Protein 6L7Z (pdb70)

GO terms:
  GO:0005102 signaling receptor binding (F, IDA)
  GO:0042102 positive regulation of T cell proliferation (P, IMP)
  GO:0032743 positive regulation of interleukin-2 production (P, IMP)
  GO:0050860 negative regulation of T cell receptor signaling pathway (P, IMP)

Solvent-accessible surface area: 7262 Å² total; per-residue (Å²): 194,100,13,151,3,64,28,80,29,137,73,47,125,7,127,83,34,96,40,2,54,5,16,0,76,13,126,42,136,181,102,48,52,133,6,48,6,58,8,4,33,54,79,83,145,141,36,31,9,36,45,116,94,34,53,20,44,80,65,127,110,190,47,58,146,8,25,46,0,74,139,99,89,31,110,104,97,141,24,13,31,7,2,54,2,116,110,1,50,85,72,0,61,11,69,6,81,0,54,2,59,28,61,136,90,107,115,66,26,35,2,80,2,54,6,34,126

Radius of gyration: 13.65 Å; Cα contacts (8 Å, |Δi|>4): 283; chains: 1; bounding box: 32×30×38 Å

Structure (mmCIF, N/CA/C/O backbone):
data_6L7Z
#
_entry.id   6L7Z
#
loop_
_atom_site.group_PDB
_atom_site.id
_atom_site.type_symbol
_atom_site.label_atom_id
_atom_site.label_alt_id
_atom_site.label_comp_id
_atom_site.label_asym_id
_atom_site.label_entity_id
_atom_site.label_seq_id
_atom_site.pdbx_PDB_ins_code
_atom_site.Cartn_x
_atom_site.Cartn_y
_atom_site.Cartn_z
_atom_site.occupancy
_atom_site.B_iso_or_equiv
_atom_site.auth_seq_id
_atom_site.auth_comp_id
_atom_site.auth_asym_id
_atom_site.auth_atom_id
_atom_site.pdbx_PDB_model_num
ATOM 1 N N . MET A 1 1 ? 0.553 0.323 18.114 1.00 0.00 1 MET A N 1
ATOM 2 C CA . MET A 1 1 ? 2.005 0.039 18.346 1.00 0.00 1 MET A CA 1
ATOM 3 C C . MET A 1 1 ? 2.363 -1.385 17.854 1.00 0.00 1 MET A C 1
ATOM 4 O O . MET A 1 1 ? 3.415 -1.921 18.217 1.00 0.00 1 MET A O 1
ATOM 20 N N . ASP A 1 2 ? 1.479 -1.994 17.034 1.00 0.00 2 ASP A N 1
ATOM 21 C CA . ASP A 1 2 ? 1.715 -3.347 16.512 1.00 0.00 2 ASP A CA 1
ATOM 22 C C . ASP A 1 2 ? 2.164 -3.347 15.030 1.00 0.00 2 ASP A C 1
ATOM 23 O O . ASP A 1 2 ? 2.473 -4.410 14.480 1.00 0.00 2 ASP A O 1
ATOM 32 N N . PHE A 1 3 ? 2.230 -2.155 14.404 1.00 0.00 3 PHE A N 1
ATOM 33 C CA . PHE A 1 3 ? 2.680 -2.039 13.005 1.00 0.00 3 PHE A CA 1
ATOM 34 C C . PHE A 1 3 ? 3.651 -0.873 12.833 1.00 0.00 3 PHE A C 1
ATOM 35 O O . PHE A 1 3 ? 3.468 0.188 13.441 1.00 0.00 3 PHE A O 1
ATOM 52 N N . ARG A 1 4 ? 4.688 -1.077 12.003 1.00 0.00 4 ARG A N 1
ATOM 53 C CA . ARG A 1 4 ? 5.692 -0.034 11.760 1.00 0.00 4 ARG A CA 1
ATOM 54 C C . ARG A 1 4 ? 6.237 -0.098 10.328 1.00 0.00 4 ARG A C 1
ATOM 55 O O . ARG A 1 4 ? 6.543 -1.176 9.811 1.00 0.00 4 ARG A O 1
ATOM 76 N N . VAL A 1 5 ? 6.384 1.080 9.718 1.00 0.00 5 VAL A N 1
ATOM 77 C CA . VAL A 1 5 ? 6.931 1.205 8.365 1.00 0.00 5 VAL A CA 1
ATOM 78 C C . VAL A 1 5 ? 8.117 2.181 8.395 1.00 0.00 5 VAL A C 1
ATOM 79 O O . VAL A 1 5 ? 8.035 3.241 9.026 1.00 0.00 5 VAL A O 1
ATOM 92 N N . VAL A 1 6 ? 9.223 1.808 7.734 1.00 0.00 6 VAL A N 1
ATOM 93 C CA . VAL A 1 6 ? 10.435 2.651 7.720 1.00 0.00 6 VAL A CA 1
ATOM 94 C C . VAL A 1 6 ? 10.806 3.073 6.294 1.00 0.00 6 VAL A C 1
ATOM 95 O O . VAL A 1 6 ? 10.462 2.389 5.321 1.00 0.00 6 VAL A O 1
ATOM 108 N N . GLY A 1 7 ? 11.493 4.223 6.187 1.00 0.00 7 GLY A N 1
ATOM 109 C CA . GLY A 1 7 ? 11.896 4.774 4.886 1.00 0.00 7 GLY A CA 1
ATOM 110 C C . GLY A 1 7 ? 13.441 4.783 4.707 1.00 0.00 7 GLY A C 1
ATOM 111 O O . GLY A 1 7 ? 14.005 5.820 4.345 1.00 0.00 7 GLY A O 1
ATOM 115 N N . PRO A 1 8 ? 14.144 3.648 4.939 1.00 0.00 8 PRO A N 1
ATOM 116 C CA . PRO A 1 8 ? 15.640 3.578 4.769 1.00 0.00 8 PRO A CA 1
ATOM 117 C C . PRO A 1 8 ? 16.071 3.607 3.291 1.00 0.00 8 PRO A C 1
ATOM 118 O O . PRO A 1 8 ? 17.269 3.653 2.990 1.00 0.00 8 PRO A O 1
ATOM 129 N N . ASN A 1 9 ? 15.088 3.519 2.378 1.00 0.00 9 ASN A N 1
ATOM 130 C CA . ASN A 1 9 ? 15.364 3.474 0.947 1.00 0.00 9 ASN A CA 1
ATOM 131 C C . ASN A 1 9 ? 16.162 4.688 0.483 1.00 0.00 9 ASN A C 1
ATOM 132 O O . ASN A 1 9 ? 15.911 5.820 0.901 1.00 0.00 9 ASN A O 1
ATOM 143 N N . LEU A 1 10 ? 17.114 4.421 -0.401 1.00 0.00 10 LEU A N 1
ATOM 144 C CA . LEU A 1 10 ? 17.980 5.444 -0.981 1.00 0.00 10 LEU A CA 1
ATOM 145 C C . LEU A 1 10 ? 17.205 6.275 -2.022 1.00 0.00 10 LEU A C 1
ATOM 146 O O . LEU A 1 10 ? 16.186 5.803 -2.537 1.00 0.00 10 LEU A O 1
ATOM 162 N N . PRO A 1 11 ? 17.649 7.514 -2.348 1.00 0.00 11 PRO A N 1
ATOM 163 C CA . PRO A 1 11 ? 16.928 8.370 -3.342 1.00 0.00 11 PRO A CA 1
ATOM 164 C C . PRO A 1 11 ? 16.808 7.675 -4.703 1.00 0.00 11 PRO A C 1
ATOM 165 O O . PRO A 1 11 ? 17.765 7.054 -5.175 1.00 0.00 11 PRO A O 1
ATOM 176 N N . ILE A 1 12 ? 15.616 7.774 -5.321 1.00 0.00 12 ILE A N 1
ATOM 177 C CA . ILE A 1 12 ? 15.372 7.134 -6.631 1.00 0.00 12 ILE A CA 1
ATOM 178 C C . ILE A 1 12 ? 15.438 8.186 -7.742 1.00 0.00 12 ILE A C 1
ATOM 179 O O . ILE A 1 12 ? 14.754 9.212 -7.671 1.00 0.00 12 ILE A O 1
ATOM 195 N N . LEU A 1 13 ? 16.283 7.936 -8.758 1.00 0.00 13 LEU A N 1
ATOM 196 C CA . LEU A 1 13 ? 16.450 8.885 -9.867 1.00 0.00 13 LEU A CA 1
ATOM 197 C C . LEU A 1 13 ? 15.848 8.355 -11.173 1.00 0.00 13 LEU A C 1
ATOM 198 O O . LEU A 1 13 ? 16.406 7.461 -11.813 1.00 0.00 13 LEU A O 1
ATOM 214 N N . ALA A 1 14 ? 14.738 8.976 -11.584 1.00 0.00 14 ALA A N 1
ATOM 215 C CA . ALA A 1 14 ? 14.078 8.648 -12.843 1.00 0.00 14 ALA A CA 1
ATOM 216 C C . ALA A 1 14 ? 13.852 9.927 -13.652 1.00 0.00 14 ALA A C 1
ATOM 217 O O . ALA A 1 14 ? 13.445 10.948 -13.101 1.00 0.00 14 ALA A O 1
ATOM 224 N N . LYS A 1 15 ? 14.144 9.868 -14.955 1.00 0.00 15 LYS A N 1
ATOM 225 C CA . LYS A 1 15 ? 13.992 11.038 -15.837 1.00 0.00 15 LYS A CA 1
ATOM 226 C C . LYS A 1 15 ? 12.532 11.213 -16.246 1.00 0.00 15 LYS A C 1
ATOM 227 O O . LYS A 1 15 ? 11.806 10.229 -16.396 1.00 0.00 15 LYS A O 1
ATOM 246 N N . VAL A 1 16 ? 12.118 12.477 -16.459 1.00 0.00 16 VAL A N 1
ATOM 247 C CA . VAL A 1 16 ? 10.745 12.769 -16.885 1.00 0.00 16 VAL A CA 1
ATOM 248 C C . VAL A 1 16 ? 10.413 11.980 -18.160 1.00 0.00 16 VAL A C 1
ATOM 249 O O . VAL A 1 16 ? 11.213 11.932 -19.100 1.00 0.00 16 VAL A O 1
ATOM 262 N N . GLY A 1 17 ? 9.260 11.313 -18.141 1.00 0.00 17 GLY A N 1
ATOM 263 C CA . GLY A 1 17 ? 8.834 10.448 -19.251 1.00 0.00 17 GLY A CA 1
ATOM 264 C C . GLY A 1 17 ? 9.160 8.968 -18.954 1.00 0.00 17 GLY A C 1
ATOM 265 O O . GLY A 1 17 ? 8.530 8.062 -19.506 1.00 0.00 17 GLY A O 1
ATOM 269 N N . GLU A 1 18 ? 10.107 8.745 -18.025 1.00 0.00 18 GLU A N 1
ATOM 270 C CA . GLU A 1 18 ? 10.477 7.406 -17.581 1.00 0.00 18 GLU A CA 1
ATOM 271 C C . GLU A 1 18 ? 9.764 7.105 -16.266 1.00 0.00 18 GLU A C 1
ATOM 272 O O . GLU A 1 18 ? 9.441 8.026 -15.516 1.00 0.00 18 GLU A O 1
ATOM 284 N N . ASP A 1 19 ? 9.487 5.828 -16.008 1.00 0.00 19 ASP A N 1
ATOM 285 C CA . ASP A 1 19 ? 8.772 5.443 -14.792 1.00 0.00 19 ASP A CA 1
ATOM 286 C C . ASP A 1 19 ? 9.689 5.505 -13.566 1.00 0.00 19 ASP A C 1
ATOM 287 O O . ASP A 1 19 ? 10.915 5.431 -13.689 1.00 0.00 19 ASP A O 1
ATOM 296 N N . ALA A 1 20 ? 9.075 5.639 -12.384 1.00 0.00 20 ALA A N 1
ATOM 297 C CA . ALA A 1 20 ? 9.811 5.711 -11.117 1.00 0.00 20 ALA A CA 1
ATOM 298 C C . ALA A 1 20 ? 9.359 4.601 -10.194 1.00 0.00 20 ALA A C 1
ATOM 299 O O . ALA A 1 20 ? 8.304 3.996 -10.418 1.00 0.00 20 ALA A O 1
ATOM 306 N N . LEU A 1 21 ? 10.174 4.304 -9.174 1.00 0.00 21 LEU A N 1
ATOM 307 C CA . LEU A 1 21 ? 9.854 3.217 -8.242 1.00 0.00 21 LEU A CA 1
ATOM 308 C C . LEU A 1 21 ? 9.730 3.712 -6.804 1.00 0.00 21 LEU A C 1
ATOM 309 O O . LEU A 1 21 ? 10.738 3.925 -6.121 1.00 0.00 21 LEU A O 1
ATOM 325 N N . LEU A 1 22 ? 8.486 3.790 -6.322 1.00 0.00 22 LEU A N 1
ATOM 326 C CA . LEU A 1 22 ? 8.210 4.139 -4.929 1.00 0.00 22 LEU A CA 1
ATOM 327 C C . LEU A 1 22 ? 8.412 2.902 -4.087 1.00 0.00 22 LEU A C 1
ATOM 328 O O . LEU A 1 22 ? 7.927 1.844 -4.454 1.00 0.00 22 LEU A O 1
ATOM 344 N N . THR A 1 23 ? 9.144 3.016 -2.969 1.00 0.00 23 THR A N 1
ATOM 345 C CA . THR A 1 23 ? 9.378 1.838 -2.119 1.00 0.00 23 THR A CA 1
ATOM 346 C C . THR A 1 23 ? 9.513 2.169 -0.637 1.00 0.00 23 THR A C 1
ATOM 347 O O . THR A 1 23 ? 10.098 3.182 -0.255 1.00 0.00 23 THR A O 1
ATOM 358 N N . CYS A 1 24 ? 9.017 1.245 0.184 1.00 0.00 24 CYS A N 1
ATOM 359 C CA . CYS A 1 24 ? 9.106 1.332 1.639 1.00 0.00 24 CYS A CA 1
ATOM 360 C C . CYS A 1 24 ? 8.954 -0.058 2.256 1.00 0.00 24 CYS A C 1
ATOM 361 O O . CYS A 1 24 ? 8.530 -0.997 1.573 1.00 0.00 24 CYS A O 1
ATOM 368 N N . GLN A 1 25 ? 9.351 -0.200 3.532 1.00 0.00 25 GLN A N 1
ATOM 369 C CA . GLN A 1 25 ? 9.306 -1.509 4.205 1.00 0.00 25 GLN A CA 1
ATOM 370 C C . GLN A 1 25 ? 8.241 -1.551 5.293 1.00 0.00 25 GLN A C 1
ATOM 371 O O . GLN A 1 25 ? 8.244 -0.729 6.208 1.00 0.00 25 GLN A O 1
ATOM 385 N N . LEU A 1 26 ? 7.351 -2.546 5.198 1.00 0.00 26 LEU A N 1
ATOM 386 C CA . LEU A 1 26 ? 6.287 -2.744 6.189 1.00 0.00 26 LEU A CA 1
ATOM 387 C C . LEU A 1 26 ? 6.206 -4.210 6.609 1.00 0.00 26 LEU A C 1
ATOM 388 O O . LEU A 1 26 ? 6.632 -5.093 5.866 1.00 0.00 26 LEU A O 1
ATOM 404 N N . LEU A 1 27 ? 5.705 -4.462 7.825 1.00 0.00 27 LEU A N 1
ATOM 405 C CA . LEU A 1 27 ? 5.610 -5.831 8.345 1.00 0.00 27 LEU A CA 1
ATOM 406 C C . LEU A 1 27 ? 4.114 -6.227 8.538 1.00 0.00 27 LEU A C 1
ATOM 407 O O . LEU A 1 27 ? 3.500 -5.814 9.525 1.00 0.00 27 LEU A O 1
ATOM 423 N N . PRO A 1 28 ? 3.519 -7.055 7.633 1.00 0.00 28 PRO A N 1
ATOM 424 C CA . PRO A 1 28 ? 2.093 -7.508 7.786 1.00 0.00 28 PRO A CA 1
ATOM 425 C C . PRO A 1 28 ? 1.958 -8.549 8.896 1.00 0.00 28 PRO A C 1
ATOM 426 O O . PRO A 1 28 ? 2.812 -9.434 9.029 1.00 0.00 28 PRO A O 1
ATOM 437 N N . LYS A 1 29 ? 0.881 -8.444 9.689 1.00 0.00 29 LYS A N 1
ATOM 438 C CA . LYS A 1 29 ? 0.650 -9.395 10.788 1.00 0.00 29 LYS A CA 1
ATOM 439 C C . LYS A 1 29 ? 0.443 -10.806 10.226 1.00 0.00 29 LYS A C 1
ATOM 440 O O . LYS A 1 29 ? 1.109 -11.760 10.635 1.00 0.00 29 LYS A O 1
ATOM 459 N N . ARG A 1 30 ? -0.458 -10.902 9.253 1.00 0.00 30 ARG A N 1
ATOM 460 C CA . ARG A 1 30 ? -0.760 -12.158 8.557 1.00 0.00 30 ARG A CA 1
ATOM 461 C C . ARG A 1 30 ? -1.863 -11.914 7.539 1.00 0.00 30 ARG A C 1
ATOM 462 O O . ARG A 1 30 ? -2.903 -11.356 7.886 1.00 0.00 30 ARG A O 1
ATOM 483 N N . THR A 1 31 ? -1.637 -12.334 6.287 1.00 0.00 31 THR A N 1
ATOM 484 C CA . THR A 1 31 ? -2.630 -12.141 5.215 1.00 0.00 31 THR A CA 1
ATOM 485 C C . THR A 1 31 ? -2.952 -10.650 5.034 1.00 0.00 31 THR A C 1
ATOM 486 O O . THR A 1 31 ? -3.434 -9.990 5.958 1.00 0.00 31 THR A O 1
ATOM 497 N N . THR A 1 32 ? -2.687 -10.129 3.835 1.00 0.00 32 THR A N 1
ATOM 498 C CA . THR A 1 32 ? -2.941 -8.706 3.545 1.00 0.00 32 THR A CA 1
ATOM 499 C C . THR A 1 32 ? -4.370 -8.487 3.004 1.00 0.00 32 THR A C 1
ATOM 500 O O . THR A 1 32 ? -4.635 -7.512 2.278 1.00 0.00 32 THR A O 1
ATOM 511 N N . ALA A 1 33 ? -5.282 -9.406 3.372 1.00 0.00 33 ALA A N 1
ATOM 512 C CA . ALA A 1 33 ? -6.686 -9.331 2.970 1.00 0.00 33 ALA A CA 1
ATOM 513 C C . ALA A 1 33 ? -7.351 -8.071 3.535 1.00 0.00 33 ALA A C 1
ATOM 514 O O . ALA A 1 33 ? -8.183 -7.443 2.874 1.00 0.00 33 ALA A O 1
ATOM 521 N N . HIS A 1 34 ? -7.003 -7.737 4.784 1.00 0.00 34 HIS A N 1
ATOM 522 C CA . HIS A 1 34 ? -7.581 -6.568 5.471 1.00 0.00 34 HIS A CA 1
ATOM 523 C C . HIS A 1 34 ? -6.561 -5.404 5.590 1.00 0.00 34 HIS A C 1
ATOM 524 O O . HIS A 1 34 ? -6.895 -4.338 6.112 1.00 0.00 34 HIS A O 1
ATOM 538 N N . MET A 1 35 ? -5.321 -5.625 5.112 1.00 0.00 35 MET A N 1
ATOM 539 C CA . MET A 1 35 ? -4.267 -4.605 5.190 1.00 0.00 35 MET A CA 1
ATOM 540 C C . MET A 1 35 ? -4.401 -3.591 4.055 1.00 0.00 35 MET A C 1
ATOM 541 O O . MET A 1 35 ? -4.758 -3.951 2.920 1.00 0.00 35 MET A O 1
ATOM 555 N N . GLU A 1 36 ? -4.107 -2.319 4.371 1.00 0.00 36 GLU A N 1
ATOM 556 C CA . GLU A 1 36 ? -4.174 -1.238 3.381 1.00 0.00 36 GLU A CA 1
ATOM 557 C C . GLU A 1 36 ? -2.875 -0.430 3.383 1.00 0.00 36 GLU A C 1
ATOM 558 O O . GLU A 1 36 ? -2.367 -0.065 4.448 1.00 0.00 36 GLU A O 1
ATOM 570 N N . VAL A 1 37 ? -2.356 -0.138 2.183 1.00 0.00 37 VAL A N 1
ATOM 571 C CA . VAL A 1 37 ? -1.127 0.650 2.040 1.00 0.00 37 VAL A CA 1
ATOM 572 C C . VAL A 1 37 ? -1.385 1.832 1.096 1.00 0.00 37 VAL A C 1
ATOM 573 O O . VAL A 1 37 ? -1.934 1.648 0.010 1.00 0.00 37 VAL A O 1
ATOM 586 N N . ARG A 1 38 ? -1.024 3.047 1.535 1.00 0.00 38 ARG A N 1
ATOM 587 C CA . ARG A 1 38 ? -1.269 4.257 0.730 1.00 0.00 38 ARG A CA 1
ATOM 588 C C . ARG A 1 38 ? 0.019 5.042 0.475 1.00 0.00 38 ARG A C 1
ATOM 589 O O . ARG A 1 38 ? 0.821 5.254 1.384 1.00 0.00 38 ARG A O 1
ATOM 610 N N . TRP A 1 39 ? 0.179 5.504 -0.774 1.00 0.00 39 TRP A N 1
ATOM 611 C CA . TRP A 1 39 ? 1.339 6.310 -1.172 1.00 0.00 39 TRP A CA 1
ATOM 612 C C . TRP A 1 39 ? 0.868 7.724 -1.534 1.00 0.00 39 TRP A C 1
ATOM 613 O O . TRP A 1 39 ? -0.205 7.888 -2.128 1.00 0.00 39 TRP A O 1
ATOM 634 N N . TYR A 1 40 ? 1.650 8.742 -1.145 1.00 0.00 40 TYR A N 1
ATOM 635 C CA . TYR A 1 40 ? 1.268 10.146 -1.403 1.00 0.00 40 TYR A CA 1
ATOM 636 C C . TYR A 1 40 ? 2.343 10.869 -2.203 1.00 0.00 40 TYR A C 1
ATOM 637 O O . TYR A 1 40 ? 3.514 10.733 -1.918 1.00 0.00 40 TYR A O 1
ATOM 655 N N . ARG A 1 41 ? 1.915 11.684 -3.171 1.00 0.00 41 ARG A N 1
ATOM 656 C CA . ARG A 1 41 ? 2.841 12.484 -3.986 1.00 0.00 41 ARG A CA 1
ATOM 657 C C . ARG A 1 41 ? 2.955 13.900 -3.412 1.00 0.00 41 ARG A C 1
ATOM 658 O O . ARG A 1 41 ? 2.246 14.820 -3.844 1.00 0.00 41 ARG A O 1
ATOM 679 N N . SER A 1 42 ? 3.823 14.064 -2.404 1.00 0.00 42 SER A N 1
ATOM 680 C CA . SER A 1 42 ? 3.999 15.369 -1.739 1.00 0.00 42 SER A CA 1
ATOM 681 C C . SER A 1 42 ? 2.639 15.992 -1.330 1.00 0.00 42 SER A C 1
ATOM 682 O O . SER A 1 42 ? 2.552 17.199 -1.096 1.00 0.00 42 SER A O 1
ATOM 690 N N . ASP A 1 43 ? 1.586 15.155 -1.257 1.00 0.00 43 ASP A N 1
ATOM 691 C CA . ASP A 1 43 ? 0.246 15.612 -0.893 1.00 0.00 43 ASP A CA 1
ATOM 692 C C . ASP A 1 43 ? -0.461 14.583 0.033 1.00 0.00 43 ASP A C 1
ATOM 693 O O . ASP A 1 43 ? -1.216 13.732 -0.456 1.00 0.00 43 ASP A O 1
ATOM 702 N N . PRO A 1 44 ? -0.221 14.622 1.362 1.00 0.00 44 PRO A N 1
ATOM 703 C CA . PRO A 1 44 ? -0.853 13.646 2.317 1.00 0.00 44 PRO A CA 1
ATOM 704 C C . PRO A 1 44 ? -2.385 13.761 2.346 1.00 0.00 44 PRO A C 1
ATOM 705 O O . PRO A 1 44 ? -3.076 12.824 2.759 1.00 0.00 44 PRO A O 1
ATOM 716 N N . ASP A 1 45 ? -2.905 14.922 1.918 1.00 0.00 45 ASP A N 1
ATOM 717 C CA . ASP A 1 45 ? -4.349 15.167 1.908 1.00 0.00 45 ASP A CA 1
ATOM 718 C C . ASP A 1 45 ? -5.078 14.205 0.962 1.00 0.00 45 ASP A C 1
ATOM 719 O O . ASP A 1 45 ? -6.215 13.804 1.233 1.00 0.00 45 ASP A O 1
ATOM 728 N N . MET A 1 46 ? -4.420 13.846 -0.155 1.00 0.00 46 MET A N 1
ATOM 729 C CA . MET A 1 46 ? -5.018 12.938 -1.147 1.00 0.00 46 MET A CA 1
ATOM 730 C C . MET A 1 46 ? -4.001 11.843 -1.606 1.00 0.00 46 MET A C 1
ATOM 731 O O . MET A 1 46 ? -2.907 12.183 -2.065 1.00 0.00 46 MET A O 1
ATOM 745 N N . PRO A 1 47 ? -4.358 10.529 -1.532 1.00 0.00 47 PRO A N 1
ATOM 746 C CA . PRO A 1 47 ? -3.457 9.438 -2.001 1.00 0.00 47 PRO A CA 1
ATOM 747 C C . PRO A 1 47 ? -3.562 9.226 -3.515 1.00 0.00 47 PRO A C 1
ATOM 748 O O . PRO A 1 47 ? -4.666 9.240 -4.071 1.00 0.00 47 PRO A O 1
ATOM 759 N N . VAL A 1 48 ? -2.412 9.017 -4.169 1.00 0.00 48 VAL A N 1
ATOM 760 C CA . VAL A 1 48 ? -2.384 8.786 -5.620 1.00 0.00 48 VAL A CA 1
ATOM 761 C C . VAL A 1 48 ? -3.030 7.426 -5.957 1.00 0.00 48 VAL A C 1
ATOM 762 O O . VAL A 1 48 ? -3.823 7.318 -6.898 1.00 0.00 48 VAL A O 1
ATOM 775 N N . ILE A 1 49 ? -2.657 6.400 -5.189 1.00 0.00 49 ILE A N 1
ATOM 776 C CA . ILE A 1 49 ? -3.162 5.041 -5.392 1.00 0.00 49 ILE A CA 1
ATOM 777 C C . ILE A 1 49 ? -2.968 4.219 -4.102 1.00 0.00 49 ILE A C 1
ATOM 778 O O . ILE A 1 49 ? -2.065 4.520 -3.312 1.00 0.00 49 ILE A O 1
ATOM 794 N N . MET A 1 50 ? -3.833 3.220 -3.872 1.00 0.00 50 MET A N 1
ATOM 795 C CA . MET A 1 50 ? -3.755 2.415 -2.639 1.00 0.00 50 MET A CA 1
ATOM 796 C C . MET A 1 50 ? -3.810 0.914 -2.913 1.00 0.00 50 MET A C 1
ATOM 797 O O . MET A 1 50 ? -4.388 0.466 -3.906 1.00 0.00 50 MET A O 1
ATOM 811 N N . TYR A 1 51 ? -3.190 0.154 -2.010 1.00 0.00 51 TYR A N 1
ATOM 812 C CA . TYR A 1 51 ? -3.132 -1.297 -2.103 1.00 0.00 51 TYR A CA 1
ATOM 813 C C . TYR A 1 51 ? -3.898 -1.907 -0.930 1.00 0.00 51 TYR A C 1
ATOM 814 O O . TYR A 1 51 ? -3.509 -1.734 0.227 1.00 0.00 51 TYR A O 1
ATOM 832 N N . ARG A 1 52 ? -4.998 -2.602 -1.235 1.00 0.00 52 ARG A N 1
ATOM 833 C CA . ARG A 1 52 ? -5.832 -3.211 -0.197 1.00 0.00 52 ARG A CA 1
ATOM 834 C C . ARG A 1 52 ? -6.256 -4.625 -0.571 1.00 0.00 52 ARG A C 1
ATOM 835 O O . ARG A 1 52 ? -6.464 -4.936 -1.747 1.00 0.00 52 ARG A O 1
ATOM 856 N N . ASP A 1 53 ? -6.401 -5.468 0.452 1.00 0.00 53 ASP A N 1
ATOM 857 C CA . ASP A 1 53 ? -6.825 -6.857 0.266 1.00 0.00 53 ASP A CA 1
ATOM 858 C C . ASP A 1 53 ? -5.985 -7.550 -0.819 1.00 0.00 53 ASP A C 1
ATOM 859 O O . ASP A 1 53 ? -6.499 -8.337 -1.629 1.00 0.00 53 ASP A O 1
ATOM 868 N N . GLY A 1 54 ? -4.682 -7.274 -0.795 1.00 0.00 54 GLY A N 1
ATOM 869 C CA . GLY A 1 54 ? -3.740 -7.890 -1.737 1.00 0.00 54 GLY A CA 1
ATOM 870 C C . GLY A 1 54 ? -3.939 -7.394 -3.186 1.00 0.00 54 GLY A C 1
ATOM 871 O O . GLY A 1 54 ? -3.491 -8.057 -4.128 1.00 0.00 54 GLY A O 1
ATOM 875 N N . ALA A 1 55 ? -4.623 -6.242 -3.364 1.00 0.00 55 ALA A N 1
ATOM 876 C CA . ALA A 1 55 ? -4.874 -5.703 -4.718 1.00 0.00 55 ALA A CA 1
ATOM 877 C C . ALA A 1 55 ? -4.894 -4.171 -4.729 1.00 0.00 55 ALA A C 1
ATOM 878 O O . ALA A 1 55 ? -5.321 -3.546 -3.764 1.00 0.00 55 ALA A O 1
ATOM 885 N N . GLU A 1 56 ? -4.462 -3.580 -5.856 1.00 0.00 56 GLU A N 1
ATOM 886 C CA . GLU A 1 56 ? -4.455 -2.116 -6.019 1.00 0.00 56 GLU A CA 1
ATOM 887 C C . GLU A 1 56 ? -5.812 -1.642 -6.553 1.00 0.00 56 GLU A C 1
ATOM 888 O O . GLU A 1 56 ? -6.422 -2.320 -7.387 1.00 0.00 56 GLU A O 1
ATOM 900 N N . VAL A 1 57 ? -6.287 -0.488 -6.059 1.00 0.00 57 VAL A N 1
ATOM 901 C CA . VAL A 1 57 ? -7.583 0.053 -6.489 1.00 0.00 57 VAL A CA 1
ATOM 902 C C . VAL A 1 57 ? -7.538 0.495 -7.962 1.00 0.00 57 VAL A C 1
ATOM 903 O O . VAL A 1 57 ? -6.621 1.208 -8.376 1.00 0.00 57 VAL A O 1
ATOM 916 N N . THR A 1 58 ? -8.546 0.066 -8.735 1.00 0.00 58 THR A N 1
ATOM 917 C CA . THR A 1 58 ? -8.637 0.421 -10.160 1.00 0.00 58 THR A CA 1
ATOM 918 C C . THR A 1 58 ? -9.789 1.405 -10.429 1.00 0.00 58 THR A C 1
ATOM 919 O O . THR A 1 58 ? -9.760 2.146 -11.416 1.00 0.00 58 THR A O 1
ATOM 930 N N . GLY A 1 59 ? -10.788 1.420 -9.531 1.00 0.00 59 GLY A N 1
ATOM 931 C CA . GLY A 1 59 ? -11.933 2.324 -9.658 1.00 0.00 59 GLY A CA 1
ATOM 932 C C . GLY A 1 59 ? -12.662 2.127 -10.985 1.00 0.00 59 GLY A C 1
ATOM 933 O O . GLY A 1 59 ? -12.992 1.000 -11.365 1.00 0.00 59 GLY A O 1
ATOM 937 N N . LEU A 1 60 ? -12.911 3.240 -11.680 1.00 0.00 60 LEU A N 1
ATOM 938 C CA . LEU A 1 60 ? -13.603 3.221 -12.969 1.00 0.00 60 LEU A CA 1
ATOM 939 C C . LEU A 1 60 ? -12.697 2.641 -14.079 1.00 0.00 60 LEU A C 1
ATOM 940 O O . LEU A 1 60 ? -11.473 2.611 -13.910 1.00 0.00 60 LEU A O 1
ATOM 956 N N . PRO A 1 61 ? -13.261 2.155 -15.214 1.00 0.00 61 PRO A N 1
ATOM 957 C CA . PRO A 1 61 ? -12.435 1.575 -16.324 1.00 0.00 61 PRO A CA 1
ATOM 958 C C . PRO A 1 61 ? -11.581 2.642 -17.005 1.00 0.00 61 PRO A C 1
ATOM 959 O O . PRO A 1 61 ? -11.921 3.827 -16.981 1.00 0.00 61 PRO A O 1
ATOM 970 N N . MET A 1 62 ? -10.444 2.217 -17.571 1.00 0.00 62 MET A N 1
ATOM 971 C CA . MET A 1 62 ? -9.496 3.143 -18.217 1.00 0.00 62 MET A CA 1
ATOM 972 C C . MET A 1 62 ? -8.936 4.132 -17.181 1.00 0.00 62 MET A C 1
ATOM 973 O O . MET A 1 62 ? -8.766 5.330 -17.458 1.00 0.00 62 MET A O 1
ATOM 987 N N . GLU A 1 63 ? -8.658 3.615 -15.978 1.00 0.00 63 GLU A N 1
ATOM 988 C CA . GLU A 1 63 ? -8.131 4.434 -14.881 1.00 0.00 63 GLU A CA 1
ATOM 989 C C . GLU A 1 63 ? -6.848 5.154 -15.276 1.00 0.00 63 GLU A C 1
ATOM 990 O O . GLU A 1 63 ? -5.850 4.522 -15.633 1.00 0.00 63 GLU A O 1
ATOM 1002 N N . GLY A 1 64 ? -6.878 6.490 -15.180 1.00 0.00 64 GLY A N 1
ATOM 1003 C CA . GLY A 1 64 ? -5.706 7.307 -15.487 1.00 0.00 64 GLY A CA 1
ATOM 1004 C C . GLY A 1 64 ? -4.652 7.166 -14.398 1.00 0.00 64 GLY A C 1
ATOM 1005 O O . GLY A 1 64 ? -3.493 6.842 -14.677 1.00 0.00 64 GLY A O 1
ATOM 1009 N N . TYR A 1 65 ? -5.071 7.403 -13.145 1.00 0.00 65 TYR A N 1
ATOM 1010 C CA . TYR A 1 65 ? -4.174 7.290 -11.995 1.00 0.00 65 TYR A CA 1
ATOM 1011 C C . TYR A 1 65 ? -3.885 5.832 -11.659 1.00 0.00 65 TYR A C 1
ATOM 1012 O O . TYR A 1 65 ? -2.727 5.453 -11.455 1.00 0.00 65 TYR A O 1
ATOM 1030 N N . GLY A 1 66 ? -4.947 5.010 -11.616 1.00 0.00 66 GLY A N 1
ATOM 1031 C CA . GLY A 1 66 ? -4.801 3.589 -11.316 1.00 0.00 66 GLY A CA 1
ATOM 1032 C C . GLY A 1 66 ? -3.962 2.905 -12.376 1.00 0.00 66 GLY A C 1
ATOM 1033 O O . GLY A 1 66 ? -3.069 2.111 -12.060 1.00 0.00 66 GLY A O 1
ATOM 1037 N N . GLY A 1 67 ? -4.237 3.240 -13.637 1.00 0.00 67 GLY A N 1
ATOM 1038 C CA . GLY A 1 67 ? -3.500 2.684 -14.762 1.00 0.00 67 GLY A CA 1
ATOM 1039 C C . GLY A 1 67 ? -2.029 3.087 -14.697 1.00 0.00 67 GLY A C 1
ATOM 1040 O O . GLY A 1 67 ? -1.141 2.289 -15.005 1.00 0.00 67 GLY A O 1
ATOM 1044 N N . ARG A 1 68 ? -1.793 4.347 -14.315 1.00 0.00 68 ARG A N 1
ATOM 1045 C CA . ARG A 1 68 ? -0.444 4.900 -14.224 1.00 0.00 68 ARG A CA 1
ATOM 1046 C C . ARG A 1 68 ? 0.408 4.130 -13.204 1.00 0.00 68 ARG A C 1
ATOM 1047 O O . ARG A 1 68 ? 1.584 3.845 -13.462 1.00 0.00 68 ARG A O 1
ATOM 1068 N N . ALA A 1 69 ? -0.178 3.836 -12.031 1.00 0.00 69 ALA A N 1
ATOM 1069 C CA . ALA A 1 69 ? 0.547 3.153 -10.967 1.00 0.00 69 ALA A CA 1
ATOM 1070 C C . ALA A 1 69 ? 0.200 1.667 -10.910 1.00 0.00 69 ALA A C 1
ATOM 1071 O O . ALA A 1 69 ? -0.960 1.295 -10.717 1.00 0.00 69 ALA A O 1
ATOM 1078 N N . GLU A 1 70 ? 1.235 0.830 -11.016 1.00 0.00 70 GLU A N 1
ATOM 1079 C CA . GLU A 1 70 ? 1.082 -0.621 -10.915 1.00 0.00 70 GLU A CA 1
ATOM 1080 C C . GLU A 1 70 ? 2.030 -1.153 -9.852 1.00 0.00 70 GLU A C 1
ATOM 1081 O O . GLU A 1 70 ? 3.188 -0.732 -9.786 1.00 0.00 70 GLU A O 1
ATOM 1093 N N . TRP A 1 71 ? 1.525 -2.044 -8.994 1.00 0.00 71 TRP A N 1
ATOM 1094 C CA . TRP A 1 71 ? 2.328 -2.582 -7.893 1.00 0.00 71 TRP A CA 1
ATOM 1095 C C . TRP A 1 71 ? 3.388 -3.565 -8.382 1.00 0.00 71 TRP A C 1
ATOM 1096 O O . TRP A 1 71 ? 3.081 -4.533 -9.084 1.00 0.00 71 TRP A O 1
ATOM 1117 N N . MET A 1 72 ? 4.627 -3.330 -7.947 1.00 0.00 72 MET A N 1
ATOM 1118 C CA . MET A 1 72 ? 5.746 -4.203 -8.266 1.00 0.00 72 MET A CA 1
ATOM 1119 C C . MET A 1 72 ? 6.425 -4.640 -6.971 1.00 0.00 72 MET A C 1
ATOM 1120 O O . MET A 1 72 ? 7.127 -3.852 -6.335 1.00 0.00 72 MET A O 1
ATOM 1134 N N . GLU A 1 73 ? 6.154 -5.883 -6.559 1.00 0.00 73 GLU A N 1
ATOM 1135 C CA . GLU A 1 73 ? 6.682 -6.415 -5.300 1.00 0.00 73 GLU A CA 1
ATOM 1136 C C . GLU A 1 73 ? 8.196 -6.630 -5.367 1.00 0.00 73 GLU A C 1
ATOM 1137 O O . GLU A 1 73 ? 8.726 -7.100 -6.376 1.00 0.00 73 GLU A O 1
ATOM 1149 N N . ASP A 1 74 ? 8.877 -6.264 -4.277 1.00 0.00 74 ASP A N 1
ATOM 1150 C CA . ASP A 1 74 ? 10.335 -6.388 -4.181 1.00 0.00 74 ASP A CA 1
ATOM 1151 C C . ASP A 1 74 ? 10.788 -7.847 -4.230 1.00 0.00 74 ASP A C 1
ATOM 1152 O O . ASP A 1 74 ? 10.082 -8.750 -3.775 1.00 0.00 74 ASP A O 1
ATOM 1161 N N . SER A 1 75 ? 11.982 -8.055 -4.787 1.00 0.00 75 SER A N 1
ATOM 1162 C CA . SER A 1 75 ? 12.580 -9.386 -4.912 1.00 0.00 75 SER A CA 1
ATOM 1163 C C . SER A 1 75 ? 12.821 -10.031 -3.544 1.00 0.00 75 SER A C 1
ATOM 1164 O O . SER A 1 75 ? 12.690 -11.251 -3.396 1.00 0.00 75 SER A O 1
ATOM 1172 N N . THR A 1 76 ? 13.240 -9.214 -2.568 1.00 0.00 76 THR A N 1
ATOM 1173 C CA . THR A 1 76 ? 13.581 -9.713 -1.230 1.00 0.00 76 THR A CA 1
ATOM 1174 C C . THR A 1 76 ? 12.377 -10.426 -0.591 1.00 0.00 76 THR A C 1
ATOM 1175 O O . THR A 1 76 ? 12.542 -11.455 0.071 1.00 0.00 76 THR A O 1
ATOM 1186 N N . GLU A 1 77 ? 11.176 -9.883 -0.812 1.00 0.00 77 GLU A N 1
ATOM 1187 C CA . GLU A 1 77 ? 9.943 -10.484 -0.275 1.00 0.00 77 GLU A CA 1
ATOM 1188 C C . GLU A 1 77 ? 9.989 -10.590 1.263 1.00 0.00 77 GLU A C 1
ATOM 1189 O O . GLU A 1 77 ? 9.443 -11.538 1.851 1.00 0.00 77 GLU A O 1
ATOM 1201 N N . GLU A 1 78 ? 10.612 -9.594 1.911 1.00 0.00 78 GLU A N 1
ATOM 1202 C CA . GLU A 1 78 ? 10.697 -9.564 3.378 1.00 0.00 78 GLU A CA 1
ATOM 1203 C C . GLU A 1 78 ? 9.784 -8.461 3.945 1.00 0.00 78 GLU A C 1
ATOM 1204 O O . GLU A 1 78 ? 10.191 -7.651 4.791 1.00 0.00 78 GLU A O 1
ATOM 1216 N N . GLY A 1 79 ? 8.538 -8.450 3.466 1.00 0.00 79 GLY A N 1
ATOM 1217 C CA . GLY A 1 79 ? 7.536 -7.472 3.908 1.00 0.00 79 GLY A CA 1
ATOM 1218 C C . GLY A 1 79 ? 7.676 -6.117 3.188 1.00 0.00 79 GLY A C 1
ATOM 1219 O O . GLY A 1 79 ? 6.862 -5.211 3.408 1.00 0.00 79 GLY A O 1
ATOM 1223 N N . SER A 1 80 ? 8.688 -5.987 2.312 1.00 0.00 80 SER A N 1
ATOM 1224 C CA . SER A 1 80 ? 8.892 -4.746 1.573 1.00 0.00 80 SER A CA 1
ATOM 1225 C C . SER A 1 80 ? 7.967 -4.689 0.368 1.00 0.00 80 SER A C 1
ATOM 1226 O O . SER A 1 80 ? 7.527 -5.726 -0.140 1.00 0.00 80 SER A O 1
ATOM 1234 N N . VAL A 1 81 ? 7.677 -3.470 -0.082 1.00 0.00 81 VAL A N 1
ATOM 1235 C CA . VAL A 1 81 ? 6.800 -3.256 -1.233 1.00 0.00 81 VAL A CA 1
ATOM 1236 C C . VAL A 1 81 ? 7.347 -2.160 -2.137 1.00 0.00 81 VAL A C 1
ATOM 1237 O O . VAL A 1 81 ? 8.112 -1.296 -1.690 1.00 0.00 81 VAL A O 1
ATOM 1250 N N . ALA A 1 82 ? 6.907 -2.176 -3.395 1.00 0.00 82 ALA A N 1
ATOM 1251 C CA . ALA A 1 82 ? 7.301 -1.161 -4.358 1.00 0.00 82 ALA A CA 1
ATOM 1252 C C . ALA A 1 82 ? 6.164 -0.898 -5.344 1.00 0.00 82 ALA A C 1
ATOM 1253 O O . ALA A 1 82 ? 5.435 -1.819 -5.725 1.00 0.00 82 ALA A O 1
ATOM 1260 N N . LEU A 1 83 ? 6.023 0.364 -5.749 1.00 0.00 83 LEU A N 1
ATOM 1261 C CA . LEU A 1 83 ? 4.984 0.773 -6.687 1.00 0.00 83 LEU A CA 1
ATOM 1262 C C . LEU A 1 83 ? 5.618 1.449 -7.899 1.00 0.00 83 LEU A C 1
ATOM 1263 O O . LEU A 1 83 ? 6.379 2.414 -7.757 1.00 0.00 83 LEU A O 1
ATOM 1279 N N . LYS A 1 84 ? 5.294 0.939 -9.080 1.00 0.00 84 LYS A N 1
ATOM 1280 C CA . LYS A 1 84 ? 5.817 1.481 -10.325 1.00 0.00 84 LYS A CA 1
ATOM 1281 C C . LYS A 1 84 ? 4.866 2.547 -10.885 1.00 0.00 84 LYS A C 1
ATOM 1282 O O . LYS A 1 84 ? 3.691 2.273 -11.136 1.00 0.00 84 LYS A O 1
ATOM 1301 N N . ILE A 1 85 ? 5.397 3.761 -11.083 1.00 0.00 85 ILE A N 1
ATOM 1302 C CA . ILE A 1 85 ? 4.613 4.882 -11.618 1.00 0.00 85 ILE A CA 1
ATOM 1303 C C . ILE A 1 85 ? 5.151 5.287 -13.000 1.00 0.00 85 ILE A C 1
ATOM 1304 O O . ILE A 1 85 ? 6.355 5.470 -13.169 1.00 0.00 85 ILE A O 1
ATOM 1320 N N . ARG A 1 86 ? 4.249 5.371 -13.983 1.00 0.00 86 ARG A N 1
ATOM 1321 C CA . ARG A 1 86 ? 4.627 5.682 -15.367 1.00 0.00 86 ARG A CA 1
ATOM 1322 C C . ARG A 1 86 ? 4.725 7.191 -15.627 1.00 0.00 86 ARG A C 1
ATOM 1323 O O . ARG A 1 86 ? 3.938 7.978 -15.102 1.00 0.00 86 ARG A O 1
ATOM 1344 N N . GLN A 1 87 ? 5.643 7.557 -16.527 1.00 0.00 87 GLN A N 1
ATOM 1345 C CA . GLN A 1 87 ? 5.804 8.950 -16.984 1.00 0.00 87 GLN A CA 1
ATOM 1346 C C . GLN A 1 87 ? 5.965 9.941 -15.817 1.00 0.00 87 GLN A C 1
ATOM 1347 O O . GLN A 1 87 ? 5.044 10.708 -15.497 1.00 0.00 87 GLN A O 1
ATOM 1361 N N . VAL A 1 88 ? 7.143 9.914 -15.183 1.00 0.00 88 VAL A N 1
ATOM 1362 C CA . VAL A 1 88 ? 7.434 10.807 -14.051 1.00 0.00 88 VAL A CA 1
ATOM 1363 C C . VAL A 1 88 ? 7.552 12.265 -14.514 1.00 0.00 88 VAL A C 1
ATOM 1364 O O . VAL A 1 88 ? 7.831 12.531 -15.684 1.00 0.00 88 VAL A O 1
ATOM 1377 N N . GLN A 1 89 ? 7.352 13.193 -13.577 1.00 0.00 89 GLN A N 1
ATOM 1378 C CA . GLN A 1 89 ? 7.461 14.634 -13.864 1.00 0.00 89 GLN A CA 1
ATOM 1379 C C . GLN A 1 89 ? 7.893 15.438 -12.601 1.00 0.00 89 GLN A C 1
ATOM 1380 O O . GLN A 1 89 ? 7.955 14.867 -11.497 1.00 0.00 89 GLN A O 1
ATOM 1394 N N . PRO A 1 90 ? 8.256 16.738 -12.735 1.00 0.00 90 PRO A N 1
ATOM 1395 C CA . PRO A 1 90 ? 8.746 17.558 -11.573 1.00 0.00 90 PRO A CA 1
ATOM 1396 C C . PRO A 1 90 ? 7.836 17.445 -10.356 1.00 0.00 90 PRO A C 1
ATOM 1397 O O . PRO A 1 90 ? 8.317 17.468 -9.215 1.00 0.00 90 PRO A O 1
ATOM 1408 N N . SER A 1 91 ? 6.526 17.309 -10.596 1.00 0.00 91 SER A N 1
ATOM 1409 C CA . SER A 1 91 ? 5.565 17.177 -9.497 1.00 0.00 91 SER A CA 1
ATOM 1410 C C . SER A 1 91 ? 5.859 15.920 -8.673 1.00 0.00 91 SER A C 1
ATOM 1411 O O . SER A 1 91 ? 5.741 15.938 -7.443 1.00 0.00 91 SER A O 1
ATOM 1419 N N . ASP A 1 92 ? 6.299 14.845 -9.355 1.00 0.00 92 ASP A N 1
ATOM 1420 C CA . ASP A 1 92 ? 6.673 13.601 -8.668 1.00 0.00 92 ASP A CA 1
ATOM 1421 C C . ASP A 1 92 ? 7.897 13.817 -7.790 1.00 0.00 92 ASP A C 1
ATOM 1422 O O . ASP A 1 92 ? 7.998 13.251 -6.698 1.00 0.00 92 ASP A O 1
ATOM 1431 N N . ASP A 1 93 ? 8.826 14.658 -8.271 1.00 0.00 93 ASP A N 1
ATOM 1432 C CA . ASP A 1 93 ? 10.049 14.956 -7.521 1.00 0.00 93 ASP A CA 1
ATOM 1433 C C . ASP A 1 93 ? 9.695 15.444 -6.120 1.00 0.00 93 ASP A C 1
ATOM 1434 O O . ASP A 1 93 ? 8.988 16.445 -5.963 1.00 0.00 93 ASP A O 1
ATOM 1443 N N . GLY A 1 94 ? 10.167 14.710 -5.104 1.00 0.00 94 GLY A N 1
ATOM 1444 C CA . GLY A 1 94 ? 9.873 15.048 -3.713 1.00 0.00 94 GLY A CA 1
ATOM 1445 C C . GLY A 1 94 ? 9.832 13.800 -2.838 1.00 0.00 94 GLY A C 1
ATOM 1446 O O . GLY A 1 94 ? 10.565 12.830 -3.078 1.00 0.00 94 GLY A O 1
ATOM 1450 N N . GLN A 1 95 ? 8.986 13.844 -1.801 1.00 0.00 95 GLN A N 1
ATOM 1451 C CA . GLN A 1 95 ? 8.856 12.736 -0.856 1.00 0.00 95 GLN A CA 1
ATOM 1452 C C . GLN A 1 95 ? 7.483 12.074 -0.948 1.00 0.00 95 GLN A C 1
ATOM 1453 O O . GLN A 1 95 ? 6.475 12.736 -1.229 1.00 0.00 95 GLN A O 1
ATOM 1467 N N . TYR A 1 96 ? 7.449 10.762 -0.661 1.00 0.00 96 TYR A N 1
ATOM 1468 C CA . TYR A 1 96 ? 6.197 10.001 -0.657 1.00 0.00 96 TYR A CA 1
ATOM 1469 C C . TYR A 1 96 ? 6.063 9.250 0.661 1.00 0.00 96 TYR A C 1
ATOM 1470 O O . TYR A 1 96 ? 7.013 8.614 1.106 1.00 0.00 96 TYR A O 1
ATOM 1488 N N . TRP A 1 97 ? 4.874 9.308 1.268 1.00 0.00 97 TRP A N 1
ATOM 1489 C CA . TRP A 1 97 ? 4.625 8.628 2.540 1.00 0.00 97 TRP A CA 1
ATOM 1490 C C . TRP A 1 97 ? 3.824 7.331 2.357 1.00 0.00 97 TRP A C 1
ATOM 1491 O O . TRP A 1 97 ? 2.723 7.348 1.799 1.00 0.00 97 TRP A O 1
ATOM 1512 N N . CYS A 1 98 ? 4.331 6.237 2.955 1.00 0.00 98 CYS A N 1
ATOM 1513 C CA . CYS A 1 98 ? 3.599 4.963 2.991 1.00 0.00 98 CYS A CA 1
ATOM 1514 C C . CYS A 1 98 ? 2.741 4.949 4.238 1.00 0.00 98 CYS A C 1
ATOM 1515 O O . CYS A 1 98 ? 3.182 5.417 5.271 1.00 0.00 98 CYS A O 1
ATOM 1522 N N . ARG A 1 99 ? 1.506 4.448 4.131 1.00 0.00 99 ARG A N 1
ATOM 1523 C CA . ARG A 1 99 ? 0.585 4.422 5.270 1.00 0.00 99 ARG A CA 1
ATOM 1524 C C . ARG A 1 99 ? 0.073 3.006 5.496 1.00 0.00 99 ARG A C 1
ATOM 1525 O O . ARG A 1 99 ? -0.749 2.520 4.717 1.00 0.00 99 ARG A O 1
ATOM 1546 N N . PHE A 1 100 ? 0.531 2.355 6.583 1.00 0.00 100 PHE A N 1
ATOM 1547 C CA . PHE A 1 100 ? 0.071 1.002 6.903 1.00 0.00 100 PHE A CA 1
ATOM 1548 C C . PHE A 1 100 ? -1.114 1.083 7.845 1.00 0.00 100 PHE A C 1
ATOM 1549 O O . PHE A 1 100 ? -0.981 1.564 8.976 1.00 0.00 100 PHE A O 1
ATOM 1566 N N . GLN A 1 101 ? -2.287 0.648 7.361 1.00 0.00 101 GLN A N 1
ATOM 1567 C CA . GLN A 1 101 ? -3.514 0.727 8.148 1.00 0.00 101 GLN A CA 1
ATOM 1568 C C . GLN A 1 101 ? -4.070 -0.662 8.465 1.00 0.00 101 GLN A C 1
ATOM 1569 O O . GLN A 1 101 ? -4.347 -1.463 7.562 1.00 0.00 101 GLN A O 1
ATOM 1583 N N . GLU A 1 102 ? -4.279 -0.898 9.757 1.00 0.00 102 GLU A N 1
ATOM 1584 C CA . GLU A 1 102 ? -4.867 -2.131 10.253 1.00 0.00 102 GLU A CA 1
ATOM 1585 C C . GLU A 1 102 ? -5.588 -1.834 11.565 1.00 0.00 102 GLU A C 1
ATOM 1586 O O . GLU A 1 102 ? -5.044 -1.138 12.432 1.00 0.00 102 GLU A O 1
ATOM 1598 N N . GLY A 1 103 ? -6.828 -2.314 11.683 1.00 0.00 103 GLY A N 1
ATOM 1599 C CA . GLY A 1 103 ? -7.640 -2.040 12.867 1.00 0.00 103 GLY A CA 1
ATOM 1600 C C . GLY A 1 103 ? -7.866 -0.537 13.014 1.00 0.00 103 GLY A C 1
ATOM 1601 O O . GLY A 1 103 ? -8.267 0.130 12.053 1.00 0.00 103 GLY A O 1
ATOM 1605 N N . ASP A 1 104 ? -7.609 -0.007 14.217 1.00 0.00 104 ASP A N 1
ATOM 1606 C CA . ASP A 1 104 ? -7.792 1.431 14.482 1.00 0.00 104 ASP A CA 1
ATOM 1607 C C . ASP A 1 104 ? -6.446 2.159 14.706 1.00 0.00 104 ASP A C 1
ATOM 1608 O O . ASP A 1 104 ? -6.426 3.299 15.178 1.00 0.00 104 ASP A O 1
ATOM 1617 N N . TYR A 1 105 ? -5.330 1.492 14.357 1.00 0.00 105 TYR A N 1
ATOM 1618 C CA . TYR A 1 105 ? -3.991 2.076 14.513 1.00 0.00 105 TYR A CA 1
ATOM 1619 C C . TYR A 1 105 ? -3.206 1.963 13.196 1.00 0.00 105 TYR A C 1
ATOM 1620 O O . TYR A 1 105 ? -3.228 0.915 12.543 1.00 0.00 105 TYR A O 1
ATOM 1638 N N . TRP A 1 106 ? -2.508 3.048 12.825 1.00 0.00 106 TRP A N 1
ATOM 1639 C CA . TRP A 1 106 ? -1.710 3.063 11.595 1.00 0.00 106 TRP A CA 1
ATOM 1640 C C . TRP A 1 106 ? -0.446 3.921 11.775 1.00 0.00 106 TRP A C 1
ATOM 1641 O O . TRP A 1 106 ? -0.376 4.752 12.687 1.00 0.00 106 TRP A O 1
ATOM 1662 N N . ARG A 1 107 ? 0.542 3.702 10.903 1.00 0.00 107 ARG A N 1
ATOM 1663 C CA . ARG A 1 107 ? 1.806 4.446 10.962 1.00 0.00 107 ARG A CA 1
ATOM 1664 C C . ARG A 1 107 ? 2.341 4.685 9.552 1.00 0.00 107 ARG A C 1
ATOM 1665 O O . ARG A 1 107 ? 2.054 3.902 8.639 1.00 0.00 107 ARG A O 1
ATOM 1686 N N . GLU A 1 108 ? 3.067 5.805 9.361 1.00 0.00 108 GLU A N 1
ATOM 1687 C CA . GLU A 1 108 ? 3.569 6.162 8.027 1.00 0.00 108 GLU A CA 1
ATOM 1688 C C . GLU A 1 108 ? 5.008 6.699 8.048 1.00 0.00 108 GLU A C 1
ATOM 1689 O O . GLU A 1 108 ? 5.491 7.186 9.071 1.00 0.00 108 GLU A O 1
ATOM 1701 N N . THR A 1 109 ? 5.678 6.604 6.881 1.00 0.00 109 THR A N 1
ATOM 1702 C CA . THR A 1 109 ? 7.062 7.081 6.725 1.00 0.00 109 THR A CA 1
ATOM 1703 C C . THR A 1 109 ? 7.334 7.545 5.278 1.00 0.00 109 THR A C 1
ATOM 1704 O O . THR A 1 109 ? 6.759 7.009 4.333 1.00 0.00 109 THR A O 1
ATOM 1715 N N . SER A 1 110 ? 8.224 8.535 5.132 1.00 0.00 110 SER A N 1
ATOM 1716 C CA . SER A 1 110 ? 8.584 9.090 3.818 1.00 0.00 110 SER A CA 1
ATOM 1717 C C . SER A 1 110 ? 9.664 8.272 3.096 1.00 0.00 110 SER A C 1
ATOM 1718 O O . SER A 1 110 ? 10.505 7.625 3.722 1.00 0.00 110 SER A O 1
ATOM 1726 N N . VAL A 1 111 ? 9.636 8.356 1.765 1.00 0.00 111 VAL A N 1
ATOM 1727 C CA . VAL A 1 111 ? 10.605 7.686 0.891 1.00 0.00 111 VAL A CA 1
ATOM 1728 C C . VAL A 1 111 ? 11.204 8.737 -0.055 1.00 0.00 111 VAL A C 1
ATOM 1729 O O . VAL A 1 111 ? 10.478 9.622 -0.529 1.00 0.00 111 VAL A O 1
ATOM 1742 N N . LEU A 1 112 ? 12.531 8.689 -0.271 1.00 0.00 112 LEU A N 1
ATOM 1743 C CA . LEU A 1 112 ? 13.195 9.710 -1.096 1.00 0.00 112 LEU A CA 1
ATOM 1744 C C . LEU A 1 112 ? 13.175 9.346 -2.580 1.00 0.00 112 LEU A C 1
ATOM 1745 O O . LEU A 1 112 ? 13.769 8.351 -2.990 1.00 0.00 112 LEU A O 1
ATOM 1761 N N . LEU A 1 113 ? 12.502 10.188 -3.387 1.00 0.00 113 LEU A N 1
ATOM 1762 C CA . LEU A 1 113 ? 12.467 9.996 -4.841 1.00 0.00 113 LEU A CA 1
ATOM 1763 C C . LEU A 1 113 ? 12.707 11.323 -5.551 1.00 0.00 113 LEU A C 1
ATOM 1764 O O . LEU A 1 113 ? 11.885 12.240 -5.446 1.00 0.00 113 LEU A O 1
ATOM 1780 N N . GLN A 1 114 ? 13.825 11.425 -6.284 1.00 0.00 114 GLN A N 1
ATOM 1781 C CA . GLN A 1 114 ? 14.149 12.658 -7.015 1.00 0.00 114 GLN A CA 1
ATOM 1782 C C . GLN A 1 114 ? 14.286 12.381 -8.499 1.00 0.00 114 GLN A C 1
ATOM 1783 O O . GLN A 1 114 ? 15.313 11.875 -8.951 1.00 0.00 114 GLN A O 1
ATOM 1797 N N . VAL A 1 115 ? 13.242 12.726 -9.253 1.00 0.00 115 VAL A N 1
ATOM 1798 C CA . VAL A 1 115 ? 13.227 12.514 -10.703 1.00 0.00 115 VAL A CA 1
ATOM 1799 C C . VAL A 1 115 ? 13.973 13.630 -11.424 1.00 0.00 115 VAL A C 1
ATOM 1800 O O . VAL A 1 115 ? 13.826 14.807 -11.080 1.00 0.00 115 VAL A O 1
ATOM 1813 N N . ALA A 1 116 ? 14.768 13.250 -12.431 1.00 0.00 116 ALA A N 1
ATOM 1814 C CA . ALA A 1 116 ? 15.533 14.217 -13.210 1.00 0.00 116 ALA A CA 1
ATOM 1815 C C . ALA A 1 116 ? 14.602 15.055 -14.076 1.00 0.00 116 ALA A C 1
ATOM 1816 O O . ALA A 1 116 ? 13.634 14.534 -14.645 1.00 0.00 116 ALA A O 1
ATOM 1823 N N . ALA A 1 117 ? 14.897 16.355 -14.173 1.00 0.00 117 ALA A N 1
ATOM 1824 C CA . ALA A 1 117 ? 14.084 17.276 -14.970 1.00 0.00 117 ALA A CA 1
ATOM 1825 C C . ALA A 1 117 ? 14.900 17.878 -16.109 1.00 0.00 117 ALA A C 1
ATOM 1826 O O . ALA A 1 117 ? 16.114 17.762 -16.067 1.00 0.00 117 ALA A O 1
ATOM 1834 N N . MET A 1 1 ? 1.383 -5.885 19.393 1.00 0.00 1 MET A N 2
ATOM 1835 C CA . MET A 1 1 ? 2.071 -6.147 18.098 1.00 0.00 1 MET A CA 2
ATOM 1836 C C . MET A 1 1 ? 2.489 -4.820 17.464 1.00 0.00 1 MET A C 2
ATOM 1837 O O . MET A 1 1 ? 3.680 -4.569 17.264 1.00 0.00 1 MET A O 2
ATOM 1853 N N . ASP A 1 2 ? 1.495 -3.967 17.158 1.00 0.00 2 ASP A N 2
ATOM 1854 C CA . ASP A 1 2 ? 1.750 -2.652 16.546 1.00 0.00 2 ASP A CA 2
ATOM 1855 C C . ASP A 1 2 ? 2.397 -2.805 15.170 1.00 0.00 2 ASP A C 2
ATOM 1856 O O . ASP A 1 2 ? 3.232 -3.690 14.960 1.00 0.00 2 ASP A O 2
ATOM 1865 N N . PHE A 1 3 ? 2.002 -1.932 14.237 1.00 0.00 3 PHE A N 2
ATOM 1866 C CA . PHE A 1 3 ? 2.539 -1.956 12.874 1.00 0.00 3 PHE A CA 2
ATOM 1867 C C . PHE A 1 3 ? 3.451 -0.759 12.658 1.00 0.00 3 PHE A C 2
ATOM 1868 O O . PHE A 1 3 ? 3.148 0.347 13.123 1.00 0.00 3 PHE A O 2
ATOM 1885 N N . ARG A 1 4 ? 4.595 -0.991 12.000 1.00 0.00 4 ARG A N 2
ATOM 1886 C CA . ARG A 1 4 ? 5.577 0.073 11.787 1.00 0.00 4 ARG A CA 2
ATOM 1887 C C . ARG A 1 4 ? 6.208 0.002 10.402 1.00 0.00 4 ARG A C 2
ATOM 1888 O O . ARG A 1 4 ? 6.615 -1.069 9.942 1.00 0.00 4 ARG A O 2
ATOM 1909 N N . VAL A 1 5 ? 6.330 1.173 9.765 1.00 0.00 5 VAL A N 2
ATOM 1910 C CA . VAL A 1 5 ? 6.964 1.293 8.454 1.00 0.00 5 VAL A CA 2
ATOM 1911 C C . VAL A 1 5 ? 8.139 2.264 8.529 1.00 0.00 5 VAL A C 2
ATOM 1912 O O . VAL A 1 5 ? 8.130 3.190 9.347 1.00 0.00 5 VAL A O 2
ATOM 1925 N N . VAL A 1 6 ? 9.159 2.041 7.684 1.00 0.00 6 VAL A N 2
ATOM 1926 C CA . VAL A 1 6 ? 10.352 2.903 7.683 1.00 0.00 6 VAL A CA 2
ATOM 1927 C C . VAL A 1 6 ? 10.754 3.315 6.264 1.00 0.00 6 VAL A C 2
ATOM 1928 O O . VAL A 1 6 ? 10.393 2.651 5.282 1.00 0.00 6 VAL A O 2
ATOM 1941 N N . GLY A 1 7 ? 11.496 4.427 6.173 1.00 0.00 7 GLY A N 2
ATOM 1942 C CA . GLY A 1 7 ? 11.952 4.964 4.888 1.00 0.00 7 GLY A CA 2
ATOM 1943 C C . GLY A 1 7 ? 13.498 5.062 4.820 1.00 0.00 7 GLY A C 2
ATOM 1944 O O . GLY A 1 7 ? 14.026 6.124 4.480 1.00 0.00 7 GLY A O 2
ATOM 1948 N N . PRO A 1 8 ? 14.243 3.975 5.127 1.00 0.00 8 PRO A N 2
ATOM 1949 C CA . PRO A 1 8 ? 15.748 3.992 5.072 1.00 0.00 8 PRO A CA 2
ATOM 1950 C C . PRO A 1 8 ? 16.285 4.041 3.629 1.00 0.00 8 PRO A C 2
ATOM 1951 O O . PRO A 1 8 ? 17.490 4.202 3.415 1.00 0.00 8 PRO A O 2
ATOM 1962 N N . ASN A 1 9 ? 15.383 3.856 2.650 1.00 0.00 9 ASN A N 2
ATOM 1963 C CA . ASN A 1 9 ? 15.759 3.830 1.242 1.00 0.00 9 ASN A CA 2
ATOM 1964 C C . ASN A 1 9 ? 16.494 5.106 0.838 1.00 0.00 9 ASN A C 2
ATOM 1965 O O . ASN A 1 9 ? 16.104 6.213 1.216 1.00 0.00 9 ASN A O 2
ATOM 1976 N N . LEU A 1 10 ? 17.546 4.925 0.043 1.00 0.00 10 LEU A N 2
ATOM 1977 C CA . LEU A 1 10 ? 18.356 6.029 -0.462 1.00 0.00 10 LEU A CA 2
ATOM 1978 C C . LEU A 1 10 ? 17.615 6.764 -1.591 1.00 0.00 10 LEU A C 2
ATOM 1979 O O . LEU A 1 10 ? 16.699 6.191 -2.190 1.00 0.00 10 LEU A O 2
ATOM 1995 N N . PRO A 1 11 ? 17.960 8.036 -1.887 1.00 0.00 11 PRO A N 2
ATOM 1996 C CA . PRO A 1 11 ? 17.253 8.815 -2.951 1.00 0.00 11 PRO A CA 2
ATOM 1997 C C . PRO A 1 11 ? 17.156 8.030 -4.265 1.00 0.00 11 PRO A C 2
ATOM 1998 O O . PRO A 1 11 ? 18.160 7.516 -4.767 1.00 0.00 11 PRO A O 2
ATOM 2009 N N . ILE A 1 12 ? 15.934 7.953 -4.818 1.00 0.00 12 ILE A N 2
ATOM 2010 C CA . ILE A 1 12 ? 15.693 7.244 -6.080 1.00 0.00 12 ILE A CA 2
ATOM 2011 C C . ILE A 1 12 ? 15.656 8.258 -7.223 1.00 0.00 12 ILE A C 2
ATOM 2012 O O . ILE A 1 12 ? 14.878 9.217 -7.176 1.00 0.00 12 ILE A O 2
ATOM 2028 N N . LEU A 1 13 ? 16.523 8.066 -8.234 1.00 0.00 13 LEU A N 2
ATOM 2029 C CA . LEU A 1 13 ? 16.596 9.005 -9.359 1.00 0.00 13 LEU A CA 2
ATOM 2030 C C . LEU A 1 13 ? 16.036 8.406 -10.655 1.00 0.00 13 LEU A C 2
ATOM 2031 O O . LEU A 1 13 ? 16.690 7.591 -11.311 1.00 0.00 13 LEU A O 2
ATOM 2047 N N . ALA A 1 14 ? 14.870 8.912 -11.057 1.00 0.00 14 ALA A N 2
ATOM 2048 C CA . ALA A 1 14 ? 14.246 8.549 -12.323 1.00 0.00 14 ALA A CA 2
ATOM 2049 C C . ALA A 1 14 ? 14.337 9.747 -13.278 1.00 0.00 14 ALA A C 2
ATOM 2050 O O . ALA A 1 14 ? 14.944 10.764 -12.935 1.00 0.00 14 ALA A O 2
ATOM 2057 N N . LYS A 1 15 ? 13.736 9.631 -14.471 1.00 0.00 15 LYS A N 2
ATOM 2058 C CA . LYS A 1 15 ? 13.760 10.730 -15.452 1.00 0.00 15 LYS A CA 2
ATOM 2059 C C . LYS A 1 15 ? 12.347 11.104 -15.888 1.00 0.00 15 LYS A C 2
ATOM 2060 O O . LYS A 1 15 ? 11.472 10.241 -15.979 1.00 0.00 15 LYS A O 2
ATOM 2079 N N . VAL A 1 16 ? 12.130 12.405 -16.148 1.00 0.00 16 VAL A N 2
ATOM 2080 C CA . VAL A 1 16 ? 10.813 12.891 -16.573 1.00 0.00 16 VAL A CA 2
ATOM 2081 C C . VAL A 1 16 ? 10.353 12.135 -17.832 1.00 0.00 16 VAL A C 2
ATOM 2082 O O . VAL A 1 16 ? 11.107 12.008 -18.801 1.00 0.00 16 VAL A O 2
ATOM 2095 N N . GLY A 1 17 ? 9.131 11.606 -17.779 1.00 0.00 17 GLY A N 2
ATOM 2096 C CA . GLY A 1 17 ? 8.573 10.812 -18.884 1.00 0.00 17 GLY A CA 2
ATOM 2097 C C . GLY A 1 17 ? 8.874 9.307 -18.702 1.00 0.00 17 GLY A C 2
ATOM 2098 O O . GLY A 1 17 ? 8.227 8.459 -19.320 1.00 0.00 17 GLY A O 2
ATOM 2102 N N . GLU A 1 18 ? 9.835 8.997 -17.813 1.00 0.00 18 GLU A N 2
ATOM 2103 C CA . GLU A 1 18 ? 10.200 7.622 -17.495 1.00 0.00 18 GLU A CA 2
ATOM 2104 C C . GLU A 1 18 ? 9.513 7.202 -16.196 1.00 0.00 18 GLU A C 2
ATOM 2105 O O . GLU A 1 18 ? 9.219 8.049 -15.343 1.00 0.00 18 GLU A O 2
ATOM 2117 N N . ASP A 1 19 ? 9.246 5.904 -16.060 1.00 0.00 19 ASP A N 2
ATOM 2118 C CA . ASP A 1 19 ? 8.574 5.381 -14.873 1.00 0.00 19 ASP A CA 2
ATOM 2119 C C . ASP A 1 19 ? 9.530 5.353 -13.680 1.00 0.00 19 ASP A C 2
ATOM 2120 O O . ASP A 1 19 ? 10.745 5.213 -13.849 1.00 0.00 19 ASP A O 2
ATOM 2129 N N . ALA A 1 20 ? 8.969 5.508 -12.471 1.00 0.00 20 ALA A N 2
ATOM 2130 C CA . ALA A 1 20 ? 9.766 5.525 -11.237 1.00 0.00 20 ALA A CA 2
ATOM 2131 C C . ALA A 1 20 ? 9.242 4.500 -10.243 1.00 0.00 20 ALA A C 2
ATOM 2132 O O . ALA A 1 20 ? 8.109 4.025 -10.373 1.00 0.00 20 ALA A O 2
ATOM 2139 N N . LEU A 1 21 ? 10.093 4.122 -9.276 1.00 0.00 21 LEU A N 2
ATOM 2140 C CA . LEU A 1 21 ? 9.723 3.094 -8.291 1.00 0.00 21 LEU A CA 2
ATOM 2141 C C . LEU A 1 21 ? 9.621 3.663 -6.876 1.00 0.00 21 LEU A C 2
ATOM 2142 O O . LEU A 1 21 ? 10.623 4.053 -6.276 1.00 0.00 21 LEU A O 2
ATOM 2158 N N . LEU A 1 22 ? 8.406 3.618 -6.328 1.00 0.00 22 LEU A N 2
ATOM 2159 C CA . LEU A 1 22 ? 8.138 4.044 -4.952 1.00 0.00 22 LEU A CA 2
ATOM 2160 C C . LEU A 1 22 ? 8.235 2.839 -4.034 1.00 0.00 22 LEU A C 2
ATOM 2161 O O . LEU A 1 22 ? 7.492 1.886 -4.217 1.00 0.00 22 LEU A O 2
ATOM 2177 N N . THR A 1 23 ? 9.162 2.862 -3.052 1.00 0.00 23 THR A N 2
ATOM 2178 C CA . THR A 1 23 ? 9.321 1.695 -2.155 1.00 0.00 23 THR A CA 2
ATOM 2179 C C . THR A 1 23 ? 9.479 2.077 -0.678 1.00 0.00 23 THR A C 2
ATOM 2180 O O . THR A 1 23 ? 10.040 3.117 -0.342 1.00 0.00 23 THR A O 2
ATOM 2191 N N . CYS A 1 24 ? 8.994 1.179 0.190 1.00 0.00 24 CYS A N 2
ATOM 2192 C CA . CYS A 1 24 ? 9.073 1.344 1.642 1.00 0.00 24 CYS A CA 2
ATOM 2193 C C . CYS A 1 24 ? 9.096 -0.027 2.323 1.00 0.00 24 CYS A C 2
ATOM 2194 O O . CYS A 1 24 ? 8.912 -1.053 1.659 1.00 0.00 24 CYS A O 2
ATOM 2201 N N . GLN A 1 25 ? 9.350 -0.045 3.642 1.00 0.00 25 GLN A N 2
ATOM 2202 C CA . GLN A 1 25 ? 9.425 -1.305 4.394 1.00 0.00 25 GLN A CA 2
ATOM 2203 C C . GLN A 1 25 ? 8.288 -1.395 5.400 1.00 0.00 25 GLN A C 2
ATOM 2204 O O . GLN A 1 25 ? 8.190 -0.567 6.297 1.00 0.00 25 GLN A O 2
ATOM 2218 N N . LEU A 1 26 ? 7.434 -2.410 5.240 1.00 0.00 26 LEU A N 2
ATOM 2219 C CA . LEU A 1 26 ? 6.291 -2.622 6.142 1.00 0.00 26 LEU A CA 2
ATOM 2220 C C . LEU A 1 26 ? 6.180 -4.086 6.568 1.00 0.00 26 LEU A C 2
ATOM 2221 O O . LEU A 1 26 ? 6.642 -4.982 5.857 1.00 0.00 26 LEU A O 2
ATOM 2237 N N . LEU A 1 27 ? 5.593 -4.321 7.753 1.00 0.00 27 LEU A N 2
ATOM 2238 C CA . LEU A 1 27 ? 5.439 -5.685 8.281 1.00 0.00 27 LEU A CA 2
ATOM 2239 C C . LEU A 1 27 ? 3.945 -6.023 8.553 1.00 0.00 27 LEU A C 2
ATOM 2240 O O . LEU A 1 27 ? 3.409 -5.614 9.587 1.00 0.00 27 LEU A O 2
ATOM 2256 N N . PRO A 1 28 ? 3.264 -6.804 7.671 1.00 0.00 28 PRO A N 2
ATOM 2257 C CA . PRO A 1 28 ? 1.837 -7.213 7.900 1.00 0.00 28 PRO A CA 2
ATOM 2258 C C . PRO A 1 28 ? 1.740 -8.356 8.909 1.00 0.00 28 PRO A C 2
ATOM 2259 O O . PRO A 1 28 ? 2.696 -9.127 9.069 1.00 0.00 28 PRO A O 2
ATOM 2270 N N . LYS A 1 29 ? 0.578 -8.482 9.569 1.00 0.00 29 LYS A N 2
ATOM 2271 C CA . LYS A 1 29 ? 0.369 -9.567 10.536 1.00 0.00 29 LYS A CA 2
ATOM 2272 C C . LYS A 1 29 ? 0.505 -10.915 9.825 1.00 0.00 29 LYS A C 2
ATOM 2273 O O . LYS A 1 29 ? 1.296 -11.771 10.225 1.00 0.00 29 LYS A O 2
ATOM 2292 N N . ARG A 1 30 ? -0.216 -11.037 8.721 1.00 0.00 30 ARG A N 2
ATOM 2293 C CA . ARG A 1 30 ? -0.160 -12.207 7.850 1.00 0.00 30 ARG A CA 2
ATOM 2294 C C . ARG A 1 30 ? -1.122 -11.999 6.692 1.00 0.00 30 ARG A C 2
ATOM 2295 O O . ARG A 1 30 ? -2.298 -11.700 6.914 1.00 0.00 30 ARG A O 2
ATOM 2316 N N . THR A 1 31 ? -0.624 -12.166 5.473 1.00 0.00 31 THR A N 2
ATOM 2317 C CA . THR A 1 31 ? -1.438 -11.976 4.262 1.00 0.00 31 THR A CA 2
ATOM 2318 C C . THR A 1 31 ? -1.994 -10.545 4.192 1.00 0.00 31 THR A C 2
ATOM 2319 O O . THR A 1 31 ? -2.430 -9.984 5.200 1.00 0.00 31 THR A O 2
ATOM 2330 N N . THR A 1 32 ? -1.977 -9.962 2.993 1.00 0.00 32 THR A N 2
ATOM 2331 C CA . THR A 1 32 ? -2.487 -8.593 2.795 1.00 0.00 32 THR A CA 2
ATOM 2332 C C . THR A 1 32 ? -3.995 -8.594 2.469 1.00 0.00 32 THR A C 2
ATOM 2333 O O . THR A 1 32 ? -4.490 -7.718 1.740 1.00 0.00 32 THR A O 2
ATOM 2344 N N . ALA A 1 33 ? -4.715 -9.588 3.024 1.00 0.00 33 ALA A N 2
ATOM 2345 C CA . ALA A 1 33 ? -6.160 -9.709 2.820 1.00 0.00 33 ALA A CA 2
ATOM 2346 C C . ALA A 1 33 ? -6.913 -8.534 3.446 1.00 0.00 33 ALA A C 2
ATOM 2347 O O . ALA A 1 33 ? -7.876 -8.023 2.868 1.00 0.00 33 ALA A O 2
ATOM 2354 N N . HIS A 1 34 ? -6.483 -8.130 4.649 1.00 0.00 34 HIS A N 2
ATOM 2355 C CA . HIS A 1 34 ? -7.135 -7.021 5.377 1.00 0.00 34 HIS A CA 2
ATOM 2356 C C . HIS A 1 34 ? -6.185 -5.829 5.587 1.00 0.00 34 HIS A C 2
ATOM 2357 O O . HIS A 1 34 ? -6.454 -4.957 6.420 1.00 0.00 34 HIS A O 2
ATOM 2371 N N . MET A 1 35 ? -5.075 -5.800 4.834 1.00 0.00 35 MET A N 2
ATOM 2372 C CA . MET A 1 35 ? -4.086 -4.722 4.950 1.00 0.00 35 MET A CA 2
ATOM 2373 C C . MET A 1 35 ? -4.269 -3.714 3.827 1.00 0.00 35 MET A C 2
ATOM 2374 O O . MET A 1 35 ? -4.718 -4.073 2.727 1.00 0.00 35 MET A O 2
ATOM 2388 N N . GLU A 1 36 ? -3.959 -2.443 4.123 1.00 0.00 36 GLU A N 2
ATOM 2389 C CA . GLU A 1 36 ? -4.120 -1.366 3.150 1.00 0.00 36 GLU A CA 2
ATOM 2390 C C . GLU A 1 36 ? -2.886 -0.460 3.136 1.00 0.00 36 GLU A C 2
ATO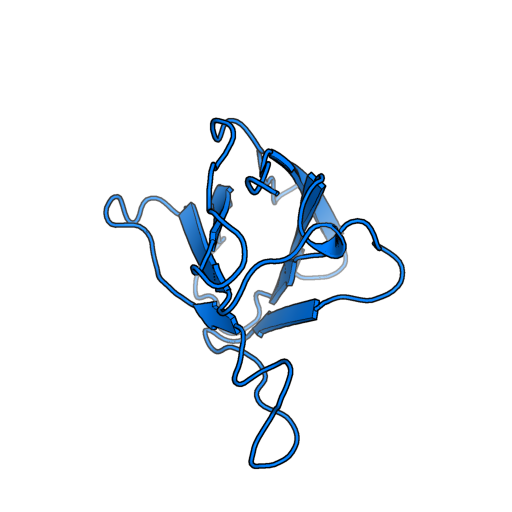M 2391 O O . GLU A 1 36 ? -2.386 -0.069 4.196 1.00 0.00 36 GLU A O 2
ATOM 2403 N N . VAL A 1 37 ? -2.376 -0.157 1.926 1.00 0.00 37 VAL A N 2
ATOM 2404 C CA . VAL A 1 37 ? -1.164 0.673 1.782 1.00 0.00 37 VAL A CA 2
ATOM 2405 C C . VAL A 1 37 ? -1.426 1.878 0.858 1.00 0.00 37 VAL A C 2
ATOM 2406 O O . VAL A 1 37 ? -1.984 1.726 -0.231 1.00 0.00 37 VAL A O 2
ATOM 2419 N N . ARG A 1 38 ? -1.001 3.073 1.311 1.00 0.00 38 ARG A N 2
ATOM 2420 C CA . ARG A 1 38 ? -1.173 4.304 0.526 1.00 0.00 38 ARG A CA 2
ATOM 2421 C C . ARG A 1 38 ? 0.169 4.989 0.267 1.00 0.00 38 ARG A C 2
ATOM 2422 O O . ARG A 1 38 ? 1.027 5.054 1.152 1.00 0.00 38 ARG A O 2
ATOM 2443 N N . TRP A 1 39 ? 0.307 5.560 -0.935 1.00 0.00 39 TRP A N 2
ATOM 2444 C CA . TRP A 1 39 ? 1.502 6.321 -1.308 1.00 0.00 39 TRP A CA 2
ATOM 2445 C C . TRP A 1 39 ? 1.099 7.759 -1.626 1.00 0.00 39 TRP A C 2
ATOM 2446 O O . TRP A 1 39 ? 0.054 7.990 -2.244 1.00 0.00 39 TRP A O 2
ATOM 2467 N N . TYR A 1 40 ? 1.915 8.722 -1.186 1.00 0.00 40 TYR A N 2
ATOM 2468 C CA . TYR A 1 40 ? 1.616 10.145 -1.412 1.00 0.00 40 TYR A CA 2
ATOM 2469 C C . TYR A 1 40 ? 2.789 10.836 -2.078 1.00 0.00 40 TYR A C 2
ATOM 2470 O O . TYR A 1 40 ? 3.921 10.567 -1.745 1.00 0.00 40 TYR A O 2
ATOM 2488 N N . ARG A 1 41 ? 2.494 11.764 -2.991 1.00 0.00 41 ARG A N 2
ATOM 2489 C CA . ARG A 1 41 ? 3.538 12.543 -3.678 1.00 0.00 41 ARG A CA 2
ATOM 2490 C C . ARG A 1 41 ? 3.688 13.925 -3.044 1.00 0.00 41 ARG A C 2
ATOM 2491 O O . ARG A 1 41 ? 3.128 14.913 -3.516 1.00 0.00 41 ARG A O 2
ATOM 2512 N N . SER A 1 42 ? 4.411 13.961 -1.917 1.00 0.00 42 SER A N 2
ATOM 2513 C CA . SER A 1 42 ? 4.592 15.200 -1.146 1.00 0.00 42 SER A CA 2
ATOM 2514 C C . SER A 1 42 ? 3.232 15.810 -0.747 1.00 0.00 42 SER A C 2
ATOM 2515 O O . SER A 1 42 ? 3.160 16.979 -0.360 1.00 0.00 42 SER A O 2
ATOM 2523 N N . ASP A 1 43 ? 2.164 14.996 -0.833 1.00 0.00 43 ASP A N 2
ATOM 2524 C CA . ASP A 1 43 ? 0.822 15.425 -0.476 1.00 0.00 43 ASP A CA 2
ATOM 2525 C C . ASP A 1 43 ? 0.138 14.361 0.428 1.00 0.00 43 ASP A C 2
ATOM 2526 O O . ASP A 1 43 ? -0.624 13.525 -0.072 1.00 0.00 43 ASP A O 2
ATOM 2535 N N . PRO A 1 44 ? 0.421 14.343 1.746 1.00 0.00 44 PRO A N 2
ATOM 2536 C CA . PRO A 1 44 ? -0.177 13.325 2.683 1.00 0.00 44 PRO A CA 2
ATOM 2537 C C . PRO A 1 44 ? -1.708 13.298 2.606 1.00 0.00 44 PRO A C 2
ATOM 2538 O O . PRO A 1 44 ? -2.331 12.259 2.848 1.00 0.00 44 PRO A O 2
ATOM 2549 N N . ASP A 1 45 ? -2.303 14.453 2.288 1.00 0.00 45 ASP A N 2
ATOM 2550 C CA . ASP A 1 45 ? -3.768 14.576 2.203 1.00 0.00 45 ASP A CA 2
ATOM 2551 C C . ASP A 1 45 ? -4.308 14.253 0.789 1.00 0.00 45 ASP A C 2
ATOM 2552 O O . ASP A 1 45 ? -5.522 14.302 0.564 1.00 0.00 45 ASP A O 2
ATOM 2561 N N . MET A 1 46 ? -3.403 13.928 -0.157 1.00 0.00 46 MET A N 2
ATOM 2562 C CA . MET A 1 46 ? -3.804 13.605 -1.534 1.00 0.00 46 MET A CA 2
ATOM 2563 C C . MET A 1 46 ? -3.146 12.272 -2.009 1.00 0.00 46 MET A C 2
ATOM 2564 O O . MET A 1 46 ? -2.060 12.297 -2.603 1.00 0.00 46 MET A O 2
ATOM 2578 N N . PRO A 1 47 ? -3.786 11.102 -1.768 1.00 0.00 47 PRO A N 2
ATOM 2579 C CA . PRO A 1 47 ? -3.223 9.778 -2.205 1.00 0.00 47 PRO A CA 2
ATOM 2580 C C . PRO A 1 47 ? -3.308 9.597 -3.722 1.00 0.00 47 PRO A C 2
ATOM 2581 O O . PRO A 1 47 ? -4.224 10.119 -4.365 1.00 0.00 47 PRO A O 2
ATOM 2592 N N . VAL A 1 48 ? -2.353 8.844 -4.283 1.00 0.00 48 VAL A N 2
ATOM 2593 C CA . VAL A 1 48 ? -2.324 8.578 -5.729 1.00 0.00 48 VAL A CA 2
ATOM 2594 C C . VAL A 1 48 ? -3.056 7.261 -6.035 1.00 0.00 48 VAL A C 2
ATOM 2595 O O . VAL A 1 48 ? -3.993 7.231 -6.834 1.00 0.00 48 VAL A O 2
ATOM 2608 N N . ILE A 1 49 ? -2.624 6.187 -5.368 1.00 0.00 49 ILE A N 2
ATOM 2609 C CA . ILE A 1 49 ? -3.231 4.863 -5.535 1.00 0.00 49 ILE A CA 2
ATOM 2610 C C . ILE A 1 49 ? -3.045 4.036 -4.254 1.00 0.00 49 ILE A C 2
ATOM 2611 O O . ILE A 1 49 ? -2.103 4.276 -3.490 1.00 0.00 49 ILE A O 2
ATOM 2627 N N . MET A 1 50 ? -3.967 3.098 -4.003 1.00 0.00 50 MET A N 2
ATOM 2628 C CA . MET A 1 50 ? -3.918 2.282 -2.779 1.00 0.00 50 MET A CA 2
ATOM 2629 C C . MET A 1 50 ? -3.999 0.790 -3.078 1.00 0.00 50 MET A C 2
ATOM 2630 O O . MET A 1 50 ? -4.576 0.373 -4.084 1.00 0.00 50 MET A O 2
ATOM 2644 N N . TYR A 1 51 ? -3.402 -0.003 -2.184 1.00 0.00 51 TYR A N 2
ATOM 2645 C CA . TYR A 1 51 ? -3.377 -1.454 -2.315 1.00 0.00 51 TYR A CA 2
ATOM 2646 C C . TYR A 1 51 ? -4.056 -2.089 -1.106 1.00 0.00 51 TYR A C 2
ATOM 2647 O O . TYR A 1 51 ? -3.553 -1.985 0.012 1.00 0.00 51 TYR A O 2
ATOM 2665 N N . ARG A 1 52 ? -5.218 -2.723 -1.333 1.00 0.00 52 ARG A N 2
ATOM 2666 C CA . ARG A 1 52 ? -5.984 -3.340 -0.242 1.00 0.00 52 ARG A CA 2
ATOM 2667 C C . ARG A 1 52 ? -6.493 -4.726 -0.634 1.00 0.00 52 ARG A C 2
ATOM 2668 O O . ARG A 1 52 ? -6.962 -4.933 -1.757 1.00 0.00 52 ARG A O 2
ATOM 2689 N N . ASP A 1 53 ? -6.419 -5.662 0.319 1.00 0.00 53 ASP A N 2
ATOM 2690 C CA . ASP A 1 53 ? -6.896 -7.034 0.099 1.00 0.00 53 ASP A CA 2
ATOM 2691 C C . ASP A 1 53 ? -6.205 -7.680 -1.110 1.00 0.00 53 ASP A C 2
ATOM 2692 O O . ASP A 1 53 ? -6.822 -8.442 -1.871 1.00 0.00 53 ASP A O 2
ATOM 2701 N N . GLY A 1 54 ? -4.907 -7.412 -1.243 1.00 0.00 54 GLY A N 2
ATOM 2702 C CA . GLY A 1 54 ? -4.098 -8.003 -2.317 1.00 0.00 54 GLY A CA 2
ATOM 2703 C C . GLY A 1 54 ? -4.438 -7.420 -3.707 1.00 0.00 54 GLY A C 2
ATOM 2704 O O . GLY A 1 54 ? -4.023 -7.980 -4.729 1.00 0.00 54 GLY A O 2
ATOM 2708 N N . ALA A 1 55 ? -5.200 -6.309 -3.743 1.00 0.00 55 ALA A N 2
ATOM 2709 C CA . ALA A 1 55 ? -5.589 -5.683 -5.019 1.00 0.00 55 ALA A CA 2
ATOM 2710 C C . ALA A 1 55 ? -5.697 -4.163 -4.892 1.00 0.00 55 ALA A C 2
ATOM 2711 O O . ALA A 1 55 ? -6.023 -3.644 -3.824 1.00 0.00 55 ALA A O 2
ATOM 2718 N N . GLU A 1 56 ? -5.434 -3.459 -6.004 1.00 0.00 56 GLU A N 2
ATOM 2719 C CA . GLU A 1 56 ? -5.511 -1.992 -6.035 1.00 0.00 56 GLU A CA 2
ATOM 2720 C C . GLU A 1 56 ? -6.956 -1.519 -6.192 1.00 0.00 56 GLU A C 2
ATOM 2721 O O . GLU A 1 56 ? -7.798 -2.240 -6.735 1.00 0.00 56 GLU A O 2
ATOM 2733 N N . VAL A 1 57 ? -7.238 -0.311 -5.686 1.00 0.00 57 VAL A N 2
ATOM 2734 C CA . VAL A 1 57 ? -8.591 0.257 -5.741 1.00 0.00 57 VAL A CA 2
ATOM 2735 C C . VAL A 1 57 ? -9.084 0.391 -7.194 1.00 0.00 57 VAL A C 2
ATOM 2736 O O . VAL A 1 57 ? -8.326 0.787 -8.086 1.00 0.00 57 VAL A O 2
ATOM 2749 N N . THR A 1 58 ? -10.367 0.068 -7.405 1.00 0.00 58 THR A N 2
ATOM 2750 C CA . THR A 1 58 ? -10.988 0.160 -8.727 1.00 0.00 58 THR A CA 2
ATOM 2751 C C . THR A 1 58 ? -12.222 1.074 -8.662 1.00 0.00 58 THR A C 2
ATOM 2752 O O . THR A 1 58 ? -13.083 0.905 -7.793 1.00 0.00 58 THR A O 2
ATOM 2763 N N . GLY A 1 59 ? -12.288 2.043 -9.584 1.00 0.00 59 GLY A N 2
ATOM 2764 C CA . GLY A 1 59 ? -13.404 2.993 -9.630 1.00 0.00 59 GLY A CA 2
ATOM 2765 C C . GLY A 1 59 ? -14.190 2.870 -10.933 1.00 0.00 59 GLY A C 2
ATOM 2766 O O . GLY A 1 59 ? -14.751 1.813 -11.235 1.00 0.00 59 GLY A O 2
ATOM 2770 N N . LEU A 1 60 ? -14.212 3.963 -11.703 1.00 0.00 60 LEU A N 2
ATOM 2771 C CA . LEU A 1 60 ? -14.908 4.002 -12.983 1.00 0.00 60 LEU A CA 2
ATOM 2772 C C . LEU A 1 60 ? -14.127 3.191 -14.042 1.00 0.00 60 LEU A C 2
ATOM 2773 O O . LEU A 1 60 ? -12.969 2.836 -13.800 1.00 0.00 60 LEU A O 2
ATOM 2789 N N . PRO A 1 61 ? -14.742 2.837 -15.195 1.00 0.00 61 PRO A N 2
ATOM 2790 C CA . PRO A 1 61 ? -14.058 1.999 -16.235 1.00 0.00 61 PRO A CA 2
ATOM 2791 C C . PRO A 1 61 ? -12.677 2.544 -16.599 1.00 0.00 61 PRO A C 2
ATOM 2792 O O . PRO A 1 61 ? -11.735 1.769 -16.798 1.00 0.00 61 PRO A O 2
ATOM 2803 N N . MET A 1 62 ? -12.552 3.876 -16.640 1.00 0.00 62 MET A N 2
ATOM 2804 C CA . MET A 1 62 ? -11.266 4.512 -16.929 1.00 0.00 62 MET A CA 2
ATOM 2805 C C . MET A 1 62 ? -10.458 4.619 -15.638 1.00 0.00 62 MET A C 2
ATOM 2806 O O . MET A 1 62 ? -10.845 5.344 -14.715 1.00 0.00 62 MET A O 2
ATOM 2820 N N . GLU A 1 63 ? -9.355 3.869 -15.568 1.00 0.00 63 GLU A N 2
ATOM 2821 C CA . GLU A 1 63 ? -8.518 3.849 -14.370 1.00 0.00 63 GLU A CA 2
ATOM 2822 C C . GLU A 1 63 ? -7.433 4.931 -14.451 1.00 0.00 63 GLU A C 2
ATOM 2823 O O . GLU A 1 63 ? -6.310 4.676 -14.905 1.00 0.00 63 GLU A O 2
ATOM 2835 N N . GLY A 1 64 ? -7.797 6.148 -14.031 1.00 0.00 64 GLY A N 2
ATOM 2836 C CA . GLY A 1 64 ? -6.884 7.292 -14.068 1.00 0.00 64 GLY A CA 2
ATOM 2837 C C . GLY A 1 64 ? -5.663 7.088 -13.172 1.00 0.00 64 GLY A C 2
ATOM 2838 O O . GLY A 1 64 ? -4.550 7.461 -13.543 1.00 0.00 64 GLY A O 2
ATOM 2842 N N . TYR A 1 65 ? -5.887 6.537 -11.972 1.00 0.00 65 TYR A N 2
ATOM 2843 C CA . TYR A 1 65 ? -4.799 6.324 -11.005 1.00 0.00 65 TYR A CA 2
ATOM 2844 C C . TYR A 1 65 ? -4.230 4.910 -11.091 1.00 0.00 65 TYR A C 2
ATOM 2845 O O . TYR A 1 65 ? -3.013 4.722 -11.173 1.00 0.00 65 TYR A O 2
ATOM 2863 N N . GLY A 1 66 ? -5.124 3.921 -11.022 1.00 0.00 66 GLY A N 2
ATOM 2864 C CA . GLY A 1 66 ? -4.732 2.509 -11.037 1.00 0.00 66 GLY A CA 2
ATOM 2865 C C . GLY A 1 66 ? -4.010 2.128 -12.323 1.00 0.00 66 GLY A C 2
ATOM 2866 O O . GLY A 1 66 ? -3.046 1.358 -12.290 1.00 0.00 66 GLY A O 2
ATOM 2870 N N . GLY A 1 67 ? -4.488 2.651 -13.456 1.00 0.00 67 GLY A N 2
ATOM 2871 C CA . GLY A 1 67 ? -3.882 2.344 -14.751 1.00 0.00 67 GLY A CA 2
ATOM 2872 C C . GLY A 1 67 ? -2.432 2.808 -14.796 1.00 0.00 67 GLY A C 2
ATOM 2873 O O . GLY A 1 67 ? -1.557 2.096 -15.298 1.00 0.00 67 GLY A O 2
ATOM 2877 N N . ARG A 1 68 ? -2.189 4.013 -14.270 1.00 0.00 68 ARG A N 2
ATOM 2878 C CA . ARG A 1 68 ? -0.843 4.593 -14.244 1.00 0.00 68 ARG A CA 2
ATOM 2879 C C . ARG A 1 68 ? 0.072 3.898 -13.228 1.00 0.00 68 ARG A C 2
ATOM 2880 O O . ARG A 1 68 ? 1.263 3.705 -13.500 1.00 0.00 68 ARG A O 2
ATOM 2901 N N . ALA A 1 69 ? -0.476 3.550 -12.042 1.00 0.00 69 ALA A N 2
ATOM 2902 C CA . ALA A 1 69 ? 0.321 2.914 -10.993 1.00 0.00 69 ALA A CA 2
ATOM 2903 C C . ALA A 1 69 ? -0.135 1.482 -10.730 1.00 0.00 69 ALA A C 2
ATOM 2904 O O . ALA A 1 69 ? -1.318 1.230 -10.497 1.00 0.00 69 ALA A O 2
ATOM 2911 N N . GLU A 1 70 ? 0.831 0.558 -10.715 1.00 0.00 70 GLU A N 2
ATOM 2912 C CA . GLU A 1 70 ? 0.560 -0.848 -10.432 1.00 0.00 70 GLU A CA 2
ATOM 2913 C C . GLU A 1 70 ? 1.586 -1.383 -9.439 1.00 0.00 70 GLU A C 2
ATOM 2914 O O . GLU A 1 70 ? 2.733 -0.932 -9.424 1.00 0.00 70 GLU A O 2
ATOM 2926 N N . TRP A 1 71 ? 1.150 -2.303 -8.575 1.00 0.00 71 TRP A N 2
ATOM 2927 C CA . TRP A 1 71 ? 2.018 -2.844 -7.522 1.00 0.00 71 TRP A CA 2
ATOM 2928 C C . TRP A 1 71 ? 3.045 -3.834 -8.059 1.00 0.00 71 TRP A C 2
ATOM 2929 O O . TRP A 1 71 ? 2.714 -4.743 -8.825 1.00 0.00 71 TRP A O 2
ATOM 2950 N N . MET A 1 72 ? 4.281 -3.676 -7.587 1.00 0.00 72 MET A N 2
ATOM 2951 C CA . MET A 1 72 ? 5.371 -4.572 -7.937 1.00 0.00 72 MET A CA 2
ATOM 2952 C C . MET A 1 72 ? 6.165 -4.917 -6.676 1.00 0.00 72 MET A C 2
ATOM 2953 O O . MET A 1 72 ? 6.934 -4.090 -6.175 1.00 0.00 72 MET A O 2
ATOM 2967 N N . GLU A 1 73 ? 5.957 -6.131 -6.160 1.00 0.00 73 GLU A N 2
ATOM 2968 C CA . GLU A 1 73 ? 6.637 -6.580 -4.942 1.00 0.00 73 GLU A CA 2
ATOM 2969 C C . GLU A 1 73 ? 8.148 -6.632 -5.152 1.00 0.00 73 GLU A C 2
ATOM 2970 O O . GLU A 1 73 ? 8.625 -7.089 -6.196 1.00 0.00 73 GLU A O 2
ATOM 2982 N N . ASP A 1 74 ? 8.893 -6.151 -4.151 1.00 0.00 74 ASP A N 2
ATOM 2983 C CA . ASP A 1 74 ? 10.354 -6.128 -4.211 1.00 0.00 74 ASP A CA 2
ATOM 2984 C C . ASP A 1 74 ? 10.921 -7.538 -4.322 1.00 0.00 74 ASP A C 2
ATOM 2985 O O . ASP A 1 74 ? 10.356 -8.492 -3.778 1.00 0.00 74 ASP A O 2
ATOM 2994 N N . SER A 1 75 ? 12.040 -7.657 -5.037 1.00 0.00 75 SER A N 2
ATOM 2995 C CA . SER A 1 75 ? 12.707 -8.943 -5.241 1.00 0.00 75 SER A CA 2
ATOM 2996 C C . SER A 1 75 ? 13.159 -9.549 -3.911 1.00 0.00 75 SER A C 2
ATOM 2997 O O . SER A 1 75 ? 13.121 -10.772 -3.734 1.00 0.00 75 SER A O 2
ATOM 3005 N N . THR A 1 76 ? 13.620 -8.688 -2.997 1.00 0.00 76 THR A N 2
ATOM 3006 C CA . THR A 1 76 ? 14.122 -9.134 -1.695 1.00 0.00 76 THR A CA 2
ATOM 3007 C C . THR A 1 76 ? 13.016 -9.865 -0.914 1.00 0.00 76 THR A C 2
ATOM 3008 O O . THR A 1 76 ? 13.283 -10.863 -0.238 1.00 0.00 76 THR A O 2
ATOM 3019 N N . GLU A 1 77 ? 11.782 -9.358 -1.017 1.00 0.00 77 GLU A N 2
ATOM 3020 C CA . GLU A 1 77 ? 10.635 -9.963 -0.321 1.00 0.00 77 GLU A CA 2
ATOM 3021 C C . GLU A 1 77 ? 10.905 -10.080 1.193 1.00 0.00 77 GLU A C 2
ATOM 3022 O O . GLU A 1 77 ? 10.461 -11.035 1.848 1.00 0.00 77 GLU A O 2
ATOM 3034 N N . GLU A 1 78 ? 11.616 -9.087 1.741 1.00 0.00 78 GLU A N 2
ATOM 3035 C CA . GLU A 1 78 ? 11.931 -9.057 3.174 1.00 0.00 78 GLU A CA 2
ATOM 3036 C C . GLU A 1 78 ? 11.071 -7.993 3.884 1.00 0.00 78 GLU A C 2
ATOM 3037 O O . GLU A 1 78 ? 11.582 -7.139 4.627 1.00 0.00 78 GLU A O 2
ATOM 3049 N N . GLY A 1 79 ? 9.759 -8.057 3.640 1.00 0.00 79 GLY A N 2
ATOM 3050 C CA . GLY A 1 79 ? 8.813 -7.107 4.238 1.00 0.00 79 GLY A CA 2
ATOM 3051 C C . GLY A 1 79 ? 8.817 -5.753 3.507 1.00 0.00 79 GLY A C 2
ATOM 3052 O O . GLY A 1 79 ? 8.356 -4.751 4.054 1.00 0.00 79 GLY A O 2
ATOM 3056 N N . SER A 1 80 ? 9.343 -5.734 2.273 1.00 0.00 80 SER A N 2
ATOM 3057 C CA . SER A 1 80 ? 9.405 -4.509 1.480 1.00 0.00 80 SER A CA 2
ATOM 3058 C C . SER A 1 80 ? 8.466 -4.600 0.285 1.00 0.00 80 SER A C 2
ATOM 3059 O O . SER A 1 80 ? 8.316 -5.666 -0.321 1.00 0.00 80 SER A O 2
ATOM 3067 N N . VAL A 1 81 ? 7.853 -3.469 -0.059 1.00 0.00 81 VAL A N 2
ATOM 3068 C CA . VAL A 1 81 ? 6.936 -3.392 -1.197 1.00 0.00 81 VAL A CA 2
ATOM 3069 C C . VAL A 1 81 ? 7.308 -2.221 -2.099 1.00 0.00 81 VAL A C 2
ATOM 3070 O O . VAL A 1 81 ? 7.991 -1.287 -1.662 1.00 0.00 81 VAL A O 2
ATOM 3083 N N . ALA A 1 82 ? 6.864 -2.280 -3.359 1.00 0.00 82 ALA A N 2
ATOM 3084 C CA . ALA A 1 82 ? 7.164 -1.225 -4.324 1.00 0.00 82 ALA A CA 2
ATOM 3085 C C . ALA A 1 82 ? 5.979 -0.980 -5.255 1.00 0.00 82 ALA A C 2
ATOM 3086 O O . ALA A 1 82 ? 5.230 -1.905 -5.583 1.00 0.00 82 ALA A O 2
ATOM 3093 N N . LEU A 1 83 ? 5.833 0.274 -5.694 1.00 0.00 83 LEU A N 2
ATOM 3094 C CA . LEU A 1 83 ? 4.766 0.665 -6.611 1.00 0.00 83 LEU A CA 2
ATOM 3095 C C . LEU A 1 83 ? 5.372 1.221 -7.895 1.00 0.00 83 LEU A C 2
ATOM 3096 O O . LEU A 1 83 ? 6.150 2.181 -7.858 1.00 0.00 83 LEU A O 2
ATOM 3112 N N . LYS A 1 84 ? 5.001 0.621 -9.022 1.00 0.00 84 LYS A N 2
ATOM 3113 C CA . LYS A 1 84 ? 5.491 1.055 -10.319 1.00 0.00 84 LYS A CA 2
ATOM 3114 C C . LYS A 1 84 ? 4.556 2.117 -10.897 1.00 0.00 84 LYS A C 2
ATOM 3115 O O . LYS A 1 84 ? 3.374 1.858 -11.118 1.00 0.00 84 LYS A O 2
ATOM 3134 N N . ILE A 1 85 ? 5.105 3.314 -11.131 1.00 0.00 85 ILE A N 2
ATOM 3135 C CA . ILE A 1 85 ? 4.333 4.436 -11.675 1.00 0.00 85 ILE A CA 2
ATOM 3136 C C . ILE A 1 85 ? 4.918 4.879 -13.022 1.00 0.00 85 ILE A C 2
ATOM 3137 O O . ILE A 1 85 ? 6.135 4.941 -13.189 1.00 0.00 85 ILE A O 2
ATOM 3153 N N . ARG A 1 86 ? 4.031 5.103 -13.997 1.00 0.00 86 ARG A N 2
ATOM 3154 C CA . ARG A 1 86 ? 4.443 5.440 -15.360 1.00 0.00 86 ARG A CA 2
ATOM 3155 C C . ARG A 1 86 ? 4.418 6.947 -15.624 1.00 0.00 86 ARG A C 2
ATOM 3156 O O . ARG A 1 86 ? 3.542 7.665 -15.138 1.00 0.00 86 ARG A O 2
ATOM 3177 N N . GLN A 1 87 ? 5.349 7.387 -16.470 1.00 0.00 87 GLN A N 2
ATOM 3178 C CA . GLN A 1 87 ? 5.429 8.786 -16.911 1.00 0.00 87 GLN A CA 2
ATOM 3179 C C . GLN A 1 87 ? 5.525 9.765 -15.725 1.00 0.00 87 GLN A C 2
ATOM 3180 O O . GLN A 1 87 ? 4.759 10.738 -15.631 1.00 0.00 87 GLN A O 2
ATOM 3194 N N . VAL A 1 88 ? 6.493 9.513 -14.837 1.00 0.00 88 VAL A N 2
ATOM 3195 C CA . VAL A 1 88 ? 6.720 10.380 -13.672 1.00 0.00 88 VAL A CA 2
ATOM 3196 C C . VAL A 1 88 ? 7.327 11.716 -14.138 1.00 0.00 88 VAL A C 2
ATOM 3197 O O . VAL A 1 88 ? 8.122 11.749 -15.081 1.00 0.00 88 VAL A O 2
ATOM 3210 N N . GLN A 1 89 ? 6.868 12.814 -13.532 1.00 0.00 89 GLN A N 2
ATOM 3211 C CA . GLN A 1 89 ? 7.282 14.182 -13.948 1.00 0.00 89 GLN A CA 2
ATOM 3212 C C . GLN A 1 89 ? 7.818 15.033 -12.750 1.00 0.00 89 GLN A C 2
ATOM 3213 O O . GLN A 1 89 ? 7.777 14.580 -11.601 1.00 0.00 89 GLN A O 2
ATOM 3227 N N . PRO A 1 90 ? 8.377 16.250 -13.002 1.00 0.00 90 PRO A N 2
ATOM 3228 C CA . PRO A 1 90 ? 8.968 17.107 -11.917 1.00 0.00 90 PRO A CA 2
ATOM 3229 C C . PRO A 1 90 ? 8.033 17.307 -10.722 1.00 0.00 90 PRO A C 2
ATOM 3230 O O . PRO A 1 90 ? 8.500 17.340 -9.580 1.00 0.00 90 PRO A O 2
ATOM 3241 N N . SER A 1 91 ? 6.722 17.453 -10.975 1.00 0.00 91 SER A N 2
ATOM 3242 C CA . SER A 1 91 ? 5.770 17.656 -9.873 1.00 0.00 91 SER A CA 2
ATOM 3243 C C . SER A 1 91 ? 5.766 16.445 -8.928 1.00 0.00 91 SER A C 2
ATOM 3244 O O . SER A 1 91 ? 5.626 16.605 -7.711 1.00 0.00 91 SER A O 2
ATOM 3252 N N . ASP A 1 92 ? 5.997 15.240 -9.490 1.00 0.00 92 ASP A N 2
ATOM 3253 C CA . ASP A 1 92 ? 6.101 14.016 -8.676 1.00 0.00 92 ASP A CA 2
ATOM 3254 C C . ASP A 1 92 ? 7.349 14.047 -7.796 1.00 0.00 92 ASP A C 2
ATOM 3255 O O . ASP A 1 92 ? 7.332 13.578 -6.657 1.00 0.00 92 ASP A O 2
ATOM 3264 N N . ASP A 1 93 ? 8.434 14.609 -8.342 1.00 0.00 93 ASP A N 2
ATOM 3265 C CA . ASP A 1 93 ? 9.713 14.700 -7.630 1.00 0.00 93 ASP A CA 2
ATOM 3266 C C . ASP A 1 93 ? 9.518 15.273 -6.226 1.00 0.00 93 ASP A C 2
ATOM 3267 O O . ASP A 1 93 ? 8.871 16.308 -6.045 1.00 0.00 93 ASP A O 2
ATOM 3276 N N . GLY A 1 94 ? 10.056 14.555 -5.235 1.00 0.00 94 GLY A N 2
ATOM 3277 C CA . GLY A 1 94 ? 9.926 14.934 -3.832 1.00 0.00 94 GLY A CA 2
ATOM 3278 C C . GLY A 1 94 ? 10.027 13.697 -2.944 1.00 0.00 94 GLY A C 2
ATOM 3279 O O . GLY A 1 94 ? 10.705 12.730 -3.293 1.00 0.00 94 GLY A O 2
ATOM 3283 N N . GLN A 1 95 ? 9.331 13.728 -1.806 1.00 0.00 95 GLN A N 2
ATOM 3284 C CA . GLN A 1 95 ? 9.323 12.588 -0.869 1.00 0.00 95 GLN A CA 2
ATOM 3285 C C . GLN A 1 95 ? 7.936 11.965 -0.809 1.00 0.00 95 GLN A C 2
ATOM 3286 O O . GLN A 1 95 ? 6.928 12.670 -0.923 1.00 0.00 95 GLN A O 2
ATOM 3300 N N . TYR A 1 96 ? 7.888 10.633 -0.640 1.00 0.00 96 TYR A N 2
ATOM 3301 C CA . TYR A 1 96 ? 6.610 9.913 -0.581 1.00 0.00 96 TYR A CA 2
ATOM 3302 C C . TYR A 1 96 ? 6.459 9.210 0.754 1.00 0.00 96 TYR A C 2
ATOM 3303 O O . TYR A 1 96 ? 7.396 8.576 1.231 1.00 0.00 96 TYR A O 2
ATOM 3321 N N . TRP A 1 97 ? 5.270 9.316 1.346 1.00 0.00 97 TRP A N 2
ATOM 3322 C CA . TRP A 1 97 ? 4.994 8.685 2.622 1.00 0.00 97 TRP A CA 2
ATOM 3323 C C . TRP A 1 97 ? 4.362 7.312 2.434 1.00 0.00 97 TRP A C 2
ATOM 3324 O O . TRP A 1 97 ? 3.414 7.152 1.660 1.00 0.00 97 TRP A O 2
ATOM 3345 N N . CYS A 1 98 ? 4.887 6.329 3.171 1.00 0.00 98 CYS A N 2
ATOM 3346 C CA . CYS A 1 98 ? 4.375 4.964 3.124 1.00 0.00 98 CYS A CA 2
ATOM 3347 C C . CYS A 1 98 ? 3.517 4.705 4.354 1.00 0.00 98 CYS A C 2
ATOM 3348 O O . CYS A 1 98 ? 4.010 4.763 5.482 1.00 0.00 98 CYS A O 2
ATOM 3355 N N . ARG A 1 99 ? 2.218 4.484 4.129 1.00 0.00 99 ARG A N 2
ATOM 3356 C CA . ARG A 1 99 ? 1.263 4.289 5.215 1.00 0.00 99 ARG A CA 2
ATOM 3357 C C . ARG A 1 99 ? 0.728 2.854 5.232 1.00 0.00 99 ARG A C 2
ATOM 3358 O O . ARG A 1 99 ? 0.148 2.388 4.255 1.00 0.00 99 ARG A O 2
ATOM 3379 N N . PHE A 1 100 ? 0.864 2.203 6.387 1.00 0.00 100 PHE A N 2
ATOM 3380 C CA . PHE A 1 100 ? 0.330 0.859 6.600 1.00 0.00 100 PHE A CA 2
ATOM 3381 C C . PHE A 1 100 ? -0.895 0.979 7.500 1.00 0.00 100 PHE A C 2
ATOM 3382 O O . PHE A 1 100 ? -0.793 1.503 8.614 1.00 0.00 100 PHE A O 2
ATOM 3399 N N . GLN A 1 101 ? -2.072 0.583 6.981 1.00 0.00 101 GLN A N 2
ATOM 3400 C CA . GLN A 1 101 ? -3.326 0.764 7.724 1.00 0.00 101 GLN A CA 2
ATOM 3401 C C . GLN A 1 101 ? -4.008 -0.564 8.057 1.00 0.00 101 GLN A C 2
ATOM 3402 O O . GLN A 1 101 ? -4.262 -1.394 7.177 1.00 0.00 101 GLN A O 2
ATOM 3416 N N . GLU A 1 102 ? -4.370 -0.697 9.332 1.00 0.00 102 GLU A N 2
ATOM 3417 C CA . GLU A 1 102 ? -5.111 -1.844 9.828 1.00 0.00 102 GLU A CA 2
ATOM 3418 C C . GLU A 1 102 ? -6.093 -1.360 10.900 1.00 0.00 102 GLU A C 2
ATOM 3419 O O . GLU A 1 102 ? -5.685 -0.731 11.884 1.00 0.00 102 GLU A O 2
ATOM 3431 N N . GLY A 1 103 ? -7.387 -1.620 10.681 1.00 0.00 103 GLY A N 2
ATOM 3432 C CA . GLY A 1 103 ? -8.426 -1.168 11.610 1.00 0.00 103 GLY A CA 2
ATOM 3433 C C . GLY A 1 103 ? -8.391 0.354 11.753 1.00 0.00 103 GLY A C 2
ATOM 3434 O O . GLY A 1 103 ? -8.338 1.076 10.753 1.00 0.00 103 GLY A O 2
ATOM 3438 N N . ASP A 1 104 ? -8.410 0.831 13.003 1.00 0.00 104 ASP A N 2
ATOM 3439 C CA . ASP A 1 104 ? -8.371 2.278 13.285 1.00 0.00 104 ASP A CA 2
ATOM 3440 C C . ASP A 1 104 ? -6.957 2.751 13.691 1.00 0.00 104 ASP A C 2
ATOM 3441 O O . ASP A 1 104 ? -6.798 3.856 14.219 1.00 0.00 104 ASP A O 2
ATOM 3450 N N . TYR A 1 105 ? -5.944 1.896 13.467 1.00 0.00 105 TYR A N 2
ATOM 3451 C CA . TYR A 1 105 ? -4.561 2.210 13.834 1.00 0.00 105 TYR A CA 2
ATOM 3452 C C . TYR A 1 105 ? -3.634 2.020 12.622 1.00 0.00 105 TYR A C 2
ATOM 3453 O O . TYR A 1 105 ? -3.710 1.000 11.930 1.00 0.00 105 TYR A O 2
ATOM 3471 N N . TRP A 1 106 ? -2.769 3.018 12.370 1.00 0.00 106 TRP A N 2
ATOM 3472 C CA . TRP A 1 106 ? -1.839 2.960 11.234 1.00 0.00 106 TRP A CA 2
ATOM 3473 C C . TRP A 1 106 ? -0.515 3.672 11.553 1.00 0.00 106 TRP A C 2
ATOM 3474 O O . TRP A 1 106 ? -0.447 4.501 12.465 1.00 0.00 106 TRP A O 2
ATOM 3495 N N . ARG A 1 107 ? 0.516 3.353 10.770 1.00 0.00 107 ARG A N 2
ATOM 3496 C CA . ARG A 1 107 ? 1.838 3.965 10.921 1.00 0.00 107 ARG A CA 2
ATOM 3497 C C . ARG A 1 107 ? 2.310 4.505 9.574 1.00 0.00 107 ARG A C 2
ATOM 3498 O O . ARG A 1 107 ? 1.966 3.944 8.526 1.00 0.00 107 ARG A O 2
ATOM 3519 N N . GLU A 1 108 ? 3.062 5.620 9.595 1.00 0.00 108 GLU A N 2
ATOM 3520 C CA . GLU A 1 108 ? 3.525 6.249 8.348 1.00 0.00 108 GLU A CA 2
ATOM 3521 C C . GLU A 1 108 ? 4.996 6.679 8.416 1.00 0.00 108 GLU A C 2
ATOM 3522 O O . GLU A 1 108 ? 5.546 6.901 9.493 1.00 0.00 108 GLU A O 2
ATOM 3534 N N . THR A 1 109 ? 5.605 6.806 7.233 1.00 0.00 109 THR A N 2
ATOM 3535 C CA . THR A 1 109 ? 7.005 7.226 7.096 1.00 0.00 109 THR A CA 2
ATOM 3536 C C . THR A 1 109 ? 7.169 8.047 5.803 1.00 0.00 109 THR A C 2
ATOM 3537 O O . THR A 1 109 ? 6.181 8.456 5.226 1.00 0.00 109 THR A O 2
ATOM 3548 N N . SER A 1 110 ? 8.425 8.280 5.368 1.00 0.00 110 SER A N 2
ATOM 3549 C CA . SER A 1 110 ? 8.710 9.023 4.137 1.00 0.00 110 SER A CA 2
ATOM 3550 C C . SER A 1 110 ? 9.952 8.457 3.448 1.00 0.00 110 SER A C 2
ATOM 3551 O O . SER A 1 110 ? 10.877 7.995 4.109 1.00 0.00 110 SER A O 2
ATOM 3559 N N . VAL A 1 111 ? 9.964 8.522 2.115 1.00 0.00 111 VAL A N 2
ATOM 3560 C CA . VAL A 1 111 ? 11.086 8.021 1.309 1.00 0.00 111 VAL A CA 2
ATOM 3561 C C . VAL A 1 111 ? 11.520 9.074 0.299 1.00 0.00 111 VAL A C 2
ATOM 3562 O O . VAL A 1 111 ? 10.737 9.967 -0.044 1.00 0.00 111 VAL A O 2
ATOM 3575 N N . LEU A 1 112 ? 12.794 9.019 -0.111 1.00 0.00 112 LEU A N 2
ATOM 3576 C CA . LEU A 1 112 ? 13.344 10.046 -1.015 1.00 0.00 112 LEU A CA 2
ATOM 3577 C C . LEU A 1 112 ? 13.391 9.583 -2.480 1.00 0.00 112 LEU A C 2
ATOM 3578 O O . LEU A 1 112 ? 14.130 8.667 -2.824 1.00 0.00 112 LEU A O 2
ATOM 3594 N N . LEU A 1 113 ? 12.635 10.281 -3.345 1.00 0.00 113 LEU A N 2
ATOM 3595 C CA . LEU A 1 113 ? 12.669 10.029 -4.796 1.00 0.00 113 LEU A CA 2
ATOM 3596 C C . LEU A 1 113 ? 12.718 11.345 -5.565 1.00 0.00 113 LEU A C 2
ATOM 3597 O O . LEU A 1 113 ? 11.791 12.153 -5.466 1.00 0.00 113 LEU A O 2
ATOM 3613 N N . GLN A 1 114 ? 13.794 11.560 -6.334 1.00 0.00 114 GLN A N 2
ATOM 3614 C CA . GLN A 1 114 ? 13.937 12.797 -7.116 1.00 0.00 114 GLN A CA 2
ATOM 3615 C C . GLN A 1 114 ? 14.183 12.499 -8.587 1.00 0.00 114 GLN A C 2
ATOM 3616 O O . GLN A 1 114 ? 15.250 12.006 -8.953 1.00 0.00 114 GLN A O 2
ATOM 3630 N N . VAL A 1 115 ? 13.191 12.822 -9.431 1.00 0.00 115 VAL A N 2
ATOM 3631 C CA . VAL A 1 115 ? 13.311 12.589 -10.876 1.00 0.00 115 VAL A CA 2
ATOM 3632 C C . VAL A 1 115 ? 14.066 13.744 -11.532 1.00 0.00 115 VAL A C 2
ATOM 3633 O O . VAL A 1 115 ? 13.684 14.911 -11.382 1.00 0.00 115 VAL A O 2
ATOM 3646 N N . ALA A 1 116 ? 15.126 13.404 -12.272 1.00 0.00 116 ALA A N 2
ATOM 3647 C CA . ALA A 1 116 ? 15.924 14.403 -12.970 1.00 0.00 116 ALA A CA 2
ATOM 3648 C C . ALA A 1 116 ? 15.111 15.025 -14.099 1.00 0.00 116 ALA A C 2
ATOM 3649 O O . ALA A 1 116 ? 14.364 14.324 -14.796 1.00 0.00 116 ALA A O 2
ATOM 3656 N N . ALA A 1 117 ? 15.247 16.344 -14.266 1.00 0.00 117 ALA A N 2
ATOM 3657 C CA . ALA A 1 117 ? 14.513 17.068 -15.302 1.00 0.00 117 ALA A CA 2
ATOM 3658 C C . ALA A 1 117 ? 15.216 16.949 -16.650 1.00 0.00 117 ALA A C 2
ATOM 3659 O O . ALA A 1 117 ? 16.429 16.817 -16.654 1.00 0.00 117 ALA A O 2
ATOM 3667 N N . MET A 1 1 ? 2.719 0.639 18.911 1.00 0.00 1 MET A N 3
ATOM 3668 C CA . MET A 1 1 ? 3.767 0.248 17.920 1.00 0.00 1 MET A CA 3
ATOM 3669 C C . MET A 1 1 ? 3.417 -1.124 17.303 1.00 0.00 1 MET A C 3
ATOM 3670 O O . MET A 1 1 ? 4.307 -1.943 17.030 1.00 0.00 1 MET A O 3
ATOM 3686 N N . ASP A 1 2 ? 2.115 -1.357 17.072 1.00 0.00 2 ASP A N 3
ATOM 3687 C CA . ASP A 1 2 ? 1.648 -2.614 16.480 1.00 0.00 2 ASP A CA 3
ATOM 3688 C C . ASP A 1 2 ? 2.235 -2.807 15.086 1.00 0.00 2 ASP A C 3
ATOM 3689 O O . ASP A 1 2 ? 2.681 -3.904 14.735 1.00 0.00 2 ASP A O 3
ATOM 3698 N N . PHE A 1 3 ? 2.233 -1.728 14.294 1.00 0.00 3 PHE A N 3
ATOM 3699 C CA . PHE A 1 3 ? 2.770 -1.766 12.924 1.00 0.00 3 PHE A CA 3
ATOM 3700 C C . PHE A 1 3 ? 3.823 -0.683 12.728 1.00 0.00 3 PHE A C 3
ATOM 3701 O O . PHE A 1 3 ? 3.733 0.390 13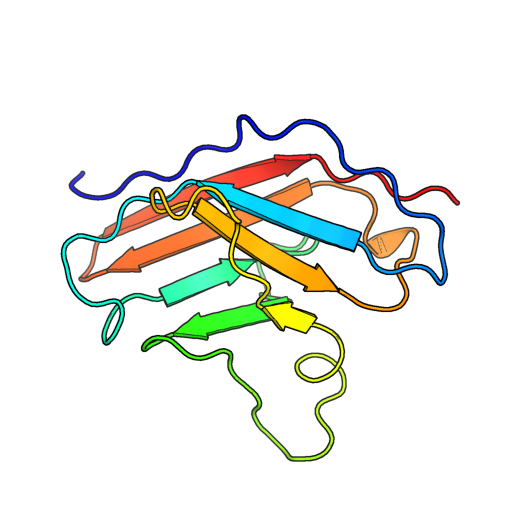.333 1.00 0.00 3 PHE A O 3
ATOM 3718 N N . ARG A 1 4 ? 4.833 -0.972 11.884 1.00 0.00 4 ARG A N 3
ATOM 3719 C CA . ARG A 1 4 ? 5.906 -0.009 11.630 1.00 0.00 4 ARG A CA 3
ATOM 3720 C C . ARG A 1 4 ? 6.386 -0.044 10.178 1.00 0.00 4 ARG A C 3
ATOM 3721 O O . ARG A 1 4 ? 6.523 -1.110 9.574 1.00 0.00 4 ARG A O 3
ATOM 3742 N N . VAL A 1 5 ? 6.642 1.146 9.643 1.00 0.00 5 VAL A N 3
ATOM 3743 C CA . VAL A 1 5 ? 7.115 1.328 8.270 1.00 0.00 5 VAL A CA 3
ATOM 3744 C C . VAL A 1 5 ? 8.365 2.219 8.283 1.00 0.00 5 VAL A C 3
ATOM 3745 O O . VAL A 1 5 ? 8.443 3.168 9.071 1.00 0.00 5 VAL A O 3
ATOM 3758 N N . VAL A 1 6 ? 9.331 1.922 7.395 1.00 0.00 6 VAL A N 3
ATOM 3759 C CA . VAL A 1 6 ? 10.560 2.723 7.308 1.00 0.00 6 VAL A CA 3
ATOM 3760 C C . VAL A 1 6 ? 10.533 3.556 6.029 1.00 0.00 6 VAL A C 3
ATOM 3761 O O . VAL A 1 6 ? 10.401 3.013 4.918 1.00 0.00 6 VAL A O 3
ATOM 3774 N N . GLY A 1 7 ? 10.612 4.877 6.206 1.00 0.00 7 GLY A N 3
ATOM 3775 C CA . GLY A 1 7 ? 10.561 5.818 5.095 1.00 0.00 7 GLY A CA 3
ATOM 3776 C C . GLY A 1 7 ? 11.964 6.338 4.738 1.00 0.00 7 GLY A C 3
ATOM 3777 O O . GLY A 1 7 ? 12.470 6.015 3.664 1.00 0.00 7 GLY A O 3
ATOM 3781 N N . PRO A 1 8 ? 12.614 7.153 5.613 1.00 0.00 8 PRO A N 3
ATOM 3782 C CA . PRO A 1 8 ? 13.976 7.694 5.324 1.00 0.00 8 PRO A CA 3
ATOM 3783 C C . PRO A 1 8 ? 14.932 6.575 4.946 1.00 0.00 8 PRO A C 3
ATOM 3784 O O . PRO A 1 8 ? 15.497 5.900 5.814 1.00 0.00 8 PRO A O 3
ATOM 3795 N N . ASN A 1 9 ? 15.069 6.360 3.639 1.00 0.00 9 ASN A N 3
ATOM 3796 C CA . ASN A 1 9 ? 15.907 5.300 3.109 1.00 0.00 9 ASN A CA 3
ATOM 3797 C C . ASN A 1 9 ? 16.712 5.804 1.894 1.00 0.00 9 ASN A C 3
ATOM 3798 O O . ASN A 1 9 ? 16.835 7.017 1.689 1.00 0.00 9 ASN A O 3
ATOM 3809 N N . LEU A 1 10 ? 17.304 4.877 1.138 1.00 0.00 10 LEU A N 3
ATOM 3810 C CA . LEU A 1 10 ? 18.155 5.223 -0.003 1.00 0.00 10 LEU A CA 3
ATOM 3811 C C . LEU A 1 10 ? 17.358 6.065 -1.029 1.00 0.00 10 LEU A C 3
ATOM 3812 O O . LEU A 1 10 ? 16.251 5.669 -1.407 1.00 0.00 10 LEU A O 3
ATOM 3828 N N . PRO A 1 11 ? 17.877 7.239 -1.480 1.00 0.00 11 PRO A N 3
ATOM 3829 C CA . PRO A 1 11 ? 17.138 8.105 -2.448 1.00 0.00 11 PRO A CA 3
ATOM 3830 C C . PRO A 1 11 ? 17.098 7.505 -3.849 1.00 0.00 11 PRO A C 3
ATOM 3831 O O . PRO A 1 11 ? 18.050 6.845 -4.278 1.00 0.00 11 PRO A O 3
ATOM 3842 N N . ILE A 1 12 ? 15.995 7.765 -4.571 1.00 0.00 12 ILE A N 3
ATOM 3843 C CA . ILE A 1 12 ? 15.841 7.273 -5.945 1.00 0.00 12 ILE A CA 3
ATOM 3844 C C . ILE A 1 12 ? 15.733 8.464 -6.901 1.00 0.00 12 ILE A C 3
ATOM 3845 O O . ILE A 1 12 ? 14.907 9.359 -6.694 1.00 0.00 12 ILE A O 3
ATOM 3861 N N . LEU A 1 13 ? 16.602 8.486 -7.926 1.00 0.00 13 LEU A N 3
ATOM 3862 C CA . LEU A 1 13 ? 16.629 9.591 -8.883 1.00 0.00 13 LEU A CA 3
ATOM 3863 C C . LEU A 1 13 ? 16.337 9.112 -10.303 1.00 0.00 13 LEU A C 3
ATOM 3864 O O . LEU A 1 13 ? 17.165 8.449 -10.934 1.00 0.00 13 LEU A O 3
ATOM 3880 N N . ALA A 1 14 ? 15.164 9.500 -10.806 1.00 0.00 14 ALA A N 3
ATOM 3881 C CA . ALA A 1 14 ? 14.746 9.175 -12.165 1.00 0.00 14 ALA A CA 3
ATOM 3882 C C . ALA A 1 14 ? 14.609 10.464 -12.979 1.00 0.00 14 ALA A C 3
ATOM 3883 O O . ALA A 1 14 ? 14.858 11.551 -12.460 1.00 0.00 14 ALA A O 3
ATOM 3890 N N . LYS A 1 15 ? 14.193 10.337 -14.241 1.00 0.00 15 LYS A N 3
ATOM 3891 C CA . LYS A 1 15 ? 13.994 11.499 -15.113 1.00 0.00 15 LYS A CA 3
ATOM 3892 C C . LYS A 1 15 ? 12.546 11.568 -15.570 1.00 0.00 15 LYS A C 3
ATOM 3893 O O . LYS A 1 15 ? 11.926 10.531 -15.833 1.00 0.00 15 LYS A O 3
ATOM 3912 N N . VAL A 1 16 ? 11.997 12.791 -15.635 1.00 0.00 16 VAL A N 3
ATOM 3913 C CA . VAL A 1 16 ? 10.598 12.973 -16.032 1.00 0.00 16 VAL A CA 3
ATOM 3914 C C . VAL A 1 16 ? 10.373 12.469 -17.457 1.00 0.00 16 VAL A C 3
ATOM 3915 O O . VAL A 1 16 ? 11.255 12.580 -18.313 1.00 0.00 16 VAL A O 3
ATOM 3928 N N . GLY A 1 17 ? 9.205 11.871 -17.679 1.00 0.00 17 GLY A N 3
ATOM 3929 C CA . GLY A 1 17 ? 8.860 11.278 -18.978 1.00 0.00 17 GLY A CA 3
ATOM 3930 C C . GLY A 1 17 ? 9.149 9.766 -18.979 1.00 0.00 17 GLY A C 3
ATOM 3931 O O . GLY A 1 17 ? 8.502 9.001 -19.698 1.00 0.00 17 GLY A O 3
ATOM 3935 N N . GLU A 1 18 ? 10.074 9.346 -18.103 1.00 0.00 18 GLU A N 3
ATOM 3936 C CA . GLU A 1 18 ? 10.404 7.940 -17.919 1.00 0.00 18 GLU A CA 3
ATOM 3937 C C . GLU A 1 18 ? 9.684 7.414 -16.685 1.00 0.00 18 GLU A C 3
ATOM 3938 O O . GLU A 1 18 ? 9.168 8.201 -15.890 1.00 0.00 18 GLU A O 3
ATOM 3950 N N . ASP A 1 19 ? 9.649 6.090 -16.521 1.00 0.00 19 ASP A N 3
ATOM 3951 C CA . ASP A 1 19 ? 8.987 5.490 -15.359 1.00 0.00 19 ASP A CA 3
ATOM 3952 C C . ASP A 1 19 ? 9.858 5.628 -14.104 1.00 0.00 19 ASP A C 3
ATOM 3953 O O . ASP A 1 19 ? 11.072 5.831 -14.197 1.00 0.00 19 ASP A O 3
ATOM 3962 N N . ALA A 1 20 ? 9.215 5.549 -12.932 1.00 0.00 20 ALA A N 3
ATOM 3963 C CA . ALA A 1 20 ? 9.903 5.701 -11.643 1.00 0.00 20 ALA A CA 3
ATOM 3964 C C . ALA A 1 20 ? 9.357 4.703 -10.631 1.00 0.00 20 ALA A C 3
ATOM 3965 O O . ALA A 1 20 ? 8.284 4.129 -10.839 1.00 0.00 20 ALA A O 3
ATOM 3972 N N . LEU A 1 21 ? 10.117 4.468 -9.550 1.00 0.00 21 LEU A N 3
ATOM 3973 C CA . LEU A 1 21 ? 9.708 3.491 -8.523 1.00 0.00 21 LEU A CA 3
ATOM 3974 C C . LEU A 1 21 ? 9.549 4.151 -7.149 1.00 0.00 21 LEU A C 3
ATOM 3975 O O . LEU A 1 21 ? 10.491 4.745 -6.627 1.00 0.00 21 LEU A O 3
ATOM 3991 N N . LEU A 1 22 ? 8.368 3.958 -6.537 1.00 0.00 22 LEU A N 3
ATOM 3992 C CA . LEU A 1 22 ? 8.100 4.453 -5.177 1.00 0.00 22 LEU A CA 3
ATOM 3993 C C . LEU A 1 22 ? 8.070 3.255 -4.229 1.00 0.00 22 LEU A C 3
ATOM 3994 O O . LEU A 1 22 ? 7.235 2.369 -4.404 1.00 0.00 22 LEU A O 3
ATOM 4010 N N . THR A 1 23 ? 8.992 3.201 -3.243 1.00 0.00 23 THR A N 3
ATOM 4011 C CA . THR A 1 23 ? 9.038 2.032 -2.337 1.00 0.00 23 THR A CA 3
ATOM 4012 C C . THR A 1 23 ? 9.297 2.385 -0.862 1.00 0.00 23 THR A C 3
ATOM 4013 O O . THR A 1 23 ? 9.966 3.367 -0.542 1.00 0.00 23 THR A O 3
ATOM 4024 N N . CYS A 1 24 ? 8.786 1.509 0.016 1.00 0.00 24 CYS A N 3
ATOM 4025 C CA . CYS A 1 24 ? 8.964 1.622 1.469 1.00 0.00 24 CYS A CA 3
ATOM 4026 C C . CYS A 1 24 ? 9.024 0.216 2.099 1.00 0.00 24 CYS A C 3
ATOM 4027 O O . CYS A 1 24 ? 8.734 -0.778 1.427 1.00 0.00 24 CYS A O 3
ATOM 4034 N N . GLN A 1 25 ? 9.453 0.137 3.372 1.00 0.00 25 GLN A N 3
ATOM 4035 C CA . GLN A 1 25 ? 9.611 -1.171 4.061 1.00 0.00 25 GLN A CA 3
ATOM 4036 C C . GLN A 1 25 ? 8.526 -1.360 5.123 1.00 0.00 25 GLN A C 3
ATOM 4037 O O . GLN A 1 25 ? 8.488 -0.627 6.114 1.00 0.00 25 GLN A O 3
ATOM 4051 N N . LEU A 1 26 ? 7.674 -2.374 4.927 1.00 0.00 26 LEU A N 3
ATOM 4052 C CA . LEU A 1 26 ? 6.611 -2.699 5.895 1.00 0.00 26 LEU A CA 3
ATOM 4053 C C . LEU A 1 26 ? 6.553 -4.204 6.165 1.00 0.00 26 LEU A C 3
ATOM 4054 O O . LEU A 1 26 ? 6.905 -5.001 5.303 1.00 0.00 26 LEU A O 3
ATOM 4070 N N . LEU A 1 27 ? 6.096 -4.588 7.370 1.00 0.00 27 LEU A N 3
ATOM 4071 C CA . LEU A 1 27 ? 5.981 -6.016 7.732 1.00 0.00 27 LEU A CA 3
ATOM 4072 C C . LEU A 1 27 ? 4.497 -6.417 7.953 1.00 0.00 27 LEU A C 3
ATOM 4073 O O . LEU A 1 27 ? 3.944 -6.121 9.018 1.00 0.00 27 LEU A O 3
ATOM 4089 N N . PRO A 1 28 ? 3.839 -7.123 6.991 1.00 0.00 28 PRO A N 3
ATOM 4090 C CA . PRO A 1 28 ? 2.420 -7.575 7.175 1.00 0.00 28 PRO A CA 3
ATOM 4091 C C . PRO A 1 28 ? 2.346 -8.767 8.125 1.00 0.00 28 PRO A C 3
ATOM 4092 O O . PRO A 1 28 ? 3.215 -9.646 8.085 1.00 0.00 28 PRO A O 3
ATOM 4103 N N . LYS A 1 29 ? 1.302 -8.804 8.969 1.00 0.00 29 LYS A N 3
ATOM 4104 C CA . LYS A 1 29 ? 1.138 -9.925 9.917 1.00 0.00 29 LYS A CA 3
ATOM 4105 C C . LYS A 1 29 ? 0.894 -11.224 9.166 1.00 0.00 29 LYS A C 3
ATOM 4106 O O . LYS A 1 29 ? 1.557 -12.237 9.405 1.00 0.00 29 LYS A O 3
ATOM 4125 N N . ARG A 1 30 ? -0.023 -11.155 8.208 1.00 0.00 30 ARG A N 3
ATOM 4126 C CA . ARG A 1 30 ? -0.361 -12.272 7.330 1.00 0.00 30 ARG A CA 3
ATOM 4127 C C . ARG A 1 30 ? -1.452 -11.811 6.369 1.00 0.00 30 ARG A C 3
ATOM 4128 O O . ARG A 1 30 ? -2.468 -11.279 6.810 1.00 0.00 30 ARG A O 3
ATOM 4149 N N . THR A 1 31 ? -1.217 -11.996 5.062 1.00 0.00 31 THR A N 3
ATOM 4150 C CA . THR A 1 31 ? -2.152 -11.545 4.016 1.00 0.00 31 THR A CA 3
ATOM 4151 C C . THR A 1 31 ? -2.446 -10.046 4.154 1.00 0.00 31 THR A C 3
ATOM 4152 O O . THR A 1 31 ? -2.281 -9.463 5.230 1.00 0.00 31 THR A O 3
ATOM 4163 N N . THR A 1 32 ? -2.868 -9.419 3.054 1.00 0.00 32 THR A N 3
ATOM 4164 C CA . THR A 1 32 ? -3.185 -7.975 3.069 1.00 0.00 32 THR A CA 3
ATOM 4165 C C . THR A 1 32 ? -4.670 -7.740 2.719 1.00 0.00 32 THR A C 3
ATOM 4166 O O . THR A 1 32 ? -5.038 -6.695 2.161 1.00 0.00 32 THR A O 3
ATOM 4177 N N . ALA A 1 33 ? -5.510 -8.738 3.046 1.00 0.00 33 ALA A N 3
ATOM 4178 C CA . ALA A 1 33 ? -6.948 -8.676 2.791 1.00 0.00 33 ALA A CA 3
ATOM 4179 C C . ALA A 1 33 ? -7.590 -7.513 3.551 1.00 0.00 33 ALA A C 3
ATOM 4180 O O . ALA A 1 33 ? -8.484 -6.837 3.036 1.00 0.00 33 ALA A O 3
ATOM 4187 N N . HIS A 1 34 ? -7.136 -7.301 4.788 1.00 0.00 34 HIS A N 3
ATOM 4188 C CA . HIS A 1 34 ? -7.664 -6.217 5.640 1.00 0.00 34 HIS A CA 3
ATOM 4189 C C . HIS A 1 34 ? -6.615 -5.111 5.859 1.00 0.00 34 HIS A C 3
ATOM 4190 O O . HIS A 1 34 ? -6.706 -4.341 6.822 1.00 0.00 34 HIS A O 3
ATOM 4204 N N . MET A 1 35 ? -5.616 -5.053 4.969 1.00 0.00 35 MET A N 3
ATOM 4205 C CA . MET A 1 35 ? -4.542 -4.066 5.066 1.00 0.00 35 MET A CA 3
ATOM 4206 C C . MET A 1 35 ? -4.565 -3.122 3.869 1.00 0.00 35 MET A C 3
ATOM 4207 O O . MET A 1 35 ? -4.963 -3.515 2.763 1.00 0.00 35 MET A O 3
ATOM 4221 N N . GLU A 1 36 ? -4.158 -1.868 4.105 1.00 0.00 36 GLU A N 3
ATOM 4222 C CA . GLU A 1 36 ? -4.148 -0.849 3.058 1.00 0.00 36 GLU A CA 3
ATOM 4223 C C . GLU A 1 36 ? -2.877 -0.003 3.137 1.00 0.00 36 GLU A C 3
ATOM 4224 O O . GLU A 1 36 ? -2.462 0.407 4.225 1.00 0.00 36 GLU A O 3
ATOM 4236 N N . VAL A 1 37 ? -2.260 0.250 1.970 1.00 0.00 37 VAL A N 3
ATOM 4237 C CA . VAL A 1 37 ? -1.026 1.045 1.902 1.00 0.00 37 VAL A CA 3
ATOM 4238 C C . VAL A 1 37 ? -1.271 2.321 1.081 1.00 0.00 37 VAL A C 3
ATOM 4239 O O . VAL A 1 37 ? -1.822 2.255 -0.021 1.00 0.00 37 VAL A O 3
ATOM 4252 N N . ARG A 1 38 ? -0.887 3.487 1.644 1.00 0.00 38 ARG A N 3
ATOM 4253 C CA . ARG A 1 38 ? -1.110 4.777 0.956 1.00 0.00 38 ARG A CA 3
ATOM 4254 C C . ARG A 1 38 ? 0.195 5.401 0.465 1.00 0.00 38 ARG A C 3
ATOM 4255 O O . ARG A 1 38 ? 1.183 5.481 1.212 1.00 0.00 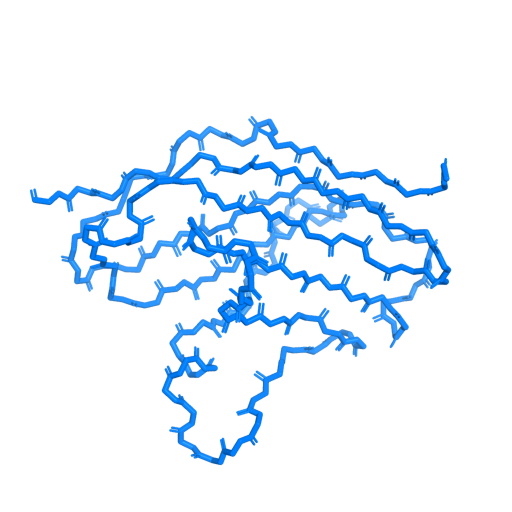38 ARG A O 3
ATOM 4276 N N . TRP A 1 39 ? 0.145 5.931 -0.764 1.00 0.00 39 TRP A N 3
ATOM 4277 C CA . TRP A 1 39 ? 1.260 6.661 -1.361 1.00 0.00 39 TRP A CA 3
ATOM 4278 C C . TRP A 1 39 ? 0.795 8.068 -1.718 1.00 0.00 39 TRP A C 3
ATOM 4279 O O . TRP A 1 39 ? -0.363 8.268 -2.107 1.00 0.00 39 TRP A O 3
ATOM 4300 N N . TYR A 1 40 ? 1.686 9.037 -1.552 1.00 0.00 40 TYR A N 3
ATOM 4301 C CA . TYR A 1 40 ? 1.360 10.448 -1.819 1.00 0.00 40 TYR A CA 3
ATOM 4302 C C . TYR A 1 40 ? 2.338 11.066 -2.813 1.00 0.00 40 TYR A C 3
ATOM 4303 O O . TYR A 1 40 ? 3.460 10.598 -2.964 1.00 0.00 40 TYR A O 3
ATOM 4321 N N . ARG A 1 41 ? 1.896 12.132 -3.484 1.00 0.00 41 ARG A N 3
ATOM 4322 C CA . ARG A 1 41 ? 2.737 12.849 -4.444 1.00 0.00 41 ARG A CA 3
ATOM 4323 C C . ARG A 1 41 ? 3.095 14.231 -3.875 1.00 0.00 41 ARG A C 3
ATOM 4324 O O . ARG A 1 41 ? 2.460 15.239 -4.209 1.00 0.00 41 ARG A O 3
ATOM 4345 N N . SER A 1 42 ? 4.079 14.257 -2.951 1.00 0.00 42 SER A N 3
ATOM 4346 C CA . SER A 1 42 ? 4.466 15.506 -2.275 1.00 0.00 42 SER A CA 3
ATOM 4347 C C . SER A 1 42 ? 3.251 16.173 -1.583 1.00 0.00 42 SER A C 3
ATOM 4348 O O . SER A 1 42 ? 3.310 17.345 -1.206 1.00 0.00 42 SER A O 3
ATOM 4356 N N . ASP A 1 43 ? 2.160 15.400 -1.408 1.00 0.00 43 ASP A N 3
ATOM 4357 C CA . ASP A 1 43 ? 0.947 15.883 -0.754 1.00 0.00 43 ASP A CA 3
ATOM 4358 C C . ASP A 1 43 ? 0.403 14.817 0.235 1.00 0.00 43 ASP A C 3
ATOM 4359 O O . ASP A 1 43 ? -0.352 13.929 -0.182 1.00 0.00 43 ASP A O 3
ATOM 4368 N N . PRO A 1 44 ? 0.783 14.858 1.535 1.00 0.00 44 PRO A N 3
ATOM 4369 C CA . PRO A 1 44 ? 0.313 13.833 2.532 1.00 0.00 44 PRO A CA 3
ATOM 4370 C C . PRO A 1 44 ? -1.213 13.838 2.693 1.00 0.00 44 PRO A C 3
ATOM 4371 O O . PRO A 1 44 ? -1.801 12.834 3.109 1.00 0.00 44 PRO A O 3
ATOM 4382 N N . ASP A 1 45 ? -1.845 14.974 2.359 1.00 0.00 45 ASP A N 3
ATOM 4383 C CA . ASP A 1 45 ? -3.300 15.109 2.465 1.00 0.00 45 ASP A CA 3
ATOM 4384 C C . ASP A 1 45 ? -4.015 14.486 1.253 1.00 0.00 45 ASP A C 3
ATOM 4385 O O . ASP A 1 45 ? -5.148 14.009 1.375 1.00 0.00 45 ASP A O 3
ATOM 4394 N N . MET A 1 46 ? -3.351 14.511 0.082 1.00 0.00 46 MET A N 3
ATOM 4395 C CA . MET A 1 46 ? -3.936 13.966 -1.155 1.00 0.00 46 MET A CA 3
ATOM 4396 C C . MET A 1 46 ? -3.127 12.748 -1.700 1.00 0.00 46 MET A C 3
ATOM 4397 O O . MET A 1 46 ? -2.093 12.948 -2.345 1.00 0.00 46 MET A O 3
ATOM 4411 N N . PRO A 1 47 ? -3.623 11.494 -1.539 1.00 0.00 47 PRO A N 3
ATOM 4412 C CA . PRO A 1 47 ? -2.953 10.298 -2.130 1.00 0.00 47 PRO A CA 3
ATOM 4413 C C . PRO A 1 47 ? -3.261 10.164 -3.629 1.00 0.00 47 PRO A C 3
ATOM 4414 O O . PRO A 1 47 ? -4.275 10.681 -4.107 1.00 0.00 47 PRO A O 3
ATOM 4425 N N . VAL A 1 48 ? -2.374 9.473 -4.366 1.00 0.00 48 VAL A N 3
ATOM 4426 C CA . VAL A 1 48 ? -2.558 9.285 -5.819 1.00 0.00 48 VAL A CA 3
ATOM 4427 C C . VAL A 1 48 ? -3.055 7.873 -6.158 1.00 0.00 48 VAL A C 3
ATOM 4428 O O . VAL A 1 48 ? -3.809 7.689 -7.120 1.00 0.00 48 VAL A O 3
ATOM 4441 N N . ILE A 1 49 ? -2.628 6.884 -5.365 1.00 0.00 49 ILE A N 3
ATOM 4442 C CA . ILE A 1 49 ? -3.030 5.486 -5.576 1.00 0.00 49 ILE A CA 3
ATOM 4443 C C . ILE A 1 49 ? -2.809 4.677 -4.286 1.00 0.00 49 ILE A C 3
ATOM 4444 O O . ILE A 1 49 ? -1.891 4.983 -3.514 1.00 0.00 49 ILE A O 3
ATOM 4460 N N . MET A 1 50 ? -3.656 3.663 -4.048 1.00 0.00 50 MET A N 3
ATOM 4461 C CA . MET A 1 50 ? -3.536 2.846 -2.833 1.00 0.00 50 MET A CA 3
ATOM 4462 C C . MET A 1 50 ? -3.755 1.366 -3.105 1.00 0.00 50 MET A C 3
ATOM 4463 O O . MET A 1 50 ? -4.458 0.986 -4.045 1.00 0.00 50 MET A O 3
ATOM 4477 N N . TYR A 1 51 ? -3.128 0.542 -2.267 1.00 0.00 51 TYR A N 3
ATOM 4478 C CA . TYR A 1 51 ? -3.211 -0.906 -2.382 1.00 0.00 51 TYR A CA 3
ATOM 4479 C C . TYR A 1 51 ? -3.949 -1.468 -1.174 1.00 0.00 51 TYR A C 3
ATOM 4480 O O . TYR A 1 51 ? -3.457 -1.370 -0.051 1.00 0.00 51 TYR A O 3
ATOM 4498 N N . ARG A 1 52 ? -5.144 -2.026 -1.407 1.00 0.00 52 ARG A N 3
ATOM 4499 C CA . ARG A 1 52 ? -5.971 -2.561 -0.314 1.00 0.00 52 ARG A CA 3
ATOM 4500 C C . ARG A 1 52 ? -6.578 -3.919 -0.666 1.00 0.00 52 ARG A C 3
ATOM 4501 O O . ARG A 1 52 ? -6.863 -4.202 -1.830 1.00 0.00 52 ARG A O 3
ATOM 4522 N N . ASP A 1 53 ? -6.784 -4.743 0.366 1.00 0.00 53 ASP A N 3
ATOM 4523 C CA . ASP A 1 53 ? -7.362 -6.075 0.194 1.00 0.00 53 ASP A CA 3
ATOM 4524 C C . ASP A 1 53 ? -6.594 -6.874 -0.872 1.00 0.00 53 ASP A C 3
ATOM 4525 O O . ASP A 1 53 ? -7.184 -7.641 -1.650 1.00 0.00 53 ASP A O 3
ATOM 4534 N N . GLY A 1 54 ? -5.269 -6.703 -0.878 1.00 0.00 54 GLY A N 3
ATOM 4535 C CA . GLY A 1 54 ? -4.401 -7.414 -1.824 1.00 0.00 54 GLY A CA 3
ATOM 4536 C C . GLY A 1 54 ? -4.606 -6.928 -3.274 1.00 0.00 54 GLY A C 3
ATOM 4537 O O . GLY A 1 54 ? -4.214 -7.620 -4.220 1.00 0.00 54 GLY A O 3
ATOM 4541 N N . ALA A 1 55 ? -5.243 -5.750 -3.444 1.00 0.00 55 ALA A N 3
ATOM 4542 C CA . ALA A 1 55 ? -5.513 -5.209 -4.783 1.00 0.00 55 ALA A CA 3
ATOM 4543 C C . ALA A 1 55 ? -5.475 -3.681 -4.790 1.00 0.00 55 ALA A C 3
ATOM 4544 O O . ALA A 1 55 ? -5.887 -3.040 -3.826 1.00 0.00 55 ALA A O 3
ATOM 4551 N N . GLU A 1 56 ? -5.022 -3.109 -5.912 1.00 0.00 56 GLU A N 3
ATOM 4552 C CA . GLU A 1 56 ? -4.972 -1.654 -6.077 1.00 0.00 56 GLU A CA 3
ATOM 4553 C C . GLU A 1 56 ? -6.336 -1.136 -6.527 1.00 0.00 56 GLU A C 3
ATOM 4554 O O . GLU A 1 56 ? -7.102 -1.868 -7.163 1.00 0.00 56 GLU A O 3
ATOM 4566 N N . VAL A 1 57 ? -6.647 0.119 -6.175 1.00 0.00 57 VAL A N 3
ATOM 4567 C CA . VAL A 1 57 ? -7.949 0.715 -6.529 1.00 0.00 57 VAL A CA 3
ATOM 4568 C C . VAL A 1 57 ? -8.188 0.637 -8.035 1.00 0.00 57 VAL A C 3
ATOM 4569 O O . VAL A 1 57 ? -7.240 0.518 -8.808 1.00 0.00 57 VAL A O 3
ATOM 4582 N N . THR A 1 58 ? -9.467 0.674 -8.440 1.00 0.00 58 THR A N 3
ATOM 4583 C CA . THR A 1 58 ? -9.828 0.574 -9.863 1.00 0.00 58 THR A CA 3
ATOM 4584 C C . THR A 1 58 ? -9.294 1.765 -10.656 1.00 0.00 58 THR A C 3
ATOM 4585 O O . THR A 1 58 ? -8.885 1.614 -11.811 1.00 0.00 58 THR A O 3
ATOM 4596 N N . GLY A 1 59 ? -9.287 2.945 -10.023 1.00 0.00 59 GLY A N 3
ATOM 4597 C CA . GLY A 1 59 ? -8.782 4.160 -10.665 1.00 0.00 59 GLY A CA 3
ATOM 4598 C C . GLY A 1 59 ? -9.507 4.435 -11.979 1.00 0.00 59 GLY A C 3
ATOM 4599 O O . GLY A 1 59 ? -10.740 4.421 -12.031 1.00 0.00 59 GLY A O 3
ATOM 4603 N N . LEU A 1 60 ? -8.726 4.691 -13.039 1.00 0.00 60 LEU A N 3
ATOM 4604 C CA . LEU A 1 60 ? -9.282 4.981 -14.358 1.00 0.00 60 LEU A CA 3
ATOM 4605 C C . LEU A 1 60 ? -9.866 3.698 -15.000 1.00 0.00 60 LEU A C 3
ATOM 4606 O O . LEU A 1 60 ? -9.342 2.605 -14.761 1.00 0.00 60 LEU A O 3
ATOM 4622 N N . PRO A 1 61 ? -10.935 3.801 -15.827 1.00 0.00 61 PRO A N 3
ATOM 4623 C CA . PRO A 1 61 ? -11.544 2.601 -16.499 1.00 0.00 61 PRO A CA 3
ATOM 4624 C C . PRO A 1 61 ? -10.545 1.873 -17.406 1.00 0.00 61 PRO A C 3
ATOM 4625 O O . PRO A 1 61 ? -9.705 2.504 -18.053 1.00 0.00 61 PRO A O 3
ATOM 4636 N N . MET A 1 62 ? -10.676 0.544 -17.471 1.00 0.00 62 MET A N 3
ATOM 4637 C CA . MET A 1 62 ? -9.818 -0.294 -18.329 1.00 0.00 62 MET A CA 3
ATOM 4638 C C . MET A 1 62 ? -8.336 -0.196 -17.928 1.00 0.00 62 MET A C 3
ATOM 4639 O O . MET A 1 62 ? -7.440 -0.356 -18.770 1.00 0.00 62 MET A O 3
ATOM 4653 N N . GLU A 1 63 ? -8.086 0.024 -16.631 1.00 0.00 63 GLU A N 3
ATOM 4654 C CA . GLU A 1 63 ? -6.714 0.101 -16.107 1.00 0.00 63 GLU A CA 3
ATOM 4655 C C . GLU A 1 63 ? -6.714 0.232 -14.580 1.00 0.00 63 GLU A C 3
ATOM 4656 O O . GLU A 1 63 ? -6.516 1.325 -14.034 1.00 0.00 63 GLU A O 3
ATOM 4668 N N . GLY A 1 64 ? -6.903 -0.917 -13.898 1.00 0.00 64 GLY A N 3
ATOM 4669 C CA . GLY A 1 64 ? -6.932 -0.964 -12.420 1.00 0.00 64 GLY A CA 3
ATOM 4670 C C . GLY A 1 64 ? -5.657 -0.378 -11.814 1.00 0.00 64 GLY A C 3
ATOM 4671 O O . GLY A 1 64 ? -5.675 0.151 -10.704 1.00 0.00 64 GLY A O 3
ATOM 4675 N N . TYR A 1 65 ? -4.589 -0.386 -12.596 1.00 0.00 65 TYR A N 3
ATOM 4676 C CA . TYR A 1 65 ? -3.322 0.236 -12.208 1.00 0.00 65 TYR A CA 3
ATOM 4677 C C . TYR A 1 65 ? -3.548 1.747 -11.884 1.00 0.00 65 TYR A C 3
ATOM 4678 O O . TYR A 1 65 ? -2.664 2.427 -11.341 1.00 0.00 65 TYR A O 3
ATOM 4696 N N . GLY A 1 66 ? -4.695 2.279 -12.352 1.00 0.00 66 GLY A N 3
ATOM 4697 C CA . GLY A 1 66 ? -5.028 3.693 -12.241 1.00 0.00 66 GLY A CA 3
ATOM 4698 C C . GLY A 1 66 ? -4.583 4.453 -13.496 1.00 0.00 66 GLY A C 3
ATOM 4699 O O . GLY A 1 66 ? -4.576 5.688 -13.512 1.00 0.00 66 GLY A O 3
ATOM 4703 N N . GLY A 1 67 ? -4.154 3.696 -14.530 1.00 0.00 67 GLY A N 3
ATOM 4704 C CA . GLY A 1 67 ? -3.645 4.290 -15.763 1.00 0.00 67 GLY A CA 3
ATOM 4705 C C . GLY A 1 67 ? -2.274 4.978 -15.536 1.00 0.00 67 GLY A C 3
ATOM 4706 O O . GLY A 1 67 ? -1.707 5.555 -16.467 1.00 0.00 67 GLY A O 3
ATOM 4710 N N . ARG A 1 68 ? -1.769 4.949 -14.272 1.00 0.00 68 ARG A N 3
ATOM 4711 C CA . ARG A 1 68 ? -0.510 5.608 -13.926 1.00 0.00 68 ARG A CA 3
ATOM 4712 C C . ARG A 1 68 ? 0.568 4.636 -13.430 1.00 0.00 68 ARG A C 3
ATOM 4713 O O . ARG A 1 68 ? 1.713 4.704 -13.892 1.00 0.00 68 ARG A O 3
ATOM 4734 N N . ALA A 1 69 ? 0.230 3.786 -12.426 1.00 0.00 69 ALA A N 3
ATOM 4735 C CA . ALA A 1 69 ? 1.240 2.895 -11.834 1.00 0.00 69 ALA A CA 3
ATOM 4736 C C . ALA A 1 69 ? 0.706 1.503 -11.530 1.00 0.00 69 ALA A C 3
ATOM 4737 O O . ALA A 1 69 ? -0.444 1.336 -11.137 1.00 0.00 69 ALA A O 3
ATOM 4744 N N . GLU A 1 70 ? 1.601 0.521 -11.632 1.00 0.00 70 GLU A N 3
ATOM 4745 C CA . GLU A 1 70 ? 1.288 -0.865 -11.305 1.00 0.00 70 GLU A CA 3
ATOM 4746 C C . GLU A 1 70 ? 2.132 -1.317 -10.118 1.00 0.00 70 GLU A C 3
ATOM 4747 O O . GLU A 1 70 ? 3.278 -0.877 -9.961 1.00 0.00 70 GLU A O 3
ATOM 4759 N N . TRP A 1 71 ? 1.556 -2.182 -9.277 1.00 0.00 71 TRP A N 3
ATOM 4760 C CA . TRP A 1 71 ? 2.261 -2.674 -8.092 1.00 0.00 71 TRP A CA 3
ATOM 4761 C C . TRP A 1 71 ? 3.251 -3.775 -8.453 1.00 0.00 71 TRP A C 3
ATOM 4762 O O . TRP A 1 71 ? 2.883 -4.776 -9.077 1.00 0.00 71 TRP A O 3
ATOM 4783 N N . MET A 1 72 ? 4.500 -3.593 -8.025 1.00 0.00 72 MET A N 3
ATOM 4784 C CA . MET A 1 72 ? 5.551 -4.576 -8.257 1.00 0.00 72 MET A CA 3
ATOM 4785 C C . MET A 1 72 ? 6.171 -4.991 -6.922 1.00 0.00 72 MET A C 3
ATOM 4786 O O . MET A 1 72 ? 6.982 -4.255 -6.348 1.00 0.00 72 MET A O 3
ATOM 4800 N N . GLU A 1 73 ? 5.774 -6.171 -6.435 1.00 0.00 73 GLU A N 3
ATOM 4801 C CA . GLU A 1 73 ? 6.276 -6.690 -5.164 1.00 0.00 73 GLU A CA 3
ATOM 4802 C C . GLU A 1 73 ? 7.612 -7.402 -5.364 1.00 0.00 73 GLU A C 3
ATOM 4803 O O . GLU A 1 73 ? 7.791 -8.144 -6.334 1.00 0.00 73 GLU A O 3
ATOM 4815 N N . ASP A 1 74 ? 8.553 -7.135 -4.458 1.00 0.00 74 ASP A N 3
ATOM 4816 C CA . ASP A 1 74 ? 9.897 -7.708 -4.537 1.00 0.00 74 ASP A CA 3
ATOM 4817 C C . ASP A 1 74 ? 9.876 -9.232 -4.422 1.00 0.00 74 ASP A C 3
ATOM 4818 O O . ASP A 1 74 ? 9.038 -9.806 -3.724 1.00 0.00 74 ASP A O 3
ATOM 4827 N N . SER A 1 75 ? 10.835 -9.871 -5.100 1.00 0.00 75 SER A N 3
ATOM 4828 C CA . SER A 1 75 ? 10.985 -11.331 -5.077 1.00 0.00 75 SER A CA 3
ATOM 4829 C C . SER A 1 75 ? 11.269 -11.832 -3.658 1.00 0.00 75 SER A C 3
ATOM 4830 O O . SER A 1 75 ? 10.831 -12.919 -3.273 1.00 0.00 75 SER A O 3
ATOM 4838 N N . THR A 1 76 ? 12.039 -11.040 -2.905 1.00 0.00 76 THR A N 3
ATOM 4839 C CA . THR A 1 76 ? 12.436 -11.397 -1.541 1.00 0.00 76 THR A CA 3
ATOM 4840 C C . THR A 1 76 ? 11.202 -11.643 -0.666 1.00 0.00 76 THR A C 3
ATOM 4841 O O . THR A 1 76 ? 11.228 -12.499 0.224 1.00 0.00 76 THR A O 3
ATOM 4852 N N . GLU A 1 77 ? 10.150 -10.847 -0.883 1.00 0.00 77 GLU A N 3
ATOM 4853 C CA . GLU A 1 77 ? 8.928 -10.936 -0.064 1.00 0.00 77 GLU A CA 3
ATOM 4854 C C . GLU A 1 77 ? 9.241 -10.617 1.411 1.00 0.00 77 GLU A C 3
ATOM 4855 O O . GLU A 1 77 ? 8.541 -11.077 2.322 1.00 0.00 77 GLU A O 3
ATOM 4867 N N . GLU A 1 78 ? 10.271 -9.783 1.627 1.00 0.00 78 GLU A N 3
ATOM 4868 C CA . GLU A 1 78 ? 10.664 -9.345 2.974 1.00 0.00 78 GLU A CA 3
ATOM 4869 C C . GLU A 1 78 ? 9.666 -8.321 3.565 1.00 0.00 78 GLU A C 3
ATOM 4870 O O . GLU A 1 78 ? 9.897 -7.782 4.652 1.00 0.00 78 GLU A O 3
ATOM 4882 N N . GLY A 1 79 ? 8.581 -8.031 2.822 1.00 0.00 79 GLY A N 3
ATOM 4883 C CA . GLY A 1 79 ? 7.586 -7.048 3.246 1.00 0.00 79 GLY A CA 3
ATOM 4884 C C . GLY A 1 79 ? 7.801 -5.678 2.569 1.00 0.00 79 GLY A C 3
ATOM 4885 O O . GLY A 1 79 ? 7.073 -4.722 2.854 1.00 0.00 79 GLY A O 3
ATOM 4889 N N . SER A 1 80 ? 8.769 -5.602 1.632 1.00 0.00 80 SER A N 3
ATOM 4890 C CA . SER A 1 80 ? 9.029 -4.364 0.906 1.00 0.00 80 SER A CA 3
ATOM 4891 C C . SER A 1 80 ? 8.010 -4.219 -0.211 1.00 0.00 80 SER A C 3
ATOM 4892 O O . SER A 1 80 ? 7.675 -5.200 -0.888 1.00 0.00 80 SER A O 3
ATOM 4900 N N . VAL A 1 81 ? 7.511 -2.997 -0.394 1.00 0.00 81 VAL A N 3
ATOM 4901 C CA . VAL A 1 81 ? 6.511 -2.719 -1.428 1.00 0.00 81 VAL A CA 3
ATOM 4902 C C . VAL A 1 81 ? 7.069 -1.702 -2.413 1.00 0.00 81 VAL A C 3
ATOM 4903 O O . VAL A 1 81 ? 7.498 -0.619 -2.015 1.00 0.00 81 VAL A O 3
ATOM 4916 N N . ALA A 1 82 ? 7.043 -2.057 -3.697 1.00 0.00 82 ALA A N 3
ATOM 4917 C CA . ALA A 1 82 ? 7.524 -1.173 -4.751 1.00 0.00 82 ALA A CA 3
ATOM 4918 C C . ALA A 1 82 ? 6.405 -0.878 -5.736 1.00 0.00 82 ALA A C 3
ATOM 4919 O O . ALA A 1 82 ? 5.740 -1.795 -6.229 1.00 0.00 82 ALA A O 3
ATOM 4926 N N . LEU A 1 83 ? 6.209 0.407 -6.021 1.00 0.00 83 LEU A N 3
ATOM 4927 C CA . LEU A 1 83 ? 5.180 0.845 -6.952 1.00 0.00 83 LEU A CA 3
ATOM 4928 C C . LEU A 1 83 ? 5.829 1.405 -8.208 1.00 0.00 83 LEU A C 3
ATOM 4929 O O . LEU A 1 83 ? 6.614 2.358 -8.141 1.00 0.00 83 LEU A O 3
ATOM 4945 N N . LYS A 1 84 ? 5.495 0.806 -9.343 1.00 0.00 84 LYS A N 3
ATOM 4946 C CA . LYS A 1 84 ? 6.035 1.228 -10.623 1.00 0.00 84 LYS A CA 3
ATOM 4947 C C . LYS A 1 84 ? 5.094 2.233 -11.286 1.00 0.00 84 LYS A C 3
ATOM 4948 O O . LYS A 1 84 ? 3.932 1.929 -11.528 1.00 0.00 84 LYS A O 3
ATOM 4967 N N . ILE A 1 85 ? 5.611 3.433 -11.573 1.00 0.00 85 ILE A N 3
ATOM 4968 C CA . ILE A 1 85 ? 4.814 4.491 -12.209 1.00 0.00 85 ILE A CA 3
ATOM 4969 C C . ILE A 1 85 ? 5.409 4.867 -13.570 1.00 0.00 85 ILE A C 3
ATOM 4970 O O . ILE A 1 85 ? 6.627 4.952 -13.720 1.00 0.00 85 ILE A O 3
ATOM 4986 N N . ARG A 1 86 ? 4.536 5.025 -14.566 1.00 0.00 86 ARG A N 3
ATOM 4987 C CA . ARG A 1 86 ? 4.966 5.326 -15.928 1.00 0.00 86 ARG A CA 3
ATOM 4988 C C . ARG A 1 86 ? 4.861 6.817 -16.232 1.00 0.00 86 ARG A C 3
ATOM 4989 O O . ARG A 1 86 ? 3.920 7.488 -15.804 1.00 0.00 86 ARG A O 3
ATOM 5010 N N . GLN A 1 87 ? 5.822 7.312 -17.014 1.00 0.00 87 GLN A N 3
ATOM 5011 C CA . GLN A 1 87 ? 5.847 8.716 -17.439 1.00 0.00 87 GLN A CA 3
ATOM 5012 C C . GLN A 1 87 ? 5.876 9.670 -16.225 1.00 0.00 87 GLN A C 3
ATOM 5013 O O . GLN A 1 87 ? 5.085 10.621 -16.135 1.00 0.00 87 GLN A O 3
ATOM 5027 N N . VAL A 1 88 ? 6.803 9.401 -15.295 1.00 0.00 88 VAL A N 3
ATOM 5028 C CA . VAL A 1 88 ? 6.957 10.217 -14.084 1.00 0.00 88 VAL A CA 3
ATOM 5029 C C . VAL A 1 88 ? 7.027 11.724 -14.435 1.00 0.00 88 VAL A C 3
ATOM 5030 O O . VAL A 1 88 ? 7.287 12.080 -15.588 1.00 0.00 88 VAL A O 3
ATOM 5043 N N . GLN A 1 89 ? 6.727 12.594 -13.451 1.00 0.00 89 GLN A N 3
ATOM 5044 C CA . GLN A 1 89 ? 6.690 14.058 -13.706 1.00 0.00 89 GLN A CA 3
ATOM 5045 C C . GLN A 1 89 ? 7.422 14.841 -12.594 1.00 0.00 89 GLN A C 3
ATOM 5046 O O . GLN A 1 89 ? 7.650 14.302 -11.496 1.00 0.00 89 GLN A O 3
ATOM 5060 N N . PRO A 1 90 ? 7.708 16.148 -12.811 1.00 0.00 90 PRO A N 3
ATOM 5061 C CA . PRO A 1 90 ? 8.312 17.012 -11.750 1.00 0.00 90 PRO A CA 3
ATOM 5062 C C . PRO A 1 90 ? 7.465 16.953 -10.474 1.00 0.00 90 PRO A C 3
ATOM 5063 O O . PRO A 1 90 ? 7.992 17.016 -9.365 1.00 0.00 90 PRO A O 3
ATOM 5074 N N . SER A 1 91 ? 6.141 16.798 -10.654 1.00 0.00 91 SER A N 3
ATOM 5075 C CA . SER A 1 91 ? 5.218 16.684 -9.529 1.00 0.00 91 SER A CA 3
ATOM 5076 C C . SER A 1 91 ? 5.538 15.443 -8.695 1.00 0.00 91 SER A C 3
ATOM 5077 O O . SER A 1 91 ? 5.437 15.474 -7.463 1.00 0.00 91 SER A O 3
ATOM 5085 N N . ASP A 1 92 ? 5.964 14.360 -9.373 1.00 0.00 92 ASP A N 3
ATOM 5086 C CA . ASP A 1 92 ? 6.344 13.124 -8.683 1.00 0.00 92 ASP A CA 3
ATOM 5087 C C . ASP A 1 92 ? 7.556 13.366 -7.788 1.00 0.00 92 ASP A C 3
ATOM 5088 O O . ASP A 1 92 ? 7.645 12.819 -6.684 1.00 0.00 92 ASP A O 3
ATOM 5097 N N . ASP A 1 93 ? 8.476 14.212 -8.269 1.00 0.00 93 ASP A N 3
ATOM 5098 C CA . ASP A 1 93 ? 9.678 14.562 -7.517 1.00 0.00 93 ASP A CA 3
ATOM 5099 C C . ASP A 1 93 ? 9.299 15.132 -6.159 1.00 0.00 93 ASP A C 3
ATOM 5100 O O . ASP A 1 93 ? 8.495 16.067 -6.071 1.00 0.00 93 ASP A O 3
ATOM 5109 N N . GLY A 1 94 ? 9.869 14.550 -5.102 1.00 0.00 94 GLY A N 3
ATOM 5110 C CA . GLY A 1 94 ? 9.580 14.978 -3.739 1.00 0.00 94 GLY A CA 3
ATOM 5111 C C . GLY A 1 94 ? 9.538 13.787 -2.793 1.00 0.00 94 GLY A C 3
ATOM 5112 O O . GLY A 1 94 ? 10.149 12.749 -3.057 1.00 0.00 94 GLY A O 3
ATOM 5116 N N . GLN A 1 95 ? 8.826 13.955 -1.681 1.00 0.00 95 GLN A N 3
ATOM 5117 C CA . GLN A 1 95 ? 8.706 12.906 -0.671 1.00 0.00 95 GLN A CA 3
ATOM 5118 C C . GLN A 1 95 ? 7.275 12.390 -0.586 1.00 0.00 95 GLN A C 3
ATOM 5119 O O . GLN A 1 95 ? 6.318 13.118 -0.919 1.00 0.00 95 GLN A O 3
ATOM 5133 N N . TYR A 1 96 ? 7.120 11.152 -0.080 1.00 0.00 96 TYR A N 3
ATOM 5134 C CA . TYR A 1 96 ? 5.790 10.593 0.136 1.00 0.00 96 TYR A CA 3
ATOM 5135 C C . TYR A 1 96 ? 5.766 9.779 1.418 1.00 0.00 96 TYR A C 3
ATOM 5136 O O . TYR A 1 96 ? 6.772 9.172 1.781 1.00 0.00 96 TYR A O 3
ATOM 5154 N N . TRP A 1 97 ? 4.608 9.742 2.073 1.00 0.00 97 TRP A N 3
ATOM 5155 C CA . TRP A 1 97 ? 4.457 8.989 3.305 1.00 0.00 97 TRP A CA 3
ATOM 5156 C C . TRP A 1 97 ? 3.891 7.604 3.033 1.00 0.00 97 TRP A C 3
ATOM 5157 O O . TRP A 1 97 ? 2.756 7.470 2.563 1.00 0.00 97 TRP A O 3
ATOM 5178 N N . CYS A 1 98 ? 4.661 6.580 3.403 1.00 0.00 98 CYS A N 3
ATOM 5179 C CA . CYS A 1 98 ? 4.218 5.200 3.281 1.00 0.00 98 CYS A CA 3
ATOM 5180 C C . CYS A 1 98 ? 3.419 4.849 4.528 1.00 0.00 98 CYS A C 3
ATOM 5181 O O . CYS A 1 98 ? 3.969 4.843 5.640 1.00 0.00 98 CYS A O 3
ATOM 5188 N N . ARG A 1 99 ? 2.104 4.644 4.356 1.00 0.00 99 ARG A N 3
ATOM 5189 C CA . ARG A 1 99 ? 1.217 4.381 5.495 1.00 0.00 99 ARG A CA 3
ATOM 5190 C C . ARG A 1 99 ? 0.758 2.947 5.534 1.00 0.00 99 ARG A C 3
ATOM 5191 O O . ARG A 1 99 ? 0.358 2.392 4.515 1.00 0.00 99 ARG A O 3
ATOM 5212 N N . PHE A 1 100 ? 0.741 2.384 6.742 1.00 0.00 100 PHE A N 3
ATOM 5213 C CA . PHE A 1 100 ? 0.239 1.031 6.960 1.00 0.00 100 PHE A CA 3
ATOM 5214 C C . PHE A 1 100 ? -1.040 1.123 7.769 1.00 0.00 100 PHE A C 3
ATOM 5215 O O . PHE A 1 100 ? -1.005 1.533 8.930 1.00 0.00 100 PHE A O 3
ATOM 5232 N N . GLN A 1 101 ? -2.173 0.804 7.134 1.00 0.00 101 GLN A N 3
ATOM 5233 C CA . GLN A 1 101 ? -3.478 0.913 7.793 1.00 0.00 101 GLN A CA 3
ATOM 5234 C C . GLN A 1 101 ? -4.033 -0.460 8.159 1.00 0.00 101 GLN A C 3
ATOM 5235 O O . GLN A 1 101 ? -4.293 -1.292 7.283 1.00 0.00 101 GLN A O 3
ATOM 5249 N N . GLU A 1 102 ? -4.252 -0.662 9.459 1.00 0.00 102 GLU A N 3
ATOM 5250 C CA . GLU A 1 102 ? -4.826 -1.900 9.973 1.00 0.00 102 GLU A CA 3
ATOM 5251 C C . GLU A 1 102 ? -5.613 -1.616 11.248 1.00 0.00 102 GLU A C 3
ATOM 5252 O O . GLU A 1 102 ? -5.066 -1.064 12.208 1.00 0.00 102 GLU A O 3
ATOM 5264 N N . GLY A 1 103 ? -6.901 -1.979 11.246 1.00 0.00 103 GLY A N 3
ATOM 5265 C CA . GLY A 1 103 ? -7.766 -1.735 12.402 1.00 0.00 103 GLY A CA 3
ATOM 5266 C C . GLY A 1 103 ? -7.798 -0.249 12.740 1.00 0.00 103 GLY A C 3
ATOM 5267 O O . GLY A 1 103 ? -8.006 0.592 11.859 1.00 0.00 103 GLY A O 3
ATOM 5271 N N . ASP A 1 104 ? -7.585 0.068 14.021 1.00 0.00 104 ASP A N 3
ATOM 5272 C CA . ASP A 1 104 ? -7.580 1.464 14.486 1.00 0.00 104 ASP A CA 3
ATOM 5273 C C . ASP A 1 104 ? -6.148 2.011 14.674 1.00 0.00 104 ASP A C 3
ATOM 5274 O O . ASP A 1 104 ? -5.963 3.067 15.287 1.00 0.00 104 ASP A O 3
ATOM 5283 N N . TYR A 1 105 ? -5.141 1.285 14.148 1.00 0.00 105 TYR A N 3
ATOM 5284 C CA . TYR A 1 105 ? -3.736 1.706 14.268 1.00 0.00 105 TYR A CA 3
ATOM 5285 C C . TYR A 1 105 ? -3.051 1.758 12.908 1.00 0.00 105 TYR A C 3
ATOM 5286 O O . TYR A 1 105 ? -3.221 0.852 12.085 1.00 0.00 105 TYR A O 3
ATOM 5304 N N . TRP A 1 106 ? -2.214 2.788 12.708 1.00 0.00 106 TRP A N 3
ATOM 5305 C CA . TRP A 1 106 ? -1.430 2.914 11.482 1.00 0.00 106 TRP A CA 3
ATOM 5306 C C . TRP A 1 106 ? -0.097 3.621 11.758 1.00 0.00 106 TRP A C 3
ATOM 5307 O O . TRP A 1 106 ? 0.043 4.328 12.762 1.00 0.00 106 TRP A O 3
ATOM 5328 N N . ARG A 1 107 ?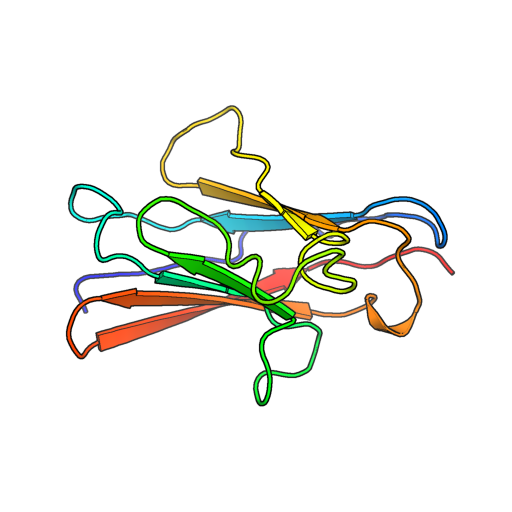 0.864 3.440 10.848 1.00 0.00 107 ARG A N 3
ATOM 5329 C CA . ARG A 1 107 ? 2.181 4.083 10.976 1.00 0.00 107 ARG A CA 3
ATOM 5330 C C . ARG A 1 107 ? 2.562 4.730 9.652 1.00 0.00 107 ARG A C 3
ATOM 5331 O O . ARG A 1 107 ? 2.313 4.157 8.587 1.00 0.00 107 ARG A O 3
ATOM 5352 N N . GLU A 1 108 ? 3.118 5.948 9.719 1.00 0.00 108 GLU A N 3
ATOM 5353 C CA . GLU A 1 108 ? 3.470 6.697 8.510 1.00 0.00 108 GLU A CA 3
ATOM 5354 C C . GLU A 1 108 ? 4.932 7.177 8.533 1.00 0.00 108 GLU A C 3
ATOM 5355 O O . GLU A 1 108 ? 5.423 7.640 9.564 1.00 0.00 108 GLU A O 3
ATOM 5367 N N . THR A 1 109 ? 5.606 7.075 7.377 1.00 0.00 109 THR A N 3
ATOM 5368 C CA . THR A 1 109 ? 7.006 7.512 7.256 1.00 0.00 109 THR A CA 3
ATOM 5369 C C . THR A 1 109 ? 7.311 8.020 5.832 1.00 0.00 109 THR A C 3
ATOM 5370 O O . THR A 1 109 ? 6.833 7.453 4.857 1.00 0.00 109 THR A O 3
ATOM 5381 N N . SER A 1 110 ? 8.105 9.100 5.734 1.00 0.00 110 SER A N 3
ATOM 5382 C CA . SER A 1 110 ? 8.450 9.704 4.432 1.00 0.00 110 SER A CA 3
ATOM 5383 C C . SER A 1 110 ? 9.636 9.009 3.744 1.00 0.00 110 SER A C 3
ATOM 5384 O O . SER A 1 110 ? 10.618 8.658 4.388 1.00 0.00 110 SER A O 3
ATOM 5392 N N . VAL A 1 111 ? 9.544 8.887 2.408 1.00 0.00 111 VAL A N 3
ATOM 5393 C CA . VAL A 1 111 ? 10.619 8.295 1.582 1.00 0.00 111 VAL A CA 3
ATOM 5394 C C . VAL A 1 111 ? 11.135 9.362 0.600 1.00 0.00 111 VAL A C 3
ATOM 5395 O O . VAL A 1 111 ? 10.353 10.221 0.152 1.00 0.00 111 VAL A O 3
ATOM 5408 N N . LEU A 1 112 ? 12.465 9.357 0.327 1.00 0.00 112 LEU A N 3
ATOM 5409 C CA . LEU A 1 112 ? 13.073 10.399 -0.531 1.00 0.00 112 LEU A CA 3
ATOM 5410 C C . LEU A 1 112 ? 13.211 9.953 -1.994 1.00 0.00 112 LEU A C 3
ATOM 5411 O O . LEU A 1 112 ? 14.120 9.199 -2.333 1.00 0.00 112 LEU A O 3
ATOM 5427 N N . LEU A 1 113 ? 12.345 10.490 -2.871 1.00 0.00 113 LEU A N 3
ATOM 5428 C CA . LEU A 1 113 ? 12.438 10.213 -4.322 1.00 0.00 113 LEU A CA 3
ATOM 5429 C C . LEU A 1 113 ? 12.280 11.491 -5.135 1.00 0.00 113 LEU A C 3
ATOM 5430 O O . LEU A 1 113 ? 11.181 12.043 -5.217 1.00 0.00 113 LEU A O 3
ATOM 5446 N N . GLN A 1 114 ? 13.372 11.941 -5.764 1.00 0.00 114 GLN A N 3
ATOM 5447 C CA . GLN A 1 114 ? 13.332 13.153 -6.595 1.00 0.00 114 GLN A CA 3
ATOM 5448 C C . GLN A 1 114 ? 13.723 12.832 -8.027 1.00 0.00 114 GLN A C 3
ATOM 5449 O O . GLN A 1 114 ? 14.759 12.219 -8.266 1.00 0.00 114 GLN A O 3
ATOM 5463 N N . VAL A 1 115 ? 12.886 13.259 -8.979 1.00 0.00 115 VAL A N 3
ATOM 5464 C CA . VAL A 1 115 ? 13.143 13.008 -10.399 1.00 0.00 115 VAL A CA 3
ATOM 5465 C C . VAL A 1 115 ? 13.729 14.256 -11.051 1.00 0.00 115 VAL A C 3
ATOM 5466 O O . VAL A 1 115 ? 13.140 15.341 -10.977 1.00 0.00 115 VAL A O 3
ATOM 5479 N N . ALA A 1 116 ? 14.888 14.089 -11.693 1.00 0.00 116 ALA A N 3
ATOM 5480 C CA . ALA A 1 116 ? 15.555 15.198 -12.370 1.00 0.00 116 ALA A CA 3
ATOM 5481 C C . ALA A 1 116 ? 14.742 15.637 -13.585 1.00 0.00 116 ALA A C 3
ATOM 5482 O O . ALA A 1 116 ? 14.196 14.798 -14.312 1.00 0.00 116 ALA A O 3
ATOM 5489 N N . ALA A 1 117 ? 14.654 16.958 -13.793 1.00 0.00 117 ALA A N 3
ATOM 5490 C CA . ALA A 1 117 ? 13.891 17.512 -14.913 1.00 0.00 117 ALA A CA 3
ATOM 5491 C C . ALA A 1 117 ? 14.739 17.555 -16.182 1.00 0.00 117 ALA A C 3
ATOM 5492 O O . ALA A 1 117 ? 15.943 17.706 -16.061 1.00 0.00 117 ALA A O 3
ATOM 5500 N N . MET A 1 1 ? 5.411 -5.680 18.507 1.00 0.00 1 MET A N 4
ATOM 5501 C CA . MET A 1 1 ? 4.059 -5.451 19.099 1.00 0.00 1 MET A CA 4
ATOM 5502 C C . MET A 1 1 ? 3.227 -4.592 18.143 1.00 0.00 1 MET A C 4
ATOM 5503 O O . MET A 1 1 ? 2.202 -5.043 17.623 1.00 0.00 1 MET A O 4
ATOM 5519 N N . ASP A 1 2 ? 3.685 -3.353 17.916 1.00 0.00 2 ASP A N 4
ATOM 5520 C CA . ASP A 1 2 ? 2.997 -2.422 17.021 1.00 0.00 2 ASP A CA 4
ATOM 5521 C C . ASP A 1 2 ? 3.428 -2.642 15.566 1.00 0.00 2 ASP A C 4
ATOM 5522 O O . ASP A 1 2 ? 4.226 -3.539 15.278 1.00 0.00 2 ASP A O 4
ATOM 5531 N N . PHE A 1 3 ? 2.899 -1.810 14.660 1.00 0.00 3 PHE A N 4
ATOM 5532 C CA . PHE A 1 3 ? 3.230 -1.897 13.234 1.00 0.00 3 PHE A CA 4
ATOM 5533 C C . PHE A 1 3 ? 4.074 -0.698 12.829 1.00 0.00 3 PHE A C 4
ATOM 5534 O O . PHE A 1 3 ? 3.870 0.409 13.344 1.00 0.00 3 PHE A O 4
ATOM 5551 N N . ARG A 1 4 ? 5.045 -0.919 11.926 1.00 0.00 4 ARG A N 4
ATOM 5552 C CA . ARG A 1 4 ? 5.933 0.160 11.494 1.00 0.00 4 ARG A CA 4
ATOM 5553 C C . ARG A 1 4 ? 6.286 0.065 10.008 1.00 0.00 4 ARG A C 4
ATOM 5554 O O . ARG A 1 4 ? 6.357 -1.019 9.427 1.00 0.00 4 ARG A O 4
ATOM 5575 N N . VAL A 1 5 ? 6.519 1.233 9.430 1.00 0.00 5 VAL A N 4
ATOM 5576 C CA . VAL A 1 5 ? 6.888 1.379 8.029 1.00 0.00 5 VAL A CA 4
ATOM 5577 C C . VAL A 1 5 ? 8.266 2.059 7.953 1.00 0.00 5 VAL A C 4
ATOM 5578 O O . VAL A 1 5 ? 8.558 2.953 8.756 1.00 0.00 5 VAL A O 4
ATOM 5591 N N . VAL A 1 6 ? 9.117 1.615 7.010 1.00 0.00 6 VAL A N 4
ATOM 5592 C CA . VAL A 1 6 ? 10.464 2.194 6.870 1.00 0.00 6 VAL A CA 4
ATOM 5593 C C . VAL A 1 6 ? 10.481 3.207 5.726 1.00 0.00 6 VAL A C 4
ATOM 5594 O O . VAL A 1 6 ? 10.212 2.864 4.565 1.00 0.00 6 VAL A O 4
ATOM 5607 N N . GLY A 1 7 ? 10.776 4.453 6.085 1.00 0.00 7 GLY A N 4
ATOM 5608 C CA . GLY A 1 7 ? 10.820 5.567 5.137 1.00 0.00 7 GLY A CA 4
ATOM 5609 C C . GLY A 1 7 ? 12.265 6.148 4.874 1.00 0.00 7 GLY A C 4
ATOM 5610 O O . GLY A 1 7 ? 12.519 6.625 3.765 1.00 0.00 7 GLY A O 4
ATOM 5614 N N . PRO A 1 8 ? 13.221 6.134 5.856 1.00 0.00 8 PRO A N 4
ATOM 5615 C CA . PRO A 1 8 ? 14.612 6.695 5.642 1.00 0.00 8 PRO A CA 4
ATOM 5616 C C . PRO A 1 8 ? 15.331 6.133 4.404 1.00 0.00 8 PRO A C 4
ATOM 5617 O O . PRO A 1 8 ? 16.421 6.595 4.069 1.00 0.00 8 PRO A O 4
ATOM 5628 N N . ASN A 1 9 ? 14.737 5.104 3.762 1.00 0.00 9 ASN A N 4
ATOM 5629 C CA . ASN A 1 9 ? 15.330 4.448 2.574 1.00 0.00 9 ASN A CA 4
ATOM 5630 C C . ASN A 1 9 ? 16.083 5.437 1.666 1.00 0.00 9 ASN A C 4
ATOM 5631 O O . ASN A 1 9 ? 15.797 6.638 1.654 1.00 0.00 9 ASN A O 4
ATOM 5642 N N . LEU A 1 10 ? 17.064 4.908 0.945 1.00 0.00 10 LEU A N 4
ATOM 5643 C CA . LEU A 1 10 ? 17.923 5.704 0.066 1.00 0.00 10 LEU A CA 4
ATOM 5644 C C . LEU A 1 10 ? 17.118 6.341 -1.081 1.00 0.00 10 LEU A C 4
ATOM 5645 O O . LEU A 1 10 ? 16.050 5.835 -1.437 1.00 0.00 10 LEU A O 4
ATOM 5661 N N . PRO A 1 11 ? 17.589 7.479 -1.649 1.00 0.00 11 PRO A N 4
ATOM 5662 C CA . PRO A 1 11 ? 16.849 8.186 -2.738 1.00 0.00 11 PRO A CA 4
ATOM 5663 C C . PRO A 1 11 ? 16.800 7.380 -4.035 1.00 0.00 11 PRO A C 4
ATOM 5664 O O . PRO A 1 11 ? 17.771 6.714 -4.401 1.00 0.00 11 PRO A O 4
ATOM 5675 N N . ILE A 1 12 ? 15.661 7.469 -4.737 1.00 0.00 12 ILE A N 4
ATOM 5676 C CA . ILE A 1 12 ? 15.480 6.768 -6.018 1.00 0.00 12 ILE A CA 4
ATOM 5677 C C . ILE A 1 12 ? 15.423 7.794 -7.156 1.00 0.00 12 ILE A C 4
ATOM 5678 O O . ILE A 1 12 ? 14.625 8.737 -7.109 1.00 0.00 12 ILE A O 4
ATOM 5694 N N . LEU A 1 13 ? 16.299 7.622 -8.158 1.00 0.00 13 LEU A N 4
ATOM 5695 C CA . LEU A 1 13 ? 16.372 8.556 -9.284 1.00 0.00 13 LEU A CA 4
ATOM 5696 C C . LEU A 1 13 ? 15.729 7.974 -10.543 1.00 0.00 13 LEU A C 4
ATOM 5697 O O . LEU A 1 13 ? 16.103 6.893 -11.006 1.00 0.00 13 LEU A O 4
ATOM 5713 N N . ALA A 1 14 ? 14.787 8.735 -11.112 1.00 0.00 14 ALA A N 4
ATOM 5714 C CA . ALA A 1 14 ? 14.111 8.350 -12.346 1.00 0.00 14 ALA A CA 4
ATOM 5715 C C . ALA A 1 14 ? 14.016 9.551 -13.287 1.00 0.00 14 ALA A C 4
ATOM 5716 O O . ALA A 1 14 ? 13.682 10.660 -12.855 1.00 0.00 14 ALA A O 4
ATOM 5723 N N . LYS A 1 15 ? 14.326 9.325 -14.566 1.00 0.00 15 LYS A N 4
ATOM 5724 C CA . LYS A 1 15 ? 14.295 10.392 -15.571 1.00 0.00 15 LYS A CA 4
ATOM 5725 C C . LYS A 1 15 ? 12.862 10.708 -15.992 1.00 0.00 15 LYS A C 4
ATOM 5726 O O . LYS A 1 15 ? 12.024 9.807 -16.088 1.00 0.00 15 LYS A O 4
ATOM 5745 N N . VAL A 1 16 ? 12.593 11.996 -16.266 1.00 0.00 16 VAL A N 4
ATOM 5746 C CA . VAL A 1 16 ? 11.262 12.424 -16.708 1.00 0.00 16 VAL A CA 4
ATOM 5747 C C . VAL A 1 16 ? 10.898 11.730 -18.030 1.00 0.00 16 VAL A C 4
ATOM 5748 O O . VAL A 1 16 ? 11.738 11.595 -18.924 1.00 0.00 16 VAL A O 4
ATOM 5761 N N . GLY A 1 17 ? 9.661 11.240 -18.105 1.00 0.00 17 GLY A N 4
ATOM 5762 C CA . GLY A 1 17 ? 9.187 10.485 -19.277 1.00 0.00 17 GLY A CA 4
ATOM 5763 C C . GLY A 1 17 ? 9.364 8.968 -19.056 1.00 0.00 17 GLY A C 4
ATOM 5764 O O . GLY A 1 17 ? 8.664 8.156 -19.668 1.00 0.00 17 GLY A O 4
ATOM 5768 N N . GLU A 1 18 ? 10.258 8.611 -18.120 1.00 0.00 18 GLU A N 4
ATOM 5769 C CA . GLU A 1 18 ? 10.489 7.229 -17.735 1.00 0.00 18 GLU A CA 4
ATOM 5770 C C . GLU A 1 18 ? 9.714 6.946 -16.455 1.00 0.00 18 GLU A C 4
ATOM 5771 O O . GLU A 1 18 ? 9.334 7.884 -15.746 1.00 0.00 18 GLU A O 4
ATOM 5783 N N . ASP A 1 19 ? 9.458 5.670 -16.167 1.00 0.00 19 ASP A N 4
ATOM 5784 C CA . ASP A 1 19 ? 8.701 5.308 -14.970 1.00 0.00 19 ASP A CA 4
ATOM 5785 C C . ASP A 1 19 ? 9.567 5.456 -13.717 1.00 0.00 19 ASP A C 4
ATOM 5786 O O . ASP A 1 19 ? 10.799 5.447 -13.797 1.00 0.00 19 ASP A O 4
ATOM 5795 N N . ALA A 1 20 ? 8.906 5.619 -12.565 1.00 0.00 20 ALA A N 4
ATOM 5796 C CA . ALA A 1 20 ? 9.593 5.804 -11.284 1.00 0.00 20 ALA A CA 4
ATOM 5797 C C . ALA A 1 20 ? 9.148 4.741 -10.286 1.00 0.00 20 ALA A C 4
ATOM 5798 O O . ALA A 1 20 ? 8.129 4.073 -10.497 1.00 0.00 20 ALA A O 4
ATOM 5805 N N . LEU A 1 21 ? 9.943 4.552 -9.221 1.00 0.00 21 LEU A N 4
ATOM 5806 C CA . LEU A 1 21 ? 9.648 3.522 -8.221 1.00 0.00 21 LEU A CA 4
ATOM 5807 C C . LEU A 1 21 ? 9.325 4.144 -6.858 1.00 0.00 21 LEU A C 4
ATOM 5808 O O . LEU A 1 21 ? 10.156 4.840 -6.267 1.00 0.00 21 LEU A O 4
ATOM 5824 N N . LEU A 1 22 ? 8.128 3.837 -6.352 1.00 0.00 22 LEU A N 4
ATOM 5825 C CA . LEU A 1 22 ? 7.689 4.308 -5.030 1.00 0.00 22 LEU A CA 4
ATOM 5826 C C . LEU A 1 22 ? 7.709 3.117 -4.078 1.00 0.00 22 LEU A C 4
ATOM 5827 O O . LEU A 1 22 ? 6.927 2.189 -4.258 1.00 0.00 22 LEU A O 4
ATOM 5843 N N . THR A 1 23 ? 8.638 3.101 -3.099 1.00 0.00 23 THR A N 4
ATOM 5844 C CA . THR A 1 23 ? 8.755 1.921 -2.217 1.00 0.00 23 THR A CA 4
ATOM 5845 C C . THR A 1 23 ? 9.001 2.252 -0.745 1.00 0.00 23 THR A C 4
ATOM 5846 O O . THR A 1 23 ? 9.624 3.255 -0.400 1.00 0.00 23 THR A O 4
ATOM 5857 N N . CYS A 1 24 ? 8.529 1.337 0.104 1.00 0.00 24 CYS A N 4
ATOM 5858 C CA . CYS A 1 24 ? 8.692 1.412 1.551 1.00 0.00 24 CYS A CA 4
ATOM 5859 C C . CYS A 1 24 ? 8.715 -0.009 2.130 1.00 0.00 24 CYS A C 4
ATOM 5860 O O . CYS A 1 24 ? 8.333 -0.962 1.443 1.00 0.00 24 CYS A O 4
ATOM 5867 N N . GLN A 1 25 ? 9.182 -0.154 3.382 1.00 0.00 25 GLN A N 4
ATOM 5868 C CA . GLN A 1 25 ? 9.269 -1.500 4.021 1.00 0.00 25 GLN A CA 4
ATOM 5869 C C . GLN A 1 25 ? 8.225 -1.616 5.134 1.00 0.00 25 GLN A C 4
ATOM 5870 O O . GLN A 1 25 ? 8.256 -0.849 6.096 1.00 0.00 25 GLN A O 4
ATOM 5884 N N . LEU A 1 26 ? 7.310 -2.588 5.006 1.00 0.00 26 LEU A N 4
ATOM 5885 C CA . LEU A 1 26 ? 6.268 -2.798 6.025 1.00 0.00 26 LEU A CA 4
ATOM 5886 C C . LEU A 1 26 ? 6.142 -4.273 6.406 1.00 0.00 26 LEU A C 4
ATOM 5887 O O . LEU A 1 26 ? 6.467 -5.157 5.614 1.00 0.00 26 LEU A O 4
ATOM 5903 N N . LEU A 1 27 ? 5.688 -4.528 7.643 1.00 0.00 27 LEU A N 4
ATOM 5904 C CA . LEU A 1 27 ? 5.528 -5.900 8.140 1.00 0.00 27 LEU A CA 4
ATOM 5905 C C . LEU A 1 27 ? 4.044 -6.165 8.534 1.00 0.00 27 LEU A C 4
ATOM 5906 O O . LEU A 1 27 ? 3.610 -5.713 9.599 1.00 0.00 27 LEU A O 4
ATOM 5922 N N . PRO A 1 28 ? 3.253 -6.898 7.707 1.00 0.00 28 PRO A N 4
ATOM 5923 C CA . PRO A 1 28 ? 1.819 -7.198 8.037 1.00 0.00 28 PRO A CA 4
ATOM 5924 C C . PRO A 1 28 ? 1.696 -8.239 9.145 1.00 0.00 28 PRO A C 4
ATOM 5925 O O . PRO A 1 28 ? 2.543 -9.132 9.262 1.00 0.00 28 PRO A O 4
ATOM 5936 N N . LYS A 1 29 ? 0.616 -8.143 9.931 1.00 0.00 29 LYS A N 4
ATOM 5937 C CA . LYS A 1 29 ? 0.360 -9.112 11.003 1.00 0.00 29 LYS A CA 4
ATOM 5938 C C . LYS A 1 29 ? 0.200 -10.506 10.392 1.00 0.00 29 LYS A C 4
ATOM 5939 O O . LYS A 1 29 ? 0.812 -11.476 10.848 1.00 0.00 29 LYS A O 4
ATOM 5958 N N . ARG A 1 30 ? -0.608 -10.570 9.340 1.00 0.00 30 ARG A N 4
ATOM 5959 C CA . ARG A 1 30 ? -0.857 -11.810 8.609 1.00 0.00 30 ARG A CA 4
ATOM 5960 C C . ARG A 1 30 ? -1.408 -11.489 7.222 1.00 0.00 30 ARG A C 4
ATOM 5961 O O . ARG A 1 30 ? -2.359 -10.716 7.098 1.00 0.00 30 ARG A O 4
ATOM 5982 N N . THR A 1 31 ? -0.793 -12.081 6.183 1.00 0.00 31 THR A N 4
ATOM 5983 C CA . THR A 1 31 ? -1.199 -11.849 4.785 1.00 0.00 31 THR A CA 4
ATOM 5984 C C . THR A 1 31 ? -1.514 -10.347 4.524 1.00 0.00 31 THR A C 4
ATOM 5985 O O . THR A 1 31 ? -1.150 -9.483 5.329 1.00 0.00 31 THR A O 4
ATOM 5996 N N . THR A 1 32 ? -2.182 -10.053 3.399 1.00 0.00 32 THR A N 4
ATOM 5997 C CA . THR A 1 32 ? -2.554 -8.670 3.051 1.00 0.00 32 THR A CA 4
ATOM 5998 C C . THR A 1 32 ? -4.015 -8.588 2.567 1.00 0.00 32 THR A C 4
ATOM 5999 O O . THR A 1 32 ? -4.377 -7.706 1.768 1.00 0.00 32 THR A O 4
ATOM 6010 N N . ALA A 1 33 ? -4.845 -9.512 3.072 1.00 0.00 33 ALA A N 4
ATOM 6011 C CA . ALA A 1 33 ? -6.265 -9.569 2.732 1.00 0.00 33 ALA A CA 4
ATOM 6012 C C . ALA A 1 33 ? -6.995 -8.307 3.182 1.00 0.00 33 ALA A C 4
ATOM 6013 O O . ALA A 1 33 ? -7.932 -7.859 2.518 1.00 0.00 33 ALA A O 4
ATOM 6020 N N . HIS A 1 34 ? -6.611 -7.780 4.355 1.00 0.00 34 HIS A N 4
ATOM 6021 C CA . HIS A 1 34 ? -7.251 -6.568 4.907 1.00 0.00 34 HIS A CA 4
ATOM 6022 C C . HIS A 1 34 ? -6.244 -5.404 5.102 1.00 0.00 34 HIS A C 4
ATOM 6023 O O . HIS A 1 34 ? -6.601 -4.370 5.677 1.00 0.00 34 HIS A O 4
ATOM 6037 N N . MET A 1 35 ? -4.988 -5.591 4.651 1.00 0.00 35 MET A N 4
ATOM 6038 C CA . MET A 1 35 ? -3.941 -4.562 4.815 1.00 0.00 35 MET A CA 4
ATOM 6039 C C . MET A 1 35 ? -4.039 -3.500 3.722 1.00 0.00 35 MET A C 4
ATOM 6040 O O . MET A 1 35 ? -4.345 -3.813 2.568 1.00 0.00 35 MET A O 4
ATOM 6054 N N . GLU A 1 36 ? -3.779 -2.237 4.100 1.00 0.00 36 GLU A N 4
ATOM 6055 C CA . GLU A 1 36 ? -3.846 -1.114 3.147 1.00 0.00 36 GLU A CA 4
ATOM 6056 C C . GLU A 1 36 ? -2.569 -0.278 3.203 1.00 0.00 36 GLU A C 4
ATOM 6057 O O . GLU A 1 36 ? -2.079 0.050 4.288 1.00 0.00 36 GLU A O 4
ATOM 6069 N N . VAL A 1 37 ? -2.059 0.097 2.023 1.00 0.00 37 VAL A N 4
ATOM 6070 C CA . VAL A 1 37 ? -0.862 0.939 1.925 1.00 0.00 37 VAL A CA 4
ATOM 6071 C C . VAL A 1 37 ? -1.169 2.143 1.033 1.00 0.00 37 VAL A C 4
ATOM 6072 O O . VAL A 1 37 ? -1.698 1.982 -0.074 1.00 0.00 37 VAL A O 4
ATOM 6085 N N . ARG A 1 38 ? -0.878 3.350 1.539 1.00 0.00 38 ARG A N 4
ATOM 6086 C CA . ARG A 1 38 ? -1.173 4.582 0.796 1.00 0.00 38 ARG A CA 4
ATOM 6087 C C . ARG A 1 38 ? 0.089 5.381 0.494 1.00 0.00 38 ARG A C 4
ATOM 6088 O O . ARG A 1 38 ? 0.969 5.524 1.350 1.00 0.00 38 ARG A O 4
ATOM 6109 N N . TRP A 1 39 ? 0.142 5.936 -0.723 1.00 0.00 39 TRP A N 4
ATOM 6110 C CA . TRP A 1 39 ? 1.261 6.774 -1.153 1.00 0.00 39 TRP A CA 4
ATOM 6111 C C . TRP A 1 39 ? 0.745 8.190 -1.440 1.00 0.00 39 TRP A C 4
ATOM 6112 O O . TRP A 1 39 ? -0.337 8.356 -2.029 1.00 0.00 39 TRP A O 4
ATOM 6133 N N . TYR A 1 40 ? 1.496 9.207 -0.990 1.00 0.00 40 TYR A N 4
ATOM 6134 C CA . TYR A 1 40 ? 1.075 10.610 -1.165 1.00 0.00 40 TYR A CA 4
ATOM 6135 C C . TYR A 1 40 ? 2.147 11.431 -1.882 1.00 0.00 40 TYR A C 4
ATOM 6136 O O . TYR A 1 40 ? 3.284 11.470 -1.452 1.00 0.00 40 TYR A O 4
ATOM 6154 N N . ARG A 1 41 ? 1.746 12.140 -2.938 1.00 0.00 41 ARG A N 4
ATOM 6155 C CA . ARG A 1 41 ? 2.666 13.020 -3.680 1.00 0.00 41 ARG A CA 4
ATOM 6156 C C . ARG A 1 41 ? 2.750 14.390 -2.989 1.00 0.00 41 ARG A C 4
ATOM 6157 O O . ARG A 1 41 ? 2.001 15.312 -3.321 1.00 0.00 41 ARG A O 4
ATOM 6178 N N . SER A 1 42 ? 3.663 14.503 -2.009 1.00 0.00 42 SER A N 4
ATOM 6179 C CA . SER A 1 42 ? 3.841 15.757 -1.250 1.00 0.00 42 SER A CA 4
ATOM 6180 C C . SER A 1 42 ? 2.495 16.314 -0.729 1.00 0.00 42 SER A C 4
ATOM 6181 O O . SER A 1 42 ? 2.402 17.495 -0.382 1.00 0.00 42 SER A O 4
ATOM 6189 N N . ASP A 1 43 ? 1.467 15.451 -0.669 1.00 0.00 43 ASP A N 4
ATOM 6190 C CA . ASP A 1 43 ? 0.144 15.837 -0.184 1.00 0.00 43 ASP A CA 4
ATOM 6191 C C . ASP A 1 43 ? -0.466 14.711 0.691 1.00 0.00 43 ASP A C 4
ATOM 6192 O O . ASP A 1 43 ? -1.238 13.887 0.183 1.00 0.00 43 ASP A O 4
ATOM 6201 N N . PRO A 1 44 ? -0.112 14.623 1.994 1.00 0.00 44 PRO A N 4
ATOM 6202 C CA . PRO A 1 44 ? -0.635 13.533 2.888 1.00 0.00 44 PRO A CA 4
ATOM 6203 C C . PRO A 1 44 ? -2.163 13.565 3.004 1.00 0.00 44 PRO A C 4
ATOM 6204 O O . PRO A 1 44 ? -2.798 12.526 3.209 1.00 0.00 44 PRO A O 4
ATOM 6215 N N . ASP A 1 45 ? -2.741 14.763 2.865 1.00 0.00 45 ASP A N 4
ATOM 6216 C CA . ASP A 1 45 ? -4.193 14.938 2.945 1.00 0.00 45 ASP A CA 4
ATOM 6217 C C . ASP A 1 45 ? -4.912 14.248 1.779 1.00 0.00 45 ASP A C 4
ATOM 6218 O O . ASP A 1 45 ? -6.042 13.774 1.935 1.00 0.00 45 ASP A O 4
ATOM 6227 N N . MET A 1 46 ? -4.266 14.232 0.601 1.00 0.00 46 MET A N 4
ATOM 6228 C CA . MET A 1 46 ? -4.865 13.640 -0.607 1.00 0.00 46 MET A CA 4
ATOM 6229 C C . MET A 1 46 ? -4.016 12.453 -1.163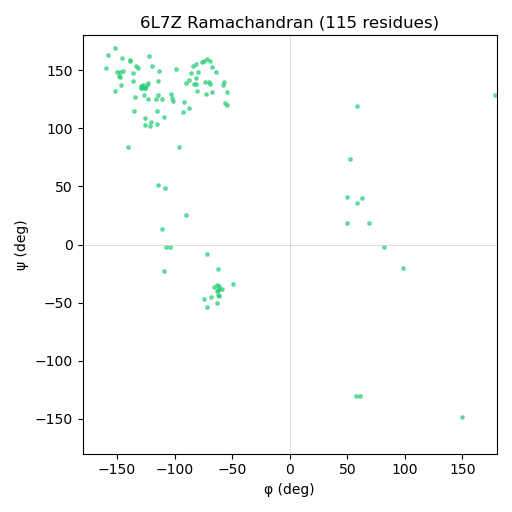 1.00 0.00 46 MET A C 4
ATOM 6230 O O . MET A 1 46 ? -2.954 12.691 -1.748 1.00 0.00 46 MET A O 4
ATOM 6244 N N . PRO A 1 47 ? -4.498 11.186 -1.068 1.00 0.00 47 PRO A N 4
ATOM 6245 C CA . PRO A 1 47 ? -3.777 10.021 -1.666 1.00 0.00 47 PRO A CA 4
ATOM 6246 C C . PRO A 1 47 ? -3.937 9.974 -3.184 1.00 0.00 47 PRO A C 4
ATOM 6247 O O . PRO A 1 47 ? -4.961 10.412 -3.720 1.00 0.00 47 PRO A O 4
ATOM 6258 N N . VAL A 1 48 ? -2.926 9.424 -3.872 1.00 0.00 48 VAL A N 4
ATOM 6259 C CA . VAL A 1 48 ? -2.968 9.302 -5.337 1.00 0.00 48 VAL A CA 4
ATOM 6260 C C . VAL A 1 48 ? -3.475 7.907 -5.731 1.00 0.00 48 VAL A C 4
ATOM 6261 O O . VAL A 1 48 ? -4.452 7.775 -6.473 1.00 0.00 48 VAL A O 4
ATOM 6274 N N . ILE A 1 49 ? -2.808 6.882 -5.203 1.00 0.00 49 ILE A N 4
ATOM 6275 C CA . ILE A 1 49 ? -3.175 5.489 -5.458 1.00 0.00 49 ILE A CA 4
ATOM 6276 C C . ILE A 1 49 ? -2.827 4.637 -4.228 1.00 0.00 49 ILE A C 4
ATOM 6277 O O . ILE A 1 49 ? -1.857 4.940 -3.523 1.00 0.00 49 ILE A O 4
ATOM 6293 N N . MET A 1 50 ? -3.648 3.615 -3.939 1.00 0.00 50 MET A N 4
ATOM 6294 C CA . MET A 1 50 ? -3.437 2.782 -2.743 1.00 0.00 50 MET A CA 4
ATOM 6295 C C . MET A 1 50 ? -3.562 1.293 -3.041 1.00 0.00 50 MET A C 4
ATOM 6296 O O . MET A 1 50 ? -4.272 0.883 -3.964 1.00 0.00 50 MET A O 4
ATOM 6310 N N . TYR A 1 51 ? -2.870 0.494 -2.227 1.00 0.00 51 TYR A N 4
ATOM 6311 C CA . TYR A 1 51 ? -2.882 -0.954 -2.350 1.00 0.00 51 TYR A CA 4
ATOM 6312 C C . TYR A 1 51 ? -3.649 -1.536 -1.177 1.00 0.00 51 TYR A C 4
ATOM 6313 O O . TYR A 1 51 ? -3.234 -1.373 -0.029 1.00 0.00 51 TYR A O 4
ATOM 6331 N N . ARG A 1 52 ? -4.790 -2.181 -1.458 1.00 0.00 52 ARG A N 4
ATOM 6332 C CA . ARG A 1 52 ? -5.625 -2.730 -0.390 1.00 0.00 52 ARG A CA 4
ATOM 6333 C C . ARG A 1 52 ? -6.120 -4.130 -0.704 1.00 0.00 52 ARG A C 4
ATOM 6334 O O . ARG A 1 52 ? -6.410 -4.464 -1.855 1.00 0.00 52 ARG A O 4
ATOM 6355 N N . ASP A 1 53 ? -6.244 -4.928 0.351 1.00 0.00 53 ASP A N 4
ATOM 6356 C CA . ASP A 1 53 ? -6.733 -6.294 0.254 1.00 0.00 53 ASP A CA 4
ATOM 6357 C C . ASP A 1 53 ? -5.959 -7.082 -0.819 1.00 0.00 53 ASP A C 4
ATOM 6358 O O . ASP A 1 53 ? -6.535 -7.893 -1.560 1.00 0.00 53 ASP A O 4
ATOM 6367 N N . GLY A 1 54 ? -4.648 -6.855 -0.865 1.00 0.00 54 GLY A N 4
ATOM 6368 C CA . GLY A 1 54 ? -3.767 -7.550 -1.813 1.00 0.00 54 GLY A CA 4
ATOM 6369 C C . GLY A 1 54 ? -3.975 -7.082 -3.269 1.00 0.00 54 GLY A C 4
ATOM 6370 O O . GLY A 1 54 ? -3.511 -7.746 -4.202 1.00 0.00 54 GLY A O 4
ATOM 6374 N N . ALA A 1 55 ? -4.685 -5.950 -3.463 1.00 0.00 55 ALA A N 4
ATOM 6375 C CA . ALA A 1 55 ? -4.945 -5.432 -4.817 1.00 0.00 55 ALA A CA 4
ATOM 6376 C C . ALA A 1 55 ? -5.018 -3.905 -4.836 1.00 0.00 55 ALA A C 4
ATOM 6377 O O . ALA A 1 55 ? -5.472 -3.290 -3.873 1.00 0.00 55 ALA A O 4
ATOM 6384 N N . GLU A 1 56 ? -4.608 -3.306 -5.966 1.00 0.00 56 GLU A N 4
ATOM 6385 C CA . GLU A 1 56 ? -4.665 -1.850 -6.136 1.00 0.00 56 GLU A CA 4
ATOM 6386 C C . GLU A 1 56 ? -6.111 -1.384 -6.320 1.00 0.00 56 GLU A C 4
ATOM 6387 O O . GLU A 1 56 ? -6.956 -2.145 -6.804 1.00 0.00 56 GLU A O 4
ATOM 6399 N N . VAL A 1 57 ? -6.390 -0.135 -5.923 1.00 0.00 57 VAL A N 4
ATOM 6400 C CA . VAL A 1 57 ? -7.744 0.421 -6.038 1.00 0.00 57 VAL A CA 4
ATOM 6401 C C . VAL A 1 57 ? -8.086 0.744 -7.507 1.00 0.00 57 VAL A C 4
ATOM 6402 O O . VAL A 1 57 ? -7.405 1.548 -8.149 1.00 0.00 57 VAL A O 4
ATOM 6415 N N . THR A 1 58 ? -9.155 0.113 -8.016 1.00 0.00 58 THR A N 4
ATOM 6416 C CA . THR A 1 58 ? -9.604 0.335 -9.393 1.00 0.00 58 THR A CA 4
ATOM 6417 C C . THR A 1 58 ? -11.094 0.702 -9.412 1.00 0.00 58 THR A C 4
ATOM 6418 O O . THR A 1 58 ? -11.918 0.010 -8.804 1.00 0.00 58 THR A O 4
ATOM 6429 N N . GLY A 1 59 ? -11.425 1.785 -10.124 1.00 0.00 59 GLY A N 4
ATOM 6430 C CA . GLY A 1 59 ? -12.814 2.239 -10.237 1.00 0.00 59 GLY A CA 4
ATOM 6431 C C . GLY A 1 59 ? -13.221 2.410 -11.697 1.00 0.00 59 GLY A C 4
ATOM 6432 O O . GLY A 1 59 ? -12.450 2.928 -12.510 1.00 0.00 59 GLY A O 4
ATOM 6436 N N . LEU A 1 60 ? -14.448 1.977 -12.019 1.00 0.00 60 LEU A N 4
ATOM 6437 C CA . LEU A 1 60 ? -14.983 2.079 -13.378 1.00 0.00 60 LEU A CA 4
ATOM 6438 C C . LEU A 1 60 ? -14.110 1.288 -14.375 1.00 0.00 60 LEU A C 4
ATOM 6439 O O . LEU A 1 60 ? -12.928 1.053 -14.104 1.00 0.00 60 LEU A O 4
ATOM 6455 N N . PRO A 1 61 ? -14.661 0.873 -15.538 1.00 0.00 61 PRO A N 4
ATOM 6456 C CA . PRO A 1 61 ? -13.879 0.112 -16.565 1.00 0.00 61 PRO A CA 4
ATOM 6457 C C . PRO A 1 61 ? -12.669 0.909 -17.042 1.00 0.00 61 PRO A C 4
ATOM 6458 O O . PRO A 1 61 ? -12.699 2.142 -17.053 1.00 0.00 61 PRO A O 4
ATOM 6469 N N . MET A 1 62 ? -11.603 0.194 -17.421 1.00 0.00 62 MET A N 4
ATOM 6470 C CA . MET A 1 62 ? -10.360 0.826 -17.900 1.00 0.00 62 MET A CA 4
ATOM 6471 C C . MET A 1 62 ? -9.681 1.604 -16.766 1.00 0.00 62 MET A C 4
ATOM 6472 O O . MET A 1 62 ? -9.847 2.821 -16.641 1.00 0.00 62 MET A O 4
ATOM 6486 N N . GLU A 1 63 ? -8.950 0.870 -15.918 1.00 0.00 63 GLU A N 4
ATOM 6487 C CA . GLU A 1 63 ? -8.263 1.459 -14.755 1.00 0.00 63 GLU A CA 4
ATOM 6488 C C . GLU A 1 63 ? -7.433 2.685 -15.143 1.00 0.00 63 GLU A C 4
ATOM 6489 O O . GLU A 1 63 ? -6.264 2.566 -15.516 1.00 0.00 63 GLU A O 4
ATOM 6501 N N . GLY A 1 64 ? -8.050 3.870 -15.032 1.00 0.00 64 GLY A N 4
ATOM 6502 C CA . GLY A 1 64 ? -7.370 5.127 -15.346 1.00 0.00 64 GLY A CA 4
ATOM 6503 C C . GLY A 1 64 ? -6.198 5.368 -14.399 1.00 0.00 64 GLY A C 4
ATOM 6504 O O . GLY A 1 64 ? -5.121 5.796 -14.825 1.00 0.00 64 GLY A O 4
ATOM 6508 N N . TYR A 1 65 ? -6.423 5.092 -13.106 1.00 0.00 65 TYR A N 4
ATOM 6509 C CA . TYR A 1 65 ? -5.391 5.279 -12.082 1.00 0.00 65 TYR A CA 4
ATOM 6510 C C . TYR A 1 65 ? -4.507 4.042 -11.958 1.00 0.00 65 TYR A C 4
ATOM 6511 O O . TYR A 1 65 ? -3.290 4.154 -11.772 1.00 0.00 65 TYR A O 4
ATOM 6529 N N . GLY A 1 66 ? -5.130 2.862 -12.056 1.00 0.00 66 GLY A N 4
ATOM 6530 C CA . GLY A 1 66 ? -4.409 1.593 -11.949 1.00 0.00 66 GLY A CA 4
ATOM 6531 C C . GLY A 1 66 ? -3.370 1.459 -13.053 1.00 0.00 66 GLY A C 4
ATOM 6532 O O . GLY A 1 66 ? -2.259 0.978 -12.815 1.00 0.00 66 GLY A O 4
ATOM 6536 N N . GLY A 1 67 ? -3.742 1.887 -14.262 1.00 0.00 67 GLY A N 4
ATOM 6537 C CA . GLY A 1 67 ? -2.847 1.819 -15.412 1.00 0.00 67 GLY A CA 4
ATOM 6538 C C . GLY A 1 67 ? -1.595 2.659 -15.185 1.00 0.00 67 GLY A C 4
ATOM 6539 O O . GLY A 1 67 ? -0.489 2.253 -15.560 1.00 0.00 67 GLY A O 4
ATOM 6543 N N . ARG A 1 68 ? -1.781 3.844 -14.586 1.00 0.00 68 ARG A N 4
ATOM 6544 C CA . ARG A 1 68 ? -0.667 4.759 -14.328 1.00 0.00 68 ARG A CA 4
ATOM 6545 C C . ARG A 1 68 ? 0.335 4.146 -13.356 1.00 0.00 68 ARG A C 4
ATOM 6546 O O . ARG A 1 68 ? 1.549 4.288 -13.538 1.00 0.00 68 ARG A O 4
ATOM 6567 N N . ALA A 1 69 ? -0.180 3.468 -12.310 1.00 0.00 69 ALA A N 4
ATOM 6568 C CA . ALA A 1 69 ? 0.684 2.845 -11.308 1.00 0.00 69 ALA A CA 4
ATOM 6569 C C . ALA A 1 69 ? 0.444 1.339 -11.229 1.00 0.00 69 ALA A C 4
ATOM 6570 O O . ALA A 1 69 ? -0.655 0.893 -10.887 1.00 0.00 69 ALA A O 4
ATOM 6577 N N . GLU A 1 70 ? 1.496 0.566 -11.511 1.00 0.00 70 GLU A N 4
ATOM 6578 C CA . GLU A 1 70 ? 1.431 -0.892 -11.444 1.00 0.00 70 GLU A CA 4
ATOM 6579 C C . GLU A 1 70 ? 2.314 -1.393 -10.302 1.00 0.00 70 GLU A C 4
ATOM 6580 O O . GLU A 1 70 ? 3.490 -1.020 -10.209 1.00 0.00 70 GLU A O 4
ATOM 6592 N N . TRP A 1 71 ? 1.733 -2.214 -9.423 1.00 0.00 71 TRP A N 4
ATOM 6593 C CA . TRP A 1 71 ? 2.460 -2.743 -8.265 1.00 0.00 71 TRP A CA 4
ATOM 6594 C C . TRP A 1 71 ? 3.519 -3.756 -8.685 1.00 0.00 71 TRP A C 4
ATOM 6595 O O . TRP A 1 71 ? 3.228 -4.711 -9.412 1.00 0.00 71 TRP A O 4
ATOM 6616 N N . MET A 1 72 ? 4.742 -3.554 -8.189 1.00 0.00 72 MET A N 4
ATOM 6617 C CA . MET A 1 72 ? 5.850 -4.459 -8.468 1.00 0.00 72 MET A CA 4
ATOM 6618 C C . MET A 1 72 ? 6.538 -4.855 -7.158 1.00 0.00 72 MET A C 4
ATOM 6619 O O . MET A 1 72 ? 7.310 -4.075 -6.590 1.00 0.00 72 MET A O 4
ATOM 6633 N N . GLU A 1 73 ? 6.232 -6.065 -6.681 1.00 0.00 73 GLU A N 4
ATOM 6634 C CA . GLU A 1 73 ? 6.796 -6.571 -5.425 1.00 0.00 73 GLU A CA 4
ATOM 6635 C C . GLU A 1 73 ? 8.282 -6.887 -5.582 1.00 0.00 73 GLU A C 4
ATOM 6636 O O . GLU A 1 73 ? 8.694 -7.524 -6.557 1.00 0.00 73 GLU A O 4
ATOM 6648 N N . ASP A 1 74 ? 9.076 -6.443 -4.604 1.00 0.00 74 ASP A N 4
ATOM 6649 C CA . ASP A 1 74 ? 10.519 -6.678 -4.607 1.00 0.00 74 ASP A CA 4
ATOM 6650 C C . ASP A 1 74 ? 10.829 -8.162 -4.439 1.00 0.00 74 ASP A C 4
ATOM 6651 O O . ASP A 1 74 ? 10.081 -8.892 -3.783 1.00 0.00 74 ASP A O 4
ATOM 6660 N N . SER A 1 75 ? 11.943 -8.594 -5.033 1.00 0.00 75 SER A N 4
ATOM 6661 C CA . SER A 1 75 ? 12.380 -9.997 -4.954 1.00 0.00 75 SER A CA 4
ATOM 6662 C C . SER A 1 75 ? 12.912 -10.360 -3.550 1.00 0.00 75 SER A C 4
ATOM 6663 O O . SER A 1 75 ? 13.118 -11.541 -3.250 1.00 0.00 75 SER A O 4
ATOM 6671 N N . THR A 1 76 ? 13.150 -9.339 -2.707 1.00 0.00 76 THR A N 4
ATOM 6672 C CA . THR A 1 76 ? 13.678 -9.552 -1.356 1.00 0.00 76 THR A CA 4
ATOM 6673 C C . THR A 1 76 ? 12.702 -10.410 -0.527 1.00 0.00 76 THR A C 4
ATOM 6674 O O . THR A 1 76 ? 13.128 -11.273 0.247 1.00 0.00 76 THR A O 4
ATOM 6685 N N . GLU A 1 77 ? 11.396 -10.174 -0.715 1.00 0.00 77 GLU A N 4
ATOM 6686 C CA . GLU A 1 77 ? 10.352 -10.933 -0.003 1.00 0.00 77 GLU A CA 4
ATOM 6687 C C . GLU A 1 77 ? 10.477 -10.763 1.524 1.00 0.00 77 GLU A C 4
ATOM 6688 O O . GLU A 1 77 ? 10.242 -11.706 2.296 1.00 0.00 77 GLU A O 4
ATOM 6700 N N . GLU A 1 78 ? 10.817 -9.542 1.949 1.00 0.00 78 GLU A N 4
ATOM 6701 C CA . GLU A 1 78 ? 10.949 -9.221 3.379 1.00 0.00 78 GLU A CA 4
ATOM 6702 C C . GLU A 1 78 ? 9.838 -8.253 3.836 1.00 0.00 78 GLU A C 4
ATOM 6703 O O . GLU A 1 78 ? 10.045 -7.431 4.739 1.00 0.00 78 GLU A O 4
ATOM 6715 N N . GLY A 1 79 ? 8.662 -8.358 3.198 1.00 0.00 79 GLY A N 4
ATOM 6716 C CA . GLY A 1 79 ? 7.520 -7.487 3.525 1.00 0.00 79 GLY A CA 4
ATOM 6717 C C . GLY A 1 79 ? 7.621 -6.112 2.832 1.00 0.00 79 GLY A C 4
ATOM 6718 O O . GLY A 1 79 ? 6.878 -5.187 3.170 1.00 0.00 79 GLY A O 4
ATOM 6722 N N . SER A 1 80 ? 8.536 -5.994 1.859 1.00 0.00 80 SER A N 4
ATOM 6723 C CA . SER A 1 80 ? 8.733 -4.746 1.132 1.00 0.00 80 SER A CA 4
ATOM 6724 C C . SER A 1 80 ? 7.689 -4.602 0.066 1.00 0.00 80 SER A C 4
ATOM 6725 O O . SER A 1 80 ? 7.148 -5.595 -0.436 1.00 0.00 80 SER A O 4
ATOM 6733 N N . VAL A 1 81 ? 7.378 -3.357 -0.244 1.00 0.00 81 VAL A N 4
ATOM 6734 C CA . VAL A 1 81 ? 6.362 -3.039 -1.216 1.00 0.00 81 VAL A CA 4
ATOM 6735 C C . VAL A 1 81 ? 6.846 -1.921 -2.146 1.00 0.00 81 VAL A C 4
ATOM 6736 O O . VAL A 1 81 ? 7.411 -0.920 -1.688 1.00 0.00 81 VAL A O 4
ATOM 6749 N N . ALA A 1 82 ? 6.623 -2.110 -3.449 1.00 0.00 82 ALA A N 4
ATOM 6750 C CA . ALA A 1 82 ? 7.041 -1.132 -4.447 1.00 0.00 82 ALA A CA 4
ATOM 6751 C C . ALA A 1 82 ? 5.953 -0.924 -5.495 1.00 0.00 82 ALA A C 4
ATOM 6752 O O . ALA A 1 82 ? 5.315 -1.880 -5.947 1.00 0.00 82 ALA A O 4
ATOM 6759 N N . LEU A 1 83 ? 5.762 0.333 -5.877 1.00 0.00 83 LEU A N 4
ATOM 6760 C CA . LEU A 1 83 ? 4.776 0.713 -6.872 1.00 0.00 83 LEU A CA 4
ATOM 6761 C C . LEU A 1 83 ? 5.466 1.435 -8.031 1.00 0.00 83 LEU A C 4
ATOM 6762 O O . LEU A 1 83 ? 6.120 2.462 -7.828 1.00 0.00 83 LEU A O 4
ATOM 6778 N N . LYS A 1 84 ? 5.301 0.895 -9.236 1.00 0.00 84 LYS A N 4
ATOM 6779 C CA . LYS A 1 84 ? 5.895 1.484 -10.430 1.00 0.00 84 LYS A CA 4
ATOM 6780 C C . LYS A 1 84 ? 4.925 2.481 -11.066 1.00 0.00 84 LYS A C 4
ATOM 6781 O O . LYS A 1 84 ? 3.812 2.116 -11.437 1.00 0.00 84 LYS A O 4
ATOM 6800 N N . ILE A 1 85 ? 5.366 3.742 -11.190 1.00 0.00 85 ILE A N 4
ATOM 6801 C CA . ILE A 1 85 ? 4.537 4.801 -11.783 1.00 0.00 85 ILE A CA 4
ATOM 6802 C C . ILE A 1 85 ? 5.068 5.162 -13.175 1.00 0.00 85 ILE A C 4
ATOM 6803 O O . ILE A 1 85 ? 6.276 5.270 -13.371 1.00 0.00 85 ILE A O 4
ATOM 6819 N N . ARG A 1 86 ? 4.157 5.277 -14.145 1.00 0.00 86 ARG A N 4
ATOM 6820 C CA . ARG A 1 86 ? 4.543 5.540 -15.537 1.00 0.00 86 ARG A CA 4
ATOM 6821 C C . ARG A 1 86 ? 4.667 7.038 -15.839 1.00 0.00 86 ARG A C 4
ATOM 6822 O O . ARG A 1 86 ? 3.845 7.848 -15.407 1.00 0.00 86 ARG A O 4
ATOM 6843 N N . GLN A 1 87 ? 5.669 7.368 -16.660 1.00 0.00 87 GLN A N 4
ATOM 6844 C CA . GLN A 1 87 ? 5.896 8.742 -17.137 1.00 0.00 87 GLN A CA 4
ATOM 6845 C C . GLN A 1 87 ? 6.100 9.747 -15.981 1.00 0.00 87 GLN A C 4
ATOM 6846 O O . GLN A 1 87 ? 5.359 10.735 -15.853 1.00 0.00 87 GLN A O 4
ATOM 6860 N N . VAL A 1 88 ? 7.127 9.497 -15.154 1.00 0.00 88 VAL A N 4
ATOM 6861 C CA . VAL A 1 88 ? 7.449 10.389 -14.031 1.00 0.00 88 VAL A CA 4
ATOM 6862 C C . VAL A 1 88 ? 7.811 11.801 -14.541 1.00 0.00 88 VAL A C 4
ATOM 6863 O O . VAL A 1 88 ? 8.272 11.957 -15.673 1.00 0.00 88 VAL A O 4
ATOM 6876 N N . GLN A 1 89 ? 7.590 12.812 -13.694 1.00 0.00 89 GLN A N 4
ATOM 6877 C CA . GLN A 1 89 ? 7.894 14.216 -14.057 1.00 0.00 89 GLN A CA 4
ATOM 6878 C C . GLN A 1 89 ? 8.259 15.084 -12.813 1.00 0.00 89 GLN A C 4
ATOM 6879 O O . GLN A 1 89 ? 8.105 14.628 -11.667 1.00 0.00 89 GLN A O 4
ATOM 6893 N N . PRO A 1 90 ? 8.800 16.315 -13.010 1.00 0.00 90 PRO A N 4
ATOM 6894 C CA . PRO A 1 90 ? 9.244 17.190 -11.870 1.00 0.00 90 PRO A CA 4
ATOM 6895 C C . PRO A 1 90 ? 8.181 17.325 -10.784 1.00 0.00 90 PRO A C 4
ATOM 6896 O O . PRO A 1 90 ? 8.513 17.373 -9.595 1.00 0.00 90 PRO A O 4
ATOM 6907 N N . SER A 1 91 ? 6.908 17.356 -11.189 1.00 0.00 91 SER A N 4
ATOM 6908 C CA . SER A 1 91 ? 5.807 17.451 -10.222 1.00 0.00 91 SER A CA 4
ATOM 6909 C C . SER A 1 91 ? 5.825 16.244 -9.277 1.00 0.00 91 SER A C 4
ATOM 6910 O O . SER A 1 91 ? 5.545 16.376 -8.081 1.00 0.00 91 SER A O 4
ATOM 6918 N N . ASP A 1 92 ? 6.215 15.080 -9.816 1.00 0.00 92 ASP A N 4
ATOM 6919 C CA . ASP A 1 92 ? 6.346 13.855 -9.023 1.00 0.00 92 ASP A CA 4
ATOM 6920 C C . ASP A 1 92 ? 7.448 14.012 -7.980 1.00 0.00 92 ASP A C 4
ATOM 6921 O O . ASP A 1 92 ? 7.351 13.474 -6.874 1.00 0.00 92 ASP A O 4
ATOM 6930 N N . ASP A 1 93 ? 8.516 14.735 -8.359 1.00 0.00 93 ASP A N 4
ATOM 6931 C CA . ASP A 1 93 ? 9.667 14.947 -7.473 1.00 0.00 93 ASP A CA 4
ATOM 6932 C C . ASP A 1 93 ? 9.221 15.422 -6.096 1.00 0.00 93 ASP A C 4
ATOM 6933 O O . ASP A 1 93 ? 8.462 16.391 -5.976 1.00 0.00 93 ASP A O 4
ATOM 6942 N N . GLY A 1 94 ? 9.699 14.728 -5.059 1.00 0.00 94 GLY A N 4
ATOM 6943 C CA . GLY A 1 94 ? 9.355 15.065 -3.684 1.00 0.00 94 GLY A CA 4
ATOM 6944 C C . GLY A 1 94 ? 9.422 13.835 -2.794 1.00 0.00 94 GLY A C 4
ATOM 6945 O O . GLY A 1 94 ? 10.151 12.879 -3.090 1.00 0.00 94 GLY A O 4
ATOM 6949 N N . GLN A 1 95 ? 8.666 13.871 -1.695 1.00 0.00 95 GLN A N 4
ATOM 6950 C CA . GLN A 1 95 ? 8.617 12.758 -0.751 1.00 0.00 95 GLN A CA 4
ATOM 6951 C C . GLN A 1 95 ? 7.226 12.125 -0.714 1.00 0.00 95 GLN A C 4
ATOM 6952 O O . GLN A 1 95 ? 6.207 12.834 -0.729 1.00 0.00 95 GLN A O 4
ATOM 6966 N N . TYR A 1 96 ? 7.190 10.789 -0.610 1.00 0.00 96 TYR A N 4
ATOM 6967 C CA . TYR A 1 96 ? 5.924 10.054 -0.489 1.00 0.00 96 TYR A CA 4
ATOM 6968 C C . TYR A 1 96 ? 5.847 9.344 0.847 1.00 0.00 96 TYR A C 4
ATOM 6969 O O . TYR A 1 96 ? 6.793 8.666 1.252 1.00 0.00 96 TYR A O 4
ATOM 6987 N N . TRP A 1 97 ? 4.701 9.483 1.518 1.00 0.00 97 TRP A N 4
ATOM 6988 C CA . TRP A 1 97 ? 4.491 8.836 2.803 1.00 0.00 97 TRP A CA 4
ATOM 6989 C C . TRP A 1 97 ? 3.848 7.470 2.623 1.00 0.00 97 TRP A C 4
ATOM 6990 O O . TRP A 1 97 ? 2.749 7.355 2.069 1.00 0.00 97 TRP A O 4
ATOM 7011 N N . CYS A 1 98 ? 4.521 6.445 3.142 1.00 0.00 98 CYS A N 4
ATOM 7012 C CA . CYS A 1 98 ? 4.014 5.083 3.101 1.00 0.00 98 CYS A CA 4
ATOM 7013 C C . CYS A 1 98 ? 3.308 4.788 4.411 1.00 0.00 98 CYS A C 4
ATOM 7014 O O . CYS A 1 98 ? 3.948 4.749 5.463 1.00 0.00 98 CYS A O 4
ATOM 7021 N N . ARG A 1 99 ? 1.978 4.643 4.351 1.00 0.00 99 ARG A N 4
ATOM 7022 C CA . ARG A 1 99 ? 1.175 4.431 5.548 1.00 0.00 99 ARG A CA 4
ATOM 7023 C C . ARG A 1 99 ? 0.539 3.044 5.545 1.00 0.00 99 ARG A C 4
ATOM 7024 O O . ARG A 1 99 ? -0.267 2.722 4.668 1.00 0.00 99 ARG A O 4
ATOM 7045 N N . PHE A 1 100 ? 0.881 2.247 6.564 1.00 0.00 100 PHE A N 4
ATOM 7046 C CA . PHE A 1 100 ? 0.326 0.905 6.724 1.00 0.00 100 PHE A CA 4
ATOM 7047 C C . PHE A 1 100 ? -0.876 0.977 7.663 1.00 0.00 100 PHE A C 4
ATOM 7048 O O . PHE A 1 100 ? -0.737 1.379 8.823 1.00 0.00 100 PHE A O 4
ATOM 7065 N N . GLN A 1 101 ? -2.060 0.627 7.141 1.00 0.00 101 GLN A N 4
ATOM 7066 C CA . GLN A 1 101 ? -3.295 0.710 7.923 1.00 0.00 101 GLN A CA 4
ATOM 7067 C C . GLN A 1 101 ? -3.885 -0.675 8.188 1.00 0.00 101 GLN A C 4
ATOM 7068 O O . GLN A 1 101 ? -4.189 -1.429 7.255 1.00 0.00 101 GLN A O 4
ATOM 7082 N N . GLU A 1 102 ? -4.091 -0.966 9.471 1.00 0.00 102 GLU A N 4
ATOM 7083 C CA . GLU A 1 102 ? -4.704 -2.212 9.909 1.00 0.00 102 GLU A CA 4
ATOM 7084 C C . GLU A 1 102 ? -5.454 -1.968 11.217 1.00 0.00 102 GLU A C 4
ATOM 7085 O O . GLU A 1 102 ? -4.895 -1.398 12.161 1.00 0.00 102 GLU A O 4
ATOM 7097 N N . GLY A 1 103 ? -6.727 -2.370 11.255 1.00 0.00 103 GLY A N 4
ATOM 7098 C CA . GLY A 1 103 ? -7.564 -2.159 12.438 1.00 0.00 103 GLY A CA 4
ATOM 7099 C C . GLY A 1 103 ? -7.658 -0.669 12.767 1.00 0.00 103 GLY A C 4
ATOM 7100 O O . GLY A 1 103 ? -7.903 0.156 11.881 1.00 0.00 103 GLY A O 4
ATOM 7104 N N . ASP A 1 104 ? -7.454 -0.331 14.047 1.00 0.00 104 ASP A N 4
ATOM 7105 C CA . ASP A 1 104 ? -7.510 1.071 14.498 1.00 0.00 104 ASP A CA 4
ATOM 7106 C C . ASP A 1 104 ? -6.105 1.666 14.735 1.00 0.00 104 ASP A C 4
ATOM 7107 O O . ASP A 1 104 ? -5.980 2.738 15.335 1.00 0.00 104 ASP A O 4
ATOM 7116 N N . TYR A 1 105 ? -5.056 0.958 14.279 1.00 0.00 105 TYR A N 4
ATOM 7117 C CA . TYR A 1 105 ? -3.674 1.417 14.465 1.00 0.00 105 TYR A CA 4
ATOM 7118 C C . TYR A 1 105 ? -2.917 1.409 13.127 1.00 0.00 105 TYR A C 4
ATOM 7119 O O . TYR A 1 105 ? -2.991 0.437 12.369 1.00 0.00 105 TYR A O 4
ATOM 7137 N N . TRP A 1 106 ? -2.190 2.505 12.852 1.00 0.00 106 TRP A N 4
ATOM 7138 C CA . TRP A 1 106 ? -1.418 2.626 11.610 1.00 0.00 106 TRP A CA 4
ATOM 7139 C C . TRP A 1 106 ? -0.138 3.448 11.834 1.00 0.00 106 TRP A C 4
ATOM 7140 O O . TRP A 1 106 ? -0.024 4.181 12.822 1.00 0.00 106 TRP A O 4
ATOM 7161 N N . ARG A 1 107 ? 0.818 3.309 10.910 1.00 0.00 107 ARG A N 4
ATOM 7162 C CA . ARG A 1 107 ? 2.097 4.026 10.995 1.00 0.00 107 ARG A CA 4
ATOM 7163 C C . ARG A 1 107 ? 2.497 4.535 9.609 1.00 0.00 107 ARG A C 4
ATOM 7164 O O . ARG A 1 107 ? 2.268 3.849 8.607 1.00 0.00 107 ARG A O 4
ATOM 7185 N N . GLU A 1 108 ? 3.067 5.753 9.549 1.00 0.00 108 GLU A N 4
ATOM 7186 C CA . GLU A 1 108 ? 3.460 6.347 8.264 1.00 0.00 108 GLU A CA 4
ATOM 7187 C C . GLU A 1 108 ? 4.859 6.976 8.320 1.00 0.00 108 GLU A C 4
ATOM 7188 O O . GLU A 1 108 ? 5.280 7.489 9.357 1.00 0.00 108 GLU A O 4
ATOM 7200 N N . THR A 1 109 ? 5.559 6.938 7.178 1.00 0.00 109 THR A N 4
ATOM 7201 C CA . THR A 1 109 ? 6.907 7.511 7.061 1.00 0.00 109 THR A CA 4
ATOM 7202 C C . THR A 1 109 ? 7.184 7.937 5.607 1.00 0.00 109 THR A C 4
ATOM 7203 O O . THR A 1 109 ? 6.651 7.335 4.679 1.00 0.00 109 THR A O 4
ATOM 7214 N N . SER A 1 110 ? 7.999 8.989 5.423 1.00 0.00 110 SER A N 4
ATOM 7215 C CA . SER A 1 110 ? 8.298 9.503 4.076 1.00 0.00 110 SER A CA 4
ATOM 7216 C C . SER A 1 110 ? 9.414 8.711 3.382 1.00 0.00 110 SER A C 4
ATOM 7217 O O . SER A 1 110 ? 10.252 8.092 4.028 1.00 0.00 110 SER A O 4
ATOM 7225 N N . VAL A 1 111 ? 9.424 8.789 2.049 1.00 0.00 111 VAL A N 4
ATOM 7226 C CA . VAL A 1 111 ? 10.433 8.126 1.209 1.00 0.00 111 VAL A CA 4
ATOM 7227 C C . VAL A 1 111 ? 11.060 9.169 0.274 1.00 0.00 111 VAL A C 4
ATOM 7228 O O . VAL A 1 111 ? 10.347 10.036 -0.249 1.00 0.00 111 VAL A O 4
ATOM 7241 N N . LEU A 1 112 ? 12.398 9.123 0.110 1.00 0.00 112 LEU A N 4
ATOM 7242 C CA . LEU A 1 112 ? 13.092 10.125 -0.714 1.00 0.00 112 LEU A CA 4
ATOM 7243 C C . LEU A 1 112 ? 13.112 9.726 -2.190 1.00 0.00 112 LEU A C 4
ATOM 7244 O O . LEU A 1 112 ? 13.679 8.702 -2.556 1.00 0.00 112 LEU A O 4
ATOM 7260 N N . LEU A 1 113 ? 12.492 10.560 -3.032 1.00 0.00 113 LEU A N 4
ATOM 7261 C CA . LEU A 1 113 ? 12.477 10.332 -4.490 1.00 0.00 113 LEU A CA 4
ATOM 7262 C C . LEU A 1 113 ? 12.727 11.620 -5.255 1.00 0.00 113 LEU A C 4
ATOM 7263 O O . LEU A 1 113 ? 11.958 12.577 -5.137 1.00 0.00 113 LEU A O 4
ATOM 7279 N N . GLN A 1 114 ? 13.763 11.610 -6.092 1.00 0.00 114 GLN A N 4
ATOM 7280 C CA . GLN A 1 114 ? 14.087 12.762 -6.935 1.00 0.00 114 GLN A CA 4
ATOM 7281 C C . GLN A 1 114 ? 14.121 12.314 -8.383 1.00 0.00 114 GLN A C 4
ATOM 7282 O O . GLN A 1 114 ? 14.535 11.199 -8.664 1.00 0.00 114 GLN A O 4
ATOM 7296 N N . VAL A 1 115 ? 13.642 13.163 -9.299 1.00 0.00 115 VAL A N 4
ATOM 7297 C CA . VAL A 1 115 ? 13.600 12.793 -10.725 1.00 0.00 115 VAL A CA 4
ATOM 7298 C C . VAL A 1 115 ? 14.626 13.579 -11.526 1.00 0.00 115 VAL A C 4
ATOM 7299 O O . VAL A 1 115 ? 14.733 14.802 -11.385 1.00 0.00 115 VAL A O 4
ATOM 7312 N N . ALA A 1 116 ? 15.357 12.867 -12.391 1.00 0.00 116 ALA A N 4
ATOM 7313 C CA . ALA A 1 116 ? 16.355 13.502 -13.244 1.00 0.00 116 ALA A CA 4
ATOM 7314 C C . ALA A 1 116 ? 15.666 14.375 -14.287 1.00 0.00 116 ALA A C 4
ATOM 7315 O O . ALA A 1 116 ? 14.638 13.984 -14.852 1.00 0.00 116 ALA A O 4
ATOM 7322 N N . ALA A 1 117 ? 16.227 15.566 -14.527 1.00 0.00 117 ALA A N 4
ATOM 7323 C CA . ALA A 1 117 ? 15.655 16.509 -15.490 1.00 0.00 117 ALA A CA 4
ATOM 7324 C C . ALA A 1 117 ? 16.701 16.943 -16.513 1.00 0.00 117 ALA A C 4
ATOM 7325 O O . ALA A 1 117 ? 16.569 16.561 -17.665 1.00 0.00 117 ALA A O 4
ATOM 7333 N N . MET A 1 1 ? 3.955 0.730 18.179 1.00 0.00 1 MET A N 5
ATOM 7334 C CA . MET A 1 1 ? 3.413 -0.632 18.453 1.00 0.00 1 MET A CA 5
ATOM 7335 C C . MET A 1 1 ? 2.558 -1.066 17.253 1.00 0.00 1 MET A C 5
ATOM 7336 O O . MET A 1 1 ? 2.463 -0.340 16.260 1.00 0.00 1 MET A O 5
ATOM 7352 N N . ASP A 1 2 ? 1.945 -2.253 17.356 1.00 0.00 2 ASP A N 5
ATOM 7353 C CA . ASP A 1 2 ? 1.103 -2.791 16.283 1.00 0.00 2 ASP A CA 5
ATOM 7354 C C . ASP A 1 2 ? 1.930 -3.029 14.991 1.00 0.00 2 ASP A C 5
ATOM 7355 O O . ASP A 1 2 ? 2.500 -4.110 14.814 1.00 0.00 2 ASP A O 5
ATOM 7364 N N . PHE A 1 3 ? 2.001 -2.013 14.105 1.00 0.00 3 PHE A N 5
ATOM 7365 C CA . PHE A 1 3 ? 2.763 -2.119 12.861 1.00 0.00 3 PHE A CA 5
ATOM 7366 C C . PHE A 1 3 ? 3.602 -0.875 12.664 1.00 0.00 3 PHE A C 5
ATOM 7367 O O . PHE A 1 3 ? 3.229 0.203 13.134 1.00 0.00 3 PHE A O 5
ATOM 7384 N N . ARG A 1 4 ? 4.740 -1.018 11.971 1.00 0.00 4 ARG A N 5
ATOM 7385 C CA . ARG A 1 4 ? 5.621 0.124 11.726 1.00 0.00 4 ARG A CA 5
ATOM 7386 C C . ARG A 1 4 ? 6.136 0.132 10.301 1.00 0.00 4 ARG A C 5
ATOM 7387 O O . ARG A 1 4 ? 6.460 -0.912 9.728 1.00 0.00 4 ARG A O 5
ATOM 7408 N N . VAL A 1 5 ? 6.224 1.328 9.758 1.00 0.00 5 VAL A N 5
ATOM 7409 C CA . VAL A 1 5 ? 6.711 1.562 8.419 1.00 0.00 5 VAL A CA 5
ATOM 7410 C C . VAL A 1 5 ? 8.036 2.334 8.512 1.00 0.00 5 VAL A C 5
ATOM 7411 O O . VAL A 1 5 ? 8.117 3.343 9.224 1.00 0.00 5 VAL A O 5
ATOM 7424 N N . VAL A 1 6 ? 9.068 1.859 7.796 1.00 0.00 6 VAL A N 5
ATOM 7425 C CA . VAL A 1 6 ? 10.379 2.529 7.818 1.00 0.00 6 VAL A CA 5
ATOM 7426 C C . VAL A 1 6 ? 10.612 3.252 6.491 1.00 0.00 6 VAL A C 5
ATOM 7427 O O . VAL A 1 6 ? 10.567 2.646 5.411 1.00 0.00 6 VAL A O 5
ATOM 7440 N N . GLY A 1 7 ? 10.795 4.564 6.595 1.00 0.00 7 GLY A N 5
ATOM 7441 C CA . GLY A 1 7 ? 10.968 5.435 5.443 1.00 0.00 7 GLY A CA 5
ATOM 7442 C C . GLY A 1 7 ? 12.439 5.585 4.993 1.00 0.00 7 GLY A C 5
ATOM 7443 O O . GLY A 1 7 ? 12.699 5.572 3.784 1.00 0.00 7 GLY A O 5
ATOM 7447 N N . PRO A 1 8 ? 13.426 5.758 5.918 1.00 0.00 8 PRO A N 5
ATOM 7448 C CA . PRO A 1 8 ? 14.856 5.934 5.504 1.00 0.00 8 PRO A CA 5
ATOM 7449 C C . PRO A 1 8 ? 15.266 4.872 4.495 1.00 0.00 8 PRO A C 5
ATOM 7450 O O . PRO A 1 8 ? 15.310 3.680 4.813 1.00 0.00 8 PRO A O 5
ATOM 7461 N N . ASN A 1 9 ? 15.541 5.321 3.271 1.00 0.00 9 ASN A N 5
ATOM 7462 C CA . ASN A 1 9 ? 15.917 4.429 2.180 1.00 0.00 9 ASN A CA 5
ATOM 7463 C C . ASN A 1 9 ? 16.915 5.096 1.250 1.00 0.00 9 ASN A C 5
ATOM 7464 O O . ASN A 1 9 ? 17.165 6.303 1.346 1.00 0.00 9 ASN A O 5
ATOM 7475 N N . LEU A 1 10 ? 17.441 4.308 0.322 1.00 0.00 10 LEU A N 5
ATOM 7476 C CA . LEU A 1 10 ? 18.375 4.798 -0.682 1.00 0.00 10 LEU A CA 5
ATOM 7477 C C . LEU A 1 10 ? 17.599 5.638 -1.728 1.00 0.00 10 LEU A C 5
ATOM 7478 O O . LEU A 1 10 ? 16.617 5.139 -2.288 1.00 0.00 10 LEU A O 5
ATOM 7494 N N . PRO A 1 11 ? 17.974 6.915 -1.984 1.00 0.00 11 PRO A N 5
ATOM 7495 C CA . PRO A 1 11 ? 17.219 7.777 -2.952 1.00 0.00 11 PRO A CA 5
ATOM 7496 C C . PRO A 1 11 ? 17.129 7.137 -4.336 1.00 0.00 11 PRO A C 5
ATOM 7497 O O . PRO A 1 11 ? 18.111 6.574 -4.831 1.00 0.00 11 PRO A O 5
ATOM 7508 N N . ILE A 1 12 ? 15.944 7.240 -4.964 1.00 0.00 12 ILE A N 5
ATOM 7509 C CA . ILE A 1 12 ? 15.740 6.674 -6.317 1.00 0.00 12 ILE A CA 5
ATOM 7510 C C . ILE A 1 12 ? 15.539 7.807 -7.323 1.00 0.00 12 ILE A C 5
ATOM 7511 O O . ILE A 1 12 ? 14.745 8.725 -7.085 1.00 0.00 12 ILE A O 5
ATOM 7527 N N . LEU A 1 13 ? 16.311 7.767 -8.421 1.00 0.00 13 LEU A N 5
ATOM 7528 C CA . LEU A 1 13 ? 16.263 8.827 -9.430 1.00 0.00 13 LEU A CA 5
ATOM 7529 C C . LEU A 1 13 ? 15.761 8.317 -10.784 1.00 0.00 13 LEU A C 5
ATOM 7530 O O . LEU A 1 13 ? 16.426 7.515 -11.447 1.00 0.00 13 LEU A O 5
ATOM 7546 N N . ALA A 1 14 ? 14.607 8.850 -11.208 1.00 0.00 14 ALA A N 5
ATOM 7547 C CA . ALA A 1 14 ? 14.022 8.527 -12.509 1.00 0.00 14 ALA A CA 5
ATOM 7548 C C . ALA A 1 14 ? 13.732 9.818 -13.274 1.00 0.00 14 ALA A C 5
ATOM 7549 O O . ALA A 1 14 ? 13.223 10.779 -12.701 1.00 0.00 14 ALA A O 5
ATOM 7556 N N . LYS A 1 15 ? 14.094 9.842 -14.559 1.00 0.00 15 LYS A N 5
ATOM 7557 C CA . LYS A 1 15 ? 13.903 11.032 -15.400 1.00 0.00 15 LYS A CA 5
ATOM 7558 C C . LYS A 1 15 ? 12.430 11.196 -15.810 1.00 0.00 15 LYS A C 5
ATOM 7559 O O . LYS A 1 15 ? 11.753 10.218 -16.132 1.00 0.00 15 LYS A O 5
ATOM 7578 N N . VAL A 1 16 ? 11.952 12.453 -15.802 1.00 0.00 16 VAL A N 5
ATOM 7579 C CA . VAL A 1 16 ? 10.568 12.765 -16.184 1.00 0.00 16 VAL A CA 5
ATOM 7580 C C . VAL A 1 16 ? 10.221 12.124 -17.536 1.00 0.00 16 VAL A C 5
ATOM 7581 O O . VAL A 1 16 ? 11.037 12.116 -18.462 1.00 0.00 16 VAL A O 5
ATOM 7594 N N . GLY A 1 17 ? 9.022 11.548 -17.608 1.00 0.00 17 GLY A N 5
ATOM 7595 C CA . GLY A 1 17 ? 8.559 10.845 -18.812 1.00 0.00 17 GLY A CA 5
ATOM 7596 C C . GLY A 1 17 ? 8.843 9.336 -18.707 1.00 0.00 17 GLY A C 5
ATOM 7597 O O . GLY A 1 17 ? 8.169 8.522 -19.346 1.00 0.00 17 GLY A O 5
ATOM 7601 N N . GLU A 1 18 ? 9.812 8.975 -17.848 1.00 0.00 18 GLU A N 5
ATOM 7602 C CA . GLU A 1 18 ? 10.157 7.583 -17.593 1.00 0.00 18 GLU A CA 5
ATOM 7603 C C . GLU A 1 18 ? 9.504 7.125 -16.298 1.00 0.00 18 GLU A C 5
ATOM 7604 O O . GLU A 1 18 ? 9.091 7.953 -15.485 1.00 0.00 18 GLU A O 5
ATOM 7616 N N . ASP A 1 19 ? 9.398 5.809 -16.122 1.00 0.00 19 ASP A N 5
ATOM 7617 C CA . ASP A 1 19 ? 8.768 5.236 -14.928 1.00 0.00 19 ASP A CA 5
ATOM 7618 C C . ASP A 1 19 ? 9.704 5.325 -13.705 1.00 0.00 19 ASP A C 5
ATOM 7619 O O . ASP A 1 19 ? 10.920 5.464 -13.852 1.00 0.00 19 ASP A O 5
ATOM 7628 N N . ALA A 1 20 ? 9.112 5.262 -12.497 1.00 0.00 20 ALA A N 5
ATOM 7629 C CA . ALA A 1 20 ? 9.879 5.355 -11.240 1.00 0.00 20 ALA A CA 5
ATOM 7630 C C . ALA A 1 20 ? 9.396 4.324 -10.233 1.00 0.00 20 ALA A C 5
ATOM 7631 O O . ALA A 1 20 ? 8.315 3.746 -10.392 1.00 0.00 20 ALA A O 5
ATOM 7638 N N . LEU A 1 21 ? 10.225 4.068 -9.212 1.00 0.00 21 LEU A N 5
ATOM 7639 C CA . LEU A 1 21 ? 9.905 3.069 -8.194 1.00 0.00 21 LEU A CA 5
ATOM 7640 C C . LEU A 1 21 ? 9.619 3.730 -6.838 1.00 0.00 21 LEU A C 5
ATOM 7641 O O . LEU A 1 21 ? 10.477 4.419 -6.280 1.00 0.00 21 LEU A O 5
ATOM 7657 N N . LEU A 1 22 ? 8.424 3.466 -6.299 1.00 0.00 22 LEU A N 5
ATOM 7658 C CA . LEU A 1 22 ? 8.028 3.983 -4.978 1.00 0.00 22 LEU A CA 5
ATOM 7659 C C . LEU A 1 22 ? 8.044 2.812 -3.990 1.00 0.00 22 LEU A C 5
ATOM 7660 O O . LEU A 1 22 ? 7.259 1.876 -4.152 1.00 0.00 22 LEU A O 5
ATOM 7676 N N . THR A 1 23 ? 8.967 2.824 -2.999 1.00 0.00 23 THR A N 5
ATOM 7677 C CA . THR A 1 23 ? 9.069 1.671 -2.071 1.00 0.00 23 THR A CA 5
ATOM 7678 C C . THR A 1 23 ? 9.331 2.058 -0.608 1.00 0.00 23 THR A C 5
ATOM 7679 O O . THR A 1 23 ? 10.017 3.037 -0.315 1.00 0.00 23 THR A O 5
ATOM 7690 N N . CYS A 1 24 ? 8.782 1.232 0.300 1.00 0.00 24 CYS A N 5
ATOM 7691 C CA . CYS A 1 24 ? 8.941 1.411 1.756 1.00 0.00 24 CYS A CA 5
ATOM 7692 C C . CYS A 1 24 ? 8.994 0.048 2.452 1.00 0.00 24 CYS A C 5
ATOM 7693 O O . CYS A 1 24 ? 8.760 -0.984 1.815 1.00 0.00 24 CYS A O 5
ATOM 7700 N N . GLN A 1 25 ? 9.327 0.045 3.758 1.00 0.00 25 GLN A N 5
ATOM 7701 C CA . GLN A 1 25 ? 9.433 -1.213 4.517 1.00 0.00 25 GLN A CA 5
ATOM 7702 C C . GLN A 1 25 ? 8.275 -1.369 5.501 1.00 0.00 25 GLN A C 5
ATOM 7703 O O . GLN A 1 25 ? 8.108 -0.571 6.419 1.00 0.00 25 GLN A O 5
ATOM 7717 N N . LEU A 1 26 ? 7.473 -2.404 5.268 1.00 0.00 26 LEU A N 5
ATOM 7718 C CA . LEU A 1 26 ? 6.293 -2.714 6.078 1.00 0.00 26 LEU A CA 5
ATOM 7719 C C . LEU A 1 26 ? 6.242 -4.195 6.420 1.00 0.00 26 LEU A C 5
ATOM 7720 O O . LEU A 1 26 ? 7.037 -4.979 5.896 1.00 0.00 26 LEU A O 5
ATOM 7736 N N . LEU A 1 27 ? 5.387 -4.558 7.375 1.00 0.00 27 LEU A N 5
ATOM 7737 C CA . LEU A 1 27 ? 5.329 -5.932 7.872 1.00 0.00 27 LEU A CA 5
ATOM 7738 C C . LEU A 1 27 ? 4.395 -6.787 6.969 1.00 0.00 27 LEU A C 5
ATOM 7739 O O . LEU A 1 27 ? 3.667 -6.225 6.152 1.00 0.00 27 LEU A O 5
ATOM 7755 N N . PRO A 1 28 ? 4.548 -8.149 6.988 1.00 0.00 28 PRO A N 5
ATOM 7756 C CA . PRO A 1 28 ? 3.885 -9.100 6.060 1.00 0.00 28 PRO A CA 5
ATOM 7757 C C . PRO A 1 28 ? 2.749 -8.540 5.208 1.00 0.00 28 PRO A C 5
ATOM 7758 O O . PRO A 1 28 ? 1.803 -7.928 5.705 1.00 0.00 28 PRO A O 5
ATOM 7769 N N . LYS A 1 29 ? 2.861 -8.812 3.906 1.00 0.00 29 LYS A N 5
ATOM 7770 C CA . LYS A 1 29 ? 1.869 -8.412 2.907 1.00 0.00 29 LYS A CA 5
ATOM 7771 C C . LYS A 1 29 ? 0.738 -9.459 2.781 1.00 0.00 29 LYS A C 5
ATOM 7772 O O . LYS A 1 29 ? -0.266 -9.218 2.104 1.00 0.00 29 LYS A O 5
ATOM 7791 N N . ARG A 1 30 ? 0.925 -10.629 3.417 1.00 0.00 30 ARG A N 5
ATOM 7792 C CA . ARG A 1 30 ? -0.046 -11.716 3.342 1.00 0.00 30 ARG A CA 5
ATOM 7793 C C . ARG A 1 30 ? -1.022 -11.601 4.501 1.00 0.00 30 ARG A C 5
ATOM 7794 O O . ARG A 1 30 ? -0.649 -11.185 5.600 1.00 0.00 30 ARG A O 5
ATOM 7815 N N . THR A 1 31 ? -2.300 -11.876 4.214 1.00 0.00 31 THR A N 5
ATOM 7816 C CA . THR A 1 31 ? -3.395 -11.714 5.197 1.00 0.00 31 THR A CA 5
ATOM 7817 C C . THR A 1 31 ? -3.746 -10.221 5.371 1.00 0.00 31 THR A C 5
ATOM 7818 O O . THR A 1 31 ? -4.231 -9.802 6.426 1.00 0.00 31 THR A O 5
ATOM 7829 N N . THR A 1 32 ? -3.503 -9.436 4.310 1.00 0.00 32 THR A N 5
ATOM 7830 C CA . THR A 1 32 ? -3.785 -7.998 4.306 1.00 0.00 32 THR A CA 5
ATOM 7831 C C . THR A 1 32 ? -5.206 -7.724 3.778 1.00 0.00 32 THR A C 5
ATOM 7832 O O . THR A 1 32 ? -5.441 -6.761 3.016 1.00 0.00 32 THR A O 5
ATOM 7843 N N . ALA A 1 33 ? -6.146 -8.594 4.172 1.00 0.00 33 ALA A N 5
ATOM 7844 C CA . ALA A 1 33 ? -7.542 -8.475 3.761 1.00 0.00 33 ALA A CA 5
ATOM 7845 C C . ALA A 1 33 ? -8.158 -7.169 4.269 1.00 0.00 33 ALA A C 5
ATOM 7846 O O . ALA A 1 33 ? -8.952 -6.533 3.568 1.00 0.00 33 ALA A O 5
ATOM 7853 N N . HIS A 1 34 ? -7.814 -6.796 5.509 1.00 0.00 34 HIS A N 5
ATOM 7854 C CA . HIS A 1 34 ? -8.357 -5.574 6.134 1.00 0.00 34 HIS A CA 5
ATOM 7855 C C . HIS A 1 34 ? -7.296 -4.467 6.282 1.00 0.00 34 HIS A C 5
ATOM 7856 O O . HIS A 1 34 ? -7.519 -3.488 7.002 1.00 0.00 34 HIS A O 5
ATOM 7870 N N . MET A 1 35 ? -6.146 -4.628 5.607 1.00 0.00 35 MET A N 5
ATOM 7871 C CA . MET A 1 35 ? -5.059 -3.641 5.681 1.00 0.00 35 MET A CA 5
ATOM 7872 C C . MET A 1 35 ? -5.000 -2.791 4.409 1.00 0.00 35 MET A C 5
ATOM 7873 O O . MET A 1 35 ? -5.393 -3.246 3.323 1.00 0.00 35 MET A O 5
ATOM 7887 N N . GLU A 1 36 ? -4.524 -1.542 4.560 1.00 0.00 36 GLU A N 5
ATOM 7888 C CA . GLU A 1 36 ? -4.423 -0.607 3.437 1.00 0.00 36 GLU A CA 5
ATOM 7889 C C . GLU A 1 36 ? -3.038 0.035 3.374 1.00 0.00 36 GLU A C 5
ATOM 7890 O O . GLU A 1 36 ? -2.432 0.328 4.410 1.00 0.00 36 GLU A O 5
ATOM 7902 N N . VAL A 1 37 ? -2.560 0.286 2.148 1.00 0.00 37 VAL A N 5
ATOM 7903 C CA . VAL A 1 37 ? -1.262 0.943 1.937 1.00 0.00 37 VAL A CA 5
ATOM 7904 C C . VAL A 1 37 ? -1.453 2.164 1.030 1.00 0.00 37 VAL A C 5
ATOM 7905 O O . VAL A 1 37 ? -2.103 2.065 -0.015 1.00 0.00 37 VAL A O 5
ATOM 7918 N N . ARG A 1 38 ? -0.919 3.324 1.457 1.00 0.00 38 ARG A N 5
ATOM 7919 C CA . ARG A 1 38 ? -1.088 4.568 0.679 1.00 0.00 38 ARG A CA 5
ATOM 7920 C C . ARG A 1 38 ? 0.247 5.233 0.333 1.00 0.00 38 ARG A C 5
ATOM 7921 O O . ARG A 1 38 ? 1.186 5.240 1.136 1.00 0.00 38 ARG A O 5
ATOM 7942 N N . TRP A 1 39 ? 0.288 5.837 -0.866 1.00 0.00 39 TRP A N 5
ATOM 7943 C CA . TRP A 1 39 ? 1.462 6.573 -1.348 1.00 0.00 39 TRP A CA 5
ATOM 7944 C C . TRP A 1 39 ? 1.055 8.034 -1.642 1.00 0.00 39 TRP A C 5
ATOM 7945 O O . TRP A 1 39 ? -0.048 8.281 -2.151 1.00 0.00 39 TRP A O 5
ATOM 7966 N N . TYR A 1 40 ? 1.924 9.002 -1.280 1.00 0.00 40 TYR A N 5
ATOM 7967 C CA . TYR A 1 40 ? 1.600 10.440 -1.476 1.00 0.00 40 TYR A CA 5
ATOM 7968 C C . TYR A 1 40 ? 2.733 11.182 -2.190 1.00 0.00 40 TYR A C 5
ATOM 7969 O O . TYR A 1 40 ? 3.856 11.231 -1.690 1.00 0.00 40 TYR A O 5
ATOM 7987 N N . ARG A 1 41 ? 2.404 11.854 -3.301 1.00 0.00 41 ARG A N 5
ATOM 7988 C CA . ARG A 1 41 ? 3.391 12.672 -4.018 1.00 0.00 41 ARG A CA 5
ATOM 7989 C C . ARG A 1 41 ? 3.551 14.032 -3.337 1.00 0.00 41 ARG A C 5
ATOM 7990 O O . ARG A 1 41 ? 2.950 15.025 -3.744 1.00 0.00 41 ARG A O 5
ATOM 8011 N N . SER A 1 42 ? 4.327 14.047 -2.235 1.00 0.00 42 SER A N 5
ATOM 8012 C CA . SER A 1 42 ? 4.507 15.270 -1.431 1.00 0.00 42 SER A CA 5
ATOM 8013 C C . SER A 1 42 ? 3.144 15.912 -1.083 1.00 0.00 42 SER A C 5
ATOM 8014 O O . SER A 1 42 ? 3.073 17.106 -0.779 1.00 0.00 42 SER A O 5
ATOM 8022 N N . ASP A 1 43 ? 2.070 15.100 -1.138 1.00 0.00 43 ASP A N 5
ATOM 8023 C CA . ASP A 1 43 ? 0.718 15.563 -0.841 1.00 0.00 43 ASP A CA 5
ATOM 8024 C C . ASP A 1 43 ? -0.019 14.528 0.052 1.00 0.00 43 ASP A C 5
ATOM 8025 O O . ASP A 1 43 ? -0.670 13.619 -0.475 1.00 0.00 43 ASP A O 5
ATOM 8034 N N . PRO A 1 44 ? 0.093 14.618 1.396 1.00 0.00 44 PRO A N 5
ATOM 8035 C CA . PRO A 1 44 ? -0.559 13.625 2.324 1.00 0.00 44 PRO A CA 5
ATOM 8036 C C . PRO A 1 44 ? -2.094 13.644 2.245 1.00 0.00 44 PRO A C 5
ATOM 8037 O O . PRO A 1 44 ? -2.750 12.678 2.647 1.00 0.00 44 PRO A O 5
ATOM 8048 N N . ASP A 1 45 ? -2.655 14.758 1.756 1.00 0.00 45 ASP A N 5
ATOM 8049 C CA . ASP A 1 45 ? -4.119 14.911 1.666 1.00 0.00 45 ASP A CA 5
ATOM 8050 C C . ASP A 1 45 ? -4.688 14.443 0.308 1.00 0.00 45 ASP A C 5
ATOM 8051 O O . ASP A 1 45 ? -5.905 14.499 0.100 1.00 0.00 45 ASP A O 5
ATOM 8060 N N . MET A 1 46 ? -3.809 14.008 -0.615 1.00 0.00 46 MET A N 5
ATOM 8061 C CA . MET A 1 46 ? -4.249 13.566 -1.947 1.00 0.00 46 MET A CA 5
ATOM 8062 C C . MET A 1 46 ? -3.590 12.210 -2.349 1.00 0.00 46 MET A C 5
ATOM 8063 O O . MET A 1 46 ? -2.577 12.203 -3.061 1.00 0.00 46 MET A O 5
ATOM 8077 N N . PRO A 1 47 ? -4.155 11.053 -1.927 1.00 0.00 47 PRO A N 5
ATOM 8078 C CA . PRO A 1 47 ? -3.594 9.706 -2.304 1.00 0.00 47 PRO A CA 5
ATOM 8079 C C . PRO A 1 47 ? -3.569 9.516 -3.822 1.00 0.00 47 PRO A C 5
ATOM 8080 O O . PRO A 1 47 ? -4.532 9.875 -4.510 1.00 0.00 47 PRO A O 5
ATOM 8091 N N . VAL A 1 48 ? -2.480 8.923 -4.339 1.00 0.00 48 VAL A N 5
ATOM 8092 C CA . VAL A 1 48 ? -2.365 8.660 -5.786 1.00 0.00 48 VAL A CA 5
ATOM 8093 C C . VAL A 1 48 ? -2.928 7.276 -6.137 1.00 0.00 48 VAL A C 5
ATOM 8094 O O . VAL A 1 48 ? -3.590 7.104 -7.163 1.00 0.00 48 VAL A O 5
ATOM 8107 N N . ILE A 1 49 ? -2.672 6.307 -5.257 1.00 0.00 49 ILE A N 5
ATOM 8108 C CA . ILE A 1 49 ? -3.154 4.936 -5.423 1.00 0.00 49 ILE A CA 5
ATOM 8109 C C . ILE A 1 49 ? -2.962 4.175 -4.100 1.00 0.00 49 ILE A C 5
ATOM 8110 O O . ILE A 1 49 ? -2.121 4.571 -3.284 1.00 0.00 49 ILE A O 5
ATOM 8126 N N . MET A 1 50 ? -3.767 3.127 -3.865 1.00 0.00 50 MET A N 5
ATOM 8127 C CA . MET A 1 50 ? -3.680 2.382 -2.598 1.00 0.00 50 MET A CA 5
ATOM 8128 C C . MET A 1 50 ? -3.881 0.878 -2.784 1.00 0.00 50 MET A C 5
ATOM 8129 O O . MET A 1 50 ? -4.579 0.436 -3.701 1.00 0.00 50 MET A O 5
ATOM 8143 N N . TYR A 1 51 ? -3.275 0.106 -1.875 1.00 0.00 51 TYR A N 5
ATOM 8144 C CA . TYR A 1 51 ? -3.384 -1.349 -1.884 1.00 0.00 51 TYR A CA 5
ATOM 8145 C C . TYR A 1 51 ? -4.272 -1.789 -0.719 1.00 0.00 51 TYR A C 5
ATOM 8146 O O . TYR A 1 51 ? -3.882 -1.669 0.439 1.00 0.00 51 TYR A O 5
ATOM 8164 N N . ARG A 1 52 ? -5.492 -2.232 -1.043 1.00 0.00 52 ARG A N 5
ATOM 8165 C CA . ARG A 1 52 ? -6.486 -2.614 -0.026 1.00 0.00 52 ARG A CA 5
ATOM 8166 C C . ARG A 1 52 ? -6.982 -4.054 -0.222 1.00 0.00 52 ARG A C 5
ATOM 8167 O O . ARG A 1 52 ? -7.319 -4.464 -1.336 1.00 0.00 52 ARG A O 5
ATOM 8188 N N . ASP A 1 53 ? -7.071 -4.787 0.894 1.00 0.00 53 ASP A N 5
ATOM 8189 C CA . ASP A 1 53 ? -7.585 -6.159 0.888 1.00 0.00 53 ASP A CA 5
ATOM 8190 C C . ASP A 1 53 ? -6.841 -7.025 -0.137 1.00 0.00 53 ASP A C 5
ATOM 8191 O O . ASP A 1 53 ? -7.450 -7.803 -0.890 1.00 0.00 53 ASP A O 5
ATOM 8200 N N . GLY A 1 54 ? -5.516 -6.905 -0.130 1.00 0.00 54 GLY A N 5
ATOM 8201 C CA . GLY A 1 54 ? -4.663 -7.699 -1.023 1.00 0.00 54 GLY A CA 5
ATOM 8202 C C . GLY A 1 54 ? -4.795 -7.277 -2.502 1.00 0.00 54 GLY A C 5
ATOM 8203 O O . GLY A 1 54 ? -4.332 -7.998 -3.391 1.00 0.00 54 GLY A O 5
ATOM 8207 N N . ALA A 1 55 ? -5.446 -6.123 -2.764 1.00 0.00 55 ALA A N 5
ATOM 8208 C CA . ALA A 1 55 ? -5.634 -5.648 -4.146 1.00 0.00 55 ALA A CA 5
ATOM 8209 C C . ALA A 1 55 ? -5.633 -4.121 -4.228 1.00 0.00 55 ALA A C 5
ATOM 8210 O O . ALA A 1 55 ? -6.137 -3.446 -3.333 1.00 0.00 55 ALA A O 5
ATOM 8217 N N . GLU A 1 56 ? -5.104 -3.591 -5.341 1.00 0.00 56 GLU A N 5
ATOM 8218 C CA . GLU A 1 56 ? -5.072 -2.141 -5.577 1.00 0.00 56 GLU A CA 5
ATOM 8219 C C . GLU A 1 56 ? -6.475 -1.625 -5.883 1.00 0.00 56 GLU A C 5
ATOM 8220 O O . GLU A 1 56 ? -7.278 -2.327 -6.509 1.00 0.00 56 GLU A O 5
ATOM 8232 N N . VAL A 1 57 ? -6.775 -0.404 -5.415 1.00 0.00 57 VAL A N 5
ATOM 8233 C CA . VAL A 1 57 ? -8.099 0.190 -5.621 1.00 0.00 57 VAL A CA 5
ATOM 8234 C C . VAL A 1 57 ? -8.445 0.253 -7.120 1.00 0.00 57 VAL A C 5
ATOM 8235 O O . VAL A 1 57 ? -7.783 0.955 -7.890 1.00 0.00 57 VAL A O 5
ATOM 8248 N N . THR A 1 58 ? -9.491 -0.486 -7.513 1.00 0.00 58 THR A N 5
ATOM 8249 C CA . THR A 1 58 ? -9.937 -0.517 -8.911 1.00 0.00 58 THR A CA 5
ATOM 8250 C C . THR A 1 58 ? -10.567 0.815 -9.317 1.00 0.00 58 THR A C 5
ATOM 8251 O O . THR A 1 58 ? -10.387 1.277 -10.447 1.00 0.00 58 THR A O 5
ATOM 8262 N N . GLY A 1 59 ? -11.304 1.428 -8.383 1.00 0.00 59 GLY A N 5
ATOM 8263 C CA . GLY A 1 59 ? -11.959 2.714 -8.632 1.00 0.00 59 GLY A CA 5
ATOM 8264 C C . GLY A 1 59 ? -12.822 2.655 -9.890 1.00 0.00 59 GLY A C 5
ATOM 8265 O O . GLY A 1 59 ? -13.582 1.704 -10.092 1.00 0.00 59 GLY A O 5
ATOM 8269 N N . LEU A 1 60 ? -12.674 3.674 -10.742 1.00 0.00 60 LEU A N 5
ATOM 8270 C CA . LEU A 1 60 ? -13.411 3.750 -12.004 1.00 0.00 60 LEU A CA 5
ATOM 8271 C C . LEU A 1 60 ? -12.822 2.763 -13.038 1.00 0.00 60 LEU A C 5
ATOM 8272 O O . LEU A 1 60 ? -11.655 2.378 -12.917 1.00 0.00 60 LEU A O 5
ATOM 8288 N N . PRO A 1 61 ? -13.601 2.332 -14.057 1.00 0.00 61 PRO A N 5
ATOM 8289 C CA . PRO A 1 61 ? -13.095 1.368 -15.095 1.00 0.00 61 PRO A CA 5
ATOM 8290 C C . PRO A 1 61 ? -11.920 1.944 -15.902 1.00 0.00 61 PRO A C 5
ATOM 8291 O O . PRO A 1 61 ? -11.111 1.191 -16.454 1.00 0.00 61 PRO A O 5
ATOM 8302 N N . MET A 1 62 ? -11.831 3.281 -15.951 1.00 0.00 62 MET A N 5
ATOM 8303 C CA . MET A 1 62 ? -10.754 3.960 -16.672 1.00 0.00 62 MET A CA 5
ATOM 8304 C C . MET A 1 62 ? -9.394 3.619 -16.061 1.00 0.00 62 MET A C 5
ATOM 8305 O O . MET A 1 62 ? -8.409 3.431 -16.781 1.00 0.00 62 MET A O 5
ATOM 8319 N N . GLU A 1 63 ? -9.351 3.552 -14.724 1.00 0.00 63 GLU A N 5
ATOM 8320 C CA . GLU A 1 63 ? -8.115 3.244 -13.999 1.00 0.00 63 GLU A CA 5
ATOM 8321 C C . GLU A 1 63 ? -7.002 4.238 -14.390 1.00 0.00 63 GLU A C 5
ATOM 8322 O O . GLU A 1 63 ? -5.895 3.844 -14.788 1.00 0.00 63 GLU A O 5
ATOM 8334 N N . GLY A 1 64 ? -7.315 5.532 -14.278 1.00 0.00 64 GLY A N 5
ATOM 8335 C CA . GLY A 1 64 ? -6.362 6.588 -14.620 1.00 0.00 64 GLY A CA 5
ATOM 8336 C C . GLY A 1 64 ? -5.117 6.514 -13.740 1.00 0.00 64 GLY A C 5
ATOM 8337 O O . GLY A 1 64 ? -3.993 6.687 -14.222 1.00 0.00 64 GLY A O 5
ATOM 8341 N N . TYR A 1 65 ? -5.329 6.260 -12.442 1.00 0.00 65 TYR A N 5
ATOM 8342 C CA . TYR A 1 65 ? -4.226 6.164 -11.480 1.00 0.00 65 TYR A CA 5
ATOM 8343 C C . TYR A 1 65 ? -3.770 4.718 -11.295 1.00 0.00 65 TYR A C 5
ATOM 8344 O O . TYR A 1 65 ? -2.568 4.434 -11.295 1.00 0.00 65 TYR A O 5
ATOM 8362 N N . GLY A 1 66 ? -4.741 3.813 -11.118 1.00 0.00 66 GLY A N 5
ATOM 8363 C CA . GLY A 1 66 ? -4.445 2.394 -10.907 1.00 0.00 66 GLY A CA 5
ATOM 8364 C C . GLY A 1 66 ? -3.725 1.792 -12.107 1.00 0.00 66 GLY A C 5
ATOM 8365 O O . GLY A 1 66 ? -2.782 1.013 -11.946 1.00 0.00 66 GLY A O 5
ATOM 8369 N N . GLY A 1 67 ? -4.179 2.155 -13.310 1.00 0.00 67 GLY A N 5
ATOM 8370 C CA . GLY A 1 67 ? -3.581 1.654 -14.542 1.00 0.00 67 GLY A CA 5
ATOM 8371 C C . GLY A 1 67 ? -2.121 2.083 -14.650 1.00 0.00 67 GLY A C 5
ATOM 8372 O O . GLY A 1 67 ? -1.263 1.305 -15.072 1.00 0.00 67 GLY A O 5
ATOM 8376 N N . ARG A 1 68 ? -1.860 3.342 -14.282 1.00 0.00 68 ARG A N 5
ATOM 8377 C CA . ARG A 1 68 ? -0.515 3.911 -14.348 1.00 0.00 68 ARG A CA 5
ATOM 8378 C C . ARG A 1 68 ? 0.447 3.202 -13.387 1.00 0.00 68 ARG A C 5
ATOM 8379 O O . ARG A 1 68 ? 1.615 2.980 -13.727 1.00 0.00 68 ARG A O 5
ATOM 8400 N N . ALA A 1 69 ? -0.034 2.892 -12.165 1.00 0.00 69 ALA A N 5
ATOM 8401 C CA . ALA A 1 69 ? 0.816 2.258 -11.149 1.00 0.00 69 ALA A CA 5
ATOM 8402 C C . ALA A 1 69 ? 0.401 0.813 -10.866 1.00 0.00 69 ALA A C 5
ATOM 8403 O O . ALA A 1 69 ? -0.759 0.537 -10.558 1.00 0.00 69 ALA A O 5
ATOM 8410 N N . GLU A 1 70 ? 1.385 -0.094 -10.921 1.00 0.00 70 GLU A N 5
ATOM 8411 C CA . GLU A 1 70 ? 1.159 -1.512 -10.624 1.00 0.00 70 GLU A CA 5
ATOM 8412 C C . GLU A 1 70 ? 2.141 -1.979 -9.554 1.00 0.00 70 GLU A C 5
ATOM 8413 O O . GLU A 1 70 ? 3.300 -1.549 -9.541 1.00 0.00 70 GLU A O 5
ATOM 8425 N N . TRP A 1 71 ? 1.669 -2.838 -8.643 1.00 0.00 71 TRP A N 5
ATOM 8426 C CA . TRP A 1 71 ? 2.511 -3.331 -7.544 1.00 0.00 71 TRP A CA 5
ATOM 8427 C C . TRP A 1 71 ? 3.495 -4.398 -8.017 1.00 0.00 71 TRP A C 5
ATOM 8428 O O . TRP A 1 71 ? 3.094 -5.417 -8.589 1.00 0.00 71 TRP A O 5
ATOM 8449 N N . MET A 1 72 ? 4.780 -4.167 -7.734 1.00 0.00 72 MET A N 5
ATOM 8450 C CA . MET A 1 72 ? 5.828 -5.120 -8.079 1.00 0.00 72 MET A CA 5
ATOM 8451 C C . MET A 1 72 ? 6.802 -5.277 -6.907 1.00 0.00 72 MET A C 5
ATOM 8452 O O . MET A 1 72 ? 7.688 -4.436 -6.713 1.00 0.00 72 MET A O 5
ATOM 8466 N N . GLU A 1 73 ? 6.650 -6.371 -6.156 1.00 0.00 73 GLU A N 5
ATOM 8467 C CA . GLU A 1 73 ? 7.539 -6.659 -5.026 1.00 0.00 73 GLU A CA 5
ATOM 8468 C C . GLU A 1 73 ? 8.966 -6.855 -5.535 1.00 0.00 73 GLU A C 5
ATOM 8469 O O . GLU A 1 73 ? 9.173 -7.449 -6.599 1.00 0.00 73 GLU A O 5
ATOM 8481 N N . ASP A 1 74 ? 9.944 -6.329 -4.786 1.00 0.00 74 ASP A N 5
ATOM 8482 C CA . ASP A 1 74 ? 11.349 -6.427 -5.187 1.00 0.00 74 ASP A CA 5
ATOM 8483 C C . ASP A 1 74 ? 11.911 -7.816 -4.891 1.00 0.00 74 ASP A C 5
ATOM 8484 O O . ASP A 1 74 ? 11.226 -8.661 -4.306 1.00 0.00 74 ASP A O 5
ATOM 8493 N N . SER A 1 75 ? 13.157 -8.044 -5.315 1.00 0.00 75 SER A N 5
ATOM 8494 C CA . SER A 1 75 ? 13.824 -9.339 -5.116 1.00 0.00 75 SER A CA 5
ATOM 8495 C C . SER A 1 75 ? 14.475 -9.457 -3.723 1.00 0.00 75 SER A C 5
ATOM 8496 O O . SER A 1 75 ? 14.902 -10.549 -3.330 1.00 0.00 75 SER A O 5
ATOM 8504 N N . THR A 1 76 ? 14.565 -8.332 -2.995 1.00 0.00 76 THR A N 5
ATOM 8505 C CA . THR A 1 76 ? 15.187 -8.321 -1.668 1.00 0.00 76 THR A CA 5
ATOM 8506 C C . THR A 1 76 ? 14.383 -9.195 -0.690 1.00 0.00 76 THR A C 5
ATOM 8507 O O . THR A 1 76 ? 14.962 -9.891 0.150 1.00 0.00 76 THR A O 5
ATOM 8518 N N . GLU A 1 77 ? 13.050 -9.148 -0.809 1.00 0.00 77 GLU A N 5
ATOM 8519 C CA . GLU A 1 77 ? 12.155 -9.932 0.066 1.00 0.00 77 GLU A CA 5
ATOM 8520 C C . GLU A 1 77 ? 12.346 -9.555 1.553 1.00 0.00 77 GLU A C 5
ATOM 8521 O O . GLU A 1 77 ? 11.999 -10.333 2.445 1.00 0.00 77 GLU A O 5
ATOM 8533 N N . GLU A 1 78 ? 12.880 -8.350 1.800 1.00 0.00 78 GLU A N 5
ATOM 8534 C CA . GLU A 1 78 ? 13.096 -7.853 3.169 1.00 0.00 78 GLU A CA 5
ATOM 8535 C C . GLU A 1 78 ? 11.772 -7.438 3.863 1.00 0.00 78 GLU A C 5
ATOM 8536 O O . GLU A 1 78 ? 11.792 -6.936 4.991 1.00 0.00 78 GLU A O 5
ATOM 8548 N N . GLY A 1 79 ? 10.639 -7.600 3.156 1.00 0.00 79 GLY A N 5
ATOM 8549 C CA . GLY A 1 79 ? 9.328 -7.185 3.678 1.00 0.00 79 GLY A CA 5
ATOM 8550 C C . GLY A 1 79 ? 8.900 -5.804 3.126 1.00 0.00 79 GLY A C 5
ATOM 8551 O O . GLY A 1 79 ? 7.888 -5.237 3.565 1.00 0.00 79 GLY A O 5
ATOM 8555 N N . SER A 1 80 ? 9.671 -5.276 2.156 1.00 0.00 80 SER A N 5
ATOM 8556 C CA . SER A 1 80 ? 9.358 -3.996 1.540 1.00 0.00 80 SER A CA 5
ATOM 8557 C C . SER A 1 80 ? 8.317 -4.168 0.448 1.00 0.00 80 SER A C 5
ATOM 8558 O O . SER A 1 80 ? 8.135 -5.270 -0.082 1.00 0.00 80 SER A O 5
ATOM 8566 N N . VAL A 1 81 ? 7.666 -3.064 0.088 1.00 0.00 81 VAL A N 5
ATOM 8567 C CA . VAL A 1 81 ? 6.666 -3.065 -0.981 1.00 0.00 81 VAL A CA 5
ATOM 8568 C C . VAL A 1 81 ? 7.068 -2.040 -2.026 1.00 0.00 81 VAL A C 5
ATOM 8569 O O . VAL A 1 81 ? 7.288 -0.878 -1.695 1.00 0.00 81 VAL A O 5
ATOM 8582 N N . ALA A 1 82 ? 7.177 -2.483 -3.279 1.00 0.00 82 ALA A N 5
ATOM 8583 C CA . ALA A 1 82 ? 7.576 -1.601 -4.374 1.00 0.00 82 ALA A CA 5
ATOM 8584 C C . ALA A 1 82 ? 6.425 -1.400 -5.356 1.00 0.00 82 ALA A C 5
ATOM 8585 O O . ALA A 1 82 ? 5.794 -2.365 -5.798 1.00 0.00 82 ALA A O 5
ATOM 8592 N N . LEU A 1 83 ? 6.175 -0.137 -5.702 1.00 0.00 83 LEU A N 5
ATOM 8593 C CA . LEU A 1 83 ? 5.121 0.221 -6.643 1.00 0.00 83 LEU A CA 5
ATOM 8594 C C . LEU A 1 83 ? 5.742 0.804 -7.908 1.00 0.00 83 LEU A C 5
ATOM 8595 O O . LEU A 1 83 ? 6.456 1.811 -7.853 1.00 0.00 83 LEU A O 5
ATOM 8611 N N . LYS A 1 84 ? 5.453 0.172 -9.042 1.00 0.00 84 LYS A N 5
ATOM 8612 C CA . LYS A 1 84 ? 5.966 0.625 -10.327 1.00 0.00 84 LYS A CA 5
ATOM 8613 C C . LYS A 1 84 ? 4.992 1.635 -10.933 1.00 0.00 84 LYS A C 5
ATOM 8614 O O . LYS A 1 84 ? 3.836 1.305 -11.178 1.00 0.00 84 LYS A O 5
ATOM 8633 N N . ILE A 1 85 ? 5.472 2.866 -11.166 1.00 0.00 85 ILE A N 5
ATOM 8634 C CA . ILE A 1 85 ? 4.634 3.932 -11.735 1.00 0.00 85 ILE A CA 5
ATOM 8635 C C . ILE A 1 85 ? 5.238 4.447 -13.046 1.00 0.00 85 ILE A C 5
ATOM 8636 O O . ILE A 1 85 ? 6.448 4.659 -13.140 1.00 0.00 85 ILE A O 5
ATOM 8652 N N . ARG A 1 86 ? 4.385 4.587 -14.065 1.00 0.00 86 ARG A N 5
ATOM 8653 C CA . ARG A 1 86 ? 4.828 5.000 -15.398 1.00 0.00 86 ARG A CA 5
ATOM 8654 C C . ARG A 1 86 ? 4.562 6.485 -15.652 1.00 0.00 86 ARG A C 5
ATOM 8655 O O . ARG A 1 86 ? 3.639 7.069 -15.080 1.00 0.00 86 ARG A O 5
ATOM 8676 N N . GLN A 1 87 ? 5.364 7.074 -16.550 1.00 0.00 87 GLN A N 5
ATOM 8677 C CA . GLN A 1 87 ? 5.211 8.482 -16.936 1.00 0.00 87 GLN A CA 5
ATOM 8678 C C . GLN A 1 87 ? 5.336 9.414 -15.720 1.00 0.00 87 GLN A C 5
ATOM 8679 O O . GLN A 1 87 ? 4.422 10.178 -15.387 1.00 0.00 87 GLN A O 5
ATOM 8693 N N . VAL A 1 88 ? 6.489 9.325 -15.070 1.00 0.00 88 VAL A N 5
ATOM 8694 C CA . VAL A 1 88 ? 6.812 10.123 -13.881 1.00 0.00 88 VAL A CA 5
ATOM 8695 C C . VAL A 1 88 ? 6.923 11.613 -14.247 1.00 0.00 88 VAL A C 5
ATOM 8696 O O . VAL A 1 88 ? 7.222 11.960 -15.393 1.00 0.00 88 VAL A O 5
ATOM 8709 N N . GLN A 1 89 ? 6.616 12.479 -13.271 1.00 0.00 89 GLN A N 5
ATOM 8710 C CA . GLN A 1 89 ? 6.612 13.941 -13.500 1.00 0.00 89 GLN A CA 5
ATOM 8711 C C . GLN A 1 89 ? 7.073 14.761 -12.250 1.00 0.00 89 GLN A C 5
ATOM 8712 O O . GLN A 1 89 ? 7.253 14.197 -11.154 1.00 0.00 89 GLN A O 5
ATOM 8726 N N . PRO A 1 90 ? 7.336 16.085 -12.407 1.00 0.00 90 PRO A N 5
ATOM 8727 C CA . PRO A 1 90 ? 7.852 16.943 -11.287 1.00 0.00 90 PRO A CA 5
ATOM 8728 C C . PRO A 1 90 ? 7.034 16.815 -10.002 1.00 0.00 90 PRO A C 5
ATOM 8729 O O . PRO A 1 90 ? 7.603 16.854 -8.907 1.00 0.00 90 PRO A O 5
ATOM 8740 N N . SER A 1 91 ? 5.703 16.666 -10.129 1.00 0.00 91 SER A N 5
ATOM 8741 C CA . SER A 1 91 ? 4.853 16.538 -8.939 1.00 0.00 91 SER A CA 5
ATOM 8742 C C . SER A 1 91 ? 5.239 15.293 -8.129 1.00 0.00 91 SER A C 5
ATOM 8743 O O . SE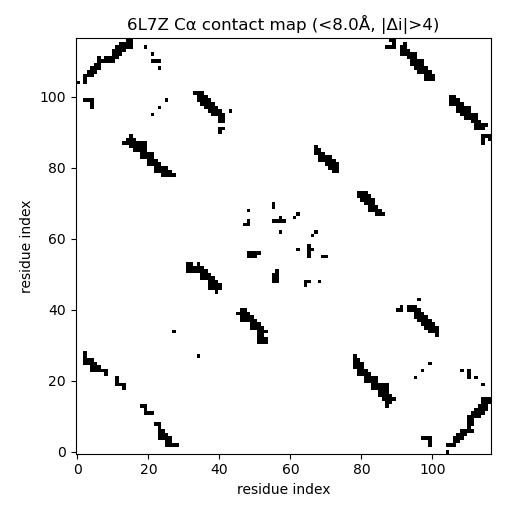R A 1 91 ? 5.206 15.320 -6.894 1.00 0.00 91 SER A O 5
ATOM 8751 N N . ASP A 1 92 ? 5.699 14.229 -8.830 1.00 0.00 92 ASP A N 5
ATOM 8752 C CA . ASP A 1 92 ? 6.196 13.023 -8.146 1.00 0.00 92 ASP A CA 5
ATOM 8753 C C . ASP A 1 92 ? 7.456 13.352 -7.352 1.00 0.00 92 ASP A C 5
ATOM 8754 O O . ASP A 1 92 ? 7.676 12.813 -6.264 1.00 0.00 92 ASP A O 5
ATOM 8763 N N . ASP A 1 93 ? 8.286 14.251 -7.911 1.00 0.00 93 ASP A N 5
ATOM 8764 C CA . ASP A 1 93 ? 9.541 14.669 -7.259 1.00 0.00 93 ASP A CA 5
ATOM 8765 C C . ASP A 1 93 ? 9.276 15.097 -5.823 1.00 0.00 93 ASP A C 5
ATOM 8766 O O . ASP A 1 93 ? 8.344 15.863 -5.555 1.00 0.00 93 ASP A O 5
ATOM 8775 N N . GLY A 1 94 ? 10.089 14.578 -4.902 1.00 0.00 94 GLY A N 5
ATOM 8776 C CA . GLY A 1 94 ? 9.939 14.881 -3.483 1.00 0.00 94 GLY A CA 5
ATOM 8777 C C . GLY A 1 94 ? 9.914 13.602 -2.664 1.00 0.00 94 GLY A C 5
ATOM 8778 O O . GLY A 1 94 ? 10.474 12.579 -3.071 1.00 0.00 94 GLY A O 5
ATOM 8782 N N . GLN A 1 95 ? 9.264 13.667 -1.504 1.00 0.00 95 GLN A N 5
ATOM 8783 C CA . GLN A 1 95 ? 9.155 12.512 -0.615 1.00 0.00 95 GLN A CA 5
ATOM 8784 C C . GLN A 1 95 ? 7.711 12.043 -0.515 1.00 0.00 95 GLN A C 5
ATOM 8785 O O . GLN A 1 95 ? 6.775 12.854 -0.614 1.00 0.00 95 GLN A O 5
ATOM 8799 N N . TYR A 1 96 ? 7.529 10.735 -0.272 1.00 0.00 96 TYR A N 5
ATOM 8800 C CA . TYR A 1 96 ? 6.185 10.175 -0.093 1.00 0.00 96 TYR A CA 5
ATOM 8801 C C . TYR A 1 96 ? 6.093 9.470 1.262 1.00 0.00 96 TYR A C 5
ATOM 8802 O O . TYR A 1 96 ? 7.035 8.784 1.669 1.00 0.00 96 TYR A O 5
ATOM 8820 N N . TRP A 1 97 ? 4.943 9.598 1.918 1.00 0.00 97 TRP A N 5
ATOM 8821 C CA . TRP A 1 97 ? 4.723 8.934 3.192 1.00 0.00 97 TRP A CA 5
ATOM 8822 C C . TRP A 1 97 ? 4.099 7.566 2.969 1.00 0.00 97 TRP A C 5
ATOM 8823 O O . TRP A 1 97 ? 2.987 7.461 2.440 1.00 0.00 97 TRP A O 5
ATOM 8844 N N . CYS A 1 98 ? 4.804 6.522 3.418 1.00 0.00 98 CYS A N 5
ATOM 8845 C CA . CYS A 1 98 ? 4.300 5.155 3.314 1.00 0.00 98 CYS A CA 5
ATOM 8846 C C . CYS A 1 98 ? 3.415 4.870 4.518 1.00 0.00 98 CYS A C 5
ATOM 8847 O O . CYS A 1 98 ? 3.882 4.935 5.656 1.00 0.00 98 CYS A O 5
ATOM 8854 N N . ARG A 1 99 ? 2.114 4.628 4.267 1.00 0.00 99 ARG A N 5
ATOM 8855 C CA . ARG A 1 99 ? 1.148 4.409 5.351 1.00 0.00 99 ARG A CA 5
ATOM 8856 C C . ARG A 1 99 ? 0.707 2.964 5.442 1.00 0.00 99 ARG A C 5
ATOM 8857 O O . ARG A 1 99 ? 0.252 2.390 4.455 1.00 0.00 99 ARG A O 5
ATOM 8878 N N . PHE A 1 100 ? 0.733 2.428 6.670 1.00 0.00 100 PHE A N 5
ATOM 8879 C CA . PHE A 1 100 ? 0.216 1.092 6.947 1.00 0.00 100 PHE A CA 5
ATOM 8880 C C . PHE A 1 100 ? -0.953 1.237 7.917 1.00 0.00 100 PHE A C 5
ATOM 8881 O O . PHE A 1 100 ? -0.770 1.710 9.044 1.00 0.00 100 PHE A O 5
ATOM 8898 N N . GLN A 1 101 ? -2.166 0.932 7.436 1.00 0.00 101 GLN A N 5
ATOM 8899 C CA . GLN A 1 101 ? -3.380 1.148 8.232 1.00 0.00 101 GLN A CA 5
ATOM 8900 C C . GLN A 1 101 ? -4.103 -0.163 8.557 1.00 0.00 101 GLN A C 5
ATOM 8901 O O . GLN A 1 101 ? -4.461 -0.933 7.661 1.00 0.00 101 GLN A O 5
ATOM 8915 N N . GLU A 1 102 ? -4.388 -0.344 9.846 1.00 0.00 102 GLU A N 5
ATOM 8916 C CA . GLU A 1 102 ? -5.156 -1.481 10.332 1.00 0.00 102 GLU A CA 5
ATOM 8917 C C . GLU A 1 102 ? -6.050 -1.021 11.478 1.00 0.00 102 GLU A C 5
ATOM 8918 O O . GLU A 1 102 ? -5.582 -0.345 12.401 1.00 0.00 102 GLU A O 5
ATOM 8930 N N . GLY A 1 103 ? -7.339 -1.356 11.397 1.00 0.00 103 GLY A N 5
ATOM 8931 C CA . GLY A 1 103 ? -8.303 -0.939 12.415 1.00 0.00 103 GLY A CA 5
ATOM 8932 C C . GLY A 1 103 ? -8.355 0.586 12.510 1.00 0.00 103 GLY A C 5
ATOM 8933 O O . GLY A 1 103 ? -8.464 1.273 11.489 1.00 0.00 103 GLY A O 5
ATOM 8937 N N . ASP A 1 104 ? -8.275 1.107 13.741 1.00 0.00 104 ASP A N 5
ATOM 8938 C CA . ASP A 1 104 ? -8.313 2.562 13.971 1.00 0.00 104 ASP A CA 5
ATOM 8939 C C . ASP A 1 104 ? -6.907 3.154 14.223 1.00 0.00 104 ASP A C 5
ATOM 8940 O O . ASP A 1 104 ? -6.788 4.301 14.663 1.00 0.00 104 ASP A O 5
ATOM 8949 N N . TYR A 1 105 ? -5.853 2.359 13.964 1.00 0.00 105 TYR A N 5
ATOM 8950 C CA . TYR A 1 105 ? -4.469 2.806 14.191 1.00 0.00 105 TYR A CA 5
ATOM 8951 C C . TYR A 1 105 ? -3.602 2.569 12.940 1.00 0.00 105 TYR A C 5
ATOM 8952 O O . TYR A 1 105 ? -3.687 1.510 12.311 1.00 0.00 105 TYR A O 5
ATOM 8970 N N . TRP A 1 106 ? -2.750 3.559 12.610 1.00 0.00 106 TRP A N 5
ATOM 8971 C CA . TRP A 1 106 ? -1.845 3.443 11.457 1.00 0.00 106 TRP A CA 5
ATOM 8972 C C . TRP A 1 106 ? -0.489 4.095 11.749 1.00 0.00 106 TRP A C 5
ATOM 8973 O O . TRP A 1 106 ? -0.371 4.945 12.636 1.00 0.00 106 TRP A O 5
ATOM 8994 N N . ARG A 1 107 ? 0.524 3.673 10.997 1.00 0.00 107 ARG A N 5
ATOM 8995 C CA . ARG A 1 107 ? 1.889 4.182 11.152 1.00 0.00 107 ARG A CA 5
ATOM 8996 C C . ARG A 1 107 ? 2.494 4.492 9.790 1.00 0.00 107 ARG A C 5
ATOM 8997 O O . ARG A 1 107 ? 2.138 3.849 8.794 1.00 0.00 107 ARG A O 5
ATOM 9018 N N . GLU A 1 108 ? 3.382 5.514 9.731 1.00 0.00 108 GLU A N 5
ATOM 9019 C CA . GLU A 1 108 ? 3.970 5.908 8.448 1.00 0.00 108 GLU A CA 5
ATOM 9020 C C . GLU A 1 108 ? 5.309 6.647 8.577 1.00 0.00 108 GLU A C 5
ATOM 9021 O O . GLU A 1 108 ? 5.609 7.256 9.606 1.00 0.00 108 GLU A O 5
ATOM 9033 N N . THR A 1 109 ? 6.078 6.618 7.479 1.00 0.00 109 THR A N 5
ATOM 9034 C CA . THR A 1 109 ? 7.366 7.317 7.395 1.00 0.00 109 THR A CA 5
ATOM 9035 C C . THR A 1 109 ? 7.648 7.725 5.936 1.00 0.00 109 THR A C 5
ATOM 9036 O O . THR A 1 109 ? 7.183 7.058 5.007 1.00 0.00 109 THR A O 5
ATOM 9047 N N . SER A 1 110 ? 8.355 8.857 5.739 1.00 0.00 110 SER A N 5
ATOM 9048 C CA . SER A 1 110 ? 8.617 9.376 4.380 1.00 0.00 110 SER A CA 5
ATOM 9049 C C . SER A 1 110 ? 9.789 8.655 3.692 1.00 0.00 110 SER A C 5
ATOM 9050 O O . SER A 1 110 ? 10.674 8.121 4.346 1.00 0.00 110 SER A O 5
ATOM 9058 N N . VAL A 1 111 ? 9.783 8.679 2.353 1.00 0.00 111 VAL A N 5
ATOM 9059 C CA . VAL A 1 111 ? 10.831 8.030 1.535 1.00 0.00 111 VAL A CA 5
ATOM 9060 C C . VAL A 1 111 ? 11.426 9.051 0.559 1.00 0.00 111 VAL A C 5
ATOM 9061 O O . VAL A 1 111 ? 10.728 9.983 0.137 1.00 0.00 111 VAL A O 5
ATOM 9074 N N . LEU A 1 112 ? 12.729 8.899 0.243 1.00 0.00 112 LEU A N 5
ATOM 9075 C CA . LEU A 1 112 ? 13.418 9.858 -0.634 1.00 0.00 112 LEU A CA 5
ATOM 9076 C C . LEU A 1 112 ? 13.357 9.431 -2.101 1.00 0.00 112 LEU A C 5
ATOM 9077 O O . LEU A 1 112 ? 14.076 8.521 -2.519 1.00 0.00 112 LEU A O 5
ATOM 9093 N N . LEU A 1 113 ? 12.524 10.126 -2.891 1.00 0.00 113 LEU A N 5
ATOM 9094 C CA . LEU A 1 113 ? 12.423 9.843 -4.333 1.00 0.00 113 LEU A CA 5
ATOM 9095 C C . LEU A 1 113 ? 12.446 11.145 -5.135 1.00 0.00 113 LEU A C 5
ATOM 9096 O O . LEU A 1 113 ? 11.423 11.825 -5.251 1.00 0.00 113 LEU A O 5
ATOM 9112 N N . GLN A 1 114 ? 13.607 11.467 -5.717 1.00 0.00 114 GLN A N 5
ATOM 9113 C CA . GLN A 1 114 ? 13.749 12.676 -6.537 1.00 0.00 114 GLN A CA 5
ATOM 9114 C C . GLN A 1 114 ? 13.881 12.291 -7.990 1.00 0.00 114 GLN A C 5
ATOM 9115 O O . GLN A 1 114 ? 14.678 11.430 -8.325 1.00 0.00 114 GLN A O 5
ATOM 9129 N N . VAL A 1 115 ? 13.069 12.911 -8.845 1.00 0.00 115 VAL A N 5
ATOM 9130 C CA . VAL A 1 115 ? 13.064 12.582 -10.278 1.00 0.00 115 VAL A CA 5
ATOM 9131 C C . VAL A 1 115 ? 13.736 13.675 -11.096 1.00 0.00 115 VAL A C 5
ATOM 9132 O O . VAL A 1 115 ? 13.560 14.867 -10.822 1.00 0.00 115 VAL A O 5
ATOM 9145 N N . ALA A 1 116 ? 14.521 13.254 -12.098 1.00 0.00 116 ALA A N 5
ATOM 9146 C CA . ALA A 1 116 ? 15.236 14.196 -12.958 1.00 0.00 116 ALA A CA 5
ATOM 9147 C C . ALA A 1 116 ? 14.256 14.955 -13.846 1.00 0.00 116 ALA A C 5
ATOM 9148 O O . ALA A 1 116 ? 13.254 14.395 -14.295 1.00 0.00 116 ALA A O 5
ATOM 9155 N N . ALA A 1 117 ? 14.548 16.238 -14.082 1.00 0.00 117 ALA A N 5
ATOM 9156 C CA . ALA A 1 117 ? 13.687 17.084 -14.908 1.00 0.00 117 ALA A CA 5
ATOM 9157 C C . ALA A 1 117 ? 14.226 17.183 -16.334 1.00 0.00 117 ALA A C 5
ATOM 9158 O O . ALA A 1 117 ? 15.336 16.728 -16.561 1.00 0.00 117 ALA A O 5
ATOM 9166 N N . MET A 1 1 ? 3.945 -6.512 18.249 1.00 0.00 1 MET A N 6
ATOM 9167 C CA . MET A 1 1 ? 2.595 -6.119 18.754 1.00 0.00 1 MET A CA 6
ATOM 9168 C C . MET A 1 1 ? 2.022 -5.022 17.857 1.00 0.00 1 MET A C 6
ATOM 9169 O O . MET A 1 1 ? 0.990 -5.216 17.207 1.00 0.00 1 MET A O 6
ATOM 9185 N N . ASP A 1 2 ? 2.708 -3.872 17.824 1.00 0.00 2 ASP A N 6
ATOM 9186 C CA . ASP A 1 2 ? 2.284 -2.740 17.003 1.00 0.00 2 ASP A CA 6
ATOM 9187 C C . ASP A 1 2 ? 2.806 -2.881 15.572 1.00 0.00 2 ASP A C 6
ATOM 9188 O O . ASP A 1 2 ? 3.485 -3.860 15.250 1.00 0.00 2 ASP A O 6
ATOM 9197 N N . PHE A 1 3 ? 2.495 -1.890 14.723 1.00 0.00 3 PHE A N 6
ATOM 9198 C CA . PHE A 1 3 ? 2.944 -1.898 13.329 1.00 0.00 3 PHE A CA 6
ATOM 9199 C C . PHE A 1 3 ? 3.691 -0.616 13.014 1.00 0.00 3 PHE A C 6
ATOM 9200 O O . PHE A 1 3 ? 3.340 0.456 13.522 1.00 0.00 3 PHE A O 6
ATOM 9217 N N . ARG A 1 4 ? 4.736 -0.730 12.186 1.00 0.00 4 ARG A N 6
ATOM 9218 C CA . ARG A 1 4 ? 5.547 0.427 11.821 1.00 0.00 4 ARG A CA 6
ATOM 9219 C C . ARG A 1 4 ? 5.946 0.391 10.350 1.00 0.00 4 ARG A C 6
ATOM 9220 O O . ARG A 1 4 ? 6.187 -0.674 9.773 1.00 0.00 4 ARG A O 6
ATOM 9241 N N . VAL A 1 5 ? 6.034 1.579 9.773 1.00 0.00 5 VAL A N 6
ATOM 9242 C CA . VAL A 1 5 ? 6.429 1.760 8.387 1.00 0.00 5 VAL A CA 6
ATOM 9243 C C . VAL A 1 5 ? 7.792 2.457 8.352 1.00 0.00 5 VAL A C 6
ATOM 9244 O O . VAL A 1 5 ? 7.990 3.472 9.030 1.00 0.00 5 VAL A O 6
ATOM 9257 N N . VAL A 1 6 ? 8.728 1.901 7.574 1.00 0.00 6 VAL A N 6
ATOM 9258 C CA . VAL A 1 6 ? 10.073 2.477 7.476 1.00 0.00 6 VAL A CA 6
ATOM 9259 C C . VAL A 1 6 ? 10.184 3.323 6.209 1.00 0.00 6 VAL A C 6
ATOM 9260 O O . VAL A 1 6 ? 10.000 2.821 5.091 1.00 0.00 6 VAL A O 6
ATOM 9273 N N . GLY A 1 7 ? 10.461 4.614 6.408 1.00 0.00 7 GLY A N 6
ATOM 9274 C CA . GLY A 1 7 ? 10.575 5.568 5.310 1.00 0.00 7 GLY A CA 6
ATOM 9275 C C . GLY A 1 7 ? 12.042 5.796 4.880 1.00 0.00 7 GLY A C 6
ATOM 9276 O O . GLY A 1 7 ? 12.329 5.762 3.680 1.00 0.00 7 GLY A O 6
ATOM 9280 N N . PRO A 1 8 ? 12.993 6.041 5.823 1.00 0.00 8 PRO A N 6
ATOM 9281 C CA . PRO A 1 8 ? 14.422 6.274 5.447 1.00 0.00 8 PRO A CA 6
ATOM 9282 C C . PRO A 1 8 ? 14.919 5.199 4.496 1.00 0.00 8 PRO A C 6
ATOM 9283 O O . PRO A 1 8 ? 15.013 4.023 4.860 1.00 0.00 8 PRO A O 6
ATOM 9294 N N . ASN A 1 9 ? 15.232 5.622 3.277 1.00 0.00 9 ASN A N 6
ATOM 9295 C CA . ASN A 1 9 ? 15.714 4.726 2.236 1.00 0.00 9 ASN A CA 6
ATOM 9296 C C . ASN A 1 9 ? 16.685 5.455 1.331 1.00 0.00 9 ASN A C 6
ATOM 9297 O O . ASN A 1 9 ? 16.788 6.687 1.383 1.00 0.00 9 ASN A O 6
ATOM 9308 N N . LEU A 1 10 ? 17.363 4.697 0.475 1.00 0.00 10 LEU A N 6
ATOM 9309 C CA . LEU A 1 10 ? 18.297 5.274 -0.480 1.00 0.00 10 LEU A CA 6
ATOM 9310 C C . LEU A 1 10 ? 17.504 6.028 -1.575 1.00 0.00 10 LEU A C 6
ATOM 9311 O O . LEU A 1 10 ? 16.543 5.470 -2.115 1.00 0.00 10 LEU A O 6
ATOM 9327 N N . PRO A 1 11 ? 17.854 7.295 -1.908 1.00 0.00 11 PRO A N 6
ATOM 9328 C CA . PRO A 1 11 ? 17.095 8.078 -2.941 1.00 0.00 11 PRO A CA 6
ATOM 9329 C C . PRO A 1 11 ? 17.009 7.326 -4.263 1.00 0.00 11 PRO A C 6
ATOM 9330 O O . PRO A 1 11 ? 17.998 6.737 -4.712 1.00 0.00 11 PRO A O 6
ATOM 9341 N N . ILE A 1 12 ? 15.821 7.362 -4.897 1.00 0.00 12 ILE A N 6
ATOM 9342 C CA . ILE A 1 12 ? 15.632 6.683 -6.197 1.00 0.00 12 ILE A CA 6
ATOM 9343 C C . ILE A 1 12 ? 15.569 7.716 -7.326 1.00 0.00 12 ILE A C 6
ATOM 9344 O O . ILE A 1 12 ? 14.757 8.647 -7.291 1.00 0.00 12 ILE A O 6
ATOM 9360 N N . LEU A 1 13 ? 16.471 7.560 -8.299 1.00 0.00 13 LEU A N 6
ATOM 9361 C CA . LEU A 1 13 ? 16.580 8.489 -9.420 1.00 0.00 13 LEU A CA 6
ATOM 9362 C C . LEU A 1 13 ? 15.869 7.958 -10.663 1.00 0.00 13 LEU A C 6
ATOM 9363 O O . LEU A 1 13 ? 16.238 6.912 -11.206 1.00 0.00 13 LEU A O 6
ATOM 9379 N N . ALA A 1 14 ? 14.881 8.724 -11.133 1.00 0.00 14 ALA A N 6
ATOM 9380 C CA . ALA A 1 14 ? 14.143 8.389 -12.345 1.00 0.00 14 ALA A CA 6
ATOM 9381 C C . ALA A 1 14 ? 14.010 9.625 -13.228 1.00 0.00 14 ALA A C 6
ATOM 9382 O O . ALA A 1 14 ? 13.495 10.654 -12.790 1.00 0.00 14 ALA A O 6
ATOM 9389 N N . LYS A 1 15 ? 14.497 9.519 -14.465 1.00 0.00 15 LYS A N 6
ATOM 9390 C CA . LYS A 1 15 ? 14.456 10.637 -15.413 1.00 0.00 15 LYS A CA 6
ATOM 9391 C C . LYS A 1 15 ? 13.031 10.889 -15.906 1.00 0.00 15 LYS A C 6
ATOM 9392 O O . LYS A 1 15 ? 12.294 9.946 -16.210 1.00 0.00 15 LYS A O 6
ATOM 9411 N N . VAL A 1 16 ? 12.663 12.177 -16.004 1.00 0.00 16 VAL A N 6
ATOM 9412 C CA . VAL A 1 16 ? 11.337 12.564 -16.486 1.00 0.00 16 VAL A CA 6
ATOM 9413 C C . VAL A 1 16 ? 11.120 12.001 -17.898 1.00 0.00 16 VAL A C 6
ATOM 9414 O O . VAL A 1 16 ? 12.016 12.049 -18.747 1.00 0.00 16 VAL A O 6
ATOM 9427 N N . GLY A 1 17 ? 9.952 11.395 -18.096 1.00 0.00 17 GLY A N 6
ATOM 9428 C CA . GLY A 1 17 ? 9.613 10.720 -19.354 1.00 0.00 17 GLY A CA 6
ATOM 9429 C C . GLY A 1 17 ? 9.645 9.193 -19.165 1.00 0.00 17 GLY A C 6
ATOM 9430 O O . GLY A 1 17 ? 8.847 8.468 -19.764 1.00 0.00 17 GLY A O 6
ATOM 9434 N N . GLU A 1 18 ? 10.520 8.732 -18.259 1.00 0.00 18 GLU A N 6
ATOM 9435 C CA . GLU A 1 18 ? 10.610 7.316 -17.895 1.00 0.00 18 GLU A CA 6
ATOM 9436 C C . GLU A 1 18 ? 9.857 7.086 -16.590 1.00 0.00 18 GLU A C 6
ATOM 9437 O O . GLU A 1 18 ? 9.530 8.042 -15.900 1.00 0.00 18 GLU A O 6
ATOM 9449 N N . ASP A 1 19 ? 9.564 5.819 -16.268 1.00 0.00 19 ASP A N 6
ATOM 9450 C CA . ASP A 1 19 ? 8.828 5.488 -15.033 1.00 0.00 19 ASP A CA 6
ATOM 9451 C C . ASP A 1 19 ? 9.739 5.569 -13.787 1.00 0.00 19 ASP A C 6
ATOM 9452 O O . ASP A 1 19 ? 10.962 5.471 -13.894 1.00 0.00 19 ASP A O 6
ATOM 9461 N N . ALA A 1 20 ? 9.115 5.743 -12.604 1.00 0.00 20 ALA A N 6
ATOM 9462 C CA . ALA A 1 20 ? 9.852 5.835 -11.323 1.00 0.00 20 ALA A CA 6
ATOM 9463 C C . ALA A 1 20 ? 9.404 4.749 -10.366 1.00 0.00 20 ALA A C 6
ATOM 9464 O O . ALA A 1 20 ? 8.365 4.115 -10.578 1.00 0.00 20 ALA A O 6
ATOM 9471 N N . LEU A 1 21 ? 10.209 4.518 -9.322 1.00 0.00 21 LEU A N 6
ATOM 9472 C CA . LEU A 1 21 ? 9.907 3.479 -8.339 1.00 0.00 21 LEU A CA 6
ATOM 9473 C C . LEU A 1 21 ? 9.899 4.050 -6.928 1.00 0.00 21 LEU A C 6
ATOM 9474 O O . LEU A 1 21 ? 10.921 4.549 -6.450 1.00 0.00 21 LEU A O 6
ATOM 9490 N N . LEU A 1 22 ? 8.756 3.917 -6.241 1.00 0.00 22 LEU A N 6
ATOM 9491 C CA . LEU A 1 22 ? 8.641 4.361 -4.850 1.00 0.00 22 LEU A CA 6
ATOM 9492 C C . LEU A 1 22 ? 8.259 3.193 -3.959 1.00 0.00 22 LEU A C 6
ATOM 9493 O O . LEU A 1 22 ? 7.375 2.408 -4.306 1.00 0.00 22 LEU A O 6
ATOM 9509 N N . THR A 1 23 ? 8.992 3.030 -2.850 1.00 0.00 23 THR A N 6
ATOM 9510 C CA . THR A 1 23 ? 8.789 1.883 -1.964 1.00 0.00 23 THR A CA 6
ATOM 9511 C C . THR A 1 23 ? 9.029 2.214 -0.492 1.00 0.00 23 THR A C 6
ATOM 9512 O O . THR A 1 23 ? 9.703 3.189 -0.155 1.00 0.00 23 THR A O 6
ATOM 9523 N N . CYS A 1 24 ? 8.508 1.342 0.365 1.00 0.00 24 CYS A N 6
ATOM 9524 C CA . CYS A 1 24 ? 8.673 1.445 1.809 1.00 0.00 24 CYS A CA 6
ATOM 9525 C C . CYS A 1 24 ? 8.730 0.038 2.396 1.00 0.00 24 CYS A C 6
ATOM 9526 O O . CYS A 1 24 ? 8.300 -0.920 1.741 1.00 0.00 24 CYS A O 6
ATOM 9533 N N . GLN A 1 25 ? 9.283 -0.100 3.614 1.00 0.00 25 GLN A N 6
ATOM 9534 C CA . GLN A 1 25 ? 9.405 -1.430 4.241 1.00 0.00 25 GLN A CA 6
ATOM 9535 C C . GLN A 1 25 ? 8.457 -1.575 5.419 1.00 0.00 25 GLN A C 6
ATOM 9536 O O . GLN A 1 25 ? 8.549 -0.831 6.401 1.00 0.00 25 GLN A O 6
ATOM 9550 N N . LEU A 1 26 ? 7.537 -2.541 5.306 1.00 0.00 26 LEU A N 6
ATOM 9551 C CA . LEU A 1 26 ? 6.550 -2.800 6.352 1.00 0.00 26 LEU A CA 6
ATOM 9552 C C . LEU A 1 26 ? 6.447 -4.295 6.653 1.00 0.00 26 LEU A C 6
ATOM 9553 O O . LEU A 1 26 ? 6.741 -5.132 5.794 1.00 0.00 26 LEU A O 6
ATOM 9569 N N . LEU A 1 27 ? 6.049 -4.623 7.891 1.00 0.00 27 LEU A N 6
ATOM 9570 C CA . LEU A 1 27 ? 5.918 -6.019 8.322 1.00 0.00 27 LEU A CA 6
ATOM 9571 C C . LEU A 1 27 ? 4.421 -6.343 8.596 1.00 0.00 27 LEU A C 6
ATOM 9572 O O . LEU A 1 27 ? 3.889 -5.917 9.626 1.00 0.00 27 LEU A O 6
ATOM 9588 N N . PRO A 1 28 ? 3.721 -7.087 7.699 1.00 0.00 28 PRO A N 6
ATOM 9589 C CA . PRO A 1 28 ? 2.278 -7.431 7.908 1.00 0.00 28 PRO A CA 6
ATOM 9590 C C . PRO A 1 28 ? 2.110 -8.580 8.897 1.00 0.00 28 PRO A C 6
ATOM 9591 O O . PRO A 1 28 ? 2.940 -9.496 8.938 1.00 0.00 28 PRO A O 6
ATOM 9602 N N . LYS A 1 29 ? 1.013 -8.548 9.669 1.00 0.00 29 LYS A N 6
ATOM 9603 C CA . LYS A 1 29 ? 0.728 -9.619 10.626 1.00 0.00 29 LYS A CA 6
ATOM 9604 C C . LYS A 1 29 ? 0.564 -10.941 9.872 1.00 0.00 29 LYS A C 6
ATOM 9605 O O . LYS A 1 29 ? 1.166 -11.956 10.232 1.00 0.00 29 LYS A O 6
ATOM 9624 N N . ARG A 1 30 ? -0.220 -10.891 8.794 1.00 0.00 30 ARG A N 6
ATOM 9625 C CA . ARG A 1 30 ? -0.444 -12.048 7.930 1.00 0.00 30 ARG A CA 6
ATOM 9626 C C . ARG A 1 30 ? -1.242 -11.627 6.697 1.00 0.00 30 ARG A C 6
ATOM 9627 O O . ARG A 1 30 ? -2.292 -10.992 6.821 1.00 0.00 30 ARG A O 6
ATOM 9648 N N . THR A 1 31 ? -0.738 -11.986 5.505 1.00 0.00 31 THR A N 6
ATOM 9649 C CA . THR A 1 31 ? -1.411 -11.637 4.239 1.00 0.00 31 THR A CA 6
ATOM 9650 C C . THR A 1 31 ? -1.787 -10.139 4.227 1.00 0.00 31 THR A C 6
ATOM 9651 O O . THR A 1 31 ? -1.387 -9.389 5.125 1.00 0.00 31 THR A O 6
ATOM 9662 N N . THR A 1 32 ? -2.559 -9.716 3.215 1.00 0.00 32 THR A N 6
ATOM 9663 C CA . THR A 1 32 ? -2.997 -8.314 3.107 1.00 0.00 32 THR A CA 6
ATOM 9664 C C . THR A 1 32 ? -4.495 -8.217 2.753 1.00 0.00 32 THR A C 6
ATOM 9665 O O . THR A 1 32 ? -4.934 -7.258 2.100 1.00 0.00 32 THR A O 6
ATOM 9676 N N . ALA A 1 33 ? -5.268 -9.219 3.202 1.00 0.00 33 ALA A N 6
ATOM 9677 C CA . ALA A 1 33 ? -6.714 -9.257 2.964 1.00 0.00 33 ALA A CA 6
ATOM 9678 C C . ALA A 1 33 ? -7.421 -8.087 3.654 1.00 0.00 33 ALA A C 6
ATOM 9679 O O . ALA A 1 33 ? -8.358 -7.501 3.104 1.00 0.00 33 ALA A O 6
ATOM 9686 N N . HIS A 1 34 ? -6.982 -7.777 4.876 1.00 0.00 34 HIS A N 6
ATOM 9687 C CA . HIS A 1 34 ? -7.586 -6.686 5.668 1.00 0.00 34 HIS A CA 6
ATOM 9688 C C . HIS A 1 34 ? -6.616 -5.508 5.858 1.00 0.00 34 HIS A C 6
ATOM 9689 O O . HIS A 1 34 ? -6.830 -4.661 6.732 1.00 0.00 34 HIS A O 6
ATOM 9703 N N . MET A 1 35 ? -5.544 -5.469 5.049 1.00 0.00 35 MET A N 6
ATOM 9704 C CA . MET A 1 35 ? -4.542 -4.408 5.149 1.00 0.00 35 MET A CA 6
ATOM 9705 C C . MET A 1 35 ? -4.733 -3.366 4.049 1.00 0.00 35 MET A C 6
ATOM 9706 O O . MET A 1 35 ? -5.172 -3.691 2.929 1.00 0.00 35 MET A O 6
ATOM 9720 N N . GLU A 1 36 ? -4.376 -2.114 4.372 1.00 0.00 36 GLU A N 6
ATOM 9721 C CA . GLU A 1 36 ? -4.466 -1.008 3.426 1.00 0.00 36 GLU A CA 6
ATOM 9722 C C . GLU A 1 36 ? -3.134 -0.277 3.351 1.00 0.00 36 GLU A C 6
ATOM 9723 O O . GLU A 1 36 ? -2.532 0.038 4.382 1.00 0.00 36 GLU A O 6
ATOM 9735 N N . VAL A 1 37 ? -2.681 -0.004 2.125 1.00 0.00 37 VAL A N 6
ATOM 9736 C CA . VAL A 1 37 ? -1.414 0.702 1.908 1.00 0.00 37 VAL A CA 6
ATOM 9737 C C . VAL A 1 37 ? -1.652 1.920 1.010 1.00 0.00 37 VAL A C 6
ATOM 9738 O O . VAL A 1 37 ? -2.276 1.800 -0.047 1.00 0.00 37 VAL A O 6
ATOM 9751 N N . ARG A 1 38 ? -1.178 3.097 1.451 1.00 0.00 38 ARG A N 6
ATOM 9752 C CA . ARG A 1 38 ? -1.381 4.336 0.677 1.00 0.00 38 ARG A CA 6
ATOM 9753 C C . ARG A 1 38 ? -0.066 5.059 0.392 1.00 0.00 38 ARG A C 6
ATOM 9754 O O . ARG A 1 38 ? 0.836 5.094 1.232 1.00 0.00 38 ARG A O 6
ATOM 9775 N N . TRP A 1 39 ? 0.002 5.679 -0.793 1.00 0.00 39 TRP A N 6
ATOM 9776 C CA . TRP A 1 39 ? 1.169 6.464 -1.205 1.00 0.00 39 TRP A CA 6
ATOM 9777 C C . TRP A 1 39 ? 0.727 7.868 -1.576 1.00 0.00 39 TRP A C 6
ATOM 9778 O O . TRP A 1 39 ? -0.400 8.059 -2.051 1.00 0.00 39 TRP A O 6
ATOM 9799 N N . TYR A 1 40 ? 1.593 8.856 -1.323 1.00 0.00 40 TYR A N 6
ATOM 9800 C CA . TYR A 1 40 ? 1.246 10.257 -1.600 1.00 0.00 40 TYR A CA 6
ATOM 9801 C C . TYR A 1 40 ? 2.310 10.945 -2.446 1.00 0.00 40 TYR A C 6
ATOM 9802 O O . TYR A 1 40 ? 3.499 10.826 -2.178 1.00 0.00 40 TYR A O 6
ATOM 9820 N N . ARG A 1 41 ? 1.852 11.714 -3.428 1.00 0.00 41 ARG A N 6
ATOM 9821 C CA . ARG A 1 41 ? 2.733 12.499 -4.291 1.00 0.00 41 ARG A CA 6
ATOM 9822 C C . ARG A 1 41 ? 2.964 13.884 -3.663 1.00 0.00 41 ARG A C 6
ATOM 9823 O O . ARG A 1 41 ? 2.305 14.869 -4.026 1.00 0.00 41 ARG A O 6
ATOM 9844 N N . SER A 1 42 ? 3.872 13.936 -2.676 1.00 0.00 42 SER A N 6
ATOM 9845 C CA . SER A 1 42 ? 4.159 15.184 -1.948 1.00 0.00 42 SER A CA 6
ATOM 9846 C C . SER A 1 42 ? 2.862 15.835 -1.407 1.00 0.00 42 SER A C 6
ATOM 9847 O O . SER A 1 42 ? 2.851 17.023 -1.074 1.00 0.00 42 SER A O 6
ATOM 9855 N N . ASP A 1 43 ? 1.782 15.039 -1.323 1.00 0.00 43 ASP A N 6
ATOM 9856 C CA . ASP A 1 43 ? 0.492 15.511 -0.828 1.00 0.00 43 ASP A CA 6
ATOM 9857 C C . ASP A 1 43 ? -0.090 14.499 0.196 1.00 0.00 43 ASP A C 6
ATOM 9858 O O . ASP A 1 43 ? -0.844 13.603 -0.194 1.00 0.00 43 ASP A O 6
ATOM 9867 N N . PRO A 1 44 ? 0.284 14.579 1.492 1.00 0.00 44 PRO A N 6
ATOM 9868 C CA . PRO A 1 44 ? -0.187 13.587 2.522 1.00 0.00 44 PRO A CA 6
ATOM 9869 C C . PRO A 1 44 ? -1.715 13.549 2.654 1.00 0.00 44 PRO A C 6
ATOM 9870 O O . PRO A 1 44 ? -2.280 12.523 3.051 1.00 0.00 44 PRO A O 6
ATOM 9881 N N . ASP A 1 45 ? -2.376 14.663 2.317 1.00 0.00 45 ASP A N 6
ATOM 9882 C CA . ASP A 1 45 ? -3.846 14.741 2.397 1.00 0.00 45 ASP A CA 6
ATOM 9883 C C . ASP A 1 45 ? -4.534 14.347 1.068 1.00 0.00 45 ASP A C 6
ATOM 9884 O O . ASP A 1 45 ? -5.764 14.406 0.969 1.00 0.00 45 ASP A O 6
ATOM 9893 N N . MET A 1 46 ? -3.738 13.953 0.055 1.00 0.00 46 MET A N 6
ATOM 9894 C CA . MET A 1 46 ? -4.285 13.560 -1.251 1.00 0.00 46 MET A CA 6
ATOM 9895 C C . MET A 1 46 ? -3.619 12.249 -1.766 1.00 0.00 46 MET A C 6
ATOM 9896 O O . MET A 1 46 ? -2.592 12.316 -2.454 1.00 0.00 46 MET A O 6
ATOM 9910 N N . PRO A 1 47 ? -4.177 11.053 -1.455 1.00 0.00 47 PRO A N 6
ATOM 9911 C CA . PRO A 1 47 ? -3.583 9.754 -1.928 1.00 0.00 47 PRO A CA 6
ATOM 9912 C C . PRO A 1 47 ? -3.737 9.577 -3.441 1.00 0.00 47 PRO A C 6
ATOM 9913 O O . PRO A 1 47 ? -4.791 9.888 -4.006 1.00 0.00 47 PRO A O 6
ATOM 9924 N N . VAL A 1 48 ? -2.674 9.079 -4.085 1.00 0.00 48 VAL A N 6
ATOM 9925 C CA . VAL A 1 48 ? -2.677 8.860 -5.531 1.00 0.00 48 VAL A CA 6
ATOM 9926 C C . VAL A 1 48 ? -3.241 7.466 -5.894 1.00 0.00 48 VAL A C 6
ATOM 9927 O O . VAL A 1 48 ? -4.063 7.337 -6.804 1.00 0.00 48 VAL A O 6
ATOM 9940 N N . ILE A 1 49 ? -2.790 6.442 -5.161 1.00 0.00 49 ILE A N 6
ATOM 9941 C CA . ILE A 1 49 ? -3.238 5.060 -5.375 1.00 0.00 49 ILE A CA 6
ATOM 9942 C C . ILE A 1 49 ? -3.017 4.237 -4.087 1.00 0.00 49 ILE A C 6
ATOM 9943 O O . ILE A 1 49 ? -2.140 4.578 -3.283 1.00 0.00 49 ILE A O 6
ATOM 9959 N N . MET A 1 50 ? -3.843 3.194 -3.867 1.00 0.00 50 MET A N 6
ATOM 9960 C CA . MET A 1 50 ? -3.737 2.396 -2.631 1.00 0.00 50 MET A CA 6
ATOM 9961 C C . MET A 1 50 ? -3.944 0.893 -2.861 1.00 0.00 50 MET A C 6
ATOM 9962 O O . MET A 1 50 ? -4.618 0.477 -3.804 1.00 0.00 50 MET A O 6
ATOM 9976 N N . TYR A 1 51 ? -3.332 0.096 -1.977 1.00 0.00 51 TYR A N 6
ATOM 9977 C CA . TYR A 1 51 ? -3.401 -1.364 -2.034 1.00 0.00 51 TYR A CA 6
ATOM 9978 C C . TYR A 1 51 ? -4.282 -1.883 -0.890 1.00 0.00 51 TYR A C 6
ATOM 9979 O O . TYR A 1 51 ? -3.942 -1.706 0.284 1.00 0.00 51 TYR A O 6
ATOM 9997 N N . ARG A 1 52 ? -5.418 -2.506 -1.237 1.00 0.00 52 ARG A N 6
ATOM 9998 C CA . ARG A 1 52 ? -6.347 -3.029 -0.222 1.00 0.00 52 ARG A CA 6
ATOM 9999 C C . ARG A 1 52 ? -6.799 -4.453 -0.557 1.00 0.00 52 ARG A C 6
ATOM 10000 O O . ARG A 1 52 ? -7.176 -4.747 -1.696 1.00 0.00 52 ARG A O 6
ATOM 10021 N N . ASP A 1 53 ? -6.797 -5.316 0.467 1.00 0.00 53 ASP A N 6
ATOM 10022 C CA . ASP A 1 53 ? -7.249 -6.704 0.314 1.00 0.00 53 ASP A CA 6
ATOM 10023 C C . ASP A 1 53 ? -6.479 -7.431 -0.797 1.00 0.00 53 ASP A C 6
ATOM 10024 O O . ASP A 1 53 ? -7.045 -8.252 -1.538 1.00 0.00 53 ASP A O 6
ATOM 10033 N N . GLY A 1 54 ? -5.176 -7.159 -0.874 1.00 0.00 54 GLY A N 6
ATOM 10034 C CA . GLY A 1 54 ? -4.307 -7.816 -1.860 1.00 0.00 54 GLY A CA 6
ATOM 10035 C C . GLY A 1 54 ? -4.611 -7.361 -3.299 1.00 0.00 54 GLY A C 6
ATOM 10036 O O . GLY A 1 54 ? -4.213 -8.032 -4.259 1.00 0.00 54 GLY A O 6
ATOM 10040 N N . ALA A 1 55 ? -5.318 -6.225 -3.444 1.00 0.00 55 ALA A N 6
ATOM 10041 C CA . ALA A 1 55 ? -5.669 -5.700 -4.770 1.00 0.00 55 ALA A CA 6
ATOM 10042 C C . ALA A 1 55 ? -5.698 -4.173 -4.772 1.00 0.00 55 ALA A C 6
ATOM 10043 O O . ALA A 1 55 ? -6.080 -3.551 -3.777 1.00 0.00 55 ALA A O 6
ATOM 10050 N N . GLU A 1 56 ? -5.321 -3.578 -5.914 1.00 0.00 56 GLU A N 6
ATOM 10051 C CA . GLU A 1 56 ? -5.335 -2.120 -6.069 1.00 0.00 56 GLU A CA 6
ATOM 10052 C C . GLU A 1 56 ? -6.771 -1.590 -6.029 1.00 0.00 56 GLU A C 6
ATOM 10053 O O . GLU A 1 56 ? -7.712 -2.310 -6.381 1.00 0.00 56 GLU A O 6
ATOM 10065 N N . VAL A 1 57 ? -6.934 -0.332 -5.588 1.00 0.00 57 VAL A N 6
ATOM 10066 C CA . VAL A 1 57 ? -8.264 0.281 -5.495 1.00 0.00 57 VAL A CA 6
ATOM 10067 C C . VAL A 1 57 ? -8.973 0.235 -6.858 1.00 0.00 57 VAL A C 6
ATOM 10068 O O . VAL A 1 57 ? -8.449 0.741 -7.854 1.00 0.00 57 VAL A O 6
ATOM 10081 N N . THR A 1 58 ? -10.164 -0.383 -6.883 1.00 0.00 58 THR A N 6
ATOM 10082 C CA . THR A 1 58 ? -10.950 -0.509 -8.118 1.00 0.00 58 THR A CA 6
ATOM 10083 C C . THR A 1 58 ? -10.087 -1.061 -9.254 1.00 0.00 58 THR A C 6
ATOM 10084 O O . THR A 1 58 ? -9.380 -0.305 -9.934 1.00 0.00 58 THR A O 6
ATOM 10095 N N . GLY A 1 59 ? -10.135 -2.385 -9.444 1.00 0.00 59 GLY A N 6
ATOM 10096 C CA . GLY A 1 59 ? -9.336 -3.032 -10.483 1.00 0.00 59 GLY A CA 6
ATOM 10097 C C . GLY A 1 59 ? -9.693 -2.480 -11.852 1.00 0.00 59 GLY A C 6
ATOM 10098 O O . GLY A 1 59 ? -8.813 -2.092 -12.611 1.00 0.00 59 GLY A O 6
ATOM 10102 N N . LEU A 1 60 ? -11.002 -2.370 -12.119 1.00 0.00 60 LEU A N 6
ATOM 10103 C CA . LEU A 1 60 ? -11.512 -1.789 -13.374 1.00 0.00 60 LEU A CA 6
ATOM 10104 C C . LEU A 1 60 ? -10.969 -2.533 -14.635 1.00 0.00 60 LEU A C 6
ATOM 10105 O O . LEU A 1 60 ? -9.771 -2.809 -14.717 1.00 0.00 60 LEU A O 6
ATOM 10121 N N . PRO A 1 61 ? -11.814 -2.804 -15.663 1.00 0.00 61 PRO A N 6
ATOM 10122 C CA . PRO A 1 61 ? -11.332 -3.444 -16.934 1.00 0.00 61 PRO A CA 6
ATOM 10123 C C . PRO A 1 61 ? -10.142 -2.671 -17.516 1.00 0.00 61 PRO A C 6
ATOM 10124 O O . PRO A 1 61 ? -9.194 -3.266 -18.032 1.00 0.00 61 PRO A O 6
ATOM 10135 N N . MET A 1 62 ? -10.193 -1.338 -17.388 1.00 0.00 62 MET A N 6
ATOM 10136 C CA . MET A 1 62 ? -9.110 -0.460 -17.859 1.00 0.00 62 MET A CA 6
ATOM 10137 C C . MET A 1 62 ? -8.804 0.638 -16.820 1.00 0.00 62 MET A C 6
ATOM 10138 O O . MET A 1 62 ? -9.123 1.815 -17.011 1.00 0.00 62 MET A O 6
ATOM 10152 N N . GLU A 1 63 ? -8.200 0.218 -15.707 1.00 0.00 63 GLU A N 6
ATOM 10153 C CA . GLU A 1 63 ? -7.864 1.127 -14.593 1.00 0.00 63 GLU A CA 6
ATOM 10154 C C . GLU A 1 63 ? -7.256 2.450 -15.063 1.00 0.00 63 GLU A C 6
ATOM 10155 O O . GLU A 1 63 ? -6.104 2.505 -15.499 1.00 0.00 63 GLU A O 6
ATOM 10167 N N . GLY A 1 64 ? -8.033 3.521 -14.908 1.00 0.00 64 GLY A N 6
ATOM 10168 C CA . GLY A 1 64 ? -7.583 4.873 -15.245 1.00 0.00 64 GLY A CA 6
ATOM 10169 C C . GLY A 1 64 ? -6.442 5.315 -14.330 1.00 0.00 64 GLY A C 6
ATOM 10170 O O . GLY A 1 64 ? -5.474 5.935 -14.780 1.00 0.00 64 GLY A O 6
ATOM 10174 N N . TYR A 1 65 ? -6.574 4.998 -13.032 1.00 0.00 65 TYR A N 6
ATOM 10175 C CA . TYR A 1 65 ? -5.561 5.366 -12.030 1.00 0.00 65 TYR A CA 6
ATOM 10176 C C . TYR A 1 65 ? -4.563 4.228 -11.826 1.00 0.00 65 TYR A C 6
ATOM 10177 O O . TYR A 1 65 ? -3.360 4.464 -11.670 1.00 0.00 65 TYR A O 6
ATOM 10195 N N . GLY A 1 66 ? -5.075 2.993 -11.843 1.00 0.00 66 GLY A N 6
ATOM 10196 C CA . GLY A 1 66 ? -4.242 1.803 -11.676 1.00 0.00 66 GLY A CA 6
ATOM 10197 C C . GLY A 1 66 ? -3.205 1.708 -12.785 1.00 0.00 66 GLY A C 6
ATOM 10198 O O . GLY A 1 66 ? -2.071 1.286 -12.551 1.00 0.00 66 GLY A O 6
ATOM 10202 N N . GLY A 1 67 ? -3.614 2.079 -14.002 1.00 0.00 67 GLY A N 6
ATOM 10203 C CA . GLY A 1 67 ? -2.730 2.021 -15.155 1.00 0.00 67 GLY A CA 6
ATOM 10204 C C . GLY A 1 67 ? -1.504 2.901 -14.946 1.00 0.00 67 GLY A C 6
ATOM 10205 O O . GLY A 1 67 ? -0.384 2.502 -15.287 1.00 0.00 67 GLY A O 6
ATOM 10209 N N . ARG A 1 68 ? -1.716 4.103 -14.380 1.00 0.00 68 ARG A N 6
ATOM 10210 C CA . ARG A 1 68 ? -0.609 5.030 -14.127 1.00 0.00 68 ARG A CA 6
ATOM 10211 C C . ARG A 1 68 ? 0.350 4.457 -13.089 1.00 0.00 68 ARG A C 6
ATOM 10212 O O . ARG A 1 68 ? 1.571 4.551 -13.249 1.00 0.00 68 ARG A O 6
ATOM 10233 N N . ALA A 1 69 ? -0.210 3.838 -12.024 1.00 0.00 69 ALA A N 6
ATOM 10234 C CA . ALA A 1 69 ? 0.604 3.235 -10.980 1.00 0.00 69 ALA A CA 6
ATOM 10235 C C . ALA A 1 69 ? 0.287 1.749 -10.843 1.00 0.00 69 ALA A C 6
ATOM 10236 O O . ALA A 1 69 ? -0.808 1.377 -10.415 1.00 0.00 69 ALA A O 6
ATOM 10243 N N . GLU A 1 70 ? 1.264 0.909 -11.192 1.00 0.00 70 GLU A N 6
ATOM 10244 C CA . GLU A 1 70 ? 1.104 -0.541 -11.117 1.00 0.00 70 GLU A CA 6
ATOM 10245 C C . GLU A 1 70 ? 1.945 -1.110 -9.973 1.00 0.00 70 GLU A C 6
ATOM 10246 O O . GLU A 1 70 ? 3.137 -0.810 -9.858 1.00 0.00 70 GLU A O 6
ATOM 10258 N N . TRP A 1 71 ? 1.308 -1.936 -9.135 1.00 0.00 71 TRP A N 6
ATOM 10259 C CA . TRP A 1 71 ? 1.986 -2.559 -7.999 1.00 0.00 71 TRP A CA 6
ATOM 10260 C C . TRP A 1 71 ? 3.085 -3.513 -8.482 1.00 0.00 71 TRP A C 6
ATOM 10261 O O . TRP A 1 71 ? 2.831 -4.427 -9.273 1.00 0.00 71 TRP A O 6
ATOM 10282 N N . MET A 1 72 ? 4.295 -3.300 -7.962 1.00 0.00 72 MET A N 6
ATOM 10283 C CA . MET A 1 72 ? 5.440 -4.140 -8.284 1.00 0.00 72 MET A CA 6
ATOM 10284 C C . MET A 1 72 ? 6.230 -4.451 -7.010 1.00 0.00 72 MET A C 6
ATOM 10285 O O . MET A 1 72 ? 6.569 -3.542 -6.252 1.00 0.00 72 MET A O 6
ATOM 10299 N N . GLU A 1 73 ? 6.527 -5.734 -6.794 1.00 0.00 73 GLU A N 6
ATOM 10300 C CA . GLU A 1 73 ? 7.294 -6.163 -5.620 1.00 0.00 73 GLU A CA 6
ATOM 10301 C C . GLU A 1 73 ? 8.750 -6.421 -6.005 1.00 0.00 73 GLU A C 6
ATOM 10302 O O . GLU A 1 73 ? 9.027 -6.957 -7.085 1.00 0.00 73 GLU A O 6
ATOM 10314 N N . ASP A 1 74 ? 9.676 -6.009 -5.129 1.00 0.00 74 ASP A N 6
ATOM 10315 C CA . ASP A 1 74 ? 11.106 -6.169 -5.394 1.00 0.00 74 ASP A CA 6
ATOM 10316 C C . ASP A 1 74 ? 11.537 -7.626 -5.258 1.00 0.00 74 ASP A C 6
ATOM 10317 O O . ASP A 1 74 ? 10.791 -8.463 -4.741 1.00 0.00 74 ASP A O 6
ATOM 10326 N N . SER A 1 75 ? 12.743 -7.914 -5.741 1.00 0.00 75 SER A N 6
ATOM 10327 C CA . SER A 1 75 ? 13.304 -9.263 -5.705 1.00 0.00 75 SER A CA 6
ATOM 10328 C C . SER A 1 75 ? 13.515 -9.753 -4.273 1.00 0.00 75 SER A C 6
ATOM 10329 O O . SER A 1 75 ? 13.353 -10.945 -3.989 1.00 0.00 75 SER A O 6
ATOM 10337 N N . THR A 1 76 ? 13.954 -8.842 -3.393 1.00 0.00 76 THR A N 6
ATOM 10338 C CA . THR A 1 76 ? 14.280 -9.201 -2.007 1.00 0.00 76 THR A CA 6
ATOM 10339 C C . THR A 1 76 ? 13.054 -9.773 -1.293 1.00 0.00 76 THR A C 6
ATOM 10340 O O . THR A 1 76 ? 13.173 -10.718 -0.503 1.00 0.00 76 THR A O 6
ATOM 10351 N N . GLU A 1 77 ? 11.884 -9.189 -1.564 1.00 0.00 77 GLU A N 6
ATOM 10352 C CA . GLU A 1 77 ? 10.635 -9.632 -0.937 1.00 0.00 77 GLU A CA 6
ATOM 10353 C C . GLU A 1 77 ? 10.793 -9.721 0.599 1.00 0.00 77 GLU A C 6
ATOM 10354 O O . GLU A 1 77 ? 10.228 -10.608 1.249 1.00 0.00 77 GLU A O 6
ATOM 10366 N N . GLU A 1 78 ? 11.556 -8.774 1.168 1.00 0.00 78 GLU A N 6
ATOM 10367 C CA . GLU A 1 78 ? 11.780 -8.727 2.623 1.00 0.00 78 GLU A CA 6
ATOM 10368 C C . GLU A 1 78 ? 10.680 -7.907 3.327 1.00 0.00 78 GLU A C 6
ATOM 10369 O O . GLU A 1 78 ? 10.945 -7.191 4.305 1.00 0.00 78 GLU A O 6
ATOM 10381 N N . GLY A 1 79 ? 9.452 -8.003 2.805 1.00 0.00 79 GLY A N 6
ATOM 10382 C CA . GLY A 1 79 ? 8.320 -7.253 3.353 1.00 0.00 79 GLY A CA 6
ATOM 10383 C C . GLY A 1 79 ? 8.229 -5.835 2.757 1.00 0.00 79 GLY A C 6
ATOM 10384 O O . GLY A 1 79 ? 7.399 -5.030 3.197 1.00 0.00 79 GLY A O 6
ATOM 10388 N N . SER A 1 80 ? 9.082 -5.535 1.751 1.00 0.00 80 SER A N 6
ATOM 10389 C CA . SER A 1 80 ? 9.074 -4.228 1.107 1.00 0.00 80 SER A CA 6
ATOM 10390 C C . SER A 1 80 ? 7.979 -4.160 0.050 1.00 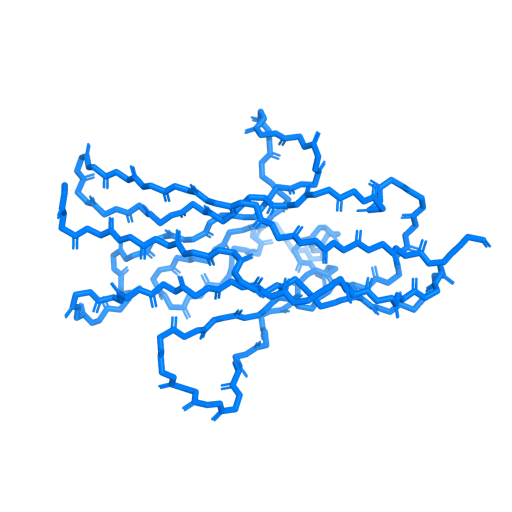0.00 80 SER A C 6
ATOM 10391 O O . SER A 1 80 ? 7.770 -5.116 -0.705 1.00 0.00 80 SER A O 6
ATOM 10399 N N . VAL A 1 81 ? 7.285 -3.023 0.003 1.00 0.00 81 VAL A N 6
ATOM 10400 C CA . VAL A 1 81 ? 6.203 -2.807 -0.963 1.00 0.00 81 VAL A CA 6
ATOM 10401 C C . VAL A 1 81 ? 6.616 -1.697 -1.937 1.00 0.00 81 VAL A C 6
ATOM 10402 O O . VAL A 1 81 ? 6.993 -0.603 -1.510 1.00 0.00 81 VAL A O 6
ATOM 10415 N N . ALA A 1 82 ? 6.578 -2.003 -3.243 1.00 0.00 82 ALA A N 6
ATOM 10416 C CA . ALA A 1 82 ? 7.003 -1.046 -4.270 1.00 0.00 82 ALA A CA 6
ATOM 10417 C C . ALA A 1 82 ? 5.872 -0.734 -5.247 1.00 0.00 82 ALA A C 6
ATOM 10418 O O . ALA A 1 82 ? 5.086 -1.614 -5.609 1.00 0.00 82 ALA A O 6
ATOM 10425 N N . LEU A 1 83 ? 5.817 0.529 -5.676 1.00 0.00 83 LEU A N 6
ATOM 10426 C CA . LEU A 1 83 ? 4.810 0.987 -6.627 1.00 0.00 83 LEU A CA 6
ATOM 10427 C C . LEU A 1 83 ? 5.490 1.552 -7.875 1.00 0.00 83 LEU A C 6
ATOM 10428 O O . LEU A 1 83 ? 6.299 2.482 -7.783 1.00 0.00 83 LEU A O 6
ATOM 10444 N N . LYS A 1 84 ? 5.137 0.998 -9.034 1.00 0.00 84 LYS A N 6
ATOM 10445 C CA . LYS A 1 84 ? 5.690 1.455 -10.304 1.00 0.00 84 LYS A CA 6
ATOM 10446 C C . LYS A 1 84 ? 4.803 2.555 -10.884 1.00 0.00 84 LYS A C 6
ATOM 10447 O O . LYS A 1 84 ? 3.629 2.328 -11.130 1.00 0.00 84 LYS A O 6
ATOM 10466 N N . ILE A 1 85 ? 5.381 3.748 -11.091 1.00 0.00 85 ILE A N 6
ATOM 10467 C CA . ILE A 1 85 ? 4.626 4.892 -11.627 1.00 0.00 85 ILE A CA 6
ATOM 10468 C C . ILE A 1 85 ? 5.139 5.271 -13.025 1.00 0.00 85 ILE A C 6
ATOM 10469 O O . ILE A 1 85 ? 6.344 5.406 -13.236 1.00 0.00 85 ILE A O 6
ATOM 10485 N N . ARG A 1 86 ? 4.208 5.386 -13.982 1.00 0.00 86 ARG A N 6
ATOM 10486 C CA . ARG A 1 86 ? 4.560 5.673 -15.378 1.00 0.00 86 ARG A CA 6
ATOM 10487 C C . ARG A 1 86 ? 4.619 7.175 -15.669 1.00 0.00 86 ARG A C 6
ATOM 10488 O O . ARG A 1 86 ? 3.869 7.966 -15.093 1.00 0.00 86 ARG A O 6
ATOM 10509 N N . GLN A 1 87 ? 5.472 7.533 -16.631 1.00 0.00 87 GLN A N 6
ATOM 10510 C CA . GLN A 1 87 ? 5.605 8.920 -17.106 1.00 0.00 87 GLN A CA 6
ATOM 10511 C C . GLN A 1 87 ? 5.962 9.896 -15.976 1.00 0.00 87 GLN A C 6
ATOM 10512 O O . GLN A 1 87 ? 5.157 10.748 -15.579 1.00 0.00 87 GLN A O 6
ATOM 10526 N N . VAL A 1 88 ? 7.184 9.751 -15.469 1.00 0.00 88 VAL A N 6
ATOM 10527 C CA . VAL A 1 88 ? 7.700 10.595 -14.387 1.00 0.00 88 VAL A CA 6
ATOM 10528 C C . VAL A 1 88 ? 7.887 12.042 -14.863 1.00 0.00 88 VAL A C 6
ATOM 10529 O O . VAL A 1 88 ? 8.193 12.286 -16.023 1.00 0.00 88 VAL A O 6
ATOM 10542 N N . GLN A 1 89 ? 7.668 12.984 -13.941 1.00 0.00 89 GLN A N 6
ATOM 10543 C CA . GLN A 1 89 ? 7.789 14.430 -14.239 1.00 0.00 89 GLN A CA 6
ATOM 10544 C C . GLN A 1 89 ? 8.226 15.251 -12.972 1.00 0.00 89 GLN A C 6
ATOM 10545 O O . GLN A 1 89 ? 8.297 14.697 -11.851 1.00 0.00 89 GLN A O 6
ATOM 10559 N N . PRO A 1 90 ? 8.539 16.563 -13.118 1.00 0.00 90 PRO A N 6
ATOM 10560 C CA . PRO A 1 90 ? 8.980 17.414 -11.962 1.00 0.00 90 PRO A CA 6
ATOM 10561 C C . PRO A 1 90 ? 8.018 17.318 -10.776 1.00 0.00 90 PRO A C 6
ATOM 10562 O O . PRO A 1 90 ? 8.443 17.399 -9.619 1.00 0.00 90 PRO A O 6
ATOM 10573 N N . SER A 1 91 ? 6.724 17.132 -11.070 1.00 0.00 91 SER A N 6
ATOM 10574 C CA . SER A 1 91 ? 5.711 17.010 -10.017 1.00 0.00 91 SER A CA 6
ATOM 10575 C C . SER A 1 91 ? 6.015 15.810 -9.112 1.00 0.00 91 SER A C 6
ATOM 10576 O O . SER A 1 91 ? 5.832 15.884 -7.892 1.00 0.00 91 SER A O 6
ATOM 10584 N N . ASP A 1 92 ? 6.531 14.726 -9.714 1.00 0.00 92 ASP A N 6
ATOM 10585 C CA . ASP A 1 92 ? 6.922 13.531 -8.958 1.00 0.00 92 ASP A CA 6
ATOM 10586 C C . ASP A 1 92 ? 8.060 13.836 -8.009 1.00 0.00 92 ASP A C 6
ATOM 10587 O O . ASP A 1 92 ? 8.116 13.297 -6.899 1.00 0.00 92 ASP A O 6
ATOM 10596 N N . ASP A 1 93 ? 8.972 14.712 -8.448 1.00 0.00 93 ASP A N 6
ATOM 10597 C CA . ASP A 1 93 ? 10.124 15.106 -7.623 1.00 0.00 93 ASP A CA 6
ATOM 10598 C C . ASP A 1 93 ? 9.648 15.542 -6.232 1.00 0.00 93 ASP A C 6
ATOM 10599 O O . ASP A 1 93 ? 8.871 16.496 -6.112 1.00 0.00 93 ASP A O 6
ATOM 10608 N N . GLY A 1 94 ? 10.113 14.835 -5.183 1.00 0.00 94 GLY A N 6
ATOM 10609 C CA . GLY A 1 94 ? 9.713 15.166 -3.811 1.00 0.00 94 GLY A CA 6
ATOM 10610 C C . GLY A 1 94 ? 9.713 13.942 -2.886 1.00 0.00 94 GLY A C 6
ATOM 10611 O O . GLY A 1 94 ? 10.518 13.000 -3.052 1.00 0.00 94 GLY A O 6
ATOM 10615 N N . GLN A 1 95 ? 8.840 13.999 -1.870 1.00 0.00 95 GLN A N 6
ATOM 10616 C CA . GLN A 1 95 ? 8.744 12.937 -0.857 1.00 0.00 95 GLN A CA 6
ATOM 10617 C C . GLN A 1 95 ? 7.392 12.218 -0.962 1.00 0.00 95 GLN A C 6
ATOM 10618 O O . GLN A 1 95 ? 6.367 12.853 -1.244 1.00 0.00 95 GLN A O 6
ATOM 10632 N N . TYR A 1 96 ? 7.383 10.900 -0.676 1.00 0.00 96 TYR A N 6
ATOM 10633 C CA . TYR A 1 96 ? 6.120 10.122 -0.676 1.00 0.00 96 TYR A CA 6
ATOM 10634 C C . TYR A 1 96 ? 5.942 9.406 0.669 1.00 0.00 96 TYR A C 6
ATOM 10635 O O . TYR A 1 96 ? 6.888 8.830 1.187 1.00 0.00 96 TYR A O 6
ATOM 10653 N N . TRP A 1 97 ? 4.721 9.455 1.228 1.00 0.00 97 TRP A N 6
ATOM 10654 C CA . TRP A 1 97 ? 4.432 8.823 2.521 1.00 0.00 97 TRP A CA 6
ATOM 10655 C C . TRP A 1 97 ? 3.855 7.416 2.347 1.00 0.00 97 TRP A C 6
ATOM 10656 O O . TRP A 1 97 ? 2.943 7.202 1.545 1.00 0.00 97 TRP A O 6
ATOM 10677 N N . CYS A 1 98 ? 4.369 6.474 3.148 1.00 0.00 98 CYS A N 6
ATOM 10678 C CA . CYS A 1 98 ? 3.887 5.088 3.142 1.00 0.00 98 CYS A CA 6
ATOM 10679 C C . CYS A 1 98 ? 3.055 4.842 4.402 1.00 0.00 98 CYS A C 6
ATOM 10680 O O . CYS A 1 98 ? 3.564 4.994 5.502 1.00 0.00 98 CYS A O 6
ATOM 10687 N N . ARG A 1 99 ? 1.759 4.514 4.229 1.00 0.00 99 ARG A N 6
ATOM 10688 C CA . ARG A 1 99 ? 0.856 4.303 5.367 1.00 0.00 99 ARG A CA 6
ATOM 10689 C C . ARG A 1 99 ? 0.407 2.852 5.446 1.00 0.00 99 ARG A C 6
ATOM 10690 O O . ARG A 1 99 ? -0.251 2.353 4.532 1.00 0.00 99 ARG A O 6
ATOM 10711 N N . PHE A 1 100 ? 0.694 2.212 6.587 1.00 0.00 100 PHE A N 6
ATOM 10712 C CA . PHE A 1 100 ? 0.244 0.845 6.844 1.00 0.00 100 PHE A CA 6
ATOM 10713 C C . PHE A 1 100 ? -0.898 0.896 7.853 1.00 0.00 100 PHE A C 6
ATOM 10714 O O . PHE A 1 100 ? -0.719 1.392 8.977 1.00 0.00 100 PHE A O 6
ATOM 10731 N N . GLN A 1 101 ? -2.083 0.436 7.430 1.00 0.00 101 GLN A N 6
ATOM 10732 C CA . GLN A 1 101 ? -3.270 0.485 8.285 1.00 0.00 101 GLN A CA 6
ATOM 10733 C C . GLN A 1 101 ? -3.837 -0.913 8.546 1.00 0.00 101 GLN A C 6
ATOM 10734 O O . GLN A 1 101 ? -4.180 -1.649 7.614 1.00 0.00 101 GLN A O 6
ATOM 10748 N N . GLU A 1 102 ? -3.990 -1.224 9.831 1.00 0.00 102 GLU A N 6
ATOM 10749 C CA . GLU A 1 102 ? -4.582 -2.475 10.278 1.00 0.00 102 GLU A CA 6
ATOM 10750 C C . GLU A 1 102 ? -5.417 -2.194 11.525 1.00 0.00 102 GLU A C 6
ATOM 10751 O O . GLU A 1 102 ? -4.949 -1.513 12.447 1.00 0.00 102 GLU A O 6
ATOM 10763 N N . GLY A 1 103 ? -6.664 -2.674 11.532 1.00 0.00 103 GLY A N 6
ATOM 10764 C CA . GLY A 1 103 ? -7.570 -2.418 12.652 1.00 0.00 103 GLY A CA 6
ATOM 10765 C C . GLY A 1 103 ? -7.787 -0.915 12.819 1.00 0.00 103 GLY A C 6
ATOM 10766 O O . GLY A 1 103 ? -8.105 -0.218 11.850 1.00 0.00 103 GLY A O 6
ATOM 10770 N N . ASP A 1 104 ? -7.605 -0.419 14.049 1.00 0.00 104 ASP A N 6
ATOM 10771 C CA . ASP A 1 104 ? -7.778 1.016 14.340 1.00 0.00 104 ASP A CA 6
ATOM 10772 C C . ASP A 1 104 ? -6.429 1.712 14.630 1.00 0.00 104 ASP A C 6
ATOM 10773 O O . ASP A 1 104 ? -6.404 2.804 15.206 1.00 0.00 104 ASP A O 6
ATOM 10782 N N . TYR A 1 105 ? -5.318 1.067 14.234 1.00 0.00 105 TYR A N 6
ATOM 10783 C CA . TYR A 1 105 ? -3.975 1.617 14.460 1.00 0.00 105 TYR A CA 6
ATOM 10784 C C . TYR A 1 105 ? -3.163 1.610 13.150 1.00 0.00 105 TYR A C 6
ATOM 10785 O O . TYR A 1 105 ? -3.100 0.588 12.459 1.00 0.00 105 TYR A O 6
ATOM 10803 N N . TRP A 1 106 ? -2.523 2.751 12.836 1.00 0.00 106 TRP A N 6
ATOM 10804 C CA . TRP A 1 106 ? -1.694 2.859 11.628 1.00 0.00 106 TRP A CA 6
ATOM 10805 C C . TRP A 1 106 ? -0.511 3.814 11.856 1.00 0.00 106 TRP A C 6
ATOM 10806 O O . TRP A 1 106 ? -0.528 4.625 12.788 1.00 0.00 106 TRP A O 6
ATOM 10827 N N . ARG A 1 107 ? 0.505 3.705 10.996 1.00 0.00 107 ARG A N 6
ATOM 10828 C CA . ARG A 1 107 ? 1.699 4.553 11.093 1.00 0.00 107 ARG A CA 6
ATOM 10829 C C . ARG A 1 107 ? 2.325 4.754 9.715 1.00 0.00 107 ARG A C 6
ATOM 10830 O O . ARG A 1 107 ? 2.253 3.859 8.865 1.00 0.00 107 ARG A O 6
ATOM 10851 N N . GLU A 1 108 ? 2.895 5.960 9.469 1.00 0.00 108 GLU A N 6
ATOM 10852 C CA . GLU A 1 108 ? 3.469 6.265 8.147 1.00 0.00 108 GLU A CA 6
ATOM 10853 C C . GLU A 1 108 ? 4.777 7.060 8.221 1.00 0.00 108 GLU A C 6
ATOM 10854 O O . GLU A 1 108 ? 5.022 7.799 9.176 1.00 0.00 108 GLU A O 6
ATOM 10866 N N . THR A 1 109 ? 5.592 6.916 7.165 1.00 0.00 109 THR A N 6
ATOM 10867 C CA . THR A 1 109 ? 6.869 7.621 7.057 1.00 0.00 109 THR A CA 6
ATOM 10868 C C . THR A 1 109 ? 7.178 7.928 5.585 1.00 0.00 109 THR A C 6
ATOM 10869 O O . THR A 1 109 ? 6.754 7.187 4.692 1.00 0.00 109 THR A O 6
ATOM 10880 N N . SER A 1 110 ? 7.871 9.050 5.337 1.00 0.00 110 SER A N 6
ATOM 10881 C CA . SER A 1 110 ? 8.177 9.481 3.966 1.00 0.00 110 SER A CA 6
ATOM 10882 C C . SER A 1 110 ? 9.385 8.741 3.381 1.00 0.00 110 SER A C 6
ATOM 10883 O O . SER A 1 110 ? 10.207 8.194 4.112 1.00 0.00 110 SER A O 6
ATOM 10891 N N . VAL A 1 111 ? 9.495 8.777 2.044 1.00 0.00 111 VAL A N 6
ATOM 10892 C CA . VAL A 1 111 ? 10.609 8.147 1.324 1.00 0.00 111 VAL A CA 6
ATOM 10893 C C . VAL A 1 111 ? 11.300 9.175 0.434 1.00 0.00 111 VAL A C 6
ATOM 10894 O O . VAL A 1 111 ? 10.668 10.163 0.013 1.00 0.00 111 VAL A O 6
ATOM 10907 N N . LEU A 1 112 ? 12.604 8.956 0.174 1.00 0.00 112 LEU A N 6
ATOM 10908 C CA . LEU A 1 112 ? 13.399 9.901 -0.625 1.00 0.00 112 LEU A CA 6
ATOM 10909 C C . LEU A 1 112 ? 13.326 9.551 -2.104 1.00 0.00 112 LEU A C 6
ATOM 10910 O O . LEU A 1 112 ? 13.860 8.516 -2.529 1.00 0.00 112 LEU A O 6
ATOM 10926 N N . LEU A 1 113 ? 12.662 10.412 -2.898 1.00 0.00 113 LEU A N 6
ATOM 10927 C CA . LEU A 1 113 ? 12.547 10.161 -4.340 1.00 0.00 113 LEU A CA 6
ATOM 10928 C C . LEU A 1 113 ? 12.859 11.419 -5.118 1.00 0.00 113 LEU A C 6
ATOM 10929 O O . LEU A 1 113 ? 12.199 12.448 -4.942 1.00 0.00 113 LEU A O 6
ATOM 10945 N N . GLN A 1 114 ? 13.852 11.325 -5.993 1.00 0.00 114 GLN A N 6
ATOM 10946 C CA . GLN A 1 114 ? 14.256 12.450 -6.828 1.00 0.00 114 GLN A CA 6
ATOM 10947 C C . GLN A 1 114 ? 14.241 12.014 -8.271 1.00 0.00 114 GLN A C 6
ATOM 10948 O O . GLN A 1 114 ? 14.556 10.869 -8.566 1.00 0.00 114 GLN A O 6
ATOM 10962 N N . VAL A 1 115 ? 13.828 12.908 -9.166 1.00 0.00 115 VAL A N 6
ATOM 10963 C CA . VAL A 1 115 ? 13.747 12.571 -10.595 1.00 0.00 115 VAL A CA 6
ATOM 10964 C C . VAL A 1 115 ? 14.696 13.441 -11.413 1.00 0.00 115 VAL A C 6
ATOM 10965 O O . VAL A 1 115 ? 14.793 14.652 -11.188 1.00 0.00 115 VAL A O 6
ATOM 10978 N N . ALA A 1 116 ? 15.388 12.810 -12.365 1.00 0.00 116 ALA A N 6
ATOM 10979 C CA . ALA A 1 116 ? 16.331 13.517 -13.230 1.00 0.00 116 ALA A CA 6
ATOM 10980 C C . ALA A 1 116 ? 15.589 14.443 -14.189 1.00 0.00 116 ALA A C 6
ATOM 10981 O O . ALA A 1 116 ? 14.513 14.097 -14.688 1.00 0.00 116 ALA A O 6
ATOM 10988 N N . ALA A 1 117 ? 16.171 15.622 -14.438 1.00 0.00 117 ALA A N 6
ATOM 10989 C CA . ALA A 1 117 ? 15.563 16.606 -15.336 1.00 0.00 117 ALA A CA 6
ATOM 10990 C C . ALA A 1 117 ? 16.093 16.444 -16.757 1.00 0.00 117 ALA A C 6
ATOM 10991 O O . ALA A 1 117 ? 15.411 16.872 -17.675 1.00 0.00 117 ALA A O 6
ATOM 10999 N N . MET A 1 1 ? 2.044 1.615 19.332 1.00 0.00 1 MET A N 7
ATOM 11000 C CA . MET A 1 1 ? 2.448 1.693 17.901 1.00 0.00 1 MET A CA 7
ATOM 11001 C C . MET A 1 1 ? 1.964 0.437 17.174 1.00 0.00 1 MET A C 7
ATOM 11002 O O . MET A 1 1 ? 1.203 0.523 16.214 1.00 0.00 1 MET A O 7
ATOM 11018 N N . ASP A 1 2 ? 2.405 -0.733 17.658 1.00 0.00 2 ASP A N 7
ATOM 11019 C CA . ASP A 1 2 ? 2.018 -2.032 17.070 1.00 0.00 2 ASP A CA 7
ATOM 11020 C C . ASP A 1 2 ? 2.611 -2.214 15.662 1.00 0.00 2 ASP A C 7
ATOM 11021 O O . ASP A 1 2 ? 3.509 -3.038 15.463 1.00 0.00 2 ASP A O 7
ATOM 11030 N N . PHE A 1 3 ? 2.099 -1.441 14.691 1.00 0.00 3 PHE A N 7
ATOM 11031 C CA . PHE A 1 3 ? 2.571 -1.518 13.305 1.00 0.00 3 PHE A CA 7
ATOM 11032 C C . PHE A 1 3 ? 3.422 -0.302 12.963 1.00 0.00 3 PHE A C 7
ATOM 11033 O O . PHE A 1 3 ? 3.098 0.820 13.368 1.00 0.00 3 PHE A O 7
ATOM 11050 N N . ARG A 1 4 ? 4.517 -0.530 12.222 1.00 0.00 4 ARG A N 7
ATOM 11051 C CA . ARG A 1 4 ? 5.417 0.558 11.839 1.00 0.00 4 ARG A CA 7
ATOM 11052 C C . ARG A 1 4 ? 5.902 0.415 10.394 1.00 0.00 4 ARG A C 7
ATOM 11053 O O . ARG A 1 4 ? 6.051 -0.690 9.870 1.00 0.00 4 ARG A O 7
ATOM 11074 N N . VAL A 1 5 ? 6.160 1.564 9.788 1.00 0.00 5 VAL A N 7
ATOM 11075 C CA . VAL A 1 5 ? 6.654 1.656 8.419 1.00 0.00 5 VAL A CA 7
ATOM 11076 C C . VAL A 1 5 ? 8.033 2.325 8.453 1.00 0.00 5 VAL A C 7
ATOM 11077 O O . VAL A 1 5 ? 8.246 3.254 9.237 1.00 0.00 5 VAL A O 7
ATOM 11090 N N . VAL A 1 6 ? 8.982 1.812 7.657 1.00 0.00 6 VAL A N 7
ATOM 11091 C CA . VAL A 1 6 ? 10.354 2.349 7.669 1.00 0.00 6 VAL A CA 7
ATOM 11092 C C . VAL A 1 6 ? 10.803 2.712 6.250 1.00 0.00 6 VAL A C 7
ATOM 11093 O O . VAL A 1 6 ? 10.661 1.911 5.319 1.00 0.00 6 VAL A O 7
ATOM 11106 N N . GLY A 1 7 ? 11.351 3.925 6.099 1.00 0.00 7 GLY A N 7
ATOM 11107 C CA . GLY A 1 7 ? 11.832 4.407 4.799 1.00 0.00 7 GLY A CA 7
ATOM 11108 C C . GLY A 1 7 ? 13.380 4.484 4.758 1.00 0.00 7 GLY A C 7
ATOM 11109 O O . GLY A 1 7 ? 13.933 5.585 4.678 1.00 0.00 7 GLY A O 7
ATOM 11113 N N . PRO A 1 8 ? 14.103 3.336 4.789 1.00 0.00 8 PRO A N 7
ATOM 11114 C CA . PRO A 1 8 ? 15.605 3.333 4.727 1.00 0.00 8 PRO A CA 7
ATOM 11115 C C . PRO A 1 8 ? 16.131 3.464 3.285 1.00 0.00 8 PRO A C 7
ATOM 11116 O O . PRO A 1 8 ? 17.341 3.573 3.066 1.00 0.00 8 PRO A O 7
ATOM 11127 N N . ASN A 1 9 ? 15.212 3.381 2.312 1.00 0.00 9 ASN A N 7
ATOM 11128 C CA . ASN A 1 9 ? 15.561 3.410 0.903 1.00 0.00 9 ASN A CA 7
ATOM 11129 C C . ASN A 1 9 ? 16.235 4.724 0.524 1.00 0.00 9 ASN A C 7
ATOM 11130 O O . ASN A 1 9 ? 15.770 5.807 0.890 1.00 0.00 9 ASN A O 7
ATOM 11141 N N . LEU A 1 10 ? 17.313 4.606 -0.244 1.00 0.00 10 LEU A N 7
ATOM 11142 C CA . LEU A 1 10 ? 18.062 5.758 -0.734 1.00 0.00 10 LEU A CA 7
ATOM 11143 C C . LEU A 1 10 ? 17.285 6.452 -1.867 1.00 0.00 10 LEU A C 7
ATOM 11144 O O . LEU A 1 10 ? 16.414 5.820 -2.476 1.00 0.00 10 LEU A O 7
ATOM 11160 N N . PRO A 1 11 ? 17.555 7.744 -2.173 1.00 0.00 11 PRO A N 7
ATOM 11161 C CA . PRO A 1 11 ? 16.821 8.459 -3.261 1.00 0.00 11 PRO A CA 7
ATOM 11162 C C . PRO A 1 11 ? 16.840 7.655 -4.561 1.00 0.00 11 PRO A C 7
ATOM 11163 O O . PRO A 1 11 ? 17.898 7.198 -5.004 1.00 0.00 11 PRO A O 7
ATOM 11174 N N . ILE A 1 12 ? 15.652 7.467 -5.151 1.00 0.00 12 ILE A N 7
ATOM 11175 C CA . ILE A 1 12 ? 15.519 6.687 -6.396 1.00 0.00 12 ILE A CA 7
ATOM 11176 C C . ILE A 1 12 ? 15.435 7.631 -7.598 1.00 0.00 12 ILE A C 7
ATOM 11177 O O . ILE A 1 12 ? 14.680 8.608 -7.581 1.00 0.00 12 ILE A O 7
ATOM 11193 N N . LEU A 1 13 ? 16.283 7.371 -8.603 1.00 0.00 13 LEU A N 7
ATOM 11194 C CA . LEU A 1 13 ? 16.377 8.242 -9.775 1.00 0.00 13 LEU A CA 7
ATOM 11195 C C . LEU A 1 13 ? 15.556 7.732 -10.961 1.00 0.00 13 LEU A C 7
ATOM 11196 O O . LEU A 1 13 ? 15.779 6.629 -11.465 1.00 0.00 13 LEU A O 7
ATOM 11212 N N . ALA A 1 14 ? 14.666 8.602 -11.448 1.00 0.00 14 ALA A N 7
ATOM 11213 C CA . ALA A 1 14 ? 13.862 8.332 -12.635 1.00 0.00 14 ALA A CA 7
ATOM 11214 C C . ALA A 1 14 ? 13.757 9.608 -13.475 1.00 0.00 14 ALA A C 7
ATOM 11215 O O . ALA A 1 14 ? 13.529 10.695 -12.932 1.00 0.00 14 ALA A O 7
ATOM 11222 N N . LYS A 1 15 ? 13.957 9.475 -14.793 1.00 0.00 15 LYS A N 7
ATOM 11223 C CA . LYS A 1 15 ? 13.915 10.632 -15.700 1.00 0.00 15 LYS A CA 7
ATOM 11224 C C . LYS A 1 15 ? 12.482 11.009 -16.063 1.00 0.00 15 LYS A C 7
ATOM 11225 O O . LYS A 1 15 ? 11.615 10.139 -16.183 1.00 0.00 15 LYS A O 7
ATOM 11244 N N . VAL A 1 16 ? 12.248 12.318 -16.263 1.00 0.00 16 VAL A N 7
ATOM 11245 C CA . VAL A 1 16 ? 10.924 12.812 -16.645 1.00 0.00 16 VAL A CA 7
ATOM 11246 C C . VAL A 1 16 ? 10.473 12.150 -17.954 1.00 0.00 16 VAL A C 7
ATOM 11247 O O . VAL A 1 16 ? 11.258 12.019 -18.898 1.00 0.00 16 VAL A O 7
ATOM 11260 N N . GLY A 1 17 ? 9.227 11.686 -17.964 1.00 0.00 17 GLY A N 7
ATOM 11261 C CA . GLY A 1 17 ? 8.667 10.968 -19.117 1.00 0.00 17 GLY A CA 7
ATOM 11262 C C . GLY A 1 17 ? 8.808 9.445 -18.932 1.00 0.00 17 GLY A C 7
ATOM 11263 O O . GLY A 1 17 ? 8.036 8.668 -19.501 1.00 0.00 17 GLY A O 7
ATOM 11267 N N . GLU A 1 18 ? 9.763 9.039 -18.075 1.00 0.00 18 GLU A N 7
ATOM 11268 C CA . GLU A 1 18 ? 9.970 7.640 -17.740 1.00 0.00 18 GLU A CA 7
ATOM 11269 C C . GLU A 1 18 ? 9.314 7.327 -16.407 1.00 0.00 18 GLU A C 7
ATOM 11270 O O . GLU A 1 18 ? 8.987 8.239 -15.650 1.00 0.00 18 GLU A O 7
ATOM 11282 N N . ASP A 1 19 ? 9.108 6.041 -16.136 1.00 0.00 19 ASP A N 7
ATOM 11283 C CA . ASP A 1 19 ? 8.469 5.603 -14.895 1.00 0.00 19 ASP A CA 7
ATOM 11284 C C . ASP A 1 19 ? 9.442 5.676 -13.698 1.00 0.00 19 ASP A C 7
ATOM 11285 O O . ASP A 1 19 ? 10.661 5.682 -13.874 1.00 0.00 19 ASP A O 7
ATOM 11294 N N . ALA A 1 20 ? 8.873 5.746 -12.482 1.00 0.00 20 ALA A N 7
ATOM 11295 C CA . ALA A 1 20 ? 9.653 5.836 -11.237 1.00 0.00 20 ALA A CA 7
ATOM 11296 C C . ALA A 1 20 ? 9.225 4.749 -10.264 1.00 0.00 20 ALA A C 7
ATOM 11297 O O . ALA A 1 20 ? 8.171 4.129 -10.444 1.00 0.00 20 ALA A O 7
ATOM 11304 N N . LEU A 1 21 ? 10.067 4.490 -9.251 1.00 0.00 21 LEU A N 7
ATOM 11305 C CA . LEU A 1 21 ? 9.783 3.434 -8.275 1.00 0.00 21 LEU A CA 7
ATOM 11306 C C . LEU A 1 21 ? 9.767 3.975 -6.840 1.00 0.00 21 LEU A C 7
ATOM 11307 O O . LEU A 1 21 ? 10.773 4.482 -6.346 1.00 0.00 21 LEU A O 7
ATOM 11323 N N . LEU A 1 22 ? 8.633 3.784 -6.159 1.00 0.00 22 LEU A N 7
ATOM 11324 C CA . LEU A 1 22 ? 8.490 4.162 -4.734 1.00 0.00 22 LEU A CA 7
ATOM 11325 C C . LEU A 1 22 ? 8.225 2.903 -3.907 1.00 0.00 22 LEU A C 7
ATOM 11326 O O . LEU A 1 22 ? 7.239 2.205 -4.139 1.00 0.00 22 LEU A O 7
ATOM 11342 N N . THR A 1 23 ? 9.134 2.595 -2.966 1.00 0.00 23 THR A N 7
ATOM 11343 C CA . THR A 1 23 ? 9.009 1.376 -2.151 1.00 0.00 23 THR A CA 7
ATOM 11344 C C . THR A 1 23 ? 9.295 1.641 -0.673 1.00 0.00 23 THR A C 7
ATOM 11345 O O . THR A 1 23 ? 10.119 2.490 -0.330 1.00 0.00 23 THR A O 7
ATOM 11356 N N . CYS A 1 24 ? 8.590 0.902 0.191 1.00 0.00 24 CYS A N 7
ATOM 11357 C CA . CYS A 1 24 ? 8.741 1.030 1.645 1.00 0.00 24 CYS A CA 7
ATOM 11358 C C . CYS A 1 24 ? 8.735 -0.352 2.300 1.00 0.00 24 CYS A C 7
ATOM 11359 O O . CYS A 1 24 ? 8.339 -1.340 1.671 1.00 0.00 24 CYS A O 7
ATOM 11366 N N . GLN A 1 25 ? 9.205 -0.421 3.555 1.00 0.00 25 GLN A N 7
ATOM 11367 C CA . GLN A 1 25 ? 9.284 -1.694 4.281 1.00 0.00 25 GLN A CA 7
ATOM 11368 C C . GLN A 1 25 ? 8.338 -1.711 5.478 1.00 0.00 25 GLN A C 7
ATOM 11369 O O . GLN A 1 25 ? 8.473 -0.902 6.401 1.00 0.00 25 GLN A O 7
ATOM 11383 N N . LEU A 1 26 ? 7.401 -2.661 5.462 1.00 0.00 26 LEU A N 7
ATOM 11384 C CA . LEU A 1 26 ? 6.440 -2.829 6.554 1.00 0.00 26 LEU A CA 7
ATOM 11385 C C . LEU A 1 26 ? 6.346 -4.299 6.955 1.00 0.00 26 LEU A C 7
ATOM 11386 O O . LEU A 1 26 ? 6.584 -5.185 6.131 1.00 0.00 26 LEU A O 7
ATOM 11402 N N . LEU A 1 27 ? 6.004 -4.557 8.225 1.00 0.00 27 LEU A N 7
ATOM 11403 C CA . LEU A 1 27 ? 5.896 -5.948 8.724 1.00 0.00 27 LEU A CA 7
ATOM 11404 C C . LEU A 1 27 ? 4.412 -6.351 8.993 1.00 0.00 27 LEU A C 7
ATOM 11405 O O . LEU A 1 27 ? 3.865 -6.017 10.044 1.00 0.00 27 LEU A O 7
ATOM 11421 N N . PRO A 1 28 ? 3.755 -7.118 8.076 1.00 0.00 28 PRO A N 7
ATOM 11422 C CA . PRO A 1 28 ? 2.350 -7.589 8.291 1.00 0.00 28 PRO A CA 7
ATOM 11423 C C . PRO A 1 28 ? 2.307 -8.819 9.193 1.00 0.00 28 PRO A C 7
ATOM 11424 O O . PRO A 1 28 ? 3.211 -9.661 9.139 1.00 0.00 28 PRO A O 7
ATOM 11435 N N . LYS A 1 29 ? 1.238 -8.940 9.992 1.00 0.00 29 LYS A N 7
ATOM 11436 C CA . LYS A 1 29 ? 1.077 -10.104 10.872 1.00 0.00 29 LYS A CA 7
ATOM 11437 C C . LYS A 1 29 ? 0.935 -11.378 10.043 1.00 0.00 29 LYS A C 7
ATOM 11438 O O . LYS A 1 29 ? 1.545 -12.406 10.353 1.00 0.00 29 LYS A O 7
ATOM 11457 N N . ARG A 1 30 ? 0.154 -11.280 8.963 1.00 0.00 30 ARG A N 7
ATOM 11458 C CA . ARG A 1 30 ? -0.048 -12.395 8.040 1.00 0.00 30 ARG A CA 7
ATOM 11459 C C . ARG A 1 30 ? -0.804 -11.914 6.805 1.00 0.00 30 ARG A C 7
ATOM 11460 O O . ARG A 1 30 ? -1.874 -11.312 6.926 1.00 0.00 30 ARG A O 7
ATOM 11481 N N . THR A 1 31 ? -0.257 -12.212 5.616 1.00 0.00 31 THR A N 7
ATOM 11482 C CA . THR A 1 31 ? -0.890 -11.828 4.348 1.00 0.00 31 THR A CA 7
ATOM 11483 C C . THR A 1 31 ? -1.339 -10.347 4.372 1.00 0.00 31 THR A C 7
ATOM 11484 O O . THR A 1 31 ? -1.035 -9.615 5.318 1.00 0.00 31 THR A O 7
ATOM 11495 N N . THR A 1 32 ? -2.058 -9.925 3.324 1.00 0.00 32 THR A N 7
ATOM 11496 C CA . THR A 1 32 ? -2.564 -8.547 3.226 1.00 0.00 32 THR A CA 7
ATOM 11497 C C . THR A 1 32 ? -4.035 -8.549 2.774 1.00 0.00 32 THR A C 7
ATOM 11498 O O . THR A 1 32 ? -4.454 -7.745 1.922 1.00 0.00 32 THR A O 7
ATOM 11509 N N . ALA A 1 33 ? -4.804 -9.480 3.349 1.00 0.00 33 ALA A N 7
ATOM 11510 C CA . ALA A 1 33 ? -6.222 -9.647 3.032 1.00 0.00 33 ALA A CA 7
ATOM 11511 C C . ALA A 1 33 ? -7.041 -8.410 3.395 1.00 0.00 33 ALA A C 7
ATOM 11512 O O . ALA A 1 33 ? -7.993 -8.068 2.692 1.00 0.00 33 ALA A O 7
ATOM 11519 N N . HIS A 1 34 ? -6.714 -7.784 4.535 1.00 0.00 34 HIS A N 7
ATOM 11520 C CA . HIS A 1 34 ? -7.450 -6.588 5.004 1.00 0.00 34 HIS A CA 7
ATOM 11521 C C . HIS A 1 34 ? -6.531 -5.349 5.165 1.00 0.00 34 HIS A C 7
ATOM 11522 O O . HIS A 1 34 ? -6.990 -4.293 5.610 1.00 0.00 34 HIS A O 7
ATOM 11536 N N . MET A 1 35 ? -5.234 -5.500 4.844 1.00 0.00 35 MET A N 7
ATOM 11537 C CA . MET A 1 35 ? -4.257 -4.407 5.006 1.00 0.00 35 MET A CA 7
ATOM 11538 C C . MET A 1 35 ? -4.311 -3.441 3.824 1.00 0.00 35 MET A C 7
ATOM 11539 O O . MET A 1 35 ? -4.603 -3.849 2.698 1.00 0.00 35 MET A O 7
ATOM 11553 N N . GLU A 1 36 ? -4.031 -2.148 4.092 1.00 0.00 36 GLU A N 7
ATOM 11554 C CA . GLU A 1 36 ? -4.055 -1.121 3.036 1.00 0.00 36 GLU A CA 7
ATOM 11555 C C . GLU A 1 36 ? -2.754 -0.315 3.022 1.00 0.00 36 GLU A C 7
ATOM 11556 O O . GLU A 1 36 ? -2.203 0.006 4.078 1.00 0.00 36 GLU A O 7
ATOM 11568 N N . VAL A 1 37 ? -2.278 0.019 1.812 1.00 0.00 37 VAL A N 7
ATOM 11569 C CA . VAL A 1 37 ? -1.046 0.800 1.647 1.00 0.00 37 VAL A CA 7
ATOM 11570 C C . VAL A 1 37 ? -1.329 2.050 0.801 1.00 0.00 37 VAL A C 7
ATOM 11571 O O . VAL A 1 37 ? -1.959 1.962 -0.258 1.00 0.00 37 VAL A O 7
ATOM 11584 N N . ARG A 1 38 ? -0.892 3.212 1.302 1.00 0.00 38 ARG A N 7
ATOM 11585 C CA . ARG A 1 38 ? -1.137 4.491 0.612 1.00 0.00 38 ARG A CA 7
ATOM 11586 C C . ARG A 1 38 ? 0.176 5.132 0.163 1.00 0.00 38 ARG A C 7
ATOM 11587 O O . ARG A 1 38 ? 1.153 5.167 0.925 1.00 0.00 38 ARG A O 7
ATOM 11608 N N . TRP A 1 39 ? 0.165 5.700 -1.051 1.00 0.00 39 TRP A N 7
ATOM 11609 C CA . TRP A 1 39 ? 1.327 6.420 -1.585 1.00 0.00 39 TRP A CA 7
ATOM 11610 C C . TRP A 1 39 ? 0.947 7.880 -1.859 1.00 0.00 39 TRP A C 7
ATOM 11611 O O . TRP A 1 39 ? -0.111 8.154 -2.445 1.00 0.00 39 TRP A O 7
ATOM 11632 N N . TYR A 1 40 ? 1.811 8.813 -1.431 1.00 0.00 40 TYR A N 7
ATOM 11633 C CA . TYR A 1 40 ? 1.558 10.251 -1.631 1.00 0.00 40 TYR A CA 7
ATOM 11634 C C . TYR A 1 40 ? 2.752 10.916 -2.305 1.00 0.00 40 TYR A C 7
ATOM 11635 O O . TYR A 1 40 ? 3.860 10.859 -1.787 1.00 0.00 40 TYR A O 7
ATOM 11653 N N . ARG A 1 41 ? 2.511 11.604 -3.428 1.00 0.00 41 ARG A N 7
ATOM 11654 C CA . ARG A 1 41 ? 3.589 12.316 -4.131 1.00 0.00 41 ARG A CA 7
ATOM 11655 C C . ARG A 1 41 ? 3.681 13.772 -3.674 1.00 0.00 41 ARG A C 7
ATOM 11656 O O . ARG A 1 41 ? 3.041 14.662 -4.235 1.00 0.00 41 ARG A O 7
ATOM 11677 N N . SER A 1 42 ? 4.458 13.992 -2.601 1.00 0.00 42 SER A N 7
ATOM 11678 C CA . SER A 1 42 ? 4.606 15.329 -2.010 1.00 0.00 42 SER A CA 7
ATOM 11679 C C . SER A 1 42 ? 3.232 15.949 -1.668 1.00 0.00 42 SER A C 7
ATOM 11680 O O . SER A 1 42 ? 3.130 17.160 -1.456 1.00 0.00 42 SER A O 7
ATOM 11688 N N . ASP A 1 43 ? 2.187 15.103 -1.606 1.00 0.00 43 ASP A N 7
ATOM 11689 C CA . ASP A 1 43 ? 0.836 15.551 -1.279 1.00 0.00 43 ASP A CA 7
ATOM 11690 C C . ASP A 1 43 ? 0.195 14.612 -0.212 1.00 0.00 43 ASP A C 7
ATOM 11691 O O . ASP A 1 43 ? -0.706 13.828 -0.535 1.00 0.00 43 ASP A O 7
ATOM 11700 N N . PRO A 1 44 ? 0.663 14.652 1.056 1.00 0.00 44 PRO A N 7
ATOM 11701 C CA . PRO A 1 44 ? 0.122 13.756 2.138 1.00 0.00 44 PRO A CA 7
ATOM 11702 C C . PRO A 1 44 ? -1.399 13.850 2.259 1.00 0.00 44 PRO A C 7
ATOM 11703 O O . PRO A 1 44 ? -2.068 12.858 2.568 1.00 0.00 44 PRO A O 7
ATOM 11714 N N . ASP A 1 45 ? -1.929 15.057 2.049 1.00 0.00 45 ASP A N 7
ATOM 11715 C CA . ASP A 1 45 ? -3.368 15.307 2.174 1.00 0.00 45 ASP A CA 7
ATOM 11716 C C . ASP A 1 45 ? -4.191 14.555 1.117 1.00 0.00 45 ASP A C 7
ATOM 11717 O O . ASP A 1 45 ? -5.374 14.277 1.340 1.00 0.00 45 ASP A O 7
ATOM 11726 N N . MET A 1 46 ? -3.578 14.259 -0.046 1.00 0.00 46 MET A N 7
ATOM 11727 C CA . MET A 1 46 ? -4.295 13.576 -1.140 1.00 0.00 46 MET A CA 7
ATOM 11728 C C . MET A 1 46 ? -3.514 12.337 -1.681 1.00 0.00 46 MET A C 7
ATOM 11729 O O . MET A 1 46 ? -2.464 12.508 -2.310 1.00 0.00 46 MET A O 7
ATOM 11743 N N . PRO A 1 47 ? -4.048 11.092 -1.525 1.00 0.00 47 PRO A N 7
ATOM 11744 C CA . PRO A 1 47 ? -3.400 9.879 -2.106 1.00 0.00 47 PRO A CA 7
ATOM 11745 C C . PRO A 1 47 ? -3.626 9.789 -3.615 1.00 0.00 47 PRO A C 7
ATOM 11746 O O . PRO A 1 47 ? -4.639 10.278 -4.125 1.00 0.00 47 PRO A O 7
ATOM 11757 N N . VAL A 1 48 ? -2.684 9.148 -4.318 1.00 0.00 48 VAL A N 7
ATOM 11758 C CA . VAL A 1 48 ? -2.796 8.977 -5.781 1.00 0.00 48 VAL A CA 7
ATOM 11759 C C . VAL A 1 48 ? -3.234 7.550 -6.148 1.00 0.00 48 VAL A C 7
ATOM 11760 O O . VAL A 1 48 ? -3.901 7.340 -7.165 1.00 0.00 48 VAL A O 7
ATOM 11773 N N . ILE A 1 49 ? -2.862 6.583 -5.301 1.00 0.00 49 ILE A N 7
ATOM 11774 C CA . ILE A 1 49 ? -3.219 5.179 -5.511 1.00 0.00 49 ILE A CA 7
ATOM 11775 C C . ILE A 1 49 ? -3.073 4.403 -4.190 1.00 0.00 49 ILE A C 7
ATOM 11776 O O . ILE A 1 49 ? -2.311 4.819 -3.309 1.00 0.00 49 ILE A O 7
ATOM 11792 N N . MET A 1 50 ? -3.809 3.294 -4.056 1.00 0.00 50 MET A N 7
ATOM 11793 C CA . MET A 1 50 ? -3.753 2.490 -2.834 1.00 0.00 50 MET A CA 7
ATOM 11794 C C . MET A 1 50 ? -3.761 0.993 -3.148 1.00 0.00 50 MET A C 7
ATOM 11795 O O . MET A 1 50 ? -4.323 0.560 -4.159 1.00 0.00 50 MET A O 7
ATOM 11809 N N . TYR A 1 51 ? -3.157 0.218 -2.253 1.00 0.00 51 TYR A N 7
ATOM 11810 C CA . TYR A 1 51 ? -3.104 -1.233 -2.389 1.00 0.00 51 TYR A CA 7
ATOM 11811 C C . TYR A 1 51 ? -3.783 -1.862 -1.190 1.00 0.00 51 TYR A C 7
ATOM 11812 O O . TYR A 1 51 ? -3.316 -1.702 -0.062 1.00 0.00 51 TYR A O 7
ATOM 11830 N N . ARG A 1 52 ? -4.907 -2.546 -1.426 1.00 0.00 52 ARG A N 7
ATOM 11831 C CA . ARG A 1 52 ? -5.664 -3.146 -0.329 1.00 0.00 52 ARG A CA 7
ATOM 11832 C C . ARG A 1 52 ? -6.164 -4.538 -0.657 1.00 0.00 52 ARG A C 7
ATOM 11833 O O . ARG A 1 52 ? -6.468 -4.856 -1.809 1.00 0.00 52 ARG A O 7
ATOM 11854 N N . ASP A 1 53 ? -6.270 -5.348 0.388 1.00 0.00 53 ASP A N 7
ATOM 11855 C CA . ASP A 1 53 ? -6.758 -6.714 0.282 1.00 0.00 53 ASP A CA 7
ATOM 11856 C C . ASP A 1 53 ? -5.991 -7.487 -0.806 1.00 0.00 53 ASP A C 7
ATOM 11857 O O . ASP A 1 53 ? -6.568 -8.302 -1.541 1.00 0.00 53 ASP A O 7
ATOM 11866 N N . GLY A 1 54 ? -4.682 -7.236 -0.878 1.00 0.00 54 GLY A N 7
ATOM 11867 C CA . GLY A 1 54 ? -3.810 -7.912 -1.846 1.00 0.00 54 GLY A CA 7
ATOM 11868 C C . GLY A 1 54 ? -4.069 -7.444 -3.292 1.00 0.00 54 GLY A C 7
ATOM 11869 O O . GLY A 1 54 ? -3.647 -8.114 -4.242 1.00 0.00 54 GLY A O 7
ATOM 11873 N N . ALA A 1 55 ? -4.777 -6.306 -3.458 1.00 0.00 55 ALA A N 7
ATOM 11874 C CA . ALA A 1 55 ? -5.085 -5.786 -4.800 1.00 0.00 55 ALA A CA 7
ATOM 11875 C C . ALA A 1 55 ? -5.136 -4.259 -4.815 1.00 0.00 55 ALA A C 7
ATOM 11876 O O . ALA A 1 55 ? -5.572 -3.637 -3.848 1.00 0.00 55 ALA A O 7
ATOM 11883 N N . GLU A 1 56 ? -4.725 -3.669 -5.946 1.00 0.00 56 GLU A N 7
ATOM 11884 C CA . GLU A 1 56 ? -4.754 -2.209 -6.120 1.00 0.00 56 GLU A CA 7
ATOM 11885 C C . GLU A 1 56 ? -6.151 -1.735 -6.528 1.00 0.00 56 GLU A C 7
ATOM 11886 O O . GLU A 1 56 ? -6.912 -2.488 -7.146 1.00 0.00 56 GLU A O 7
ATOM 11898 N N . VAL A 1 57 ? -6.481 -0.480 -6.180 1.00 0.00 57 VAL A N 7
ATOM 11899 C CA . VAL A 1 57 ? -7.788 0.090 -6.517 1.00 0.00 57 VAL A CA 7
ATOM 11900 C C . VAL A 1 57 ? -8.016 0.053 -8.040 1.00 0.00 57 VAL A C 7
ATOM 11901 O O . VAL A 1 57 ? -7.091 0.304 -8.818 1.00 0.00 57 VAL A O 7
ATOM 11914 N N . THR A 1 58 ? -9.250 -0.274 -8.443 1.00 0.00 58 THR A N 7
ATOM 11915 C CA . THR A 1 58 ? -9.600 -0.361 -9.863 1.00 0.00 58 THR A CA 7
ATOM 11916 C C . THR A 1 58 ? -11.063 0.023 -10.105 1.00 0.00 58 THR A C 7
ATOM 11917 O O . THR A 1 58 ? -11.908 -0.119 -9.215 1.00 0.00 58 THR A O 7
ATOM 11928 N N . GLY A 1 59 ? -11.347 0.506 -11.319 1.00 0.00 59 GLY A N 7
ATOM 11929 C CA . GLY A 1 59 ? -12.702 0.909 -11.699 1.00 0.00 59 GLY A CA 7
ATOM 11930 C C . GLY A 1 59 ? -12.741 1.382 -13.149 1.00 0.00 59 GLY A C 7
ATOM 11931 O O . GLY A 1 59 ? -11.713 1.403 -13.830 1.00 0.00 59 GLY A O 7
ATOM 11935 N N . LEU A 1 60 ? -13.940 1.767 -13.612 1.00 0.00 60 LEU A N 7
ATOM 11936 C CA . LEU A 1 60 ? -14.126 2.243 -14.988 1.00 0.00 60 LEU A CA 7
ATOM 11937 C C . LEU A 1 60 ? -13.690 1.163 -16.007 1.00 0.00 60 LEU A C 7
ATOM 11938 O O . LEU A 1 60 ? -12.992 0.215 -15.631 1.00 0.00 60 LEU A O 7
ATOM 11954 N N . PRO A 1 61 ? -14.081 1.277 -17.298 1.00 0.00 61 PRO A N 7
ATOM 11955 C CA . PRO A 1 61 ? -13.689 0.270 -18.344 1.00 0.00 61 PRO A CA 7
ATOM 11956 C C . PRO A 1 61 ? -12.178 0.073 -18.385 1.00 0.00 61 PRO A C 7
ATOM 11957 O O . PRO A 1 61 ? -11.691 -1.046 -18.569 1.00 0.00 61 PRO A O 7
ATOM 11968 N N . MET A 1 62 ? -11.446 1.173 -18.193 1.00 0.00 62 MET A N 7
ATOM 11969 C CA . MET A 1 62 ? -9.986 1.145 -18.184 1.00 0.00 62 MET A CA 7
ATOM 11970 C C . MET A 1 62 ? -9.460 1.763 -16.885 1.00 0.00 62 MET A C 7
ATOM 11971 O O . MET A 1 62 ? -9.864 2.868 -16.507 1.00 0.00 62 MET A O 7
ATOM 11985 N N . GLU A 1 63 ? -8.562 1.038 -16.211 1.00 0.00 63 GLU A N 7
ATOM 11986 C CA . GLU A 1 63 ? -7.978 1.509 -14.948 1.00 0.00 63 GLU A CA 7
ATOM 11987 C C . GLU A 1 63 ? -7.301 2.867 -15.132 1.00 0.00 63 GLU A C 7
ATOM 11988 O O . GLU A 1 63 ? -6.135 2.946 -15.526 1.00 0.00 63 GLU A O 7
ATOM 12000 N N . GLY A 1 64 ? -8.054 3.936 -14.847 1.00 0.00 64 GLY A N 7
ATOM 12001 C CA . GLY A 1 64 ? -7.543 5.301 -14.981 1.00 0.00 64 GLY A CA 7
ATOM 12002 C C . GLY A 1 64 ? -6.365 5.546 -14.044 1.00 0.00 64 GLY A C 7
ATOM 12003 O O . GLY A 1 64 ? -5.390 6.199 -14.420 1.00 0.00 64 GLY A O 7
ATOM 12007 N N . TYR A 1 65 ? -6.476 5.032 -12.815 1.00 0.00 65 TYR A N 7
ATOM 12008 C CA . TYR A 1 65 ? -5.424 5.209 -11.799 1.00 0.00 65 TYR A CA 7
ATOM 12009 C C . TYR A 1 65 ? -4.452 4.030 -11.803 1.00 0.00 65 TYR A C 7
ATOM 12010 O O . TYR A 1 65 ? -3.248 4.206 -11.591 1.00 0.00 65 TYR A O 7
ATOM 12028 N N . GLY A 1 66 ? -4.993 2.829 -12.031 1.00 0.00 66 GLY A N 7
ATOM 12029 C CA . GLY A 1 66 ? -4.190 1.607 -12.050 1.00 0.00 66 GLY A CA 7
ATOM 12030 C C . GLY A 1 66 ? -3.130 1.658 -13.139 1.00 0.00 66 GLY A C 7
ATOM 12031 O O . GLY A 1 66 ? -2.007 1.182 -12.945 1.00 0.00 66 GLY A O 7
ATOM 12035 N N . GLY A 1 67 ? -3.503 2.210 -14.298 1.00 0.00 67 GLY A N 7
ATOM 12036 C CA . GLY A 1 67 ? -2.587 2.296 -15.431 1.00 0.00 67 GLY A CA 7
ATOM 12037 C C . GLY A 1 67 ? -1.353 3.121 -15.086 1.00 0.00 67 GLY A C 7
ATOM 12038 O O . GLY A 1 67 ? -0.227 2.725 -15.411 1.00 0.00 67 GLY A O 7
ATOM 12042 N N . ARG A 1 68 ? -1.564 4.266 -14.411 1.00 0.00 68 ARG A N 7
ATOM 12043 C CA . ARG A 1 68 ? -0.446 5.130 -14.014 1.00 0.00 68 ARG A CA 7
ATOM 12044 C C . ARG A 1 68 ? 0.380 4.492 -12.903 1.00 0.00 68 ARG A C 7
ATOM 12045 O O . ARG A 1 68 ? 1.611 4.520 -12.950 1.00 0.00 68 ARG A O 7
ATOM 12066 N N . ALA A 1 69 ? -0.306 3.909 -11.904 1.00 0.00 69 ALA A N 7
ATOM 12067 C CA . ALA A 1 69 ? 0.363 3.271 -10.781 1.00 0.00 69 ALA A CA 7
ATOM 12068 C C . ALA A 1 69 ? -0.095 1.828 -10.618 1.00 0.00 69 ALA A C 7
ATOM 12069 O O . ALA A 1 69 ? -1.297 1.551 -10.577 1.00 0.00 69 ALA A O 7
ATOM 12076 N N . GLU A 1 70 ? 0.874 0.921 -10.484 1.00 0.00 70 GLU A N 7
ATOM 12077 C CA . GLU A 1 70 ? 0.586 -0.500 -10.287 1.00 0.00 70 GLU A CA 7
ATOM 12078 C C . GLU A 1 70 ? 1.539 -1.094 -9.260 1.00 0.00 70 GLU A C 7
ATOM 12079 O O . GLU A 1 70 ? 2.645 -0.594 -9.073 1.00 0.00 70 GLU A O 7
ATOM 12091 N N . TRP A 1 71 ? 1.074 -2.124 -8.558 1.00 0.00 71 TRP A N 7
ATOM 12092 C CA . TRP A 1 71 ? 1.852 -2.746 -7.488 1.00 0.00 71 TRP A CA 7
ATOM 12093 C C . TRP A 1 71 ? 2.738 -3.887 -8.014 1.00 0.00 71 TRP A C 7
ATOM 12094 O O . TRP A 1 71 ? 2.249 -4.858 -8.598 1.00 0.00 71 TRP A O 7
ATOM 12115 N N . MET A 1 72 ? 4.037 -3.770 -7.733 1.00 0.00 72 MET A N 7
ATOM 12116 C CA . MET A 1 72 ? 5.011 -4.791 -8.095 1.00 0.00 72 MET A CA 7
ATOM 12117 C C . MET A 1 72 ? 5.960 -5.032 -6.908 1.00 0.00 72 MET A C 7
ATOM 12118 O O . MET A 1 72 ? 6.549 -4.085 -6.379 1.00 0.00 72 MET A O 7
ATOM 12132 N N . GLU A 1 73 ? 6.091 -6.299 -6.494 1.00 0.00 73 GLU A N 7
ATOM 12133 C CA . GLU A 1 73 ? 6.959 -6.656 -5.365 1.00 0.00 73 GLU A CA 7
ATOM 12134 C C . GLU A 1 73 ? 8.431 -6.516 -5.755 1.00 0.00 73 GLU A C 7
ATOM 12135 O O . GLU A 1 73 ? 8.815 -6.839 -6.884 1.00 0.00 73 GLU A O 7
ATOM 12147 N N . ASP A 1 74 ? 9.244 -6.009 -4.818 1.00 0.00 74 ASP A N 7
ATOM 12148 C CA . ASP A 1 74 ? 10.670 -5.795 -5.070 1.00 0.00 74 ASP A CA 7
ATOM 12149 C C . ASP A 1 74 ? 11.460 -7.101 -4.957 1.00 0.00 74 ASP A C 7
ATOM 12150 O O . ASP A 1 74 ? 10.900 -8.157 -4.649 1.00 0.00 74 ASP A O 7
ATOM 12159 N N . SER A 1 75 ? 12.767 -7.015 -5.230 1.00 0.00 75 SER A N 7
ATOM 12160 C CA . SER A 1 75 ? 13.657 -8.176 -5.182 1.00 0.00 75 SER A CA 7
ATOM 12161 C C . SER A 1 75 ? 13.784 -8.749 -3.768 1.00 0.00 75 SER A C 7
ATOM 12162 O O . SER A 1 75 ? 13.898 -9.967 -3.596 1.00 0.00 75 SER A O 7
ATOM 12170 N N . THR A 1 76 ? 13.839 -7.859 -2.768 1.00 0.00 76 THR A N 7
ATOM 12171 C CA . THR A 1 76 ? 14.046 -8.274 -1.373 1.00 0.00 76 THR A CA 7
ATOM 12172 C C . THR A 1 76 ? 12.906 -9.190 -0.901 1.00 0.00 76 THR A C 7
ATOM 12173 O O . THR A 1 76 ? 13.144 -10.171 -0.189 1.00 0.00 76 THR A O 7
ATOM 12184 N N . GLU A 1 77 ? 11.677 -8.869 -1.314 1.00 0.00 77 GLU A N 7
ATOM 12185 C CA . GLU A 1 77 ? 10.495 -9.669 -0.946 1.00 0.00 77 GLU A CA 7
ATOM 12186 C C . GLU A 1 77 ? 10.466 -9.976 0.568 1.00 0.00 77 GLU A C 7
ATOM 12187 O O . GLU A 1 77 ? 9.901 -10.992 0.996 1.00 0.00 77 GLU A O 7
ATOM 12199 N N . GLU A 1 78 ? 11.069 -9.083 1.373 1.00 0.00 78 GLU A N 7
ATOM 12200 C CA . GLU A 1 78 ? 11.106 -9.256 2.830 1.00 0.00 78 GLU A CA 7
ATOM 12201 C C . GLU A 1 78 ? 10.261 -8.180 3.529 1.00 0.00 78 GLU A C 7
ATOM 12202 O O . GLU A 1 78 ? 10.792 -7.246 4.154 1.00 0.00 78 GLU A O 7
ATOM 12214 N N . GLY A 1 79 ? 8.938 -8.316 3.407 1.00 0.00 79 GLY A N 7
ATOM 12215 C CA . GLY A 1 79 ? 8.005 -7.362 4.014 1.00 0.00 79 GLY A CA 7
ATOM 12216 C C . GLY A 1 79 ? 8.083 -5.989 3.332 1.00 0.00 79 GLY A C 7
ATOM 12217 O O . GLY A 1 79 ? 7.746 -4.971 3.938 1.00 0.00 79 GLY A O 7
ATOM 12221 N N . SER A 1 80 ? 8.551 -5.968 2.074 1.00 0.00 80 SER A N 7
ATOM 12222 C CA . SER A 1 80 ? 8.695 -4.723 1.324 1.00 0.00 80 SER A CA 7
ATOM 12223 C C . SER A 1 80 ? 7.726 -4.679 0.155 1.00 0.00 80 SER A C 7
ATOM 12224 O O . SER A 1 80 ? 7.519 -5.682 -0.535 1.00 0.00 80 SER A O 7
ATOM 12232 N N . VAL A 1 81 ? 7.153 -3.499 -0.071 1.00 0.00 81 VAL A N 7
ATOM 12233 C CA . VAL A 1 81 ? 6.215 -3.285 -1.174 1.00 0.00 81 VAL A CA 7
ATOM 12234 C C . VAL A 1 81 ? 6.715 -2.161 -2.070 1.00 0.00 81 VAL A C 7
ATOM 12235 O O . VAL A 1 81 ? 7.380 -1.235 -1.597 1.00 0.00 81 VAL A O 7
ATOM 12248 N N . ALA A 1 82 ? 6.396 -2.250 -3.364 1.00 0.00 82 ALA A N 7
ATOM 12249 C CA . ALA A 1 82 ? 6.832 -1.244 -4.331 1.00 0.00 82 ALA A CA 7
ATOM 12250 C C . ALA A 1 82 ? 5.689 -0.833 -5.248 1.00 0.00 82 ALA A C 7
ATOM 12251 O O . ALA A 1 82 ? 4.865 -1.664 -5.644 1.00 0.00 82 ALA A O 7
ATOM 12258 N N . LEU A 1 83 ? 5.666 0.452 -5.594 1.00 0.00 83 LEU A N 7
ATOM 12259 C CA . LEU A 1 83 ? 4.653 1.000 -6.482 1.00 0.00 83 LEU A CA 7
ATOM 12260 C C . LEU A 1 83 ? 5.315 1.524 -7.743 1.00 0.00 83 LEU A C 7
ATOM 12261 O O . LEU A 1 83 ? 6.133 2.451 -7.684 1.00 0.00 83 LEU A O 7
ATOM 12277 N N . LYS A 1 84 ? 4.937 0.949 -8.878 1.00 0.00 84 LYS A N 7
ATOM 12278 C CA . LYS A 1 84 ? 5.470 1.382 -10.157 1.00 0.00 84 LYS A CA 7
ATOM 12279 C C . LYS A 1 84 ? 4.586 2.488 -10.733 1.00 0.00 84 LYS A C 7
ATOM 12280 O O . LYS A 1 84 ? 3.426 2.252 -11.055 1.00 0.00 84 LYS A O 7
ATOM 12299 N N . ILE A 1 85 ? 5.156 3.694 -10.854 1.00 0.00 85 ILE A N 7
ATOM 12300 C CA . ILE A 1 85 ? 4.426 4.852 -11.379 1.00 0.00 85 ILE A CA 7
ATOM 12301 C C . ILE A 1 85 ? 4.995 5.249 -12.745 1.00 0.00 85 ILE A C 7
ATOM 12302 O O . ILE A 1 85 ? 6.205 5.279 -12.920 1.00 0.00 85 ILE A O 7
ATOM 12318 N N . ARG A 1 86 ? 4.112 5.508 -13.720 1.00 0.00 86 ARG A N 7
ATOM 12319 C CA . ARG A 1 86 ? 4.555 5.836 -15.087 1.00 0.00 86 ARG A CA 7
ATOM 12320 C C . ARG A 1 86 ? 4.338 7.311 -15.416 1.00 0.00 86 ARG A C 7
ATOM 12321 O O . ARG A 1 86 ? 3.492 7.976 -14.815 1.00 0.00 86 ARG A O 7
ATOM 12342 N N . GLN A 1 87 ? 5.122 7.813 -16.382 1.00 0.00 87 GLN A N 7
ATOM 12343 C CA . GLN A 1 87 ? 5.042 9.214 -16.814 1.00 0.00 87 GLN A CA 7
ATOM 12344 C C . GLN A 1 87 ? 5.393 10.164 -15.659 1.00 0.00 87 GLN A C 7
ATOM 12345 O O . GLN A 1 87 ? 4.589 11.001 -15.231 1.00 0.00 87 GLN A O 7
ATOM 12359 N N . VAL A 1 88 ? 6.613 9.992 -15.155 1.00 0.00 88 VAL A N 7
ATOM 12360 C CA . VAL A 1 88 ? 7.141 10.782 -14.037 1.00 0.00 88 VAL A CA 7
ATOM 12361 C C . VAL A 1 88 ? 7.429 12.228 -14.478 1.00 0.00 88 VAL A C 7
ATOM 12362 O O . VAL A 1 88 ? 7.819 12.474 -15.622 1.00 0.00 88 VAL A O 7
ATOM 12375 N N . GLN A 1 89 ? 7.207 13.172 -13.558 1.00 0.00 89 GLN A N 7
ATOM 12376 C CA . GLN A 1 89 ? 7.418 14.611 -13.838 1.00 0.00 89 GLN A CA 7
ATOM 12377 C C . GLN A 1 89 ? 7.899 15.399 -12.574 1.00 0.00 89 GLN A C 7
ATOM 12378 O O . GLN A 1 89 ? 7.929 14.841 -11.462 1.00 0.00 89 GLN A O 7
ATOM 12392 N N . PRO A 1 90 ? 8.357 16.669 -12.733 1.00 0.00 90 PRO A N 7
ATOM 12393 C CA . PRO A 1 90 ? 8.925 17.474 -11.592 1.00 0.00 90 PRO A CA 7
ATOM 12394 C C . PRO A 1 90 ? 8.029 17.488 -10.353 1.00 0.00 90 PRO A C 7
ATOM 12395 O O . PRO A 1 90 ? 8.537 17.422 -9.225 1.00 0.00 90 PRO A O 7
ATOM 12406 N N . SER A 1 91 ? 6.705 17.558 -10.554 1.00 0.00 91 SER A N 7
ATOM 12407 C CA . SER A 1 91 ? 5.770 17.556 -9.418 1.00 0.00 91 SER A CA 7
ATOM 12408 C C . SER A 1 91 ? 5.902 16.253 -8.617 1.00 0.00 91 SER A C 7
ATOM 12409 O O . SER A 1 91 ? 5.757 16.255 -7.392 1.00 0.00 91 SER A O 7
ATOM 12417 N N . ASP A 1 92 ? 6.255 15.157 -9.315 1.00 0.00 92 ASP A N 7
ATOM 12418 C CA . ASP A 1 92 ? 6.498 13.865 -8.662 1.00 0.00 92 ASP A CA 7
ATOM 12419 C C . ASP A 1 92 ? 7.724 13.960 -7.757 1.00 0.00 92 ASP A C 7
ATOM 12420 O O . ASP A 1 92 ? 7.769 13.348 -6.687 1.00 0.00 92 ASP A O 7
ATOM 12429 N N . ASP A 1 93 ? 8.724 14.742 -8.203 1.00 0.00 93 ASP A N 7
ATOM 12430 C CA . ASP A 1 93 ? 9.971 14.929 -7.443 1.00 0.00 93 ASP A CA 7
ATOM 12431 C C . ASP A 1 93 ? 9.671 15.264 -5.985 1.00 0.00 93 ASP A C 7
ATOM 12432 O O . ASP A 1 93 ? 8.894 16.180 -5.696 1.00 0.00 93 ASP A O 7
ATOM 12441 N N . GLY A 1 94 ? 10.289 14.507 -5.072 1.00 0.00 94 GLY A N 7
ATOM 12442 C CA . GLY A 1 94 ? 10.086 14.707 -3.641 1.00 0.00 94 GLY A CA 7
ATOM 12443 C C . GLY A 1 94 ? 10.063 13.375 -2.899 1.00 0.00 94 GLY A C 7
ATOM 12444 O O . GLY A 1 94 ? 10.631 12.381 -3.363 1.00 0.00 94 GLY A O 7
ATOM 12448 N N . GLN A 1 95 ? 9.416 13.373 -1.733 1.00 0.00 95 GLN A N 7
ATOM 12449 C CA . GLN A 1 95 ? 9.310 12.172 -0.900 1.00 0.00 95 GLN A CA 7
ATOM 12450 C C . GLN A 1 95 ? 7.862 11.700 -0.817 1.00 0.00 95 GLN A C 7
ATOM 12451 O O . GLN A 1 95 ? 6.925 12.501 -0.982 1.00 0.00 95 GLN A O 7
ATOM 12465 N N . TYR A 1 96 ? 7.674 10.398 -0.526 1.00 0.00 96 TYR A N 7
ATOM 12466 C CA . TYR A 1 96 ? 6.329 9.839 -0.375 1.00 0.00 96 TYR A CA 7
ATOM 12467 C C . TYR A 1 96 ? 6.193 9.144 0.987 1.00 0.00 96 TYR A C 7
ATOM 12468 O O . TYR A 1 96 ? 7.123 8.471 1.436 1.00 0.00 96 TYR A O 7
ATOM 12486 N N . TRP A 1 97 ? 5.020 9.277 1.601 1.00 0.00 97 TRP A N 7
ATOM 12487 C CA . TRP A 1 97 ? 4.754 8.637 2.881 1.00 0.00 97 TRP A CA 7
ATOM 12488 C C . TRP A 1 97 ? 4.058 7.298 2.678 1.00 0.00 97 TRP A C 7
ATOM 12489 O O . TRP A 1 97 ? 2.941 7.240 2.154 1.00 0.00 97 TRP A O 7
ATOM 12510 N N . CYS A 1 98 ? 4.714 6.230 3.139 1.00 0.00 98 CYS A N 7
ATOM 12511 C CA . CYS A 1 98 ? 4.154 4.884 3.058 1.00 0.00 98 CYS A CA 7
ATOM 12512 C C . CYS A 1 98 ? 3.306 4.633 4.294 1.00 0.00 98 CYS A C 7
ATOM 12513 O O . CYS A 1 98 ? 3.836 4.577 5.401 1.00 0.00 98 CYS A O 7
ATOM 12520 N N . ARG A 1 99 ? 1.977 4.550 4.106 1.00 0.00 99 ARG A N 7
ATOM 12521 C CA . ARG A 1 99 ? 1.054 4.395 5.228 1.00 0.00 99 ARG A CA 7
ATOM 12522 C C . ARG A 1 99 ? 0.522 2.974 5.315 1.00 0.00 99 ARG A C 7
ATOM 12523 O O . ARG A 1 99 ? -0.082 2.469 4.364 1.00 0.00 99 ARG A O 7
ATOM 12544 N N . PHE A 1 100 ? 0.705 2.358 6.485 1.00 0.00 100 PHE A N 7
ATOM 12545 C CA . PHE A 1 100 ? 0.199 1.014 6.740 1.00 0.00 100 PHE A CA 7
ATOM 12546 C C . PHE A 1 100 ? -1.056 1.115 7.601 1.00 0.00 100 PHE A C 7
ATOM 12547 O O . PHE A 1 100 ? -1.011 1.653 8.718 1.00 0.00 100 PHE A O 7
ATOM 12564 N N . GLN A 1 101 ? -2.184 0.636 7.058 1.00 0.00 101 GLN A N 7
ATOM 12565 C CA . GLN A 1 101 ? -3.465 0.711 7.759 1.00 0.00 101 GLN A CA 7
ATOM 12566 C C . GLN A 1 101 ? -3.934 -0.665 8.207 1.00 0.00 101 GLN A C 7
ATOM 12567 O O . GLN A 1 101 ? -4.124 -1.574 7.385 1.00 0.00 101 GLN A O 7
ATOM 12581 N N . GLU A 1 102 ? -4.165 -0.787 9.513 1.00 0.00 102 GLU A N 7
ATOM 12582 C CA . GLU A 1 102 ? -4.673 -2.011 10.113 1.00 0.00 102 GLU A CA 7
ATOM 12583 C C . GLU A 1 102 ? -5.630 -1.657 11.248 1.00 0.00 102 GLU A C 7
ATOM 12584 O O . GLU A 1 102 ? -5.281 -0.870 12.136 1.00 0.00 102 GLU A O 7
ATOM 12596 N N . GLY A 1 103 ? -6.842 -2.217 11.198 1.00 0.00 103 GLY A N 7
ATOM 12597 C CA . GLY A 1 103 ? -7.859 -1.931 12.211 1.00 0.00 103 GLY A CA 7
ATOM 12598 C C . GLY A 1 103 ? -8.168 -0.435 12.258 1.00 0.00 103 GLY A C 7
ATOM 12599 O O . GLY A 1 103 ? -8.416 0.187 11.220 1.00 0.00 103 GLY A O 7
ATOM 12603 N N . ASP A 1 104 ? -8.157 0.133 13.469 1.00 0.00 104 ASP A N 7
ATOM 12604 C CA . ASP A 1 104 ? -8.438 1.566 13.659 1.00 0.00 104 ASP A CA 7
ATOM 12605 C C . ASP A 1 104 ? -7.153 2.395 13.900 1.00 0.00 104 ASP A C 7
ATOM 12606 O O . ASP A 1 104 ? -7.235 3.579 14.238 1.00 0.00 104 ASP A O 7
ATOM 12615 N N . TYR A 1 105 ? -5.976 1.757 13.754 1.00 0.00 105 TYR A N 7
ATOM 12616 C CA . TYR A 1 105 ? -4.691 2.435 13.990 1.00 0.00 105 TYR A CA 7
ATOM 12617 C C . TYR A 1 105 ? -3.748 2.246 12.788 1.00 0.00 105 TYR A C 7
ATOM 12618 O O . TYR A 1 105 ? -3.676 1.156 12.211 1.00 0.00 105 TYR A O 7
ATOM 12636 N N . TRP A 1 106 ? -3.037 3.325 12.415 1.00 0.00 106 TRP A N 7
ATOM 12637 C CA . TRP A 1 106 ? -2.107 3.284 11.277 1.00 0.00 106 TRP A CA 7
ATOM 12638 C C . TRP A 1 106 ? -0.900 4.207 11.513 1.00 0.00 106 TRP A C 7
ATOM 12639 O O . TRP A 1 106 ? -0.956 5.112 12.352 1.00 0.00 106 TRP A O 7
ATOM 12660 N N . ARG A 1 107 ? 0.179 3.969 10.759 1.00 0.00 107 ARG A N 7
ATOM 12661 C CA . ARG A 1 107 ? 1.402 4.778 10.871 1.00 0.00 107 ARG A CA 7
ATOM 12662 C C . ARG A 1 107 ? 2.092 4.881 9.516 1.00 0.00 107 ARG A C 7
ATOM 12663 O O . ARG A 1 107 ? 2.002 3.956 8.700 1.00 0.00 107 ARG A O 7
ATOM 12684 N N . GLU A 1 108 ? 2.762 6.024 9.261 1.00 0.00 108 GLU A N 7
ATOM 12685 C CA . GLU A 1 108 ? 3.434 6.235 7.970 1.00 0.00 108 GLU A CA 7
ATOM 12686 C C . GLU A 1 108 ? 4.821 6.872 8.119 1.00 0.00 108 GLU A C 7
ATOM 12687 O O . GLU A 1 108 ? 5.072 7.651 9.041 1.00 0.00 108 GLU A O 7
ATOM 12699 N N . THR A 1 109 ? 5.707 6.528 7.176 1.00 0.00 109 THR A N 7
ATOM 12700 C CA . THR A 1 109 ? 7.077 7.049 7.142 1.00 0.00 109 THR A CA 7
ATOM 12701 C C . THR A 1 109 ? 7.452 7.436 5.701 1.00 0.00 109 THR A C 7
ATOM 12702 O O . THR A 1 109 ? 7.006 6.790 4.746 1.00 0.00 109 THR A O 7
ATOM 12713 N N . SER A 1 110 ? 8.213 8.531 5.554 1.00 0.00 110 SER A N 7
ATOM 12714 C CA . SER A 1 110 ? 8.573 9.044 4.227 1.00 0.00 110 SER A CA 7
ATOM 12715 C C . SER A 1 110 ? 9.750 8.283 3.598 1.00 0.00 110 SER A C 7
ATOM 12716 O O . SER A 1 110 ? 10.534 7.631 4.287 1.00 0.00 110 SER A O 7
ATOM 12724 N N . VAL A 1 111 ? 9.847 8.394 2.268 1.00 0.00 111 VAL A N 7
ATOM 12725 C CA . VAL A 1 111 ? 10.906 7.746 1.475 1.00 0.00 111 VAL A CA 7
ATOM 12726 C C . VAL A 1 111 ? 11.455 8.758 0.456 1.00 0.00 111 VAL A C 7
ATOM 12727 O O . VAL A 1 111 ? 10.744 9.695 0.069 1.00 0.00 111 VAL A O 7
ATOM 12740 N N . LEU A 1 112 ? 12.736 8.607 0.078 1.00 0.00 112 LEU A N 7
ATOM 12741 C CA . LEU A 1 112 ? 13.383 9.570 -0.828 1.00 0.00 112 LEU A CA 7
ATOM 12742 C C . LEU A 1 112 ? 13.224 9.193 -2.311 1.00 0.00 112 LEU A C 7
ATOM 12743 O O . LEU A 1 112 ? 13.630 8.108 -2.735 1.00 0.00 112 LEU A O 7
ATOM 12759 N N . LEU A 1 113 ? 12.713 10.151 -3.109 1.00 0.00 113 LEU A N 7
ATOM 12760 C CA . LEU A 1 113 ? 12.616 9.987 -4.571 1.00 0.00 113 LEU A CA 7
ATOM 12761 C C . LEU A 1 113 ? 13.152 11.253 -5.236 1.00 0.00 113 LEU A C 7
ATOM 12762 O O . LEU A 1 113 ? 12.643 12.349 -4.970 1.00 0.00 113 LEU A O 7
ATOM 12778 N N . GLN A 1 114 ? 14.151 11.109 -6.111 1.00 0.00 114 GLN A N 7
ATOM 12779 C CA . GLN A 1 114 ? 14.712 12.272 -6.824 1.00 0.00 114 GLN A CA 7
ATOM 12780 C C . GLN A 1 114 ? 14.728 12.016 -8.317 1.00 0.00 114 GLN A C 7
ATOM 12781 O O . GLN A 1 114 ? 15.582 11.294 -8.818 1.00 0.00 114 GLN A O 7
ATOM 12795 N N . VAL A 1 115 ? 13.748 12.592 -9.015 1.00 0.00 115 VAL A N 7
ATOM 12796 C CA . VAL A 1 115 ? 13.601 12.384 -10.460 1.00 0.00 115 VAL A CA 7
ATOM 12797 C C . VAL A 1 115 ? 14.514 13.313 -11.263 1.00 0.00 115 VAL A C 7
ATOM 12798 O O . VAL A 1 115 ? 14.583 14.517 -10.996 1.00 0.00 115 VAL A O 7
ATOM 12811 N N . ALA A 1 116 ? 15.197 12.739 -12.259 1.00 0.00 116 ALA A N 7
ATOM 12812 C CA . ALA A 1 116 ? 16.090 13.500 -13.125 1.00 0.00 116 ALA A CA 7
ATOM 12813 C C . ALA A 1 116 ? 15.287 14.412 -14.052 1.00 0.00 116 ALA A C 7
ATOM 12814 O O . ALA A 1 116 ? 14.203 14.038 -14.516 1.00 0.00 116 ALA A O 7
ATOM 12821 N N . ALA A 1 117 ? 15.827 15.606 -14.319 1.00 0.00 117 ALA A N 7
ATOM 12822 C CA . ALA A 1 117 ? 15.161 16.575 -15.193 1.00 0.00 117 ALA A CA 7
ATOM 12823 C C . ALA A 1 117 ? 15.538 16.339 -16.652 1.00 0.00 117 ALA A C 7
ATOM 12824 O O . ALA A 1 117 ? 14.634 16.175 -17.457 1.00 0.00 117 ALA A O 7
ATOM 12832 N N . MET A 1 1 ? 1.782 1.399 16.906 1.00 0.00 1 MET A N 8
ATOM 12833 C CA . MET A 1 1 ? 2.560 0.402 17.698 1.00 0.00 1 MET A CA 8
ATOM 12834 C C . MET A 1 1 ? 2.355 -0.993 17.102 1.00 0.00 1 MET A C 8
ATOM 12835 O O . MET A 1 1 ? 3.301 -1.782 17.011 1.00 0.00 1 MET A O 8
ATOM 12851 N N . ASP A 1 2 ? 1.109 -1.290 16.710 1.00 0.00 2 ASP A N 8
ATOM 12852 C CA . ASP A 1 2 ? 0.767 -2.591 16.135 1.00 0.00 2 ASP A CA 8
ATOM 12853 C C . ASP A 1 2 ? 1.547 -2.842 14.850 1.00 0.00 2 ASP A C 8
ATOM 12854 O O . ASP A 1 2 ? 2.000 -3.963 14.602 1.00 0.00 2 ASP A O 8
ATOM 12863 N N . PHE A 1 3 ? 1.698 -1.791 14.031 1.00 0.00 3 PHE A N 8
ATOM 12864 C CA . PHE A 1 3 ? 2.425 -1.903 12.760 1.00 0.00 3 PHE A CA 8
ATOM 12865 C C . PHE A 1 3 ? 3.419 -0.765 12.603 1.00 0.00 3 PHE A C 8
ATOM 12866 O O . PHE A 1 3 ? 3.204 0.326 13.129 1.00 0.00 3 PHE A O 8
ATOM 12883 N N . ARG A 1 4 ? 4.513 -1.030 11.876 1.00 0.00 4 ARG A N 8
ATOM 12884 C CA . ARG A 1 4 ? 5.547 -0.023 11.652 1.00 0.00 4 ARG A CA 8
ATOM 12885 C C . ARG A 1 4 ? 6.177 -0.189 10.280 1.00 0.00 4 ARG A C 8
ATOM 12886 O O . ARG A 1 4 ? 6.344 -1.314 9.796 1.00 0.00 4 ARG A O 8
ATOM 12907 N N . VAL A 1 5 ? 6.554 0.938 9.670 1.00 0.00 5 VAL A N 8
ATOM 12908 C CA . VAL A 1 5 ? 7.202 0.933 8.365 1.00 0.00 5 VAL A CA 8
ATOM 12909 C C . VAL A 1 5 ? 8.479 1.783 8.394 1.00 0.00 5 VAL A C 8
ATOM 12910 O O . VAL A 1 5 ? 8.578 2.731 9.183 1.00 0.00 5 VAL A O 8
ATOM 12923 N N . VAL A 1 6 ? 9.456 1.425 7.553 1.00 0.00 6 VAL A N 8
ATOM 12924 C CA . VAL A 1 6 ? 10.731 2.148 7.511 1.00 0.00 6 VAL A CA 8
ATOM 12925 C C . VAL A 1 6 ? 10.805 3.016 6.257 1.00 0.00 6 VAL A C 8
ATOM 12926 O O . VAL A 1 6 ? 10.674 2.521 5.128 1.00 0.00 6 VAL A O 8
ATOM 12939 N N . GLY A 1 7 ? 11.013 4.312 6.480 1.00 0.00 7 GLY A N 8
ATOM 12940 C CA . GLY A 1 7 ? 11.117 5.289 5.409 1.00 0.00 7 GLY A CA 8
ATOM 12941 C C . GLY A 1 7 ? 12.586 5.577 5.027 1.00 0.00 7 GLY A C 8
ATOM 12942 O O . GLY A 1 7 ? 12.908 5.583 3.836 1.00 0.00 7 GLY A O 8
ATOM 12946 N N . PRO A 1 8 ? 13.505 5.817 6.007 1.00 0.00 8 PRO A N 8
ATOM 12947 C CA . PRO A 1 8 ? 14.941 6.092 5.686 1.00 0.00 8 PRO A CA 8
ATOM 12948 C C . PRO A 1 8 ? 15.478 5.100 4.661 1.00 0.00 8 PRO A C 8
ATOM 12949 O O . PRO A 1 8 ? 15.804 3.955 4.993 1.00 0.00 8 PRO A O 8
ATOM 12960 N N . ASN A 1 9 ? 15.556 5.558 3.416 1.00 0.00 9 ASN A N 8
ATOM 12961 C CA . ASN A 1 9 ? 16.039 4.741 2.313 1.00 0.00 9 ASN A CA 8
ATOM 12962 C C . ASN A 1 9 ? 16.842 5.591 1.353 1.00 0.00 9 ASN A C 8
ATOM 12963 O O . ASN A 1 9 ? 16.769 6.827 1.399 1.00 0.00 9 ASN A O 8
ATOM 12974 N N . LEU A 1 10 ? 17.596 4.932 0.474 1.00 0.00 10 LEU A N 8
ATOM 12975 C CA . LEU A 1 10 ? 18.401 5.646 -0.507 1.00 0.00 10 LEU A CA 8
ATOM 12976 C C . LEU A 1 10 ? 17.517 6.330 -1.576 1.00 0.00 10 LEU A C 8
ATOM 12977 O O . LEU A 1 10 ? 16.398 5.871 -1.830 1.00 0.00 10 LEU A O 8
ATOM 12993 N N . PRO A 1 11 ? 17.969 7.450 -2.181 1.00 0.00 11 PRO A N 8
ATOM 12994 C CA . PRO A 1 11 ? 17.153 8.186 -3.204 1.00 0.00 11 PRO A CA 8
ATOM 12995 C C . PRO A 1 11 ? 16.824 7.315 -4.412 1.00 0.00 11 PRO A C 8
ATOM 12996 O O . PRO A 1 11 ? 17.686 6.577 -4.903 1.00 0.00 11 PRO A O 8
ATOM 13007 N N . ILE A 1 12 ? 15.596 7.458 -4.935 1.00 0.00 12 ILE A N 8
ATOM 13008 C CA . ILE A 1 12 ? 15.195 6.728 -6.151 1.00 0.00 12 ILE A CA 8
ATOM 13009 C C . ILE A 1 12 ? 15.180 7.712 -7.321 1.00 0.00 12 ILE A C 8
ATOM 13010 O O . ILE A 1 12 ? 14.500 8.738 -7.266 1.00 0.00 12 ILE A O 8
ATOM 13026 N N . LEU A 1 13 ? 16.008 7.430 -8.338 1.00 0.00 13 LEU A N 8
ATOM 13027 C CA . LEU A 1 13 ? 16.171 8.337 -9.477 1.00 0.00 13 LEU A CA 8
ATOM 13028 C C . LEU A 1 13 ? 15.425 7.837 -10.713 1.00 0.00 13 LEU A C 8
ATOM 13029 O O . LEU A 1 13 ? 15.682 6.736 -11.207 1.00 0.00 13 LEU A O 8
ATOM 13045 N N . ALA A 1 14 ? 14.527 8.686 -11.230 1.00 0.00 14 ALA A N 8
ATOM 13046 C CA . ALA A 1 14 ? 13.765 8.376 -12.438 1.00 0.00 14 ALA A CA 8
ATOM 13047 C C . ALA A 1 14 ? 13.619 9.625 -13.311 1.00 0.00 14 ALA A C 8
ATOM 13048 O O . ALA A 1 14 ? 13.373 10.721 -12.799 1.00 0.00 14 ALA A O 8
ATOM 13055 N N . LYS A 1 15 ? 13.774 9.447 -14.628 1.00 0.00 15 LYS A N 8
ATOM 13056 C CA . LYS A 1 15 ? 13.663 10.558 -15.581 1.00 0.00 15 LYS A CA 8
ATOM 13057 C C . LYS A 1 15 ? 12.205 10.814 -15.957 1.00 0.00 15 LYS A C 8
ATOM 13058 O O . LYS A 1 15 ? 11.405 9.877 -16.033 1.00 0.00 15 LYS A O 8
ATOM 13077 N N . VAL A 1 16 ? 11.871 12.091 -16.215 1.00 0.00 16 VAL A N 8
ATOM 13078 C CA . VAL A 1 16 ? 10.509 12.460 -16.612 1.00 0.00 16 VAL A CA 8
ATOM 13079 C C . VAL A 1 16 ? 10.134 11.757 -17.926 1.00 0.00 16 VAL A C 8
ATOM 13080 O O . VAL A 1 16 ? 10.949 11.666 -18.849 1.00 0.00 16 VAL A O 8
ATOM 13093 N N . GLY A 1 17 ? 8.917 11.220 -17.966 1.00 0.00 17 GLY A N 8
ATOM 13094 C CA . GLY A 1 17 ? 8.433 10.463 -19.131 1.00 0.00 17 GLY A CA 8
ATOM 13095 C C . GLY A 1 17 ? 8.655 8.952 -18.930 1.00 0.00 17 GLY A C 8
ATOM 13096 O O . GLY A 1 17 ? 7.949 8.128 -19.516 1.00 0.00 17 GLY A O 8
ATOM 13100 N N . GLU A 1 18 ? 9.597 8.607 -18.036 1.00 0.00 18 GLU A N 8
ATOM 13101 C CA . GLU A 1 18 ? 9.869 7.224 -17.676 1.00 0.00 18 GLU A CA 8
ATOM 13102 C C . GLU A 1 18 ? 9.161 6.906 -16.372 1.00 0.00 18 GLU A C 8
ATOM 13103 O O . GLU A 1 18 ? 8.785 7.823 -15.636 1.00 0.00 18 GLU A O 8
ATOM 13115 N N . ASP A 1 19 ? 8.977 5.619 -16.082 1.00 0.00 19 ASP A N 8
ATOM 13116 C CA . ASP A 1 19 ? 8.305 5.220 -14.848 1.00 0.00 19 ASP A CA 8
ATOM 13117 C C . ASP A 1 19 ? 9.241 5.378 -13.648 1.00 0.00 19 ASP A C 8
ATOM 13118 O O . ASP A 1 19 ? 10.465 5.418 -13.806 1.00 0.00 19 ASP A O 8
ATOM 13127 N N . ALA A 1 20 ? 8.650 5.502 -12.450 1.00 0.00 20 ALA A N 8
ATOM 13128 C CA . ALA A 1 20 ? 9.421 5.699 -11.216 1.00 0.00 20 ALA A CA 8
ATOM 13129 C C . ALA A 1 20 ? 9.008 4.690 -10.155 1.00 0.00 20 ALA A C 8
ATOM 13130 O O . ALA A 1 20 ? 7.951 4.060 -10.266 1.00 0.00 20 ALA A O 8
ATOM 13137 N N . LEU A 1 21 ? 9.882 4.490 -9.159 1.00 0.00 21 LEU A N 8
ATOM 13138 C CA . LEU A 1 21 ? 9.644 3.494 -8.114 1.00 0.00 21 LEU A CA 8
ATOM 13139 C C . LEU A 1 21 ? 9.445 4.142 -6.740 1.00 0.00 21 LEU A C 8
ATOM 13140 O O . LEU A 1 21 ? 10.329 4.836 -6.235 1.00 0.00 21 LEU A O 8
ATOM 13156 N N . LEU A 1 22 ? 8.312 3.823 -6.109 1.00 0.00 22 LEU A N 8
ATOM 13157 C CA . LEU A 1 22 ? 8.028 4.273 -4.738 1.00 0.00 22 LEU A CA 8
ATOM 13158 C C . LEU A 1 22 ? 8.071 3.046 -3.829 1.00 0.00 22 LEU A C 8
ATOM 13159 O O . LEU A 1 22 ? 7.324 2.105 -4.060 1.00 0.00 22 LEU A O 8
ATOM 13175 N N . THR A 1 23 ? 8.993 3.019 -2.839 1.00 0.00 23 THR A N 8
ATOM 13176 C CA . THR A 1 23 ? 9.142 1.812 -1.991 1.00 0.00 23 THR A CA 8
ATOM 13177 C C . THR A 1 23 ? 9.395 2.116 -0.507 1.00 0.00 23 THR A C 8
ATOM 13178 O O . THR A 1 23 ? 10.044 3.101 -0.150 1.00 0.00 23 THR A O 8
ATOM 13189 N N . CYS A 1 24 ? 8.882 1.214 0.338 1.00 0.00 24 CYS A N 8
ATOM 13190 C CA . CYS A 1 24 ? 9.031 1.288 1.798 1.00 0.00 24 CYS A CA 8
ATOM 13191 C C . CYS A 1 24 ? 9.071 -0.131 2.384 1.00 0.00 24 CYS A C 8
ATOM 13192 O O . CYS A 1 24 ? 8.775 -1.099 1.674 1.00 0.00 24 CYS A O 8
ATOM 13199 N N . GLN A 1 25 ? 9.472 -0.260 3.668 1.00 0.00 25 GLN A N 8
ATOM 13200 C CA . GLN A 1 25 ? 9.576 -1.600 4.301 1.00 0.00 25 GLN A CA 8
ATOM 13201 C C . GLN A 1 25 ? 8.569 -1.765 5.434 1.00 0.00 25 GLN A C 8
ATOM 13202 O O . GLN A 1 25 ? 8.632 -1.049 6.432 1.00 0.00 25 GLN A O 8
ATOM 13216 N N . LEU A 1 26 ? 7.658 -2.746 5.283 1.00 0.00 26 LEU A N 8
ATOM 13217 C CA . LEU A 1 26 ? 6.632 -3.023 6.304 1.00 0.00 26 LEU A CA 8
ATOM 13218 C C . LEU A 1 26 ? 6.549 -4.517 6.620 1.00 0.00 26 LEU A C 8
ATOM 13219 O O . LEU A 1 26 ? 6.857 -5.353 5.776 1.00 0.00 26 LEU A O 8
ATOM 13235 N N . LEU A 1 27 ? 6.108 -4.841 7.840 1.00 0.00 27 LEU A N 8
ATOM 13236 C CA . LEU A 1 27 ? 5.954 -6.241 8.259 1.00 0.00 27 LEU A CA 8
ATOM 13237 C C . LEU A 1 27 ? 4.456 -6.597 8.419 1.00 0.00 27 LEU A C 8
ATOM 13238 O O . LEU A 1 27 ? 3.845 -6.206 9.419 1.00 0.00 27 LEU A O 8
ATOM 13254 N N . PRO A 1 28 ? 3.835 -7.345 7.464 1.00 0.00 28 PRO A N 8
ATOM 13255 C CA . PRO A 1 28 ? 2.391 -7.727 7.578 1.00 0.00 28 PRO A CA 8
ATOM 13256 C C . PRO A 1 28 ? 2.177 -8.813 8.626 1.00 0.00 28 PRO A C 8
ATOM 13257 O O . PRO A 1 28 ? 2.916 -9.802 8.667 1.00 0.00 28 PRO A O 8
ATOM 13268 N N . LYS A 1 29 ? 1.141 -8.636 9.446 1.00 0.00 29 LYS A N 8
ATOM 13269 C CA . LYS A 1 29 ? 0.793 -9.628 10.476 1.00 0.00 29 LYS A CA 8
ATOM 13270 C C . LYS A 1 29 ? 0.294 -10.919 9.812 1.00 0.00 29 LYS A C 8
ATOM 13271 O O . LYS A 1 29 ? 0.646 -12.029 10.219 1.00 0.00 29 LYS A O 8
ATOM 13290 N N . ARG A 1 30 ? -0.554 -10.735 8.818 1.00 0.00 30 ARG A N 8
ATOM 13291 C CA . ARG A 1 30 ? -1.179 -11.823 8.078 1.00 0.00 30 ARG A CA 8
ATOM 13292 C C . ARG A 1 30 ? -1.341 -11.403 6.622 1.00 0.00 30 ARG A C 8
ATOM 13293 O O . ARG A 1 30 ? -0.955 -10.288 6.249 1.00 0.00 30 ARG A O 8
ATOM 13314 N N . THR A 1 31 ? -1.945 -12.278 5.798 1.00 0.00 31 THR A N 8
ATOM 13315 C CA . THR A 1 31 ? -2.195 -11.960 4.384 1.00 0.00 31 THR A CA 8
ATOM 13316 C C . THR A 1 31 ? -2.834 -10.564 4.285 1.00 0.00 31 THR A C 8
ATOM 13317 O O . THR A 1 31 ? -3.616 -10.175 5.157 1.00 0.00 31 THR A O 8
ATOM 13328 N N . THR A 1 32 ? -2.414 -9.790 3.283 1.00 0.00 32 THR A N 8
ATOM 13329 C CA . THR A 1 32 ? -2.861 -8.391 3.146 1.00 0.00 32 THR A CA 8
ATOM 13330 C C . THR A 1 32 ? -4.251 -8.278 2.476 1.00 0.00 32 THR A C 8
ATOM 13331 O O . THR A 1 32 ? -4.571 -7.256 1.845 1.00 0.00 32 THR A O 8
ATOM 13342 N N . ALA A 1 33 ? -5.085 -9.317 2.660 1.00 0.00 33 ALA A N 8
ATOM 13343 C CA . ALA A 1 33 ? -6.453 -9.325 2.134 1.00 0.00 33 ALA A CA 8
ATOM 13344 C C . ALA A 1 33 ? -7.305 -8.213 2.779 1.00 0.00 33 ALA A C 8
ATOM 13345 O O . ALA A 1 33 ? -8.325 -7.804 2.219 1.00 0.00 33 ALA A O 8
ATOM 13352 N N . HIS A 1 34 ? -6.889 -7.754 3.976 1.00 0.00 34 HIS A N 8
ATOM 13353 C CA . HIS A 1 34 ? -7.602 -6.677 4.697 1.00 0.00 34 HIS A CA 8
ATOM 13354 C C . HIS A 1 34 ? -6.695 -5.435 4.933 1.00 0.00 34 HIS A C 8
ATOM 13355 O O . HIS A 1 34 ? -7.169 -4.397 5.397 1.00 0.00 34 HIS A O 8
ATOM 13369 N N . MET A 1 35 ? -5.388 -5.576 4.643 1.00 0.00 35 MET A N 8
ATOM 13370 C CA . MET A 1 35 ? -4.400 -4.500 4.856 1.00 0.00 35 MET A CA 8
ATOM 13371 C C . MET A 1 35 ? -4.414 -3.509 3.700 1.00 0.00 35 MET A C 8
ATOM 13372 O O . MET A 1 35 ? -4.707 -3.879 2.559 1.00 0.00 35 MET A O 8
ATOM 13386 N N . GLU A 1 36 ? -4.069 -2.246 4.000 1.00 0.00 36 GLU A N 8
ATOM 13387 C CA . GLU A 1 36 ? -4.017 -1.198 2.973 1.00 0.00 36 GLU A CA 8
ATOM 13388 C C . GLU A 1 36 ? -2.840 -0.260 3.186 1.00 0.00 36 GLU A C 8
ATOM 13389 O O . GLU A 1 36 ? -2.501 0.078 4.319 1.00 0.00 36 GLU A O 8
ATOM 13401 N N . VAL A 1 37 ? -2.233 0.172 2.074 1.00 0.00 37 VAL A N 8
ATOM 13402 C CA . VAL A 1 37 ? -1.095 1.100 2.116 1.00 0.00 37 VAL A CA 8
ATOM 13403 C C . VAL A 1 37 ? -1.301 2.262 1.149 1.00 0.00 37 VAL A C 8
ATOM 13404 O O . VAL A 1 37 ? -2.015 2.125 0.152 1.00 0.00 37 VAL A O 8
ATOM 13417 N N . ARG A 1 38 ? -0.723 3.433 1.487 1.00 0.00 38 ARG A N 8
ATOM 13418 C CA . ARG A 1 38 ? -0.915 4.642 0.672 1.00 0.00 38 ARG A CA 8
ATOM 13419 C C . ARG A 1 38 ? 0.421 5.321 0.317 1.00 0.00 38 ARG A C 8
ATOM 13420 O O . ARG A 1 38 ? 1.351 5.365 1.138 1.00 0.00 38 ARG A O 8
ATOM 13441 N N . TRP A 1 39 ? 0.474 5.893 -0.906 1.00 0.00 39 TRP A N 8
ATOM 13442 C CA . TRP A 1 39 ? 1.652 6.634 -1.398 1.00 0.00 39 TRP A CA 8
ATOM 13443 C C . TRP A 1 39 ? 1.252 8.094 -1.711 1.00 0.00 39 TRP A C 8
ATOM 13444 O O . TRP A 1 39 ? 0.181 8.334 -2.284 1.00 0.00 39 TRP A O 8
ATOM 13465 N N . TYR A 1 40 ? 2.114 9.063 -1.337 1.00 0.00 40 TYR A N 8
ATOM 13466 C CA . TYR A 1 40 ? 1.818 10.498 -1.591 1.00 0.00 40 TYR A CA 8
ATOM 13467 C C . TYR A 1 40 ? 2.999 11.213 -2.251 1.00 0.00 40 TYR A C 8
ATOM 13468 O O . TYR A 1 40 ? 4.090 11.248 -1.691 1.00 0.00 40 TYR A O 8
ATOM 13486 N N . ARG A 1 41 ? 2.742 11.897 -3.379 1.00 0.00 41 ARG A N 8
ATOM 13487 C CA . ARG A 1 41 ? 3.783 12.711 -4.025 1.00 0.00 41 ARG A CA 8
ATOM 13488 C C . ARG A 1 41 ? 3.788 14.113 -3.405 1.00 0.00 41 ARG A C 8
ATOM 13489 O O . ARG A 1 41 ? 3.202 15.059 -3.957 1.00 0.00 41 ARG A O 8
ATOM 13510 N N . SER A 1 42 ? 4.406 14.228 -2.222 1.00 0.00 42 SER A N 8
ATOM 13511 C CA . SER A 1 42 ? 4.440 15.500 -1.491 1.00 0.00 42 SER A CA 8
ATOM 13512 C C . SER A 1 42 ? 3.016 16.090 -1.337 1.00 0.00 42 SER A C 8
ATOM 13513 O O . SER A 1 42 ? 2.850 17.308 -1.206 1.00 0.00 42 SER A O 8
ATOM 13521 N N . ASP A 1 43 ? 1.999 15.207 -1.348 1.00 0.00 43 ASP A N 8
ATOM 13522 C CA . ASP A 1 43 ? 0.599 15.628 -1.210 1.00 0.00 43 ASP A CA 8
ATOM 13523 C C . ASP A 1 43 ? -0.191 14.638 -0.296 1.00 0.00 43 ASP A C 8
ATOM 13524 O O . ASP A 1 43 ? -1.005 13.847 -0.795 1.00 0.00 43 ASP A O 8
ATOM 13533 N N . PRO A 1 44 ? 0.042 14.650 1.034 1.00 0.00 44 PRO A N 8
ATOM 13534 C CA . PRO A 1 44 ? -0.661 13.715 1.982 1.00 0.00 44 PRO A CA 8
ATOM 13535 C C . PRO A 1 44 ? -2.185 13.766 1.827 1.00 0.00 44 PRO A C 8
ATOM 13536 O O . PRO A 1 44 ? -2.866 12.752 1.995 1.00 0.00 44 PRO A O 8
ATOM 13547 N N . ASP A 1 45 ? -2.708 14.960 1.538 1.00 0.00 45 ASP A N 8
ATOM 13548 C CA . ASP A 1 45 ? -4.154 15.158 1.391 1.00 0.00 45 ASP A CA 8
ATOM 13549 C C . ASP A 1 45 ? -4.720 14.384 0.192 1.00 0.00 45 ASP A C 8
ATOM 13550 O O . ASP A 1 45 ? -5.881 13.960 0.218 1.00 0.00 45 ASP A O 8
ATOM 13559 N N . MET A 1 46 ? -3.914 14.248 -0.875 1.00 0.00 46 MET A N 8
ATOM 13560 C CA . MET A 1 46 ? -4.368 13.576 -2.106 1.00 0.00 46 MET A CA 8
ATOM 13561 C C . MET A 1 46 ? -3.456 12.358 -2.469 1.00 0.00 46 MET A C 8
ATOM 13562 O O . MET A 1 46 ? -2.394 12.553 -3.067 1.00 0.00 46 MET A O 8
ATOM 13576 N N . PRO A 1 47 ? -3.869 11.098 -2.160 1.00 0.00 47 PRO A N 8
ATOM 13577 C CA . PRO A 1 47 ? -3.062 9.882 -2.530 1.00 0.00 47 PRO A CA 8
ATOM 13578 C C . PRO A 1 47 ? -3.112 9.612 -4.034 1.00 0.00 47 PRO A C 8
ATOM 13579 O O . PRO A 1 47 ? -4.173 9.733 -4.656 1.00 0.00 47 PRO A O 8
ATOM 13590 N N . VAL A 1 48 ? -1.968 9.214 -4.607 1.00 0.00 48 VAL A N 8
ATOM 13591 C CA . VAL A 1 48 ? -1.899 8.888 -6.039 1.00 0.00 48 VAL A CA 8
ATOM 13592 C C . VAL A 1 48 ? -2.715 7.617 -6.313 1.00 0.00 48 VAL A C 8
ATOM 13593 O O . VAL A 1 48 ? -3.518 7.561 -7.248 1.00 0.00 48 VAL A O 8
ATOM 13606 N N . ILE A 1 49 ? -2.473 6.608 -5.485 1.00 0.00 49 ILE A N 8
ATOM 13607 C CA . ILE A 1 49 ? -3.135 5.315 -5.592 1.00 0.00 49 ILE A CA 8
ATOM 13608 C C . ILE A 1 49 ? -2.852 4.519 -4.306 1.00 0.00 49 ILE A C 8
ATOM 13609 O O . ILE A 1 49 ? -1.882 4.825 -3.599 1.00 0.00 49 ILE A O 8
ATOM 13625 N N . MET A 1 50 ? -3.669 3.501 -4.015 1.00 0.00 50 MET A N 8
ATOM 13626 C CA . MET A 1 50 ? -3.445 2.686 -2.816 1.00 0.00 50 MET A CA 8
ATOM 13627 C C . MET A 1 50 ? -3.702 1.216 -3.068 1.00 0.00 50 MET A C 8
ATOM 13628 O O . MET A 1 50 ? -4.548 0.847 -3.889 1.00 0.00 50 MET A O 8
ATOM 13642 N N . TYR A 1 51 ? -3.007 0.388 -2.300 1.00 0.00 51 TYR A N 8
ATOM 13643 C CA . TYR A 1 51 ? -3.175 -1.044 -2.354 1.00 0.00 51 TYR A CA 8
ATOM 13644 C C . TYR A 1 51 ? -4.039 -1.442 -1.185 1.00 0.00 51 TYR A C 8
ATOM 13645 O O . TYR A 1 51 ? -3.596 -1.360 -0.059 1.00 0.00 51 TYR A O 8
ATOM 13663 N N . ARG A 1 52 ? -5.298 -1.801 -1.457 1.00 0.00 52 ARG A N 8
ATOM 13664 C CA . ARG A 1 52 ? -6.255 -2.129 -0.389 1.00 0.00 52 ARG A CA 8
ATOM 13665 C C . ARG A 1 52 ? -6.858 -3.522 -0.569 1.00 0.00 52 ARG A C 8
ATOM 13666 O O . ARG A 1 52 ? -7.328 -3.882 -1.652 1.00 0.00 52 ARG A O 8
ATOM 13687 N N . ASP A 1 53 ? -6.874 -4.268 0.529 1.00 0.00 53 ASP A N 8
ATOM 13688 C CA . ASP A 1 53 ? -7.451 -5.600 0.570 1.00 0.00 53 ASP A CA 8
ATOM 13689 C C . ASP A 1 53 ? -6.833 -6.517 -0.499 1.00 0.00 53 ASP A C 8
ATOM 13690 O O . ASP A 1 53 ? -7.534 -7.318 -1.141 1.00 0.00 53 ASP A O 8
ATOM 13699 N N . GLY A 1 54 ? -5.514 -6.413 -0.662 1.00 0.00 54 GLY A N 8
ATOM 13700 C CA . GLY A 1 54 ? -4.784 -7.245 -1.628 1.00 0.00 54 GLY A CA 8
ATOM 13701 C C . GLY A 1 54 ? -5.074 -6.834 -3.085 1.00 0.00 54 GLY A C 8
ATOM 13702 O O . GLY A 1 54 ? -4.765 -7.587 -4.015 1.00 0.00 54 GLY A O 8
ATOM 13706 N N . ALA A 1 55 ? -5.663 -5.638 -3.276 1.00 0.00 55 ALA A N 8
ATOM 13707 C CA . ALA A 1 55 ? -5.983 -5.141 -4.619 1.00 0.00 55 ALA A CA 8
ATOM 13708 C C . ALA A 1 55 ? -5.837 -3.625 -4.687 1.00 0.00 55 ALA A C 8
ATOM 13709 O O . ALA A 1 55 ? -6.172 -2.921 -3.734 1.00 0.00 55 ALA A O 8
ATOM 13716 N N . GLU A 1 56 ? -5.341 -3.130 -5.827 1.00 0.00 56 GLU A N 8
ATOM 13717 C CA . GLU A 1 56 ? -5.143 -1.687 -6.030 1.00 0.00 56 GLU A CA 8
ATOM 13718 C C . GLU A 1 56 ? -6.432 -1.030 -6.499 1.00 0.00 56 GLU A C 8
ATOM 13719 O O . GLU A 1 56 ? -7.268 -1.676 -7.141 1.00 0.00 56 GLU A O 8
ATOM 13731 N N . VAL A 1 57 ? -6.580 0.257 -6.184 1.00 0.00 57 VAL A N 8
ATOM 13732 C CA . VAL A 1 57 ? -7.766 1.016 -6.581 1.00 0.00 57 VAL A CA 8
ATOM 13733 C C . VAL A 1 57 ? -7.719 1.295 -8.094 1.00 0.00 57 VAL A C 8
ATOM 13734 O O . VAL A 1 57 ? -6.763 1.891 -8.596 1.00 0.00 57 VAL A O 8
ATOM 13747 N N . THR A 1 58 ? -8.760 0.844 -8.806 1.00 0.00 58 THR A N 8
ATOM 13748 C CA . THR A 1 58 ? -8.847 1.031 -10.259 1.00 0.00 58 THR A CA 8
ATOM 13749 C C . THR A 1 58 ? -10.248 1.476 -10.665 1.00 0.00 58 THR A C 8
ATOM 13750 O O . THR A 1 58 ? -11.211 1.277 -9.916 1.00 0.00 58 THR A O 8
ATOM 13761 N N . GLY A 1 59 ? -10.357 2.054 -11.867 1.00 0.00 59 GLY A N 8
ATOM 13762 C CA . GLY A 1 59 ? -11.649 2.501 -12.393 1.00 0.00 59 GLY A CA 8
ATOM 13763 C C . GLY A 1 59 ? -12.138 1.557 -13.485 1.00 0.00 59 GLY A C 8
ATOM 13764 O O . GLY A 1 59 ? -11.386 1.213 -14.401 1.00 0.00 59 GLY A O 8
ATOM 13768 N N . LEU A 1 60 ? -13.396 1.124 -13.368 1.00 0.00 60 LEU A N 8
ATOM 13769 C CA . LEU A 1 60 ? -13.986 0.196 -14.334 1.00 0.00 60 LEU A CA 8
ATOM 13770 C C . LEU A 1 60 ? -14.060 0.799 -15.767 1.00 0.00 60 LEU A C 8
ATOM 13771 O O . LEU A 1 60 ? -13.683 0.119 -16.725 1.00 0.00 60 LEU A O 8
ATOM 13787 N N . PRO A 1 61 ? -14.561 2.050 -15.949 1.00 0.00 61 PRO A N 8
ATOM 13788 C CA . PRO A 1 61 ? -14.683 2.668 -17.322 1.00 0.00 61 PRO A CA 8
ATOM 13789 C C . PRO A 1 61 ? -13.342 2.733 -18.058 1.00 0.00 61 PRO A C 8
ATOM 13790 O O . PRO A 1 61 ? -13.276 2.466 -19.262 1.00 0.00 61 PRO A O 8
ATOM 13801 N N . MET A 1 62 ? -12.279 3.091 -17.325 1.00 0.00 62 MET A N 8
ATOM 13802 C CA . MET A 1 62 ? -10.939 3.193 -17.908 1.00 0.00 62 MET A CA 8
ATOM 13803 C C . MET A 1 62 ? -9.876 2.684 -16.938 1.00 0.00 62 MET A C 8
ATOM 13804 O O . MET A 1 62 ? -10.012 2.838 -15.721 1.00 0.00 62 MET A O 8
ATOM 13818 N N . GLU A 1 63 ? -8.814 2.091 -17.489 1.00 0.00 63 GLU A N 8
ATOM 13819 C CA . GLU A 1 63 ? -7.709 1.560 -16.678 1.00 0.00 63 GLU A CA 8
ATOM 13820 C C . GLU A 1 63 ? -6.606 2.619 -16.449 1.00 0.00 63 GLU A C 8
ATOM 13821 O O . GLU A 1 63 ? -5.440 2.271 -16.254 1.00 0.00 63 GLU A O 8
ATOM 13833 N N . GLY A 1 64 ? -6.977 3.903 -16.540 1.00 0.00 64 GLY A N 8
ATOM 13834 C CA . GLY A 1 64 ? -6.011 4.991 -16.404 1.00 0.00 64 GLY A CA 8
ATOM 13835 C C . GLY A 1 64 ? -5.315 4.975 -15.044 1.00 0.00 64 GLY A C 8
ATOM 13836 O O . GLY A 1 64 ? -4.101 5.183 -14.968 1.00 0.00 64 GLY A O 8
ATOM 13840 N N . TYR A 1 65 ? -6.088 4.747 -13.971 1.00 0.00 65 TYR A N 8
ATOM 13841 C CA . TYR A 1 65 ? -5.525 4.732 -12.612 1.00 0.00 65 TYR A CA 8
ATOM 13842 C C . TYR A 1 65 ? -4.690 3.475 -12.353 1.00 0.00 65 TYR A C 8
ATOM 13843 O O . TYR A 1 65 ? -3.539 3.567 -11.912 1.00 0.00 65 TYR A O 8
ATOM 13861 N N . GLY A 1 66 ? -5.286 2.303 -12.610 1.00 0.00 66 GLY A N 8
ATOM 13862 C CA . GLY A 1 66 ? -4.604 1.023 -12.383 1.00 0.00 66 GLY A CA 8
ATOM 13863 C C . GLY A 1 66 ? -3.383 0.867 -13.282 1.00 0.00 66 GLY A C 8
ATOM 13864 O O . GLY A 1 66 ? -2.316 0.438 -12.830 1.00 0.00 66 GLY A O 8
ATOM 13868 N N . GLY A 1 67 ? -3.555 1.207 -14.560 1.00 0.00 67 GLY A N 8
ATOM 13869 C CA . GLY A 1 67 ? -2.482 1.101 -15.549 1.00 0.00 67 GLY A CA 8
ATOM 13870 C C . GLY A 1 67 ? -1.320 2.021 -15.214 1.00 0.00 67 GLY A C 8
ATOM 13871 O O . GLY A 1 67 ? -0.153 1.642 -15.370 1.00 0.00 67 GLY A O 8
ATOM 13875 N N . ARG A 1 68 ? -1.645 3.246 -14.778 1.00 0.00 68 ARG A N 8
ATOM 13876 C CA . ARG A 1 68 ? -0.616 4.237 -14.451 1.00 0.00 68 ARG A CA 8
ATOM 13877 C C . ARG A 1 68 ? 0.294 3.728 -13.328 1.00 0.00 68 ARG A C 8
ATOM 13878 O O . ARG A 1 68 ? 1.510 3.801 -13.440 1.00 0.00 68 ARG A O 8
ATOM 13899 N N . ALA A 1 69 ? -0.307 3.203 -12.255 1.00 0.00 69 ALA A N 8
ATOM 13900 C CA . ALA A 1 69 ? 0.459 2.686 -11.130 1.00 0.00 69 ALA A CA 8
ATOM 13901 C C . ALA A 1 69 ? 0.211 1.198 -10.940 1.00 0.00 69 ALA A C 8
ATOM 13902 O O . ALA A 1 69 ? -0.905 0.781 -10.617 1.00 0.00 69 ALA A O 8
ATOM 13909 N N . GLU A 1 70 ? 1.270 0.405 -11.120 1.00 0.00 70 GLU A N 8
ATOM 13910 C CA . GLU A 1 70 ? 1.195 -1.042 -10.949 1.00 0.00 70 GLU A CA 8
ATOM 13911 C C . GLU A 1 70 ? 2.075 -1.474 -9.781 1.00 0.00 70 GLU A C 8
ATOM 13912 O O . GLU A 1 70 ? 3.286 -1.229 -9.783 1.00 0.00 70 GLU A O 8
ATOM 13924 N N . TRP A 1 71 ? 1.450 -2.089 -8.774 1.00 0.00 71 TRP A N 8
ATOM 13925 C CA . TRP A 1 71 ? 2.166 -2.529 -7.576 1.00 0.00 71 TRP A CA 8
ATOM 13926 C C . TRP A 1 71 ? 3.058 -3.732 -7.896 1.00 0.00 71 TRP A C 8
ATOM 13927 O O . TRP A 1 71 ? 2.580 -4.756 -8.389 1.00 0.00 71 TRP A O 8
ATOM 13948 N N . MET A 1 72 ? 4.352 -3.599 -7.585 1.00 0.00 72 MET A N 8
ATOM 13949 C CA . MET A 1 72 ? 5.316 -4.674 -7.816 1.00 0.00 72 MET A CA 8
ATOM 13950 C C . MET A 1 72 ? 6.177 -4.883 -6.566 1.00 0.00 72 MET A C 8
ATOM 13951 O O . MET A 1 72 ? 6.740 -3.927 -6.021 1.00 0.00 72 MET A O 8
ATOM 13965 N N . GLU A 1 73 ? 6.259 -6.139 -6.117 1.00 0.00 73 GLU A N 8
ATOM 13966 C CA . GLU A 1 73 ? 7.032 -6.486 -4.926 1.00 0.00 73 GLU A CA 8
ATOM 13967 C C . GLU A 1 73 ? 8.529 -6.305 -5.180 1.00 0.00 73 GLU A C 8
ATOM 13968 O O . GLU A 1 73 ? 9.029 -6.629 -6.262 1.00 0.00 73 GLU A O 8
ATOM 13980 N N . ASP A 1 74 ? 9.230 -5.775 -4.174 1.00 0.00 74 ASP A N 8
ATOM 13981 C CA . ASP A 1 74 ? 10.668 -5.529 -4.272 1.00 0.00 74 ASP A CA 8
ATOM 13982 C C . ASP A 1 74 ? 11.431 -6.828 -4.504 1.00 0.00 74 ASP A C 8
ATOM 13983 O O . ASP A 1 74 ? 10.955 -7.912 -4.153 1.00 0.00 74 ASP A O 8
ATOM 13992 N N . SER A 1 75 ? 12.616 -6.705 -5.111 1.00 0.00 75 SER A N 8
ATOM 13993 C CA . SER A 1 75 ? 13.461 -7.862 -5.411 1.00 0.00 75 SER A CA 8
ATOM 13994 C C . SER A 1 75 ? 13.833 -8.609 -4.132 1.00 0.00 75 SER A C 8
ATOM 13995 O O . SER A 1 75 ? 13.874 -9.841 -4.116 1.00 0.00 75 SER A O 8
ATOM 14003 N N . THR A 1 76 ? 14.100 -7.853 -3.063 1.00 0.00 76 THR A N 8
ATOM 14004 C CA . THR A 1 76 ? 14.459 -8.435 -1.768 1.00 0.00 76 THR A CA 8
ATOM 14005 C C . THR A 1 76 ? 13.286 -9.275 -1.215 1.00 0.00 76 THR A C 8
ATOM 14006 O O . THR A 1 76 ? 13.497 -10.320 -0.600 1.00 0.00 76 THR A O 8
ATOM 14017 N N . GLU A 1 77 ? 12.061 -8.784 -1.433 1.00 0.00 77 GLU A N 8
ATOM 14018 C CA . GLU A 1 77 ? 10.837 -9.451 -0.966 1.00 0.00 77 GLU A CA 8
ATOM 14019 C C . GLU A 1 77 ? 10.902 -9.835 0.524 1.00 0.00 77 GLU A C 8
ATOM 14020 O O . GLU A 1 77 ? 10.323 -10.847 0.939 1.00 0.00 77 GLU A O 8
ATOM 14032 N N . GLU A 1 78 ? 11.565 -8.992 1.324 1.00 0.00 78 GLU A N 8
ATOM 14033 C CA . GLU A 1 78 ? 11.658 -9.214 2.770 1.00 0.00 78 GLU A CA 8
ATOM 14034 C C . GLU A 1 78 ? 10.653 -8.305 3.500 1.00 0.00 78 GLU A C 8
ATOM 14035 O O . GLU A 1 78 ? 11.016 -7.511 4.383 1.00 0.00 78 GLU A O 8
ATOM 14047 N N . GLY A 1 79 ? 9.386 -8.408 3.087 1.00 0.00 79 GLY A N 8
ATOM 14048 C CA . GLY A 1 79 ? 8.310 -7.585 3.653 1.00 0.00 79 GLY A CA 8
ATOM 14049 C C . GLY A 1 79 ? 8.272 -6.175 3.021 1.00 0.00 79 GLY A C 8
ATOM 14050 O O . GLY A 1 79 ? 7.434 -5.348 3.392 1.00 0.00 79 GLY A O 8
ATOM 14054 N N . SER A 1 80 ? 9.178 -5.910 2.062 1.00 0.00 80 SER A N 8
ATOM 14055 C CA . SER A 1 80 ? 9.239 -4.611 1.408 1.00 0.00 80 SER A CA 8
ATOM 14056 C C . SER A 1 80 ? 8.201 -4.523 0.306 1.00 0.00 80 SER A C 8
ATOM 14057 O O . SER A 1 80 ? 7.942 -5.508 -0.393 1.00 0.00 80 SER A O 8
ATOM 14065 N N . VAL A 1 81 ? 7.617 -3.331 0.143 1.00 0.00 81 VAL A N 8
ATOM 14066 C CA . VAL A 1 81 ? 6.609 -3.106 -0.894 1.00 0.00 81 VAL A CA 8
ATOM 14067 C C . VAL A 1 81 ? 7.037 -1.965 -1.805 1.00 0.00 81 VAL A C 8
ATOM 14068 O O . VAL A 1 81 ? 7.757 -1.056 -1.376 1.00 0.00 81 VAL A O 8
ATOM 14081 N N . ALA A 1 82 ? 6.614 -2.033 -3.072 1.00 0.00 82 ALA A N 8
ATOM 14082 C CA . ALA A 1 82 ? 6.980 -1.016 -4.052 1.00 0.00 82 ALA A CA 8
ATOM 14083 C C . ALA A 1 82 ? 5.875 -0.814 -5.082 1.00 0.00 82 ALA A C 8
ATOM 14084 O O . ALA A 1 82 ? 5.145 -1.751 -5.420 1.00 0.00 82 ALA A O 8
ATOM 14091 N N . LEU A 1 83 ? 5.767 0.420 -5.579 1.00 0.00 83 LEU A N 8
ATOM 14092 C CA . LEU A 1 83 ? 4.768 0.776 -6.579 1.00 0.00 83 LEU A CA 8
ATOM 14093 C C . LEU A 1 83 ? 5.448 1.366 -7.814 1.00 0.00 83 LEU A C 8
ATOM 14094 O O . LEU A 1 83 ? 6.167 2.368 -7.717 1.00 0.00 83 LEU A O 8
ATOM 14110 N N . LYS A 1 84 ? 5.175 0.770 -8.975 1.00 0.00 84 LYS A N 8
ATOM 14111 C CA . LYS A 1 84 ? 5.714 1.268 -10.235 1.00 0.00 84 LYS A CA 8
ATOM 14112 C C . LYS A 1 84 ? 4.739 2.290 -10.823 1.00 0.00 84 LYS A C 8
ATOM 14113 O O . LYS A 1 84 ? 3.599 1.950 -11.132 1.00 0.00 84 LYS A O 8
ATOM 14132 N N . ILE A 1 85 ? 5.193 3.548 -10.953 1.00 0.00 85 ILE A N 8
ATOM 14133 C CA . ILE A 1 85 ? 4.339 4.624 -11.476 1.00 0.00 85 ILE A CA 8
ATOM 14134 C C . ILE A 1 85 ? 4.790 5.041 -12.873 1.00 0.00 85 ILE A C 8
ATOM 14135 O O . ILE A 1 85 ? 5.979 5.112 -13.155 1.00 0.00 85 ILE A O 8
ATOM 14151 N N . ARG A 1 86 ? 3.812 5.205 -13.754 1.00 0.00 86 ARG A N 8
ATOM 14152 C CA . ARG A 1 86 ? 4.051 5.483 -15.161 1.00 0.00 86 ARG A CA 8
ATOM 14153 C C . ARG A 1 86 ? 4.192 6.987 -15.442 1.00 0.00 86 ARG A C 8
ATOM 14154 O O . ARG A 1 86 ? 3.397 7.799 -14.964 1.00 0.00 86 ARG A O 8
ATOM 14175 N N . GLN A 1 87 ? 5.154 7.322 -16.304 1.00 0.00 87 GLN A N 8
ATOM 14176 C CA . GLN A 1 87 ? 5.365 8.704 -16.771 1.00 0.00 87 GLN A CA 8
ATOM 14177 C C . GLN A 1 87 ? 5.637 9.692 -15.612 1.00 0.00 87 GLN A C 8
ATOM 14178 O O . GLN A 1 87 ? 4.939 10.709 -15.461 1.00 0.00 87 GLN A O 8
ATOM 14192 N N . VAL A 1 88 ? 6.673 9.398 -14.814 1.00 0.00 88 VAL A N 8
ATOM 14193 C CA . VAL A 1 88 ? 7.057 10.269 -13.697 1.00 0.00 88 VAL A CA 8
ATOM 14194 C C . VAL A 1 88 ? 7.280 11.718 -14.179 1.00 0.00 88 VAL A C 8
ATOM 14195 O O . VAL A 1 88 ? 7.589 11.946 -15.354 1.00 0.00 88 VAL A O 8
ATOM 14208 N N . GLN A 1 89 ? 7.092 12.684 -13.270 1.00 0.00 89 GLN A N 8
ATOM 14209 C CA . GLN A 1 89 ? 7.247 14.116 -13.614 1.00 0.00 89 GLN A CA 8
ATOM 14210 C C . GLN A 1 89 ? 7.694 14.988 -12.395 1.00 0.00 89 GLN A C 8
ATOM 14211 O O . GLN A 1 89 ? 7.717 14.501 -11.250 1.00 0.00 89 GLN A O 8
ATOM 14225 N N . PRO A 1 90 ? 8.106 16.266 -12.624 1.00 0.00 90 PRO A N 8
ATOM 14226 C CA . PRO A 1 90 ? 8.608 17.163 -11.524 1.00 0.00 90 PRO A CA 8
ATOM 14227 C C . PRO A 1 90 ? 7.667 17.215 -10.325 1.00 0.00 90 PRO A C 8
ATOM 14228 O O . PRO A 1 90 ? 8.124 17.301 -9.181 1.00 0.00 90 PRO A O 8
ATOM 14239 N N . SER A 1 91 ? 6.356 17.146 -10.586 1.00 0.00 91 SER A N 8
ATOM 14240 C CA . SER A 1 91 ? 5.367 17.168 -9.503 1.00 0.00 91 SER A CA 8
ATOM 14241 C C . SER A 1 91 ? 5.588 15.978 -8.565 1.00 0.00 91 SER A C 8
ATOM 14242 O O . SER A 1 91 ? 5.439 16.105 -7.345 1.00 0.00 91 SER A O 8
ATOM 14250 N N . ASP A 1 92 ? 6.004 14.841 -9.143 1.00 0.00 92 ASP A N 8
ATOM 14251 C CA . ASP A 1 92 ? 6.320 13.643 -8.365 1.00 0.00 92 ASP A CA 8
ATOM 14252 C C . ASP A 1 92 ? 7.538 13.888 -7.477 1.00 0.00 92 ASP A C 8
ATOM 14253 O O . ASP A 1 92 ? 7.613 13.381 -6.355 1.00 0.00 92 ASP A O 8
ATOM 14262 N N . ASP A 1 93 ? 8.498 14.674 -7.995 1.00 0.00 93 ASP A N 8
ATOM 14263 C CA . ASP A 1 93 ? 9.732 14.987 -7.254 1.00 0.00 93 ASP A CA 8
ATOM 14264 C C . ASP A 1 93 ? 9.406 15.443 -5.830 1.00 0.00 93 ASP A C 8
ATOM 14265 O O . ASP A 1 93 ? 8.582 16.340 -5.628 1.00 0.00 93 ASP A O 8
ATOM 14274 N N . GLY A 1 94 ? 10.053 14.804 -4.848 1.00 0.00 94 GLY A N 8
ATOM 14275 C CA . GLY A 1 94 ? 9.828 15.123 -3.438 1.00 0.00 94 GLY A CA 8
ATOM 14276 C C . GLY A 1 94 ? 9.886 13.864 -2.579 1.00 0.00 94 GLY A C 8
ATOM 14277 O O . GLY A 1 94 ? 10.534 12.880 -2.946 1.00 0.00 94 GLY A O 8
ATOM 14281 N N . GLN A 1 95 ? 9.211 13.909 -1.427 1.00 0.00 95 GLN A N 8
ATOM 14282 C CA . GLN A 1 95 ? 9.180 12.772 -0.503 1.00 0.00 95 GLN A CA 8
ATOM 14283 C C . GLN A 1 95 ? 7.772 12.192 -0.407 1.00 0.00 95 GLN A C 8
ATOM 14284 O O . GLN A 1 95 ? 6.780 12.931 -0.499 1.00 0.00 95 GLN A O 8
ATOM 14298 N N . TYR A 1 96 ? 7.683 10.863 -0.191 1.00 0.00 96 TYR A N 8
ATOM 14299 C CA . TYR A 1 96 ? 6.382 10.201 -0.038 1.00 0.00 96 TYR A CA 8
ATOM 14300 C C . TYR A 1 96 ? 6.315 9.482 1.314 1.00 0.00 96 TYR A C 8
ATOM 14301 O O . TYR A 1 96 ? 7.303 8.897 1.752 1.00 0.00 96 TYR A O 8
ATOM 14319 N N . TRP A 1 97 ? 5.133 9.487 1.925 1.00 0.00 97 TRP A N 8
ATOM 14320 C CA . TRP A 1 97 ? 4.922 8.799 3.189 1.00 0.00 97 TRP A CA 8
ATOM 14321 C C . TRP A 1 97 ? 4.258 7.449 2.954 1.00 0.00 97 TRP A C 8
ATOM 14322 O O . TRP A 1 97 ? 3.126 7.384 2.461 1.00 0.00 97 TRP A O 8
ATOM 14343 N N . CYS A 1 98 ? 4.942 6.375 3.368 1.00 0.00 98 CYS A N 8
ATOM 14344 C CA . CYS A 1 98 ? 4.387 5.025 3.264 1.00 0.00 98 CYS A CA 8
ATOM 14345 C C . CYS A 1 98 ? 3.553 4.775 4.497 1.00 0.00 98 CYS A C 8
ATOM 14346 O O . CYS A 1 98 ? 4.095 4.743 5.591 1.00 0.00 98 CYS A O 8
ATOM 14353 N N . ARG A 1 99 ? 2.218 4.678 4.334 1.00 0.00 99 ARG A N 8
ATOM 14354 C CA . ARG A 1 99 ? 1.325 4.522 5.486 1.00 0.00 99 ARG A CA 8
ATOM 14355 C C . ARG A 1 99 ? 0.573 3.198 5.439 1.00 0.00 99 ARG A C 8
ATOM 14356 O O . ARG A 1 99 ? -0.213 2.961 4.537 1.00 0.00 99 ARG A O 8
ATOM 14377 N N . PHE A 1 100 ? 0.801 2.367 6.459 1.00 0.00 100 PHE A N 8
ATOM 14378 C CA . PHE A 1 100 ? 0.137 1.066 6.591 1.00 0.00 100 PHE A CA 8
ATOM 14379 C C . PHE A 1 100 ? -1.070 1.207 7.530 1.00 0.00 100 PHE A C 8
ATOM 14380 O O . PHE A 1 100 ? -0.919 1.641 8.673 1.00 0.00 100 PHE A O 8
ATOM 14397 N N . GLN A 1 101 ? -2.263 0.838 7.031 1.00 0.00 101 GLN A N 8
ATOM 14398 C CA . GLN A 1 101 ? -3.496 0.943 7.816 1.00 0.00 101 GLN A CA 8
ATOM 14399 C C . GLN A 1 101 ? -4.108 -0.442 8.047 1.00 0.00 101 GLN A C 8
ATOM 14400 O O . GLN A 1 101 ? -4.433 -1.165 7.095 1.00 0.00 101 GLN A O 8
ATOM 14414 N N . GLU A 1 102 ? -4.270 -0.784 9.324 1.00 0.00 102 GLU A N 8
ATOM 14415 C CA . GLU A 1 102 ? -4.856 -2.057 9.731 1.00 0.00 102 GLU A CA 8
ATOM 14416 C C . GLU A 1 102 ? -5.584 -1.873 11.065 1.00 0.00 102 GLU A C 8
ATOM 14417 O O . GLU A 1 102 ? -5.039 -1.264 11.994 1.00 0.00 102 GLU A O 8
ATOM 14429 N N . GLY A 1 103 ? -6.823 -2.373 11.143 1.00 0.00 103 GLY A N 8
ATOM 14430 C CA . GLY A 1 103 ? -7.628 -2.228 12.357 1.00 0.00 103 GLY A CA 8
ATOM 14431 C C . GLY A 1 103 ? -7.823 -0.750 12.686 1.00 0.00 103 GLY A C 8
ATOM 14432 O O . GLY A 1 103 ? -8.191 0.042 11.813 1.00 0.00 103 GLY A O 8
ATOM 14436 N N . ASP A 1 104 ? -7.556 -0.381 13.945 1.00 0.00 104 ASP A N 8
ATOM 14437 C CA . ASP A 1 104 ? -7.685 1.020 14.386 1.00 0.00 104 ASP A CA 8
ATOM 14438 C C . ASP A 1 104 ? -6.306 1.693 14.586 1.00 0.00 104 ASP A C 8
ATOM 14439 O O . ASP A 1 104 ? -6.223 2.780 15.165 1.00 0.00 104 ASP A O 8
ATOM 14448 N N . TYR A 1 105 ? -5.232 1.041 14.098 1.00 0.00 105 TYR A N 8
ATOM 14449 C CA . TYR A 1 105 ? -3.872 1.583 14.224 1.00 0.00 105 TYR A CA 8
ATOM 14450 C C . TYR A 1 105 ? -3.160 1.626 12.880 1.00 0.00 105 TYR A C 8
ATOM 14451 O O . TYR A 1 105 ? -3.295 0.706 12.067 1.00 0.00 105 TYR A O 8
ATOM 14469 N N . TRP A 1 106 ? -2.351 2.675 12.682 1.00 0.00 106 TRP A N 8
ATOM 14470 C CA . TRP A 1 106 ? -1.553 2.814 11.468 1.00 0.00 106 TRP A CA 8
ATOM 14471 C C . TRP A 1 106 ? -0.241 3.536 11.770 1.00 0.00 106 TRP A C 8
ATOM 14472 O O . TRP A 1 106 ? -0.131 4.252 12.772 1.00 0.00 106 TRP A O 8
ATOM 14493 N N . ARG A 1 107 ? 0.737 3.343 10.897 1.00 0.00 107 ARG A N 8
ATOM 14494 C CA . ARG A 1 107 ? 2.050 3.970 11.048 1.00 0.00 107 ARG A CA 8
ATOM 14495 C C . ARG A 1 107 ? 2.608 4.355 9.689 1.00 0.00 107 ARG A C 8
ATOM 14496 O O . ARG A 1 107 ? 2.337 3.680 8.689 1.00 0.00 107 ARG A O 8
ATOM 14517 N N . GLU A 1 108 ? 3.367 5.468 9.645 1.00 0.00 108 GLU A N 8
ATOM 14518 C CA . GLU A 1 108 ? 3.920 5.945 8.375 1.00 0.00 108 GLU A CA 8
ATOM 14519 C C . GLU A 1 108 ? 5.264 6.653 8.534 1.00 0.00 108 GLU A C 8
ATOM 14520 O O . GLU A 1 108 ? 5.522 7.317 9.541 1.00 0.00 108 GLU A O 8
ATOM 14532 N N . THR A 1 109 ? 6.100 6.519 7.498 1.00 0.00 109 THR A N 8
ATOM 14533 C CA . THR A 1 109 ? 7.420 7.156 7.459 1.00 0.00 109 THR A CA 8
ATOM 14534 C C . THR A 1 109 ? 7.731 7.617 6.025 1.00 0.00 109 THR A C 8
ATOM 14535 O O . THR A 1 109 ? 7.304 6.971 5.061 1.00 0.00 109 THR A O 8
ATOM 14546 N N . SER A 1 110 ? 8.425 8.765 5.887 1.00 0.00 110 SER A N 8
ATOM 14547 C CA . SER A 1 110 ? 8.720 9.326 4.559 1.00 0.00 110 SER A CA 8
ATOM 14548 C C . SER A 1 110 ? 9.919 8.639 3.895 1.00 0.00 110 SER A C 8
ATOM 14549 O O . SER A 1 110 ? 10.804 8.116 4.564 1.00 0.00 110 SER A O 8
ATOM 14557 N N . VAL A 1 111 ? 9.934 8.684 2.562 1.00 0.00 111 VAL A N 8
ATOM 14558 C CA . VAL A 1 111 ? 11.007 8.088 1.748 1.00 0.00 111 VAL A CA 8
ATOM 14559 C C . VAL A 1 111 ? 11.514 9.147 0.762 1.00 0.00 111 VAL A C 8
ATOM 14560 O O . VAL A 1 111 ? 10.769 10.071 0.422 1.00 0.00 111 VAL A O 8
ATOM 14573 N N . LEU A 1 112 ? 12.797 9.055 0.363 1.00 0.00 112 LEU A N 8
ATOM 14574 C CA . LEU A 1 112 ? 13.389 10.073 -0.531 1.00 0.00 112 LEU A CA 8
ATOM 14575 C C . LEU A 1 112 ? 13.334 9.643 -2.002 1.00 0.00 112 LEU A C 8
ATOM 14576 O O . LEU A 1 112 ? 13.999 8.683 -2.408 1.00 0.00 112 LEU A O 8
ATOM 14592 N N . LEU A 1 113 ? 12.542 10.383 -2.805 1.00 0.00 113 LEU A N 8
ATOM 14593 C CA . LEU A 1 113 ? 12.412 10.099 -4.248 1.00 0.00 113 LEU A CA 8
ATOM 14594 C C . LEU A 1 113 ? 12.654 11.373 -5.059 1.00 0.00 113 LEU A C 8
ATOM 14595 O O . LEU A 1 113 ? 11.874 12.324 -4.974 1.00 0.00 113 LEU A O 8
ATOM 14611 N N . GLN A 1 114 ? 13.697 11.360 -5.888 1.00 0.00 114 GLN A N 8
ATOM 14612 C CA . GLN A 1 114 ? 13.999 12.494 -6.771 1.00 0.00 114 GLN A CA 8
ATOM 14613 C C . GLN A 1 114 ? 13.992 12.033 -8.210 1.00 0.00 114 GLN A C 8
ATOM 14614 O O . GLN A 1 114 ? 14.378 10.907 -8.497 1.00 0.00 114 GLN A O 8
ATOM 14628 N N . VAL A 1 115 ? 13.492 12.883 -9.109 1.00 0.00 115 VAL A N 8
ATOM 14629 C CA . VAL A 1 115 ? 13.377 12.512 -10.529 1.00 0.00 115 VAL A CA 8
ATOM 14630 C C . VAL A 1 115 ? 14.196 13.446 -11.412 1.00 0.00 115 VAL A C 8
ATOM 14631 O O . VAL A 1 115 ? 14.158 14.670 -11.243 1.00 0.00 115 VAL A O 8
ATOM 14644 N N . ALA A 1 116 ? 14.922 12.854 -12.363 1.00 0.00 116 ALA A N 8
ATOM 14645 C CA . ALA A 1 116 ? 15.743 13.621 -13.297 1.00 0.00 116 ALA A CA 8
ATOM 14646 C C . ALA A 1 116 ? 14.863 14.383 -14.287 1.00 0.00 116 ALA A C 8
ATOM 14647 O O . ALA A 1 116 ? 13.817 13.883 -14.712 1.00 0.00 116 ALA A O 8
ATOM 14654 N N . ALA A 1 117 ? 15.297 15.597 -14.650 1.00 0.00 117 ALA A N 8
ATOM 14655 C CA . ALA A 1 117 ? 14.554 16.433 -15.594 1.00 0.00 117 ALA A CA 8
ATOM 14656 C C . ALA A 1 117 ? 14.910 16.075 -17.033 1.00 0.00 117 ALA A C 8
ATOM 14657 O O . ALA A 1 117 ? 14.162 16.454 -17.919 1.00 0.00 117 ALA A O 8
ATOM 14665 N N . MET A 1 1 ? 3.317 -1.156 19.587 1.00 0.00 1 MET A N 9
ATOM 14666 C CA . MET A 1 1 ? 3.662 -0.927 18.150 1.00 0.00 1 MET A CA 9
ATOM 14667 C C . MET A 1 1 ? 3.511 -2.250 17.378 1.00 0.00 1 MET A C 9
ATOM 14668 O O . MET A 1 1 ? 4.504 -2.913 17.042 1.00 0.00 1 MET A O 9
ATOM 14684 N N . ASP A 1 2 ? 2.252 -2.640 17.123 1.00 0.00 2 ASP A N 9
ATOM 14685 C CA . ASP A 1 2 ? 1.960 -3.891 16.413 1.00 0.00 2 ASP A CA 9
ATOM 14686 C C . ASP A 1 2 ? 2.542 -3.873 15.001 1.00 0.00 2 ASP A C 9
ATOM 14687 O O . ASP A 1 2 ? 3.103 -4.872 14.540 1.00 0.00 2 ASP A O 9
ATOM 14696 N N . PHE A 1 3 ? 2.413 -2.727 14.324 1.00 0.00 3 PHE A N 9
ATOM 14697 C CA . PHE A 1 3 ? 2.936 -2.566 12.967 1.00 0.00 3 PHE A CA 9
ATOM 14698 C C . PHE A 1 3 ? 3.675 -1.247 12.834 1.00 0.00 3 PHE A C 9
ATOM 14699 O O . PHE A 1 3 ? 3.304 -0.255 13.473 1.00 0.00 3 PHE A O 9
ATOM 14716 N N . ARG A 1 4 ? 4.711 -1.234 11.991 1.00 0.00 4 ARG A N 9
ATOM 14717 C CA . ARG A 1 4 ? 5.494 -0.023 11.763 1.00 0.00 4 ARG A CA 9
ATOM 14718 C C . ARG A 1 4 ? 5.991 0.038 10.328 1.00 0.00 4 ARG A C 9
ATOM 14719 O O . ARG A 1 4 ? 6.246 -0.994 9.700 1.00 0.00 4 ARG A O 9
ATOM 14740 N N . VAL A 1 5 ? 6.134 1.257 9.826 1.00 0.00 5 VAL A N 9
ATOM 14741 C CA . VAL A 1 5 ? 6.618 1.496 8.468 1.00 0.00 5 VAL A CA 9
ATOM 14742 C C . VAL A 1 5 ? 7.880 2.368 8.545 1.00 0.00 5 VAL A C 9
ATOM 14743 O O . VAL A 1 5 ? 7.911 3.352 9.294 1.00 0.00 5 VAL A O 9
ATOM 14756 N N . VAL A 1 6 ? 8.930 1.971 7.815 1.00 0.00 6 VAL A N 9
ATOM 14757 C CA . VAL A 1 6 ? 10.214 2.693 7.860 1.00 0.00 6 VAL A CA 9
ATOM 14758 C C . VAL A 1 6 ? 10.669 3.065 6.443 1.00 0.00 6 VAL A C 9
ATOM 14759 O O . VAL A 1 6 ? 10.657 2.226 5.538 1.00 0.00 6 VAL A O 9
ATOM 14772 N N . GLY A 1 7 ? 11.079 4.327 6.271 1.00 0.00 7 GLY A N 9
ATOM 14773 C CA . GLY A 1 7 ? 11.555 4.823 4.974 1.00 0.00 7 GLY A CA 9
ATOM 14774 C C . GLY A 1 7 ? 13.046 5.237 5.034 1.00 0.00 7 GLY A C 9
ATOM 14775 O O . GLY A 1 7 ? 13.353 6.429 4.942 1.00 0.00 7 GLY A O 9
ATOM 14779 N N . PRO A 1 8 ? 13.994 4.275 5.152 1.00 0.00 8 PRO A N 9
ATOM 14780 C CA . PRO A 1 8 ? 15.456 4.584 5.178 1.00 0.00 8 PRO A CA 9
ATOM 14781 C C . PRO A 1 8 ? 16.084 4.527 3.768 1.00 0.00 8 PRO A C 9
ATOM 14782 O O . PRO A 1 8 ? 17.301 4.675 3.618 1.00 0.00 8 PRO A O 9
ATOM 14793 N N . ASN A 1 9 ? 15.248 4.240 2.755 1.00 0.00 9 ASN A N 9
ATOM 14794 C CA . ASN A 1 9 ? 15.703 4.078 1.387 1.00 0.00 9 ASN A CA 9
ATOM 14795 C C . ASN A 1 9 ? 16.383 5.335 0.865 1.00 0.00 9 ASN A C 9
ATOM 14796 O O . ASN A 1 9 ? 15.939 6.456 1.128 1.00 0.00 9 ASN A O 9
ATOM 14807 N N . LEU A 1 10 ? 17.444 5.125 0.093 1.00 0.00 10 LEU A N 9
ATOM 14808 C CA . LEU A 1 10 ? 18.196 6.209 -0.525 1.00 0.00 10 LEU A CA 9
ATOM 14809 C C . LEU A 1 10 ? 17.357 6.846 -1.646 1.00 0.00 10 LEU A C 9
ATOM 14810 O O . LEU A 1 10 ? 16.428 6.202 -2.147 1.00 0.00 10 LEU A O 9
ATOM 14826 N N . PRO A 1 11 ? 17.629 8.111 -2.042 1.00 0.00 11 PRO A N 9
ATOM 14827 C CA . PRO A 1 11 ? 16.822 8.789 -3.103 1.00 0.00 11 PRO A CA 9
ATOM 14828 C C . PRO A 1 11 ? 16.865 8.018 -4.420 1.00 0.00 11 PRO A C 9
ATOM 14829 O O . PRO A 1 11 ? 17.925 7.540 -4.836 1.00 0.00 11 PRO A O 9
ATOM 14840 N N . ILE A 1 12 ? 15.699 7.905 -5.073 1.00 0.00 12 ILE A N 9
ATOM 14841 C CA . ILE A 1 12 ? 15.595 7.192 -6.352 1.00 0.00 12 ILE A CA 9
ATOM 14842 C C . ILE A 1 12 ? 15.492 8.210 -7.485 1.00 0.00 12 ILE A C 9
ATOM 14843 O O . ILE A 1 12 ? 14.634 9.095 -7.456 1.00 0.00 12 ILE A O 9
ATOM 14859 N N . LEU A 1 13 ? 16.426 8.121 -8.442 1.00 0.00 13 LEU A N 9
ATOM 14860 C CA . LEU A 1 13 ? 16.500 9.081 -9.541 1.00 0.00 13 LEU A CA 9
ATOM 14861 C C . LEU A 1 13 ? 16.005 8.480 -10.857 1.00 0.00 13 LEU A C 9
ATOM 14862 O O . LEU A 1 13 ? 16.598 7.535 -11.383 1.00 0.00 13 LEU A O 9
ATOM 14878 N N . ALA A 1 14 ? 14.927 9.067 -11.396 1.00 0.00 14 ALA A N 9
ATOM 14879 C CA . ALA A 1 14 ? 14.356 8.629 -12.669 1.00 0.00 14 ALA A CA 9
ATOM 14880 C C . ALA A 1 14 ? 14.063 9.835 -13.566 1.00 0.00 14 ALA A C 9
ATOM 14881 O O . ALA A 1 14 ? 13.567 10.861 -13.094 1.00 0.00 14 ALA A O 9
ATOM 14888 N N . LYS A 1 15 ? 14.385 9.704 -14.858 1.00 0.00 15 LYS A N 9
ATOM 14889 C CA . LYS A 1 15 ? 14.175 10.789 -15.826 1.00 0.00 15 LYS A CA 9
ATOM 14890 C C . LYS A 1 15 ? 12.692 10.966 -16.149 1.00 0.00 15 LYS A C 9
ATOM 14891 O O . LYS A 1 15 ? 11.943 9.987 -16.214 1.00 0.00 15 LYS A O 9
ATOM 14910 N N . VAL A 1 16 ? 12.285 12.225 -16.387 1.00 0.00 16 VAL A N 9
ATOM 14911 C CA . VAL A 1 16 ? 10.896 12.529 -16.748 1.00 0.00 16 VAL A CA 9
ATOM 14912 C C . VAL A 1 16 ? 10.536 11.843 -18.073 1.00 0.00 16 VAL A C 9
ATOM 14913 O O . VAL A 1 16 ? 11.359 11.772 -18.991 1.00 0.00 16 VAL A O 9
ATOM 14926 N N . GLY A 1 17 ? 9.323 11.298 -18.129 1.00 0.00 17 GLY A N 9
ATOM 14927 C CA . GLY A 1 17 ? 8.853 10.554 -19.305 1.00 0.00 17 GLY A CA 9
ATOM 14928 C C . GLY A 1 17 ? 9.052 9.039 -19.111 1.00 0.00 17 GLY A C 9
ATOM 14929 O O . GLY A 1 17 ? 8.346 8.229 -19.718 1.00 0.00 17 GLY A O 9
ATOM 14933 N N . GLU A 1 18 ? 9.977 8.675 -18.206 1.00 0.00 18 GLU A N 9
ATOM 14934 C CA . GLU A 1 18 ? 10.227 7.282 -17.855 1.00 0.00 18 GLU A CA 9
ATOM 14935 C C . GLU A 1 18 ? 9.506 6.959 -16.557 1.00 0.00 18 GLU A C 9
ATOM 14936 O O . GLU A 1 18 ? 9.039 7.866 -15.865 1.00 0.00 18 GLU A O 9
ATOM 14948 N N . ASP A 1 19 ? 9.406 5.672 -16.231 1.00 0.00 19 ASP A N 9
ATOM 14949 C CA . ASP A 1 19 ? 8.726 5.251 -15.008 1.00 0.00 19 ASP A CA 9
ATOM 14950 C C . ASP A 1 19 ? 9.604 5.496 -13.770 1.00 0.00 19 ASP A C 9
ATOM 14951 O O . ASP A 1 19 ? 10.830 5.589 -13.870 1.00 0.00 19 ASP A O 9
ATOM 14960 N N . ALA A 1 20 ? 8.951 5.604 -12.610 1.00 0.00 20 ALA A N 9
ATOM 14961 C CA . ALA A 1 20 ? 9.627 5.846 -11.333 1.00 0.00 20 ALA A CA 9
ATOM 14962 C C . ALA A 1 20 ? 9.194 4.792 -10.325 1.00 0.00 20 ALA A C 9
ATOM 14963 O O . ALA A 1 20 ? 8.206 4.085 -10.556 1.00 0.00 20 ALA A O 9
ATOM 14970 N N . LEU A 1 21 ? 9.963 4.640 -9.230 1.00 0.00 21 LEU A N 9
ATOM 14971 C CA . LEU A 1 21 ? 9.655 3.602 -8.233 1.00 0.00 21 LEU A CA 9
ATOM 14972 C C . LEU A 1 21 ? 9.483 4.167 -6.820 1.00 0.00 21 LEU A C 9
ATOM 14973 O O . LEU A 1 21 ? 10.390 4.792 -6.267 1.00 0.00 21 LEU A O 9
ATOM 14989 N N . LEU A 1 22 ? 8.311 3.899 -6.239 1.00 0.00 22 LEU A N 9
ATOM 14990 C CA . LEU A 1 22 ? 7.977 4.326 -4.868 1.00 0.00 22 LEU A CA 9
ATOM 14991 C C . LEU A 1 22 ? 8.056 3.094 -3.954 1.00 0.00 22 LEU A C 9
ATOM 14992 O O . LEU A 1 22 ? 7.308 2.145 -4.161 1.00 0.00 22 LEU A O 9
ATOM 15008 N N . THR A 1 23 ? 8.975 3.086 -2.965 1.00 0.00 23 THR A N 9
ATOM 15009 C CA . THR A 1 23 ? 9.118 1.891 -2.091 1.00 0.00 23 THR A CA 9
ATOM 15010 C C . THR A 1 23 ? 9.335 2.223 -0.614 1.00 0.00 23 THR A C 9
ATOM 15011 O O . THR A 1 23 ? 9.988 3.206 -0.264 1.00 0.00 23 THR A O 9
ATOM 15022 N N . CYS A 1 24 ? 8.804 1.340 0.239 1.00 0.00 24 CYS A N 9
ATOM 15023 C CA . CYS A 1 24 ? 8.942 1.444 1.693 1.00 0.00 24 CYS A CA 9
ATOM 15024 C C . CYS A 1 24 ? 8.954 0.047 2.310 1.00 0.00 24 CYS A C 9
ATOM 15025 O O . CYS A 1 24 ? 8.615 -0.933 1.637 1.00 0.00 24 CYS A O 9
ATOM 15032 N N . GLN A 1 25 ? 9.381 -0.048 3.580 1.00 0.00 25 GLN A N 9
ATOM 15033 C CA . GLN A 1 25 ? 9.474 -1.346 4.261 1.00 0.00 25 GLN A CA 9
ATOM 15034 C C . GLN A 1 25 ? 8.464 -1.464 5.402 1.00 0.00 25 GLN A C 9
ATOM 15035 O O . GLN A 1 25 ? 8.493 -0.686 6.359 1.00 0.00 25 GLN A O 9
ATOM 15049 N N . LEU A 1 26 ? 7.597 -2.474 5.300 1.00 0.00 26 LEU A N 9
ATOM 15050 C CA . LEU A 1 26 ? 6.592 -2.757 6.328 1.00 0.00 26 LEU A CA 9
ATOM 15051 C C . LEU A 1 26 ? 6.577 -4.251 6.659 1.00 0.00 26 LEU A C 9
ATOM 15052 O O . LEU A 1 26 ? 6.974 -5.074 5.829 1.00 0.00 26 LEU A O 9
ATOM 15068 N N . LEU A 1 27 ? 6.157 -4.595 7.886 1.00 0.00 27 LEU A N 9
ATOM 15069 C CA . LEU A 1 27 ? 6.130 -5.999 8.320 1.00 0.00 27 LEU A CA 9
ATOM 15070 C C . LEU A 1 27 ? 4.665 -6.524 8.383 1.00 0.00 27 LEU A C 9
ATOM 15071 O O . LEU A 1 27 ? 3.944 -6.201 9.332 1.00 0.00 27 LEU A O 9
ATOM 15087 N N . PRO A 1 28 ? 4.208 -7.346 7.399 1.00 0.00 28 PRO A N 9
ATOM 15088 C CA . PRO A 1 28 ? 2.817 -7.903 7.409 1.00 0.00 28 PRO A CA 9
ATOM 15089 C C . PRO A 1 28 ? 2.685 -9.091 8.360 1.00 0.00 28 PRO A C 9
ATOM 15090 O O . PRO A 1 28 ? 3.611 -9.898 8.486 1.00 0.00 28 PRO A O 9
ATOM 15101 N N . LYS A 1 29 ? 1.508 -9.220 8.983 1.00 0.00 29 LYS A N 9
ATOM 15102 C CA . LYS A 1 29 ? 1.233 -10.361 9.886 1.00 0.00 29 LYS A CA 9
ATOM 15103 C C . LYS A 1 29 ? 0.677 -11.572 9.111 1.00 0.00 29 LYS A C 9
ATOM 15104 O O . LYS A 1 29 ? 0.775 -12.715 9.563 1.00 0.00 29 LYS A O 9
ATOM 15123 N N . ARG A 1 30 ? 0.061 -11.287 7.970 1.00 0.00 30 ARG A N 9
ATOM 15124 C CA . ARG A 1 30 ? -0.574 -12.289 7.121 1.00 0.00 30 ARG A CA 9
ATOM 15125 C C . ARG A 1 30 ? -0.901 -11.629 5.777 1.00 0.00 30 ARG A C 9
ATOM 15126 O O . ARG A 1 30 ? -0.546 -10.460 5.561 1.00 0.00 30 ARG A O 9
ATOM 15147 N N . THR A 1 31 ? -1.592 -12.356 4.879 1.00 0.00 31 THR A N 9
ATOM 15148 C CA . THR A 1 31 ? -1.977 -11.795 3.578 1.00 0.00 31 THR A CA 9
ATOM 15149 C C . THR A 1 31 ? -2.608 -10.416 3.781 1.00 0.00 31 THR A C 9
ATOM 15150 O O . THR A 1 31 ? -3.122 -10.123 4.868 1.00 0.00 31 THR A O 9
ATOM 15161 N N . THR A 1 32 ? -2.480 -9.548 2.779 1.00 0.00 32 THR A N 9
ATOM 15162 C CA . THR A 1 32 ? -2.947 -8.160 2.907 1.00 0.00 32 THR A CA 9
ATOM 15163 C C . THR A 1 32 ? -4.422 -8.010 2.491 1.00 0.00 32 THR A C 9
ATOM 15164 O O . THR A 1 32 ? -4.831 -6.978 1.926 1.00 0.00 32 THR A O 9
ATOM 15175 N N . ALA A 1 33 ? -5.218 -9.039 2.813 1.00 0.00 33 ALA A N 9
ATOM 15176 C CA . ALA A 1 33 ? -6.654 -9.030 2.547 1.00 0.00 33 ALA A CA 9
ATOM 15177 C C . ALA A 1 33 ? -7.341 -7.909 3.341 1.00 0.00 33 ALA A C 9
ATOM 15178 O O . ALA A 1 33 ? -8.272 -7.263 2.851 1.00 0.00 33 ALA A O 9
ATOM 15185 N N . HIS A 1 34 ? -6.887 -7.711 4.588 1.00 0.00 34 HIS A N 9
ATOM 15186 C CA . HIS A 1 34 ? -7.456 -6.684 5.475 1.00 0.00 34 HIS A CA 9
ATOM 15187 C C . HIS A 1 34 ? -6.414 -5.581 5.776 1.00 0.00 34 HIS A C 9
ATOM 15188 O O . HIS A 1 34 ? -6.402 -4.998 6.865 1.00 0.00 34 HIS A O 9
ATOM 15202 N N . MET A 1 35 ? -5.534 -5.314 4.797 1.00 0.00 35 MET A N 9
ATOM 15203 C CA . MET A 1 35 ? -4.485 -4.297 4.950 1.00 0.00 35 MET A CA 9
ATOM 15204 C C . MET A 1 35 ? -4.535 -3.291 3.803 1.00 0.00 35 MET A C 9
ATOM 15205 O O . MET A 1 35 ? -4.935 -3.634 2.683 1.00 0.00 35 MET A O 9
ATOM 15219 N N . GLU A 1 36 ? -4.133 -2.045 4.094 1.00 0.00 36 GLU A N 9
ATOM 15220 C CA . GLU A 1 36 ? -4.136 -0.977 3.087 1.00 0.00 36 GLU A CA 9
ATOM 15221 C C . GLU A 1 36 ? -2.804 -0.222 3.079 1.00 0.00 36 GLU A C 9
ATOM 15222 O O . GLU A 1 36 ? -2.275 0.131 4.137 1.00 0.00 36 GLU A O 9
ATOM 15234 N N . VAL A 1 37 ? -2.281 0.036 1.874 1.00 0.00 37 VAL A N 9
ATOM 15235 C CA . VAL A 1 37 ? -1.016 0.770 1.710 1.00 0.00 37 VAL A CA 9
ATOM 15236 C C . VAL A 1 37 ? -1.257 2.030 0.855 1.00 0.00 37 VAL A C 9
ATOM 15237 O O . VAL A 1 37 ? -1.875 1.949 -0.211 1.00 0.00 37 VAL A O 9
ATOM 15250 N N . ARG A 1 38 ? -0.803 3.196 1.355 1.00 0.00 38 ARG A N 9
ATOM 15251 C CA . ARG A 1 38 ? -1.022 4.473 0.650 1.00 0.00 38 ARG A CA 9
ATOM 15252 C C . ARG A 1 38 ? 0.298 5.156 0.252 1.00 0.00 38 ARG A C 9
ATOM 15253 O O . ARG A 1 38 ? 1.265 5.183 1.032 1.00 0.00 38 ARG A O 9
ATOM 15274 N N . TRP A 1 39 ? 0.298 5.739 -0.971 1.00 0.00 39 TRP A N 9
ATOM 15275 C CA . TRP A 1 39 ? 1.455 6.472 -1.520 1.00 0.00 39 TRP A CA 9
ATOM 15276 C C . TRP A 1 39 ? 1.066 7.935 -1.807 1.00 0.00 39 TRP A C 9
ATOM 15277 O O . TRP A 1 39 ? -0.100 8.225 -2.111 1.00 0.00 39 TRP A O 9
ATOM 15298 N N . TYR A 1 40 ? 2.036 8.859 -1.660 1.00 0.00 40 TYR A N 9
ATOM 15299 C CA . TYR A 1 40 ? 1.762 10.306 -1.852 1.00 0.00 40 TYR A CA 9
ATOM 15300 C C . TYR A 1 40 ? 2.800 10.965 -2.778 1.00 0.00 40 TYR A C 9
ATOM 15301 O O . TYR A 1 40 ? 3.939 10.525 -2.857 1.00 0.00 40 TYR A O 9
ATOM 15319 N N . ARG A 1 41 ? 2.403 12.061 -3.438 1.00 0.00 41 ARG A N 9
ATOM 15320 C CA . ARG A 1 41 ? 3.324 12.821 -4.298 1.00 0.00 41 ARG A CA 9
ATOM 15321 C C . ARG A 1 41 ? 3.507 14.243 -3.748 1.00 0.00 41 ARG A C 9
ATOM 15322 O O . ARG A 1 41 ? 2.877 15.196 -4.225 1.00 0.00 41 ARG A O 9
ATOM 15343 N N . SER A 1 42 ? 4.345 14.366 -2.702 1.00 0.00 42 SER A N 9
ATOM 15344 C CA . SER A 1 42 ? 4.585 15.665 -2.043 1.00 0.00 42 SER A CA 9
ATOM 15345 C C . SER A 1 42 ? 3.293 16.253 -1.419 1.00 0.00 42 SER A C 9
ATOM 15346 O O . SER A 1 42 ? 3.296 17.390 -0.939 1.00 0.00 42 SER A O 9
ATOM 15354 N N . ASP A 1 43 ? 2.198 15.464 -1.422 1.00 0.00 43 ASP A N 9
ATOM 15355 C CA . ASP A 1 43 ? 0.923 15.895 -0.853 1.00 0.00 43 ASP A CA 9
ATOM 15356 C C . ASP A 1 43 ? 0.354 14.805 0.103 1.00 0.00 43 ASP A C 9
ATOM 15357 O O . ASP A 1 43 ? -0.589 14.085 -0.259 1.00 0.00 43 ASP A O 9
ATOM 15366 N N . PRO A 1 44 ? 0.931 14.642 1.315 1.00 0.00 44 PRO A N 9
ATOM 15367 C CA . PRO A 1 44 ? 0.472 13.592 2.292 1.00 0.00 44 PRO A CA 9
ATOM 15368 C C . PRO A 1 44 ? -1.031 13.674 2.561 1.00 0.00 44 PRO A C 9
ATOM 15369 O O . PRO A 1 44 ? -1.688 12.647 2.766 1.00 0.00 44 PRO A O 9
ATOM 15380 N N . ASP A 1 45 ? -1.560 14.899 2.582 1.00 0.00 45 ASP A N 9
ATOM 15381 C CA . ASP A 1 45 ? -2.984 15.122 2.849 1.00 0.00 45 ASP A CA 9
ATOM 15382 C C . ASP A 1 45 ? -3.866 14.468 1.779 1.00 0.00 45 ASP A C 9
ATOM 15383 O O . ASP A 1 45 ? -4.971 14.003 2.079 1.00 0.00 45 ASP A O 9
ATOM 15392 N N . MET A 1 46 ? -3.377 14.451 0.528 1.00 0.00 46 MET A N 9
ATOM 15393 C CA . MET A 1 46 ? -4.130 13.868 -0.592 1.00 0.00 46 MET A CA 9
ATOM 15394 C C . MET A 1 46 ? -3.421 12.604 -1.170 1.00 0.00 46 MET A C 9
ATOM 15395 O O . MET A 1 46 ? -2.389 12.739 -1.835 1.00 0.00 46 MET A O 9
ATOM 15409 N N . PRO A 1 47 ? -3.983 11.380 -0.984 1.00 0.00 47 PRO A N 9
ATOM 15410 C CA . PRO A 1 47 ? -3.389 10.143 -1.576 1.00 0.00 47 PRO A CA 9
ATOM 15411 C C . PRO A 1 47 ? -3.650 10.052 -3.080 1.00 0.00 47 PRO A C 9
ATOM 15412 O O . PRO A 1 47 ? -4.665 10.554 -3.572 1.00 0.00 47 PRO A O 9
ATOM 15423 N N . VAL A 1 48 ? -2.728 9.400 -3.803 1.00 0.00 48 VAL A N 9
ATOM 15424 C CA . VAL A 1 48 ? -2.867 9.235 -5.259 1.00 0.00 48 VAL A CA 9
ATOM 15425 C C . VAL A 1 48 ? -3.448 7.852 -5.586 1.00 0.00 48 VAL A C 9
ATOM 15426 O O . VAL A 1 48 ? -4.462 7.742 -6.282 1.00 0.00 48 VAL A O 9
ATOM 15439 N N . ILE A 1 49 ? -2.793 6.809 -5.070 1.00 0.00 49 ILE A N 9
ATOM 15440 C CA . ILE A 1 49 ? -3.228 5.431 -5.289 1.00 0.00 49 ILE A CA 9
ATOM 15441 C C . ILE A 1 49 ? -2.935 4.581 -4.045 1.00 0.00 49 ILE A C 9
ATOM 15442 O O . ILE A 1 49 ? -1.962 4.836 -3.329 1.00 0.00 49 ILE A O 9
ATOM 15458 N N . MET A 1 50 ? -3.803 3.598 -3.779 1.00 0.00 50 MET A N 9
ATOM 15459 C CA . MET A 1 50 ? -3.655 2.741 -2.595 1.00 0.00 50 MET A CA 9
ATOM 15460 C C . MET A 1 50 ? -3.888 1.275 -2.935 1.00 0.00 50 MET A C 9
ATOM 15461 O O . MET A 1 50 ? -4.626 0.947 -3.874 1.00 0.00 50 MET A O 9
ATOM 15475 N N . TYR A 1 51 ? -3.243 0.404 -2.161 1.00 0.00 51 TYR A N 9
ATOM 15476 C CA . TYR A 1 51 ? -3.345 -1.037 -2.350 1.00 0.00 51 TYR A CA 9
ATOM 15477 C C . TYR A 1 51 ? -4.057 -1.655 -1.146 1.00 0.00 51 TYR A C 9
ATOM 15478 O O . TYR A 1 51 ? -3.508 -1.682 -0.041 1.00 0.00 51 TYR A O 9
ATOM 15496 N N . ARG A 1 52 ? -5.303 -2.102 -1.359 1.00 0.00 52 ARG A N 9
ATOM 15497 C CA . ARG A 1 52 ? -6.121 -2.663 -0.277 1.00 0.00 52 ARG A CA 9
ATOM 15498 C C . ARG A 1 52 ? -6.702 -4.022 -0.674 1.00 0.00 52 ARG A C 9
ATOM 15499 O O . ARG A 1 52 ? -7.122 -4.220 -1.819 1.00 0.00 52 ARG A O 9
ATOM 15520 N N . ASP A 1 53 ? -6.727 -4.946 0.291 1.00 0.00 53 ASP A N 9
ATOM 15521 C CA . ASP A 1 53 ? -7.258 -6.290 0.065 1.00 0.00 53 ASP A CA 9
ATOM 15522 C C . ASP A 1 53 ? -6.541 -6.973 -1.104 1.00 0.00 53 ASP A C 9
ATOM 15523 O O . ASP A 1 53 ? -7.157 -7.701 -1.898 1.00 0.00 53 ASP A O 9
ATOM 15532 N N . GLY A 1 54 ? -5.226 -6.762 -1.175 1.00 0.00 54 GLY A N 9
ATOM 15533 C CA . GLY A 1 54 ? -4.400 -7.379 -2.216 1.00 0.00 54 GLY A CA 9
ATOM 15534 C C . GLY A 1 54 ? -4.718 -6.823 -3.619 1.00 0.00 54 GLY A C 9
ATOM 15535 O O . GLY A 1 54 ? -4.417 -7.476 -4.623 1.00 0.00 54 GLY A O 9
ATOM 15539 N N . ALA A 1 55 ? -5.358 -5.635 -3.683 1.00 0.00 55 ALA A N 9
ATOM 15540 C CA . ALA A 1 55 ? -5.731 -5.036 -4.977 1.00 0.00 55 ALA A CA 9
ATOM 15541 C C . ALA A 1 55 ? -5.689 -3.505 -4.936 1.00 0.00 55 ALA A C 9
ATOM 15542 O O . ALA A 1 55 ? -5.961 -2.893 -3.901 1.00 0.00 55 ALA A O 9
ATOM 15549 N N . GLU A 1 56 ? -5.387 -2.898 -6.093 1.00 0.00 56 GLU A N 9
ATOM 15550 C CA . GLU A 1 56 ? -5.352 -1.435 -6.229 1.00 0.00 56 GLU A CA 9
ATOM 15551 C C . GLU A 1 56 ? -6.763 -0.876 -6.451 1.00 0.00 56 GLU A C 9
ATOM 15552 O O . GLU A 1 56 ? -7.638 -1.575 -6.972 1.00 0.00 56 GLU A O 9
ATOM 15564 N N . VAL A 1 57 ? -6.977 0.383 -6.043 1.00 0.00 57 VAL A N 9
ATOM 15565 C CA . VAL A 1 57 ? -8.293 1.024 -6.190 1.00 0.00 57 VAL A CA 9
ATOM 15566 C C . VAL A 1 57 ? -8.430 1.743 -7.551 1.00 0.00 57 VAL A C 9
ATOM 15567 O O . VAL A 1 57 ? -7.432 2.128 -8.166 1.00 0.00 57 VA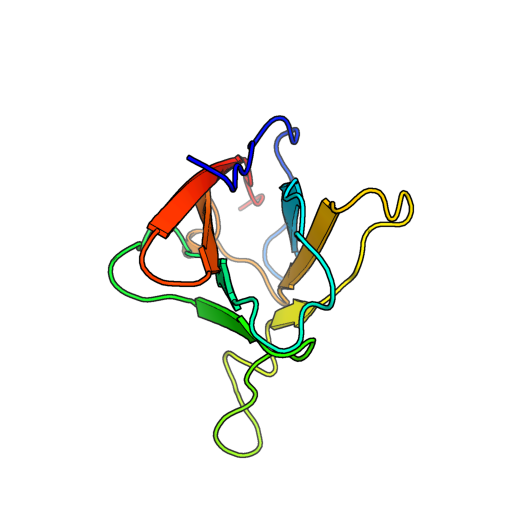L A O 9
ATOM 15580 N N . THR A 1 58 ? -9.682 1.927 -7.987 1.00 0.00 58 THR A N 9
ATOM 15581 C CA . THR A 1 58 ? -9.987 2.615 -9.248 1.00 0.00 58 THR A CA 9
ATOM 15582 C C . THR A 1 58 ? -9.171 2.045 -10.421 1.00 0.00 58 THR A C 9
ATOM 15583 O O . THR A 1 58 ? -8.200 2.659 -10.886 1.00 0.00 58 THR A O 9
ATOM 15594 N N . GLY A 1 59 ? -9.598 0.876 -10.905 1.00 0.00 59 GLY A N 9
ATOM 15595 C CA . GLY A 1 59 ? -8.948 0.218 -12.049 1.00 0.00 59 GLY A CA 9
ATOM 15596 C C . GLY A 1 59 ? -9.965 -0.153 -13.150 1.00 0.00 59 GLY A C 9
ATOM 15597 O O . GLY A 1 59 ? -9.588 -0.390 -14.299 1.00 0.00 59 GLY A O 9
ATOM 15601 N N . LEU A 1 60 ? -11.252 -0.215 -12.775 1.00 0.00 60 LEU A N 9
ATOM 15602 C CA . LEU A 1 60 ? -12.327 -0.573 -13.702 1.00 0.00 60 LEU A CA 9
ATOM 15603 C C . LEU A 1 60 ? -12.404 0.412 -14.914 1.00 0.00 60 LEU A C 9
ATOM 15604 O O . LEU A 1 60 ? -12.501 -0.048 -16.057 1.00 0.00 60 LEU A O 9
ATOM 15620 N N . PRO A 1 61 ? -12.399 1.757 -14.699 1.00 0.00 61 PRO A N 9
ATOM 15621 C CA . PRO A 1 61 ? -12.519 2.740 -15.830 1.00 0.00 61 PRO A CA 9
ATOM 15622 C C . PRO A 1 61 ? -11.250 2.806 -16.701 1.00 0.00 61 PRO A C 9
ATOM 15623 O O . PRO A 1 61 ? -10.457 3.754 -16.612 1.00 0.00 61 PRO A O 9
ATOM 15634 N N . MET A 1 62 ? -11.079 1.786 -17.551 1.00 0.00 62 MET A N 9
ATOM 15635 C CA . MET A 1 62 ? -9.926 1.713 -18.460 1.00 0.00 62 MET A CA 9
ATOM 15636 C C . MET A 1 62 ? -8.594 1.787 -17.692 1.00 0.00 62 MET A C 9
ATOM 15637 O O . MET A 1 62 ? -7.573 2.224 -18.238 1.00 0.00 62 MET A O 9
ATOM 15651 N N . GLU A 1 63 ? -8.608 1.342 -16.422 1.00 0.00 63 GLU A N 9
ATOM 15652 C CA . GLU A 1 63 ? -7.398 1.345 -15.578 1.00 0.00 63 GLU A CA 9
ATOM 15653 C C . GLU A 1 63 ? -6.646 2.692 -15.699 1.00 0.00 63 GLU A C 9
ATOM 15654 O O . GLU A 1 63 ? -5.414 2.731 -15.837 1.00 0.00 63 GLU A O 9
ATOM 15666 N N . GLY A 1 64 ? -7.407 3.786 -15.652 1.00 0.00 64 GLY A N 9
ATOM 15667 C CA . GLY A 1 64 ? -6.828 5.127 -15.762 1.00 0.00 64 GLY A CA 9
ATOM 15668 C C . GLY A 1 64 ? -5.843 5.389 -14.631 1.00 0.00 64 GLY A C 9
ATOM 15669 O O . GLY A 1 64 ? -4.745 5.907 -14.860 1.00 0.00 64 GLY A O 9
ATOM 15673 N N . TYR A 1 65 ? -6.235 5.008 -13.408 1.00 0.00 65 TYR A N 9
ATOM 15674 C CA . TYR A 1 65 ? -5.377 5.182 -12.234 1.00 0.00 65 TYR A CA 9
ATOM 15675 C C . TYR A 1 65 ? -4.582 3.911 -11.940 1.00 0.00 65 TYR A C 9
ATOM 15676 O O . TYR A 1 65 ? -3.383 3.974 -11.647 1.00 0.00 65 TYR A O 9
ATOM 15694 N N . GLY A 1 66 ? -5.266 2.761 -12.003 1.00 0.00 66 GLY A N 9
ATOM 15695 C CA . GLY A 1 66 ? -4.636 1.468 -11.725 1.00 0.00 66 GLY A CA 9
ATOM 15696 C C . GLY A 1 66 ? -3.512 1.170 -12.709 1.00 0.00 66 GLY A C 9
ATOM 15697 O O . GLY A 1 66 ? -2.448 0.687 -12.317 1.00 0.00 66 GLY A O 9
ATOM 15701 N N . GLY A 1 67 ? -3.757 1.465 -13.987 1.00 0.00 67 GLY A N 9
ATOM 15702 C CA . GLY A 1 67 ? -2.766 1.232 -15.039 1.00 0.00 67 GLY A CA 9
ATOM 15703 C C . GLY A 1 67 ? -1.505 2.052 -14.794 1.00 0.00 67 GLY A C 9
ATOM 15704 O O . GLY A 1 67 ? -0.387 1.571 -15.007 1.00 0.00 67 GLY A O 9
ATOM 15708 N N . ARG A 1 68 ? -1.699 3.298 -14.353 1.00 0.00 68 ARG A N 9
ATOM 15709 C CA . ARG A 1 68 ? -0.590 4.208 -14.081 1.00 0.00 68 ARG A CA 9
ATOM 15710 C C . ARG A 1 68 ? 0.328 3.646 -12.985 1.00 0.00 68 ARG A C 9
ATOM 15711 O O . ARG A 1 68 ? 1.556 3.674 -13.125 1.00 0.00 68 ARG A O 9
ATOM 15732 N N . ALA A 1 69 ? -0.274 3.123 -11.903 1.00 0.00 69 ALA A N 9
ATOM 15733 C CA . ALA A 1 69 ? 0.497 2.542 -10.803 1.00 0.00 69 ALA A CA 9
ATOM 15734 C C . ALA A 1 69 ? 0.236 1.039 -10.675 1.00 0.00 69 ALA A C 9
ATOM 15735 O O . ALA A 1 69 ? -0.879 0.617 -10.360 1.00 0.00 69 ALA A O 9
ATOM 15742 N N . GLU A 1 70 ? 1.290 0.245 -10.879 1.00 0.00 70 GLU A N 9
ATOM 15743 C CA . GLU A 1 70 ? 1.211 -1.214 -10.752 1.00 0.00 70 GLU A CA 9
ATOM 15744 C C . GLU A 1 70 ? 2.143 -1.690 -9.650 1.00 0.00 70 GLU A C 9
ATOM 15745 O O . GLU A 1 70 ? 3.286 -1.232 -9.560 1.00 0.00 70 GLU A O 9
ATOM 15757 N N . TRP A 1 71 ? 1.646 -2.597 -8.799 1.00 0.00 71 TRP A N 9
ATOM 15758 C CA . TRP A 1 71 ? 2.445 -3.110 -7.683 1.00 0.00 71 TRP A CA 9
ATOM 15759 C C . TRP A 1 71 ? 3.516 -4.081 -8.170 1.00 0.00 71 TRP A C 9
ATOM 15760 O O . TRP A 1 71 ? 3.222 -5.020 -8.919 1.00 0.00 71 TRP A O 9
ATOM 15781 N N . MET A 1 72 ? 4.753 -3.855 -7.721 1.00 0.00 72 MET A N 9
ATOM 15782 C CA . MET A 1 72 ? 5.875 -4.716 -8.082 1.00 0.00 72 MET A CA 9
ATOM 15783 C C . MET A 1 72 ? 6.704 -5.053 -6.846 1.00 0.00 72 MET A C 9
ATOM 15784 O O . MET A 1 72 ? 7.540 -4.253 -6.412 1.00 0.00 72 MET A O 9
ATOM 15798 N N . GLU A 1 73 ? 6.464 -6.241 -6.286 1.00 0.00 73 GLU A N 9
ATOM 15799 C CA . GLU A 1 73 ? 7.184 -6.697 -5.097 1.00 0.00 73 GLU A CA 9
ATOM 15800 C C . GLU A 1 73 ? 8.630 -7.043 -5.446 1.00 0.00 73 GLU A C 9
ATOM 15801 O O . GLU A 1 73 ? 8.902 -7.605 -6.513 1.00 0.00 73 GLU A O 9
ATOM 15813 N N . ASP A 1 74 ? 9.554 -6.692 -4.545 1.00 0.00 74 ASP A N 9
ATOM 15814 C CA . ASP A 1 74 ? 10.978 -6.952 -4.758 1.00 0.00 74 ASP A CA 9
ATOM 15815 C C . ASP A 1 74 ? 11.324 -8.408 -4.440 1.00 0.00 74 ASP A C 9
ATOM 15816 O O . ASP A 1 74 ? 10.451 -9.191 -4.051 1.00 0.00 74 ASP A O 9
ATOM 15825 N N . SER A 1 75 ? 12.602 -8.764 -4.620 1.00 0.00 75 SER A N 9
ATOM 15826 C CA . SER A 1 75 ? 13.072 -10.135 -4.367 1.00 0.00 75 SER A CA 9
ATOM 15827 C C . SER A 1 75 ? 13.416 -10.373 -2.884 1.00 0.00 75 SER A C 9
ATOM 15828 O O . SER A 1 75 ? 13.632 -11.520 -2.474 1.00 0.00 75 SER A O 9
ATOM 15836 N N . THR A 1 76 ? 13.463 -9.291 -2.086 1.00 0.00 76 THR A N 9
ATOM 15837 C CA . THR A 1 76 ? 13.779 -9.401 -0.660 1.00 0.00 76 THR A CA 9
ATOM 15838 C C . THR A 1 76 ? 12.691 -10.215 0.060 1.00 0.00 76 THR A C 9
ATOM 15839 O O . THR A 1 76 ? 12.991 -11.029 0.941 1.00 0.00 76 THR A O 9
ATOM 15850 N N . GLU A 1 77 ? 11.434 -9.999 -0.340 1.00 0.00 77 GLU A N 9
ATOM 15851 C CA . GLU A 1 77 ? 10.295 -10.717 0.243 1.00 0.00 77 GLU A CA 9
ATOM 15852 C C . GLU A 1 77 ? 10.303 -10.612 1.781 1.00 0.00 77 GLU A C 9
ATOM 15853 O O . GLU A 1 77 ? 9.918 -11.556 2.486 1.00 0.00 77 GLU A O 9
ATOM 15865 N N . GLU A 1 78 ? 10.727 -9.447 2.288 1.00 0.00 78 GLU A N 9
ATOM 15866 C CA . GLU A 1 78 ? 10.777 -9.202 3.738 1.00 0.00 78 GLU A CA 9
ATOM 15867 C C . GLU A 1 78 ? 9.706 -8.176 4.163 1.00 0.00 78 GLU A C 9
ATOM 15868 O O . GLU A 1 78 ? 9.897 -7.423 5.129 1.00 0.00 78 GLU A O 9
ATOM 15880 N N . GLY A 1 79 ? 8.583 -8.157 3.432 1.00 0.00 79 GLY A N 9
ATOM 15881 C CA . GLY A 1 79 ? 7.486 -7.225 3.724 1.00 0.00 79 GLY A CA 9
ATOM 15882 C C . GLY A 1 79 ? 7.687 -5.854 3.046 1.00 0.00 79 GLY A C 9
ATOM 15883 O O . GLY A 1 79 ? 6.949 -4.906 3.333 1.00 0.00 79 GLY A O 9
ATOM 15887 N N . SER A 1 80 ? 8.672 -5.764 2.133 1.00 0.00 80 SER A N 9
ATOM 15888 C CA . SER A 1 80 ? 8.941 -4.519 1.415 1.00 0.00 80 SER A CA 9
ATOM 15889 C C . SER A 1 80 ? 7.962 -4.368 0.259 1.00 0.00 80 SER A C 9
ATOM 15890 O O . SER A 1 80 ? 7.661 -5.341 -0.440 1.00 0.00 80 SER A O 9
ATOM 15898 N N . VAL A 1 81 ? 7.431 -3.154 0.095 1.00 0.00 81 VAL A N 9
ATOM 15899 C CA . VAL A 1 81 ? 6.435 -2.879 -0.945 1.00 0.00 81 VAL A CA 9
ATOM 15900 C C . VAL A 1 81 ? 6.961 -1.821 -1.920 1.00 0.00 81 VAL A C 9
ATOM 15901 O O . VAL A 1 81 ? 7.361 -0.728 -1.508 1.00 0.00 81 VAL A O 9
ATOM 15914 N N . ALA A 1 82 ? 6.925 -2.151 -3.213 1.00 0.00 82 ALA A N 9
ATOM 15915 C CA . ALA A 1 82 ? 7.362 -1.233 -4.263 1.00 0.00 82 ALA A CA 9
ATOM 15916 C C . ALA A 1 82 ? 6.239 -1.020 -5.275 1.00 0.00 82 ALA A C 9
ATOM 15917 O O . ALA A 1 82 ? 5.606 -1.980 -5.726 1.00 0.00 82 ALA A O 9
ATOM 15924 N N . LEU A 1 83 ? 5.997 0.243 -5.620 1.00 0.00 83 LEU A N 9
ATOM 15925 C CA . LEU A 1 83 ? 4.955 0.610 -6.571 1.00 0.00 83 LEU A CA 9
ATOM 15926 C C . LEU A 1 83 ? 5.580 1.228 -7.815 1.00 0.00 83 LEU A C 9
ATOM 15927 O O . LEU A 1 83 ? 6.329 2.207 -7.723 1.00 0.00 83 LEU A O 9
ATOM 15943 N N . LYS A 1 84 ? 5.269 0.647 -8.969 1.00 0.00 84 LYS A N 9
ATOM 15944 C CA . LYS A 1 84 ? 5.794 1.125 -10.237 1.00 0.00 84 LYS A CA 9
ATOM 15945 C C . LYS A 1 84 ? 4.825 2.127 -10.877 1.00 0.00 84 LYS A C 9
ATOM 15946 O O . LYS A 1 84 ? 3.666 1.804 -11.143 1.00 0.00 84 LYS A O 9
ATOM 15965 N N . ILE A 1 85 ? 5.325 3.341 -11.124 1.00 0.00 85 ILE A N 9
ATOM 15966 C CA . ILE A 1 85 ? 4.534 4.413 -11.735 1.00 0.00 85 ILE A CA 9
ATOM 15967 C C . ILE A 1 85 ? 5.147 4.800 -13.089 1.00 0.00 85 ILE A C 9
ATOM 15968 O O . ILE A 1 85 ? 6.364 4.887 -13.213 1.00 0.00 85 ILE A O 9
ATOM 15984 N N . ARG A 1 86 ? 4.294 4.973 -14.108 1.00 0.00 86 ARG A N 9
ATOM 15985 C CA . ARG A 1 86 ? 4.771 5.279 -15.462 1.00 0.00 86 ARG A CA 9
ATOM 15986 C C . ARG A 1 86 ? 4.711 6.779 -15.780 1.00 0.00 86 ARG A C 9
ATOM 15987 O O . ARG A 1 86 ? 3.830 7.496 -15.300 1.00 0.00 86 ARG A O 9
ATOM 16008 N N . GLN A 1 87 ? 5.633 7.220 -16.646 1.00 0.00 87 GLN A N 9
ATOM 16009 C CA . GLN A 1 87 ? 5.683 8.612 -17.105 1.00 0.00 87 GLN A CA 9
ATOM 16010 C C . GLN A 1 87 ? 5.786 9.610 -15.936 1.00 0.00 87 GLN A C 9
ATOM 16011 O O . GLN A 1 87 ? 4.963 10.529 -15.799 1.00 0.00 87 GLN A O 9
ATOM 16025 N N . VAL A 1 88 ? 6.827 9.434 -15.115 1.00 0.00 88 VAL A N 9
ATOM 16026 C CA . VAL A 1 88 ? 7.078 10.322 -13.978 1.00 0.00 88 VAL A CA 9
ATOM 16027 C C . VAL A 1 88 ? 7.212 11.782 -14.443 1.00 0.00 88 VAL A C 9
ATOM 16028 O O . VAL A 1 88 ? 7.497 12.042 -15.615 1.00 0.00 88 VAL A O 9
ATOM 16041 N N . GLN A 1 89 ? 6.987 12.718 -13.517 1.00 0.00 89 GLN A N 9
ATOM 16042 C CA . GLN A 1 89 ? 7.065 14.162 -13.832 1.00 0.00 89 GLN A CA 9
ATOM 16043 C C . GLN A 1 89 ? 7.492 15.023 -12.599 1.00 0.00 89 GLN A C 9
ATOM 16044 O O . GLN A 1 89 ? 7.568 14.507 -11.467 1.00 0.00 89 GLN A O 9
ATOM 16058 N N . PRO A 1 90 ? 7.828 16.324 -12.803 1.00 0.00 90 PRO A N 9
ATOM 16059 C CA . PRO A 1 90 ? 8.307 17.217 -11.690 1.00 0.00 90 PRO A CA 9
ATOM 16060 C C . PRO A 1 90 ? 7.385 17.195 -10.474 1.00 0.00 90 PRO A C 9
ATOM 16061 O O . PRO A 1 90 ? 7.865 17.231 -9.334 1.00 0.00 90 PRO A O 9
ATOM 16072 N N . SER A 1 91 ? 6.065 17.125 -10.712 1.00 0.00 91 SER A N 9
ATOM 16073 C CA . SER A 1 91 ? 5.104 17.083 -9.605 1.00 0.00 91 SER A CA 9
ATOM 16074 C C . SER A 1 91 ? 5.339 15.839 -8.737 1.00 0.00 91 SER A C 9
ATOM 16075 O O . SER A 1 91 ? 5.173 15.890 -7.515 1.00 0.00 91 SER A O 9
ATOM 16083 N N . ASP A 1 92 ? 5.809 14.743 -9.372 1.00 0.00 92 ASP A N 9
ATOM 16084 C CA . ASP A 1 92 ? 6.159 13.518 -8.641 1.00 0.00 92 ASP A CA 9
ATOM 16085 C C . ASP A 1 92 ? 7.335 13.785 -7.710 1.00 0.00 92 ASP A C 9
ATOM 16086 O O . ASP A 1 92 ? 7.406 13.239 -6.606 1.00 0.00 92 ASP A O 9
ATOM 16095 N N . ASP A 1 93 ? 8.269 14.636 -8.175 1.00 0.00 93 ASP A N 9
ATOM 16096 C CA . ASP A 1 93 ? 9.466 14.981 -7.394 1.00 0.00 93 ASP A CA 9
ATOM 16097 C C . ASP A 1 93 ? 9.088 15.383 -5.975 1.00 0.00 93 ASP A C 9
ATOM 16098 O O . ASP A 1 93 ? 8.241 16.262 -5.775 1.00 0.00 93 ASP A O 9
ATOM 16107 N N . GLY A 1 94 ? 9.721 14.733 -4.990 1.00 0.00 94 GLY A N 9
ATOM 16108 C CA . GLY A 1 94 ? 9.448 15.022 -3.588 1.00 0.00 94 GLY A CA 9
ATOM 16109 C C . GLY A 1 94 ? 9.548 13.768 -2.725 1.00 0.00 94 GLY A C 9
ATOM 16110 O O . GLY A 1 94 ? 10.298 12.828 -3.042 1.00 0.00 94 GLY A O 9
ATOM 16114 N N . GLN A 1 95 ? 8.811 13.783 -1.614 1.00 0.00 95 GLN A N 9
ATOM 16115 C CA . GLN A 1 95 ? 8.812 12.671 -0.664 1.00 0.00 95 GLN A CA 9
ATOM 16116 C C . GLN A 1 95 ? 7.439 11.997 -0.638 1.00 0.00 95 GLN A C 9
ATOM 16117 O O . GLN A 1 95 ? 6.411 12.677 -0.785 1.00 0.00 95 GLN A O 9
ATOM 16131 N N . TYR A 1 96 ? 7.415 10.675 -0.360 1.00 0.00 96 TYR A N 9
ATOM 16132 C CA . TYR A 1 96 ? 6.140 9.961 -0.200 1.00 0.00 96 TYR A CA 9
ATOM 16133 C C . TYR A 1 96 ? 6.087 9.271 1.155 1.00 0.00 96 TYR A C 9
ATOM 16134 O O . TYR A 1 96 ? 7.000 8.512 1.508 1.00 0.00 96 TYR A O 9
ATOM 16152 N N . TRP A 1 97 ? 4.999 9.498 1.885 1.00 0.00 97 TRP A N 9
ATOM 16153 C CA . TRP A 1 97 ? 4.809 8.864 3.162 1.00 0.00 97 TRP A CA 9
ATOM 16154 C C . TRP A 1 97 ? 4.137 7.520 2.978 1.00 0.00 97 TRP A C 9
ATOM 16155 O O . TRP A 1 97 ? 3.017 7.438 2.461 1.00 0.00 97 TRP A O 9
ATOM 16176 N N . CYS A 1 98 ? 4.828 6.472 3.415 1.00 0.00 98 CYS A N 9
ATOM 16177 C CA . CYS A 1 98 ? 4.315 5.120 3.316 1.00 0.00 98 CYS A CA 9
ATOM 16178 C C . CYS A 1 98 ? 3.441 4.833 4.517 1.00 0.00 98 CYS A C 9
ATOM 16179 O O . CYS A 1 98 ? 3.908 4.916 5.665 1.00 0.00 98 CYS A O 9
ATOM 16186 N N . ARG A 1 99 ? 2.150 4.555 4.263 1.00 0.00 99 ARG A N 9
ATOM 16187 C CA . ARG A 1 99 ? 1.202 4.308 5.355 1.00 0.00 99 ARG A CA 9
ATOM 16188 C C . ARG A 1 99 ? 0.693 2.881 5.347 1.00 0.00 99 ARG A C 9
ATOM 16189 O O . ARG A 1 99 ? 0.212 2.385 4.329 1.00 0.00 99 ARG A O 9
ATOM 16210 N N . PHE A 1 100 ? 0.754 2.253 6.520 1.00 0.00 100 PHE A N 9
ATOM 16211 C CA . PHE A 1 100 ? 0.248 0.897 6.708 1.00 0.00 100 PHE A CA 9
ATOM 16212 C C . PHE A 1 100 ? -0.947 0.959 7.649 1.00 0.00 100 PHE A C 9
ATOM 16213 O O . PHE A 1 100 ? -0.819 1.414 8.794 1.00 0.00 100 PHE A O 9
ATOM 16230 N N . GLN A 1 101 ? -2.124 0.572 7.140 1.00 0.00 101 GLN A N 9
ATOM 16231 C CA . GLN A 1 101 ? -3.357 0.666 7.917 1.00 0.00 101 GLN A CA 9
ATOM 16232 C C . GLN A 1 101 ? -3.925 -0.712 8.252 1.00 0.00 101 GLN A C 9
ATOM 16233 O O . GLN A 1 101 ? -4.198 -1.528 7.361 1.00 0.00 101 GLN A O 9
ATOM 16247 N N . GLU A 1 102 ? -4.163 -0.917 9.544 1.00 0.00 102 GLU A N 9
ATOM 16248 C CA . GLU A 1 102 ? -4.776 -2.129 10.055 1.00 0.00 102 GLU A CA 9
ATOM 16249 C C . GLU A 1 102 ? -5.751 -1.749 11.161 1.00 0.00 102 GLU A C 9
ATOM 16250 O O . GLU A 1 102 ? -5.371 -1.051 12.111 1.00 0.00 102 GLU A O 9
ATOM 16262 N N . GLY A 1 103 ? -7.013 -2.158 11.011 1.00 0.00 103 GLY A N 9
ATOM 16263 C CA . GLY A 1 103 ? -8.046 -1.796 11.981 1.00 0.00 103 GLY A CA 9
ATOM 16264 C C . GLY A 1 103 ? -8.173 -0.273 12.066 1.00 0.00 103 GLY A C 9
ATOM 16265 O O . GLY A 1 103 ? -8.273 0.406 11.038 1.00 0.00 103 GLY A O 9
ATOM 16269 N N . ASP A 1 104 ? -8.154 0.257 13.293 1.00 0.00 104 ASP A N 9
ATOM 16270 C CA . ASP A 1 104 ? -8.251 1.710 13.517 1.00 0.00 104 ASP A CA 9
ATOM 16271 C C . ASP A 1 104 ? -6.879 2.349 13.831 1.00 0.00 104 ASP A C 9
ATOM 16272 O O . ASP A 1 104 ? -6.817 3.502 14.269 1.00 0.00 104 ASP A O 9
ATOM 16281 N N . TYR A 1 105 ? -5.789 1.582 13.638 1.00 0.00 105 TYR A N 9
ATOM 16282 C CA . TYR A 1 105 ? -4.434 2.066 13.939 1.00 0.00 105 TYR A CA 9
ATOM 16283 C C . TYR A 1 105 ? -3.515 1.917 12.711 1.00 0.00 105 TYR A C 9
ATOM 16284 O O . TYR A 1 105 ? -3.531 0.884 12.036 1.00 0.00 105 TYR A O 9
ATOM 16302 N N . TRP A 1 106 ? -2.703 2.959 12.448 1.00 0.00 106 TRP A N 9
ATOM 16303 C CA . TRP A 1 106 ? -1.764 2.937 11.321 1.00 0.00 106 TRP A CA 9
ATOM 16304 C C . TRP A 1 106 ? -0.466 3.679 11.667 1.00 0.00 106 TRP A C 9
ATOM 16305 O O . TRP A 1 106 ? -0.441 4.520 12.570 1.00 0.00 106 TRP A O 9
ATOM 16326 N N . ARG A 1 107 ? 0.601 3.364 10.927 1.00 0.00 107 ARG A N 9
ATOM 16327 C CA . ARG A 1 107 ? 1.908 3.995 11.126 1.00 0.00 107 ARG A CA 9
ATOM 16328 C C . ARG A 1 107 ? 2.420 4.559 9.799 1.00 0.00 107 ARG A C 9
ATOM 16329 O O . ARG A 1 107 ? 2.137 4.000 8.732 1.00 0.00 107 ARG A O 9
ATOM 16350 N N . GLU A 1 108 ? 3.091 5.720 9.866 1.00 0.00 108 GLU A N 9
ATOM 16351 C CA . GLU A 1 108 ? 3.539 6.415 8.656 1.00 0.00 108 GLU A CA 9
ATOM 16352 C C . GLU A 1 108 ? 5.026 6.812 8.708 1.00 0.00 108 GLU A C 9
ATOM 16353 O O . GLU A 1 108 ? 5.598 6.998 9.775 1.00 0.00 108 GLU A O 9
ATOM 16365 N N . THR A 1 109 ? 5.618 6.950 7.521 1.00 0.00 109 THR A N 9
ATOM 16366 C CA . THR A 1 109 ? 7.026 7.341 7.367 1.00 0.00 109 THR A CA 9
ATOM 16367 C C . THR A 1 109 ? 7.176 8.257 6.124 1.00 0.00 109 THR A C 9
ATOM 16368 O O . THR A 1 109 ? 6.196 8.832 5.682 1.00 0.00 109 THR A O 9
ATOM 16379 N N . SER A 1 110 ? 8.405 8.373 5.578 1.00 0.00 110 SER A N 9
ATOM 16380 C CA . SER A 1 110 ? 8.664 9.163 4.368 1.00 0.00 110 SER A CA 9
ATOM 16381 C C . SER A 1 110 ? 9.796 8.515 3.561 1.00 0.00 110 SER A C 9
ATOM 16382 O O . SER A 1 110 ? 10.651 7.838 4.126 1.00 0.00 110 SER A O 9
ATOM 16390 N N . VAL A 1 111 ? 9.769 8.697 2.236 1.00 0.00 111 VAL A N 9
ATOM 16391 C CA . VAL A 1 111 ? 10.766 8.074 1.338 1.00 0.00 111 VAL A CA 9
ATOM 16392 C C . VAL A 1 111 ? 11.356 9.112 0.377 1.00 0.00 111 VAL A C 9
ATOM 16393 O O . VAL A 1 111 ? 10.661 10.047 -0.043 1.00 0.00 111 VAL A O 9
ATOM 16406 N N . LEU A 1 112 ? 12.652 8.950 0.058 1.00 0.00 112 LEU A N 9
ATOM 16407 C CA . LEU A 1 112 ? 13.361 9.896 -0.821 1.00 0.00 112 LEU A CA 9
ATOM 16408 C C . LEU A 1 112 ? 13.160 9.538 -2.301 1.00 0.00 112 LEU A C 9
ATOM 16409 O O . LEU A 1 112 ? 13.612 8.484 -2.756 1.00 0.00 112 LEU A O 9
ATOM 16425 N N . LEU A 1 113 ? 12.514 10.448 -3.062 1.00 0.00 113 LEU A N 9
ATOM 16426 C CA . LEU A 1 113 ? 12.337 10.249 -4.510 1.00 0.00 113 LEU A CA 9
ATOM 16427 C C . LEU A 1 113 ? 12.678 11.529 -5.266 1.00 0.00 113 LEU A C 9
ATOM 16428 O O . LEU A 1 113 ? 12.135 12.597 -4.971 1.00 0.00 113 LEU A O 9
ATOM 16444 N N . GLN A 1 114 ? 13.554 11.405 -6.255 1.00 0.00 114 GLN A N 9
ATOM 16445 C CA . GLN A 1 114 ? 13.959 12.538 -7.092 1.00 0.00 114 GLN A CA 9
ATOM 16446 C C . GLN A 1 114 ? 13.816 12.179 -8.560 1.00 0.00 114 GLN A C 9
ATOM 16447 O O . GLN A 1 114 ? 14.025 11.032 -8.931 1.00 0.00 114 GLN A O 9
ATOM 16461 N N . VAL A 1 115 ? 13.427 13.153 -9.395 1.00 0.00 115 VAL A N 9
ATOM 16462 C CA . VAL A 1 115 ? 13.271 12.893 -10.836 1.00 0.00 115 VAL A CA 9
ATOM 16463 C C . VAL A 1 115 ? 14.187 13.804 -11.655 1.00 0.00 115 VAL A C 9
ATOM 16464 O O . VAL A 1 115 ? 14.228 15.019 -11.435 1.00 0.00 115 VAL A O 9
ATOM 16477 N N . ALA A 1 116 ? 14.909 13.204 -12.608 1.00 0.00 116 ALA A N 9
ATOM 16478 C CA . ALA A 1 116 ? 15.815 13.958 -13.477 1.00 0.00 116 ALA A CA 9
ATOM 16479 C C . ALA A 1 116 ? 15.025 14.846 -14.440 1.00 0.00 116 ALA A C 9
ATOM 16480 O O . ALA A 1 116 ? 13.958 14.454 -14.924 1.00 0.00 116 ALA A O 9
ATOM 16487 N N . ALA A 1 117 ? 15.558 16.043 -14.711 1.00 0.00 117 ALA A N 9
ATOM 16488 C CA . ALA A 1 117 ? 14.907 16.993 -15.616 1.00 0.00 117 ALA A CA 9
ATOM 16489 C C . ALA A 1 117 ? 15.467 16.866 -17.030 1.00 0.00 117 ALA A C 9
ATOM 16490 O O . ALA A 1 117 ? 14.863 17.413 -17.937 1.00 0.00 117 ALA A O 9
ATOM 16498 N N . MET A 1 1 ? -0.328 -5.084 18.696 1.00 0.00 1 MET A N 10
ATOM 16499 C CA . MET A 1 1 ? 0.717 -4.420 19.528 1.00 0.00 1 MET A CA 10
ATOM 16500 C C . MET A 1 1 ? 1.024 -3.026 18.941 1.00 0.00 1 MET A C 10
ATOM 16501 O O . MET A 1 1 ? 0.540 -2.013 19.457 1.00 0.00 1 MET A O 10
ATOM 16517 N N . ASP A 1 2 ? 1.812 -2.988 17.850 1.00 0.00 2 ASP A N 10
ATOM 16518 C CA . ASP A 1 2 ? 2.159 -1.732 17.185 1.00 0.00 2 ASP A CA 10
ATOM 16519 C C . ASP A 1 2 ? 2.839 -2.008 15.850 1.00 0.00 2 ASP A C 10
ATOM 16520 O O . ASP A 1 2 ? 3.617 -2.962 15.732 1.00 0.00 2 ASP A O 10
ATOM 16529 N N . PHE A 1 3 ? 2.557 -1.162 14.849 1.00 0.00 3 PHE A N 10
ATOM 16530 C CA . PHE A 1 3 ? 3.161 -1.316 13.524 1.00 0.00 3 PHE A CA 10
ATOM 16531 C C . PHE A 1 3 ? 3.690 0.014 13.031 1.00 0.00 3 PHE A C 10
ATOM 16532 O O . PHE A 1 3 ? 3.142 1.071 13.371 1.00 0.00 3 PHE A O 10
ATOM 16549 N N . ARG A 1 4 ? 4.756 -0.036 12.230 1.00 0.00 4 ARG A N 10
ATOM 16550 C CA . ARG A 1 4 ? 5.357 1.174 11.695 1.00 0.00 4 ARG A CA 10
ATOM 16551 C C . ARG A 1 4 ? 5.944 0.936 10.318 1.00 0.00 4 ARG A C 10
ATOM 16552 O O . ARG A 1 4 ? 6.204 -0.207 9.928 1.00 0.00 4 ARG A O 10
ATOM 16573 N N . VAL A 1 5 ? 6.154 2.025 9.594 1.00 0.00 5 VAL A N 10
ATOM 16574 C CA . VAL A 1 5 ? 6.719 1.973 8.252 1.00 0.00 5 VAL A CA 10
ATOM 16575 C C . VAL A 1 5 ? 8.122 2.547 8.283 1.00 0.00 5 VAL A C 10
ATOM 16576 O O . VAL A 1 5 ? 8.421 3.409 9.111 1.00 0.00 5 VAL A O 10
ATOM 16589 N N . VAL A 1 6 ? 8.996 2.034 7.411 1.00 0.00 6 VAL A N 10
ATOM 16590 C CA . VAL A 1 6 ? 10.381 2.491 7.385 1.00 0.00 6 VAL A CA 10
ATOM 16591 C C . VAL A 1 6 ? 10.562 3.462 6.237 1.00 0.00 6 VAL A C 10
ATOM 16592 O O . VAL A 1 6 ? 10.389 3.097 5.058 1.00 0.00 6 VAL A O 10
ATOM 16605 N N . GLY A 1 7 ? 10.920 4.691 6.595 1.00 0.00 7 GLY A N 10
ATOM 16606 C CA . GLY A 1 7 ? 11.148 5.747 5.636 1.00 0.00 7 GLY A CA 10
ATOM 16607 C C . GLY A 1 7 ? 12.643 5.897 5.323 1.00 0.00 7 GLY A C 10
ATOM 16608 O O . GLY A 1 7 ? 13.016 5.918 4.146 1.00 0.00 7 GLY A O 10
ATOM 16612 N N . PRO A 1 8 ? 13.535 5.983 6.350 1.00 0.00 8 PRO A N 10
ATOM 16613 C CA . PRO A 1 8 ? 14.998 6.104 6.095 1.00 0.00 8 PRO A CA 10
ATOM 16614 C C . PRO A 1 8 ? 15.468 5.009 5.151 1.00 0.00 8 PRO A C 10
ATOM 16615 O O . PRO A 1 8 ? 15.519 3.831 5.519 1.00 0.00 8 PRO A O 10
ATOM 16626 N N . ASN A 1 9 ? 15.798 5.416 3.934 1.00 0.00 9 ASN A N 10
ATOM 16627 C CA . ASN A 1 9 ? 16.258 4.501 2.905 1.00 0.00 9 ASN A CA 10
ATOM 16628 C C . ASN A 1 9 ? 16.985 5.261 1.798 1.00 0.00 9 ASN A C 10
ATOM 16629 O O . ASN A 1 9 ? 17.176 6.479 1.897 1.00 0.00 9 ASN A O 10
ATOM 16640 N N . LEU A 1 10 ? 17.441 4.531 0.783 1.00 0.00 10 LEU A N 10
ATOM 16641 C CA . LEU A 1 10 ? 18.217 5.123 -0.308 1.00 0.00 10 LEU A CA 10
ATOM 16642 C C . LEU A 1 10 ? 17.309 5.871 -1.304 1.00 0.00 10 LEU A C 10
ATOM 16643 O O . LEU A 1 10 ? 16.179 5.436 -1.546 1.00 0.00 10 LEU A O 10
ATOM 16659 N N . PRO A 1 11 ? 17.785 6.983 -1.922 1.00 0.00 11 PRO A N 10
ATOM 16660 C CA . PRO A 1 11 ? 16.975 7.740 -2.922 1.00 0.00 11 PRO A CA 10
ATOM 16661 C C . PRO A 1 11 ? 16.900 7.003 -4.255 1.00 0.00 11 PRO A C 10
ATOM 16662 O O . PRO A 1 11 ? 17.840 6.295 -4.632 1.00 0.00 11 PRO A O 10
ATOM 16673 N N . ILE A 1 12 ? 15.786 7.185 -4.977 1.00 0.00 12 ILE A N 10
ATOM 16674 C CA . ILE A 1 12 ? 15.610 6.535 -6.296 1.00 0.00 12 ILE A CA 10
ATOM 16675 C C . ILE A 1 12 ? 15.575 7.594 -7.409 1.00 0.00 12 ILE A C 10
ATOM 16676 O O . ILE A 1 12 ? 14.805 8.556 -7.339 1.00 0.00 12 ILE A O 10
ATOM 16692 N N . LEU A 1 13 ? 16.462 7.429 -8.405 1.00 0.00 13 LEU A N 10
ATOM 16693 C CA . LEU A 1 13 ? 16.587 8.391 -9.505 1.00 0.00 13 LEU A CA 10
ATOM 16694 C C . LEU A 1 13 ? 16.019 7.841 -10.816 1.00 0.00 13 LEU A C 10
ATOM 16695 O O . LEU A 1 13 ? 16.491 6.827 -11.336 1.00 0.00 13 LEU A O 10
ATOM 16711 N N . ALA A 1 14 ? 15.049 8.571 -11.372 1.00 0.00 14 ALA A N 10
ATOM 16712 C CA . ALA A 1 14 ? 14.450 8.233 -12.663 1.00 0.00 14 ALA A CA 10
ATOM 16713 C C . ALA A 1 14 ? 14.229 9.510 -13.475 1.00 0.00 14 ALA A C 10
ATOM 16714 O O . ALA A 1 14 ? 13.858 10.541 -12.916 1.00 0.00 14 ALA A O 10
ATOM 16721 N N . LYS A 1 15 ? 14.491 9.445 -14.788 1.00 0.00 15 LYS A N 10
ATOM 16722 C CA . LYS A 1 15 ? 14.345 10.624 -15.663 1.00 0.00 15 LYS A CA 10
ATOM 16723 C C . LYS A 1 15 ? 12.914 10.765 -16.182 1.00 0.00 15 LYS A C 10
ATOM 16724 O O . LYS A 1 15 ? 12.191 9.771 -16.305 1.00 0.00 15 LYS A O 10
ATOM 16743 N N . VAL A 1 16 ? 12.515 12.010 -16.488 1.00 0.00 16 VAL A N 10
ATOM 16744 C CA . VAL A 1 16 ? 11.171 12.287 -16.998 1.00 0.00 16 VAL A CA 10
ATOM 16745 C C . VAL A 1 16 ? 10.916 11.514 -18.305 1.00 0.00 16 VAL A C 10
ATOM 16746 O O . VAL A 1 16 ? 11.806 11.388 -19.149 1.00 0.00 16 VAL A O 10
ATOM 16759 N N . GLY A 1 17 ? 9.706 10.970 -18.426 1.00 0.00 17 GLY A N 10
ATOM 16760 C CA . GLY A 1 17 ? 9.321 10.160 -19.594 1.00 0.00 17 GLY A CA 10
ATOM 16761 C C . GLY A 1 17 ? 9.496 8.659 -19.305 1.00 0.00 17 GLY A C 10
ATOM 16762 O O . GLY A 1 17 ? 8.821 7.819 -19.907 1.00 0.00 17 GLY A O 10
ATOM 16766 N N . GLU A 1 18 ? 10.360 8.346 -18.328 1.00 0.00 18 GLU A N 10
ATOM 16767 C CA . GLU A 1 18 ? 10.582 6.976 -17.884 1.00 0.00 18 GLU A CA 10
ATOM 16768 C C . GLU A 1 18 ? 9.779 6.727 -16.617 1.00 0.00 18 GLU A C 10
ATOM 16769 O O . GLU A 1 18 ? 9.355 7.678 -15.959 1.00 0.00 18 GLU A O 10
ATOM 16781 N N . ASP A 1 19 ? 9.564 5.458 -16.279 1.00 0.00 19 ASP A N 10
ATOM 16782 C CA . ASP A 1 19 ? 8.805 5.116 -15.077 1.00 0.00 19 ASP A CA 10
ATOM 16783 C C . ASP A 1 19 ? 9.661 5.306 -13.818 1.00 0.00 19 ASP A C 10
ATOM 16784 O O . ASP A 1 19 ? 10.894 5.303 -13.888 1.00 0.00 19 ASP A O 10
ATOM 16793 N N . ALA A 1 20 ? 8.990 5.483 -12.675 1.00 0.00 20 ALA A N 10
ATOM 16794 C CA . ALA A 1 20 ? 9.667 5.694 -11.391 1.00 0.00 20 ALA A CA 10
ATOM 16795 C C . ALA A 1 20 ? 9.218 4.643 -10.384 1.00 0.00 20 ALA A C 10
ATOM 16796 O O . ALA A 1 20 ? 8.200 3.975 -10.595 1.00 0.00 20 ALA A O 10
ATOM 16803 N N . LEU A 1 21 ? 9.999 4.472 -9.303 1.00 0.00 21 LEU A N 10
ATOM 16804 C CA . LEU A 1 21 ? 9.678 3.459 -8.292 1.00 0.00 21 LEU A CA 10
ATOM 16805 C C . LEU A 1 21 ? 9.642 4.055 -6.896 1.00 0.00 21 LEU A C 10
ATOM 16806 O O . LEU A 1 21 ? 10.681 4.400 -6.333 1.00 0.00 21 LEU A O 10
ATOM 16822 N N . LEU A 1 22 ? 8.448 4.081 -6.316 1.00 0.00 22 LEU A N 10
ATOM 16823 C CA . LEU A 1 22 ? 8.255 4.557 -4.946 1.00 0.00 22 LEU A CA 10
ATOM 16824 C C . LEU A 1 22 ? 8.149 3.329 -4.033 1.00 0.00 22 LEU A C 10
ATOM 16825 O O . LEU A 1 22 ? 7.344 2.453 -4.302 1.00 0.00 22 LEU A O 10
ATOM 16841 N N . THR A 1 23 ? 8.986 3.241 -2.980 1.00 0.00 23 THR A N 10
ATOM 16842 C CA . THR A 1 23 ? 8.956 2.044 -2.103 1.00 0.00 23 THR A CA 10
ATOM 16843 C C . THR A 1 23 ? 9.252 2.351 -0.637 1.00 0.00 23 THR A C 10
ATOM 16844 O O . THR A 1 23 ? 9.971 3.287 -0.315 1.00 0.00 23 THR A O 10
ATOM 16855 N N . CYS A 1 24 ? 8.685 1.512 0.235 1.00 0.00 24 CYS A N 10
ATOM 16856 C CA . CYS A 1 24 ? 8.856 1.624 1.685 1.00 0.00 24 CYS A CA 10
ATOM 16857 C C . CYS A 1 24 ? 8.949 0.228 2.301 1.00 0.00 24 CYS A C 10
ATOM 16858 O O . CYS A 1 24 ? 8.560 -0.757 1.661 1.00 0.00 24 CYS A O 10
ATOM 16865 N N . GLN A 1 25 ? 9.465 0.133 3.546 1.00 0.00 25 GLN A N 10
ATOM 16866 C CA . GLN A 1 25 ? 9.593 -1.193 4.216 1.00 0.00 25 GLN A CA 10
ATOM 16867 C C . GLN A 1 25 ? 8.603 -1.305 5.374 1.00 0.00 25 GLN A C 10
ATOM 16868 O O . GLN A 1 25 ? 8.690 -0.553 6.348 1.00 0.00 25 GLN A O 10
ATOM 16882 N N . LEU A 1 26 ? 7.662 -2.251 5.258 1.00 0.00 26 LEU A N 10
ATOM 16883 C CA . LEU A 1 26 ? 6.645 -2.471 6.298 1.00 0.00 26 LEU A CA 10
ATOM 16884 C C . LEU A 1 26 ? 6.514 -3.955 6.637 1.00 0.00 26 LEU A C 10
ATOM 16885 O O . LEU A 1 26 ? 6.833 -4.815 5.815 1.00 0.00 26 LEU A O 10
ATOM 16901 N N . LEU A 1 27 ? 6.082 -4.251 7.873 1.00 0.00 27 LEU A N 10
ATOM 16902 C CA . LEU A 1 27 ? 5.938 -5.641 8.324 1.00 0.00 27 LEU A CA 10
ATOM 16903 C C . LEU A 1 27 ? 4.440 -5.980 8.593 1.00 0.00 27 LEU A C 10
ATOM 16904 O O . LEU A 1 27 ? 3.910 -5.601 9.640 1.00 0.00 27 LEU A O 10
ATOM 16920 N N . PRO A 1 28 ? 3.749 -6.718 7.684 1.00 0.00 28 PRO A N 10
ATOM 16921 C CA . PRO A 1 28 ? 2.319 -7.112 7.895 1.00 0.00 28 PRO A CA 10
ATOM 16922 C C . PRO A 1 28 ? 2.199 -8.307 8.838 1.00 0.00 28 PRO A C 10
ATOM 16923 O O . PRO A 1 28 ? 3.124 -9.122 8.930 1.00 0.00 28 PRO A O 10
ATOM 16934 N N . LYS A 1 29 ? 1.044 -8.427 9.506 1.00 0.00 29 LYS A N 10
ATOM 16935 C CA . LYS A 1 29 ? 0.802 -9.560 10.410 1.00 0.00 29 LYS A CA 10
ATOM 16936 C C . LYS A 1 29 ? 0.816 -10.869 9.623 1.00 0.00 29 LYS A C 10
ATOM 16937 O O . LYS A 1 29 ? 1.421 -11.858 10.045 1.00 0.00 29 LYS A O 10
ATOM 16956 N N . ARG A 1 30 ? 0.183 -10.837 8.451 1.00 0.00 30 ARG A N 10
ATOM 16957 C CA . ARG A 1 30 ? 0.138 -11.978 7.542 1.00 0.00 30 ARG A CA 10
ATOM 16958 C C . ARG A 1 30 ? -0.555 -11.563 6.250 1.00 0.00 30 ARG A C 10
ATOM 16959 O O . ARG A 1 30 ? -1.630 -10.962 6.294 1.00 0.00 30 ARG A O 10
ATOM 16980 N N . THR A 1 31 ? 0.084 -11.854 5.104 1.00 0.00 31 THR A N 10
ATOM 16981 C CA . THR A 1 31 ? -0.452 -11.480 3.784 1.00 0.00 31 THR A CA 10
ATOM 16982 C C . THR A 1 31 ? -1.027 -10.034 3.800 1.00 0.00 31 THR A C 10
ATOM 16983 O O . THR A 1 31 ? -0.726 -9.257 4.712 1.00 0.00 31 THR A O 10
ATOM 16994 N N . THR A 1 32 ? -1.834 -9.688 2.789 1.00 0.00 32 THR A N 10
ATOM 16995 C CA . THR A 1 32 ? -2.438 -8.346 2.701 1.00 0.00 32 THR A CA 10
ATOM 16996 C C . THR A 1 32 ? -3.940 -8.423 2.364 1.00 0.00 32 THR A C 10
ATOM 16997 O O . THR A 1 32 ? -4.502 -7.507 1.740 1.00 0.00 32 THR A O 10
ATOM 17008 N N . ALA A 1 33 ? -4.584 -9.514 2.808 1.00 0.00 33 ALA A N 10
ATOM 17009 C CA . ALA A 1 33 ? -6.019 -9.716 2.601 1.00 0.00 33 ALA A CA 10
ATOM 17010 C C . ALA A 1 33 ? -6.834 -8.643 3.327 1.00 0.00 33 ALA A C 10
ATOM 17011 O O . ALA A 1 33 ? -7.849 -8.167 2.816 1.00 0.00 33 ALA A O 10
ATOM 17018 N N . HIS A 1 34 ? -6.393 -8.294 4.540 1.00 0.00 34 HIS A N 10
ATOM 17019 C CA . HIS A 1 34 ? -7.090 -7.286 5.363 1.00 0.00 34 HIS A CA 10
ATOM 17020 C C . HIS A 1 34 ? -6.220 -6.034 5.592 1.00 0.00 34 HIS A C 10
ATOM 17021 O O . HIS A 1 34 ? -6.468 -5.265 6.526 1.00 0.00 34 HIS A O 10
ATOM 17035 N N . MET A 1 35 ? -5.196 -5.850 4.744 1.00 0.00 35 MET A N 10
ATOM 17036 C CA . MET A 1 35 ? -4.280 -4.706 4.866 1.00 0.00 35 MET A CA 10
ATOM 17037 C C . MET A 1 35 ? -4.585 -3.638 3.818 1.00 0.00 35 MET A C 10
ATOM 17038 O O . MET A 1 35 ? -5.067 -3.945 2.719 1.00 0.00 35 MET A O 10
ATOM 17052 N N . GLU A 1 36 ? -4.280 -2.384 4.167 1.00 0.00 36 GLU A N 10
ATOM 17053 C CA . GLU A 1 36 ? -4.487 -1.250 3.273 1.00 0.00 36 GLU A CA 10
ATOM 17054 C C . GLU A 1 36 ? -3.254 -0.347 3.325 1.00 0.00 36 GLU A C 10
ATOM 17055 O O . GLU A 1 36 ? -2.838 0.083 4.408 1.00 0.00 36 GLU A O 10
ATOM 17067 N N . VAL A 1 37 ? -2.676 -0.064 2.151 1.00 0.00 37 VAL A N 10
ATOM 17068 C CA . VAL A 1 37 ? -1.489 0.785 2.070 1.00 0.00 37 VAL A CA 10
ATOM 17069 C C . VAL A 1 37 ? -1.794 2.023 1.224 1.00 0.00 37 VAL A C 10
ATOM 17070 O O . VAL A 1 37 ? -2.311 1.914 0.107 1.00 0.00 37 VAL A O 10
ATOM 17083 N N . ARG A 1 38 ? -1.495 3.201 1.785 1.00 0.00 38 ARG A N 10
ATOM 17084 C CA . ARG A 1 38 ? -1.761 4.470 1.108 1.00 0.00 38 ARG A CA 10
ATOM 17085 C C . ARG A 1 38 ? -0.469 5.244 0.855 1.00 0.00 38 ARG A C 10
ATOM 17086 O O . ARG A 1 38 ? 0.317 5.476 1.777 1.00 0.00 38 ARG A O 10
ATOM 17107 N N . TRP A 1 39 ? -0.267 5.655 -0.407 1.00 0.00 39 TRP A N 10
ATOM 17108 C CA . TRP A 1 39 ? 0.915 6.416 -0.798 1.00 0.00 39 TRP A CA 10
ATOM 17109 C C . TRP A 1 39 ? 0.498 7.836 -1.203 1.00 0.00 39 TRP A C 10
ATOM 17110 O O . TRP A 1 39 ? -0.519 8.023 -1.892 1.00 0.00 39 TRP A O 10
ATOM 17131 N N . TYR A 1 40 ? 1.260 8.836 -0.735 1.00 0.00 40 TYR A N 10
ATOM 17132 C CA . TYR A 1 40 ? 0.940 10.247 -1.014 1.00 0.00 40 TYR A CA 10
ATOM 17133 C C . TYR A 1 40 ? 2.056 10.907 -1.813 1.00 0.00 40 TYR A C 10
ATOM 17134 O O . TYR A 1 40 ? 3.195 10.940 -1.367 1.00 0.00 40 TYR A O 10
ATOM 17152 N N . ARG A 1 41 ? 1.704 11.496 -2.964 1.00 0.00 41 ARG A N 10
ATOM 17153 C CA . ARG A 1 41 ? 2.686 12.200 -3.799 1.00 0.00 41 ARG A CA 10
ATOM 17154 C C . ARG A 1 41 ? 2.941 13.604 -3.249 1.00 0.00 41 ARG A C 10
ATOM 17155 O O . ARG A 1 41 ? 2.275 14.569 -3.636 1.00 0.00 41 ARG A O 10
ATOM 17176 N N . SER A 1 42 ? 3.886 13.699 -2.296 1.00 0.00 42 SER A N 10
ATOM 17177 C CA . SER A 1 42 ? 4.213 14.978 -1.640 1.00 0.00 42 SER A CA 10
ATOM 17178 C C . SER A 1 42 ? 2.950 15.700 -1.112 1.00 0.00 42 SER A C 10
ATOM 17179 O O . SER A 1 42 ? 2.997 16.896 -0.808 1.00 0.00 42 SER A O 10
ATOM 17187 N N . ASP A 1 43 ? 1.833 14.959 -0.997 1.00 0.00 43 ASP A N 10
ATOM 17188 C CA . ASP A 1 43 ? 0.575 15.505 -0.506 1.00 0.00 43 ASP A CA 10
ATOM 17189 C C . ASP A 1 43 ? -0.071 14.533 0.517 1.00 0.00 43 ASP A C 10
ATOM 17190 O O . ASP A 1 43 ? -0.967 13.759 0.149 1.00 0.00 43 ASP A O 10
ATOM 17199 N N . PRO A 1 44 ? 0.369 14.529 1.795 1.00 0.00 44 PRO A N 10
ATOM 17200 C CA . PRO A 1 44 ? -0.200 13.588 2.821 1.00 0.00 44 PRO A CA 10
ATOM 17201 C C . PRO A 1 44 ? -1.713 13.774 2.973 1.00 0.00 44 PRO A C 10
ATOM 17202 O O . PRO A 1 44 ? -2.440 12.816 3.255 1.00 0.00 44 PRO A O 10
ATOM 17213 N N . ASP A 1 45 ? -2.177 15.005 2.746 1.00 0.00 45 ASP A N 10
ATOM 17214 C CA . ASP A 1 45 ? -3.601 15.327 2.812 1.00 0.00 45 ASP A CA 10
ATOM 17215 C C . ASP A 1 45 ? -4.374 14.721 1.631 1.00 0.00 45 ASP A C 10
ATOM 17216 O O . ASP A 1 45 ? -5.559 14.397 1.761 1.00 0.00 45 ASP A O 10
ATOM 17225 N N . MET A 1 46 ? -3.711 14.629 0.462 1.00 0.00 46 MET A N 10
ATOM 17226 C CA . MET A 1 46 ? -4.361 14.130 -0.760 1.00 0.00 46 MET A CA 10
ATOM 17227 C C . MET A 1 46 ? -3.706 12.796 -1.257 1.00 0.00 46 MET A C 10
ATOM 17228 O O . MET A 1 46 ? -2.644 12.837 -1.884 1.00 0.00 46 MET A O 10
ATOM 17242 N N . PRO A 1 47 ? -4.345 11.616 -1.040 1.00 0.00 47 PRO A N 10
ATOM 17243 C CA . PRO A 1 47 ? -3.804 10.298 -1.548 1.00 0.00 47 PRO A CA 10
ATOM 17244 C C . PRO A 1 47 ? -3.923 10.183 -3.071 1.00 0.00 47 PRO A C 10
ATOM 17245 O O . PRO A 1 47 ? -4.855 10.734 -3.666 1.00 0.00 47 PRO A O 10
ATOM 17256 N N . VAL A 1 48 ? -2.977 9.455 -3.698 1.00 0.00 48 VAL A N 10
ATOM 17257 C CA . VAL A 1 48 ? -3.001 9.267 -5.163 1.00 0.00 48 VAL A CA 10
ATOM 17258 C C . VAL A 1 48 ? -3.489 7.861 -5.558 1.00 0.00 48 VAL A C 10
ATOM 17259 O O . VAL A 1 48 ? -4.291 7.716 -6.486 1.00 0.00 48 VAL A O 10
ATOM 17272 N N . ILE A 1 49 ? -3.001 6.834 -4.845 1.00 0.00 49 ILE A N 10
ATOM 17273 C CA . ILE A 1 49 ? -3.390 5.438 -5.122 1.00 0.00 49 ILE A CA 10
ATOM 17274 C C . ILE A 1 49 ? -3.147 4.557 -3.878 1.00 0.00 49 ILE A C 10
ATOM 17275 O O . ILE A 1 49 ? -2.191 4.791 -3.132 1.00 0.00 49 ILE A O 10
ATOM 17291 N N . MET A 1 50 ? -4.023 3.559 -3.651 1.00 0.00 50 MET A N 10
ATOM 17292 C CA . MET A 1 50 ? -3.897 2.684 -2.469 1.00 0.00 50 MET A CA 10
ATOM 17293 C C . MET A 1 50 ? -4.052 1.198 -2.821 1.00 0.00 50 MET A C 10
ATOM 17294 O O . MET A 1 50 ? -4.715 0.841 -3.799 1.00 0.00 50 MET A O 10
ATOM 17308 N N . TYR A 1 51 ? -3.418 0.345 -2.006 1.00 0.00 51 TYR A N 10
ATOM 17309 C CA . TYR A 1 51 ? -3.450 -1.107 -2.201 1.00 0.00 51 TYR A CA 10
ATOM 17310 C C . TYR A 1 51 ? -4.218 -1.766 -1.050 1.00 0.00 51 TYR A C 10
ATOM 17311 O O . TYR A 1 51 ? -3.805 -1.668 0.108 1.00 0.00 51 TYR A O 10
ATOM 17329 N N . ARG A 1 52 ? -5.363 -2.392 -1.369 1.00 0.00 52 ARG A N 10
ATOM 17330 C CA . ARG A 1 52 ? -6.221 -3.003 -0.341 1.00 0.00 52 ARG A CA 10
ATOM 17331 C C . ARG A 1 52 ? -6.707 -4.402 -0.756 1.00 0.00 52 ARG A C 10
ATOM 17332 O O . ARG A 1 52 ? -7.084 -4.626 -1.910 1.00 0.00 52 ARG A O 10
ATOM 17353 N N . ASP A 1 53 ? -6.734 -5.319 0.220 1.00 0.00 53 ASP A N 10
ATOM 17354 C CA . ASP A 1 53 ? -7.220 -6.686 -0.002 1.00 0.00 53 ASP A CA 10
ATOM 17355 C C . ASP A 1 53 ? -6.469 -7.374 -1.149 1.00 0.00 53 ASP A C 10
ATOM 17356 O O . ASP A 1 53 ? -7.062 -8.115 -1.951 1.00 0.00 53 ASP A O 10
ATOM 17365 N N . GLY A 1 54 ? -5.155 -7.159 -1.192 1.00 0.00 54 GLY A N 10
ATOM 17366 C CA . GLY A 1 54 ? -4.302 -7.786 -2.211 1.00 0.00 54 GLY A CA 10
ATOM 17367 C C . GLY A 1 54 ? -4.556 -7.210 -3.617 1.00 0.00 54 GLY A C 10
ATOM 17368 O O . GLY A 1 54 ? -4.126 -7.801 -4.615 1.00 0.00 54 GLY A O 10
ATOM 17372 N N . ALA A 1 55 ? -5.263 -6.068 -3.692 1.00 0.00 55 ALA A N 10
ATOM 17373 C CA . ALA A 1 55 ? -5.572 -5.439 -4.975 1.00 0.00 55 ALA A CA 10
ATOM 17374 C C . ALA A 1 55 ? -5.606 -3.920 -4.851 1.00 0.00 55 ALA A C 10
ATOM 17375 O O . ALA A 1 55 ? -6.021 -3.383 -3.825 1.00 0.00 55 ALA A O 10
ATOM 17382 N N . GLU A 1 56 ? -5.183 -3.239 -5.919 1.00 0.00 56 GLU A N 10
ATOM 17383 C CA . GLU A 1 56 ? -5.171 -1.775 -5.959 1.00 0.00 56 GLU A CA 10
ATOM 17384 C C . GLU A 1 56 ? -6.507 -1.231 -6.476 1.00 0.00 56 GLU A C 10
ATOM 17385 O O . GLU A 1 56 ? -7.195 -1.901 -7.252 1.00 0.00 56 GLU A O 10
ATOM 17397 N N . VAL A 1 57 ? -6.856 -0.004 -6.057 1.00 0.00 57 VAL A N 10
ATOM 17398 C CA . VAL A 1 57 ? -8.103 0.629 -6.505 1.00 0.00 57 VAL A CA 10
ATOM 17399 C C . VAL A 1 57 ? -8.127 0.734 -8.028 1.00 0.00 57 VAL A C 10
ATOM 17400 O O . VAL A 1 57 ? -7.075 0.679 -8.676 1.00 0.00 57 VAL A O 10
ATOM 17413 N N . THR A 1 58 ? -9.335 0.833 -8.598 1.00 0.00 58 THR A N 10
ATOM 17414 C CA . THR A 1 58 ? -9.499 0.881 -10.057 1.00 0.00 58 THR A CA 10
ATOM 17415 C C . THR A 1 58 ? -10.446 2.004 -10.483 1.00 0.00 58 THR A C 10
ATOM 17416 O O . THR A 1 58 ? -11.352 2.385 -9.735 1.00 0.00 58 THR A O 10
ATOM 17427 N N . GLY A 1 59 ? -10.227 2.522 -11.700 1.00 0.00 59 GLY A N 10
ATOM 17428 C CA . GLY A 1 59 ? -11.057 3.593 -12.246 1.00 0.00 59 GLY A CA 10
ATOM 17429 C C . GLY A 1 59 ? -12.109 3.035 -13.195 1.00 0.00 59 GLY A C 10
ATOM 17430 O O . GLY A 1 59 ? -11.791 2.284 -14.121 1.00 0.00 59 GLY A O 10
ATOM 17434 N N . LEU A 1 60 ? -13.363 3.400 -12.944 1.00 0.00 60 LEU A N 10
ATOM 17435 C CA . LEU A 1 60 ? -14.487 2.934 -13.750 1.00 0.00 60 LEU A CA 10
ATOM 17436 C C . LEU A 1 60 ? -14.355 3.380 -15.240 1.00 0.00 60 LEU A C 10
ATOM 17437 O O . LEU A 1 60 ? -14.514 2.544 -16.135 1.00 0.00 60 LEU A O 10
ATOM 17453 N N . PRO A 1 61 ? -14.109 4.687 -15.540 1.00 0.00 61 PRO A N 10
ATOM 17454 C CA . PRO A 1 61 ? -14.045 5.172 -16.961 1.00 0.00 61 PRO A CA 10
ATOM 17455 C C . PRO A 1 61 ? -12.872 4.592 -17.775 1.00 0.00 61 PRO A C 10
ATOM 17456 O O . PRO A 1 61 ? -13.098 3.831 -18.723 1.00 0.00 61 PRO A O 10
ATOM 17467 N N . MET A 1 62 ? -11.625 4.992 -17.443 1.00 0.00 62 MET A N 10
ATOM 17468 C CA . MET A 1 62 ? -10.447 4.535 -18.212 1.00 0.00 62 MET A CA 10
ATOM 17469 C C . MET A 1 62 ? -9.215 4.274 -17.325 1.00 0.00 62 MET A C 10
ATOM 17470 O O . MET A 1 62 ? -8.093 4.194 -17.839 1.00 0.00 62 MET A O 10
ATOM 17484 N N . GLU A 1 63 ? -9.422 4.141 -16.007 1.00 0.00 63 GLU A N 10
ATOM 17485 C CA . GLU A 1 63 ? -8.306 3.890 -15.077 1.00 0.00 63 GLU A CA 10
ATOM 17486 C C . GLU A 1 63 ? -7.253 5.019 -15.185 1.00 0.00 63 GLU A C 10
ATOM 17487 O O . GLU A 1 63 ? -6.063 4.769 -15.442 1.00 0.00 63 GLU A O 10
ATOM 17499 N N . GLY A 1 64 ? -7.710 6.265 -15.007 1.00 0.00 64 GLY A N 10
ATOM 17500 C CA . GLY A 1 64 ? -6.826 7.429 -15.109 1.00 0.00 64 GLY A CA 10
ATOM 17501 C C . GLY A 1 64 ? -5.699 7.374 -14.078 1.00 0.00 64 GLY A C 10
ATOM 17502 O O . GLY A 1 64 ? -4.540 7.647 -14.404 1.00 0.00 64 GLY A O 10
ATOM 17506 N N . TYR A 1 65 ? -6.046 7.017 -12.833 1.00 0.00 65 TYR A N 10
ATOM 17507 C CA . TYR A 1 65 ? -5.054 6.924 -11.750 1.00 0.00 65 TYR A CA 10
ATOM 17508 C C . TYR A 1 65 ? -4.547 5.491 -11.583 1.00 0.00 65 TYR A C 10
ATOM 17509 O O . TYR A 1 65 ? -3.347 5.262 -11.388 1.00 0.00 65 TYR A O 10
ATOM 17527 N N . GLY A 1 66 ? -5.480 4.533 -11.644 1.00 0.00 66 GLY A N 10
ATOM 17528 C CA . GLY A 1 66 ? -5.152 3.117 -11.477 1.00 0.00 66 GLY A CA 10
ATOM 17529 C C . GLY A 1 66 ? -4.187 2.641 -12.552 1.00 0.00 66 GLY A C 10
ATOM 17530 O O . GLY A 1 66 ? -3.272 1.860 -12.274 1.00 0.00 66 GLY A O 10
ATOM 17534 N N . GLY A 1 67 ? -4.406 3.110 -13.783 1.00 0.00 67 GLY A N 10
ATOM 17535 C CA . GLY A 1 67 ? -3.567 2.727 -14.913 1.00 0.00 67 GLY A CA 10
ATOM 17536 C C . GLY A 1 67 ? -2.115 3.149 -14.692 1.00 0.00 67 GLY A C 10
ATOM 17537 O O . GLY A 1 67 ? -1.189 2.409 -15.035 1.00 0.00 67 GLY A O 10
ATOM 17541 N N . ARG A 1 68 ? -1.928 4.354 -14.135 1.00 0.00 68 ARG A N 10
ATOM 17542 C CA . ARG A 1 68 ? -0.582 4.890 -13.887 1.00 0.00 68 ARG A CA 10
ATOM 17543 C C . ARG A 1 68 ? 0.172 4.038 -12.869 1.00 0.00 68 ARG A C 10
ATOM 17544 O O . ARG A 1 68 ? 1.381 3.834 -13.001 1.00 0.00 68 ARG A O 10
ATOM 17565 N N . ALA A 1 69 ? -0.540 3.602 -11.812 1.00 0.00 69 ALA A N 10
ATOM 17566 C CA . ALA A 1 69 ? 0.085 2.850 -10.719 1.00 0.00 69 ALA A CA 10
ATOM 17567 C C . ALA A 1 69 ? -0.170 1.341 -10.823 1.00 0.00 69 ALA A C 10
ATOM 17568 O O . ALA A 1 69 ? -1.304 0.903 -11.031 1.00 0.00 69 ALA A O 10
ATOM 17575 N N . GLU A 1 70 ? 0.897 0.561 -10.617 1.00 0.00 70 GLU A N 10
ATOM 17576 C CA . GLU A 1 70 ? 0.818 -0.901 -10.621 1.00 0.00 70 GLU A CA 10
ATOM 17577 C C . GLU A 1 70 ? 1.654 -1.466 -9.471 1.00 0.00 70 GLU A C 10
ATOM 17578 O O . GLU A 1 70 ? 2.657 -0.864 -9.082 1.00 0.00 70 GLU A O 10
ATOM 17590 N N . TRP A 1 71 ? 1.234 -2.619 -8.922 1.00 0.00 71 TRP A N 10
ATOM 17591 C CA . TRP A 1 71 ? 1.960 -3.238 -7.802 1.00 0.00 71 TRP A CA 10
ATOM 17592 C C . TRP A 1 71 ? 3.088 -4.137 -8.300 1.00 0.00 71 TRP A C 10
ATOM 17593 O O . TRP A 1 71 ? 2.842 -5.116 -9.013 1.00 0.00 71 TRP A O 10
ATOM 17614 N N . MET A 1 72 ? 4.322 -3.815 -7.893 1.00 0.00 72 MET A N 10
ATOM 17615 C CA . MET A 1 72 ? 5.481 -4.614 -8.274 1.00 0.00 72 MET A CA 10
ATOM 17616 C C . MET A 1 72 ? 6.403 -4.835 -7.071 1.00 0.00 72 MET A C 10
ATOM 17617 O O . MET A 1 72 ? 7.212 -3.968 -6.730 1.00 0.00 72 MET A O 10
ATOM 17631 N N . GLU A 1 73 ? 6.287 -6.017 -6.458 1.00 0.00 73 GLU A N 10
ATOM 17632 C CA . GLU A 1 73 ? 7.127 -6.382 -5.313 1.00 0.00 73 GLU A CA 10
ATOM 17633 C C . GLU A 1 73 ? 8.601 -6.407 -5.730 1.00 0.00 73 GLU A C 10
ATOM 17634 O O . GLU A 1 73 ? 8.933 -6.873 -6.826 1.00 0.00 73 GLU A O 10
ATOM 17646 N N . ASP A 1 74 ? 9.475 -5.870 -4.866 1.00 0.00 74 ASP A N 10
ATOM 17647 C CA . ASP A 1 74 ? 10.909 -5.802 -5.166 1.00 0.00 74 ASP A CA 10
ATOM 17648 C C . ASP A 1 74 ? 11.604 -7.136 -4.894 1.00 0.00 74 ASP A C 10
ATOM 17649 O O . ASP A 1 74 ? 10.975 -8.093 -4.434 1.00 0.00 74 ASP A O 10
ATOM 17658 N N . SER A 1 75 ? 12.907 -7.188 -5.197 1.00 0.00 75 SER A N 10
ATOM 17659 C CA . SER A 1 75 ? 13.706 -8.406 -5.005 1.00 0.00 75 SER A CA 10
ATOM 17660 C C . SER A 1 75 ? 13.957 -8.711 -3.518 1.00 0.00 75 SER A C 10
ATOM 17661 O O . SER A 1 75 ? 14.268 -9.851 -3.162 1.00 0.00 75 SER A O 10
ATOM 17669 N N . THR A 1 76 ? 13.836 -7.683 -2.661 1.00 0.00 76 THR A N 10
ATOM 17670 C CA . THR A 1 76 ? 14.071 -7.846 -1.222 1.00 0.00 76 THR A CA 10
ATOM 17671 C C . THR A 1 76 ? 13.038 -8.813 -0.618 1.00 0.00 76 THR A C 10
ATOM 17672 O O . THR A 1 76 ? 13.375 -9.647 0.225 1.00 0.00 76 THR A O 10
ATOM 17683 N N . GLU A 1 77 ? 11.788 -8.706 -1.087 1.00 0.00 77 GLU A N 10
ATOM 17684 C CA . GLU A 1 77 ? 10.695 -9.583 -0.632 1.00 0.00 77 GLU A CA 10
ATOM 17685 C C . GLU A 1 77 ? 10.714 -9.788 0.902 1.00 0.00 77 GLU A C 10
ATOM 17686 O O . GLU A 1 77 ? 10.237 -10.812 1.406 1.00 0.00 77 GLU A O 10
ATOM 17698 N N . GLU A 1 78 ? 11.251 -8.799 1.633 1.00 0.00 78 GLU A N 10
ATOM 17699 C CA . GLU A 1 78 ? 11.309 -8.866 3.099 1.00 0.00 78 GLU A CA 10
ATOM 17700 C C . GLU A 1 78 ? 10.308 -7.870 3.719 1.00 0.00 78 GLU A C 10
ATOM 17701 O O . GLU A 1 78 ? 10.670 -7.016 4.546 1.00 0.00 78 GLU A O 10
ATOM 17713 N N . GLY A 1 79 ? 9.044 -7.979 3.292 1.00 0.00 79 GLY A N 10
ATOM 17714 C CA . GLY A 1 79 ? 7.977 -7.090 3.774 1.00 0.00 79 GLY A CA 10
ATOM 17715 C C . GLY A 1 79 ? 7.985 -5.724 3.050 1.00 0.00 79 GLY A C 10
ATOM 17716 O O . GLY A 1 79 ? 7.167 -4.851 3.355 1.00 0.00 79 GLY A O 10
ATOM 17720 N N . SER A 1 80 ? 8.915 -5.549 2.095 1.00 0.00 80 SER A N 10
ATOM 17721 C CA . SER A 1 80 ? 9.028 -4.303 1.349 1.00 0.00 80 SER A CA 10
ATOM 17722 C C . SER A 1 80 ? 8.116 -4.325 0.131 1.00 0.00 80 SER A C 10
ATOM 17723 O O . SER A 1 80 ? 8.009 -5.348 -0.555 1.00 0.00 80 SER A O 10
ATOM 17731 N N . VAL A 1 81 ? 7.478 -3.186 -0.144 1.00 0.00 81 VAL A N 10
ATOM 17732 C CA . VAL A 1 81 ? 6.587 -3.057 -1.302 1.00 0.00 81 VAL A CA 10
ATOM 17733 C C . VAL A 1 81 ? 6.945 -1.814 -2.111 1.00 0.00 81 VAL A C 10
ATOM 17734 O O . VAL A 1 81 ? 7.471 -0.842 -1.563 1.00 0.00 81 VAL A O 10
ATOM 17747 N N . ALA A 1 82 ? 6.663 -1.858 -3.417 1.00 0.00 82 ALA A N 10
ATOM 17748 C CA . ALA A 1 82 ? 6.971 -0.738 -4.306 1.00 0.00 82 ALA A CA 10
ATOM 17749 C C . ALA A 1 82 ? 5.829 -0.476 -5.278 1.00 0.00 82 ALA A C 10
ATOM 17750 O O . ALA A 1 82 ? 5.195 -1.411 -5.785 1.00 0.00 82 ALA A O 10
ATOM 17757 N N . LEU A 1 83 ? 5.588 0.805 -5.541 1.00 0.00 83 LEU A N 10
ATOM 17758 C CA . LEU A 1 83 ? 4.548 1.234 -6.453 1.00 0.00 83 LEU A CA 10
ATOM 17759 C C . LEU A 1 83 ? 5.170 1.668 -7.780 1.00 0.00 83 LEU A C 10
ATOM 17760 O O . LEU A 1 83 ? 6.025 2.561 -7.813 1.00 0.00 83 LEU A O 10
ATOM 17776 N N . LYS A 1 84 ? 4.739 1.024 -8.864 1.00 0.00 84 LYS A N 10
ATOM 17777 C CA . LYS A 1 84 ? 5.249 1.329 -10.196 1.00 0.00 84 LYS A CA 10
ATOM 17778 C C . LYS A 1 84 ? 4.396 2.421 -10.847 1.00 0.00 84 LYS A C 10
ATOM 17779 O O . LYS A 1 84 ? 3.228 2.199 -11.158 1.00 0.00 84 LYS A O 10
ATOM 17798 N N . ILE A 1 85 ? 5.010 3.588 -11.075 1.00 0.00 85 ILE A N 10
ATOM 17799 C CA . ILE A 1 85 ? 4.329 4.719 -11.713 1.00 0.00 85 ILE A CA 10
ATOM 17800 C C . ILE A 1 85 ? 5.002 5.044 -13.053 1.00 0.00 85 ILE A C 10
ATOM 17801 O O . ILE A 1 85 ? 6.200 5.332 -13.098 1.00 0.00 85 ILE A O 10
ATOM 17817 N N . ARG A 1 86 ? 4.231 4.940 -14.139 1.00 0.00 86 ARG A N 10
ATOM 17818 C CA . ARG A 1 86 ? 4.766 5.165 -15.479 1.00 0.00 86 ARG A CA 10
ATOM 17819 C C . ARG A 1 86 ? 4.751 6.647 -15.881 1.00 0.00 86 ARG A C 10
ATOM 17820 O O . ARG A 1 86 ? 3.892 7.416 -15.447 1.00 0.00 86 ARG A O 10
ATOM 17841 N N . GLN A 1 87 ? 5.700 7.015 -16.746 1.00 0.00 87 GLN A N 10
ATOM 17842 C CA . GLN A 1 87 ? 5.812 8.386 -17.268 1.00 0.00 87 GLN A CA 10
ATOM 17843 C C . GLN A 1 87 ? 6.027 9.417 -16.139 1.00 0.00 87 GLN A C 10
ATOM 17844 O O . GLN A 1 87 ? 5.248 10.371 -15.983 1.00 0.00 87 GLN A O 10
ATOM 17858 N N . VAL A 1 88 ? 7.095 9.211 -15.354 1.00 0.00 88 VAL A N 10
ATOM 17859 C CA . VAL A 1 88 ? 7.427 10.108 -14.241 1.00 0.00 88 VAL A CA 10
ATOM 17860 C C . VAL A 1 88 ? 7.659 11.553 -14.734 1.00 0.00 88 VAL A C 10
ATOM 17861 O O . VAL A 1 88 ? 7.997 11.773 -15.901 1.00 0.00 88 VAL A O 10
ATOM 17874 N N . GLN A 1 89 ? 7.474 12.521 -13.829 1.00 0.00 89 GLN A N 10
ATOM 17875 C CA . GLN A 1 89 ? 7.665 13.950 -14.163 1.00 0.00 89 GLN A CA 10
ATOM 17876 C C . GLN A 1 89 ? 8.114 14.796 -12.926 1.00 0.00 89 GLN A C 10
ATOM 17877 O O . GLN A 1 89 ? 8.136 14.282 -11.788 1.00 0.00 89 GLN A O 10
ATOM 17891 N N . PRO A 1 90 ? 8.537 16.071 -13.125 1.00 0.00 90 PRO A N 10
ATOM 17892 C CA . PRO A 1 90 ? 9.053 16.929 -12.004 1.00 0.00 90 PRO A CA 10
ATOM 17893 C C . PRO A 1 90 ? 8.119 16.964 -10.797 1.00 0.00 90 PRO A C 10
ATOM 17894 O O . PRO A 1 90 ? 8.590 16.998 -9.654 1.00 0.00 90 PRO A O 10
ATOM 17905 N N . SER A 1 91 ? 6.799 16.968 -11.043 1.00 0.00 91 SER A N 10
ATOM 17906 C CA . SER A 1 91 ? 5.833 17.009 -9.941 1.00 0.00 91 SER A CA 10
ATOM 17907 C C . SER A 1 91 ? 5.970 15.765 -9.048 1.00 0.00 91 SER A C 10
ATOM 17908 O O . SER A 1 91 ? 5.827 15.861 -7.825 1.00 0.00 91 SER A O 10
ATOM 17916 N N . ASP A 1 92 ? 6.340 14.616 -9.658 1.00 0.00 92 ASP A N 10
ATOM 17917 C CA . ASP A 1 92 ? 6.598 13.388 -8.885 1.00 0.00 92 ASP A CA 10
ATOM 17918 C C . ASP A 1 92 ? 7.799 13.574 -7.968 1.00 0.00 92 ASP A C 10
ATOM 17919 O O . ASP A 1 92 ? 7.823 13.055 -6.848 1.00 0.00 92 ASP A O 10
ATOM 17928 N N . ASP A 1 93 ? 8.800 14.333 -8.451 1.00 0.00 93 ASP A N 10
ATOM 17929 C CA . ASP A 1 93 ? 10.019 14.607 -7.665 1.00 0.00 93 ASP A CA 10
ATOM 17930 C C . ASP A 1 93 ? 9.647 15.076 -6.258 1.00 0.00 93 ASP A C 10
ATOM 17931 O O . ASP A 1 93 ? 8.853 16.008 -6.096 1.00 0.00 93 ASP A O 10
ATOM 17940 N N . GLY A 1 94 ? 10.209 14.404 -5.251 1.00 0.00 94 GLY A N 10
ATOM 17941 C CA . GLY A 1 94 ? 9.925 14.725 -3.855 1.00 0.00 94 GLY A CA 10
ATOM 17942 C C . GLY A 1 94 ? 9.839 13.457 -3.018 1.00 0.00 94 GLY A C 10
ATOM 17943 O O . GLY A 1 94 ? 10.392 12.418 -3.394 1.00 0.00 94 GLY A O 10
ATOM 17947 N N . GLN A 1 95 ? 9.148 13.550 -1.877 1.00 0.00 95 GLN A N 10
ATOM 17948 C CA . GLN A 1 95 ? 8.990 12.407 -0.972 1.00 0.00 95 GLN A CA 10
ATOM 17949 C C . GLN A 1 95 ? 7.538 11.947 -0.924 1.00 0.00 95 GLN A C 10
ATOM 17950 O O . GLN A 1 95 ? 6.613 12.746 -1.145 1.00 0.00 95 GLN A O 10
ATOM 17964 N N . TYR A 1 96 ? 7.335 10.653 -0.620 1.00 0.00 96 TYR A N 10
ATOM 17965 C CA . TYR A 1 96 ? 5.992 10.096 -0.523 1.00 0.00 96 TYR A CA 10
ATOM 17966 C C . TYR A 1 96 ? 5.823 9.303 0.781 1.00 0.00 96 TYR A C 10
ATOM 17967 O O . TYR A 1 96 ? 6.758 8.641 1.245 1.00 0.00 96 TYR A O 10
ATOM 17985 N N . TRP A 1 97 ? 4.655 9.461 1.405 1.00 0.00 97 TRP A N 10
ATOM 17986 C CA . TRP A 1 97 ? 4.378 8.839 2.690 1.00 0.00 97 TRP A CA 10
ATOM 17987 C C . TRP A 1 97 ? 3.772 7.458 2.496 1.00 0.00 97 TRP A C 10
ATOM 17988 O O . TRP A 1 97 ? 2.734 7.312 1.847 1.00 0.00 97 TRP A O 10
ATOM 18009 N N . CYS A 1 98 ? 4.415 6.456 3.089 1.00 0.00 98 CYS A N 10
ATOM 18010 C CA . CYS A 1 98 ? 3.947 5.081 3.017 1.00 0.00 98 CYS A CA 10
ATOM 18011 C C . CYS A 1 98 ? 3.201 4.729 4.306 1.00 0.00 98 CYS A C 10
ATOM 18012 O O . CYS A 1 98 ? 3.800 4.664 5.369 1.00 0.00 98 CYS A O 10
ATOM 18019 N N . ARG A 1 99 ? 1.878 4.553 4.192 1.00 0.00 99 ARG A N 10
ATOM 18020 C CA . ARG A 1 99 ? 1.009 4.284 5.332 1.00 0.00 99 ARG A CA 10
ATOM 18021 C C . ARG A 1 99 ? 0.585 2.812 5.360 1.00 0.00 99 ARG A C 10
ATOM 18022 O O . ARG A 1 99 ? 0.184 2.264 4.343 1.00 0.00 99 ARG A O 10
ATOM 18043 N N . PHE A 1 100 ? 0.654 2.201 6.549 1.00 0.00 100 PHE A N 10
ATOM 18044 C CA . PHE A 1 100 ? 0.233 0.807 6.733 1.00 0.00 100 PHE A CA 10
ATOM 18045 C C . PHE A 1 100 ? -0.980 0.773 7.661 1.00 0.00 100 PHE A C 10
ATOM 18046 O O . PHE A 1 100 ? -0.900 1.209 8.814 1.00 0.00 100 PHE A O 10
ATOM 18063 N N . GLN A 1 101 ? -2.118 0.302 7.129 1.00 0.00 101 GLN A N 10
ATOM 18064 C CA . GLN A 1 101 ? -3.370 0.270 7.893 1.00 0.00 101 GLN A CA 10
ATOM 18065 C C . GLN A 1 101 ? -3.793 -1.146 8.235 1.00 0.00 101 GLN A C 10
ATOM 18066 O O . GLN A 1 101 ? -3.851 -2.022 7.364 1.00 0.00 101 GLN A O 10
ATOM 18080 N N . GLU A 1 102 ? -4.144 -1.340 9.505 1.00 0.00 102 GLU A N 10
ATOM 18081 C CA . GLU A 1 102 ? -4.634 -2.615 9.990 1.00 0.00 102 GLU A CA 10
ATOM 18082 C C . GLU A 1 102 ? -5.479 -2.404 11.250 1.00 0.00 102 GLU A C 10
ATOM 18083 O O . GLU A 1 102 ? -5.087 -1.644 12.144 1.00 0.00 102 GLU A O 10
ATOM 18095 N N . GLY A 1 103 ? -6.657 -3.035 11.293 1.00 0.00 103 GLY A N 10
ATOM 18096 C CA . GLY A 1 103 ? -7.560 -2.875 12.436 1.00 0.00 103 GLY A CA 10
ATOM 18097 C C . GLY A 1 103 ? -7.852 -1.393 12.681 1.00 0.00 103 GLY A C 10
ATOM 18098 O O . GLY A 1 103 ? -8.225 -0.664 11.757 1.00 0.00 103 GLY A O 10
ATOM 18102 N N . ASP A 1 104 ? -7.664 -0.959 13.930 1.00 0.00 104 ASP A N 10
ATOM 18103 C CA . ASP A 1 104 ? -7.890 0.444 14.312 1.00 0.00 104 ASP A CA 10
ATOM 18104 C C . ASP A 1 104 ? -6.567 1.229 14.465 1.00 0.00 104 ASP A C 10
ATOM 18105 O O . ASP A 1 104 ? -6.563 2.330 15.024 1.00 0.00 104 ASP A O 10
ATOM 18114 N N . TYR A 1 105 ? -5.447 0.645 13.993 1.00 0.00 105 TYR A N 10
ATOM 18115 C CA . TYR A 1 105 ? -4.129 1.289 14.114 1.00 0.00 105 TYR A CA 10
ATOM 18116 C C . TYR A 1 105 ? -3.417 1.373 12.768 1.00 0.00 105 TYR A C 10
ATOM 18117 O O . TYR A 1 105 ? -3.444 0.422 11.981 1.00 0.00 105 TYR A O 10
ATOM 18135 N N . TRP A 1 106 ? -2.718 2.497 12.543 1.00 0.00 106 TRP A N 10
ATOM 18136 C CA . TRP A 1 106 ? -1.923 2.682 11.330 1.00 0.00 106 TRP A CA 10
ATOM 18137 C C . TRP A 1 106 ? -0.705 3.569 11.615 1.00 0.00 106 TRP A C 10
ATOM 18138 O O . TRP A 1 106 ? -0.690 4.322 12.594 1.00 0.00 106 TRP A O 10
ATOM 18159 N N . ARG A 1 107 ? 0.292 3.483 10.744 1.00 0.00 107 ARG A N 10
ATOM 18160 C CA . ARG A 1 107 ? 1.507 4.285 10.871 1.00 0.00 107 ARG A CA 10
ATOM 18161 C C . ARG A 1 107 ? 2.076 4.594 9.488 1.00 0.00 107 ARG A C 10
ATOM 18162 O O . ARG A 1 107 ? 1.934 3.787 8.562 1.00 0.00 107 ARG A O 10
ATOM 18183 N N . GLU A 1 108 ? 2.673 5.791 9.334 1.00 0.00 108 GLU A N 10
ATOM 18184 C CA . GLU A 1 108 ? 3.205 6.216 8.021 1.00 0.00 108 GLU A CA 10
ATOM 18185 C C . GLU A 1 108 ? 4.562 6.926 8.125 1.00 0.00 108 GLU A C 10
ATOM 18186 O O . GLU A 1 108 ? 4.830 7.649 9.084 1.00 0.00 108 GLU A O 10
ATOM 18198 N N . THR A 1 109 ? 5.411 6.703 7.103 1.00 0.00 109 THR A N 10
ATOM 18199 C CA . THR A 1 109 ? 6.748 7.313 7.036 1.00 0.00 109 THR A CA 10
ATOM 18200 C C . THR A 1 109 ? 7.099 7.716 5.585 1.00 0.00 109 THR A C 10
ATOM 18201 O O . THR A 1 109 ? 6.651 7.075 4.640 1.00 0.00 109 THR A O 10
ATOM 18212 N N . SER A 1 110 ? 7.887 8.798 5.426 1.00 0.00 110 SER A N 10
ATOM 18213 C CA . SER A 1 110 ? 8.261 9.307 4.085 1.00 0.00 110 SER A CA 10
ATOM 18214 C C . SER A 1 110 ? 9.468 8.571 3.485 1.00 0.00 110 SER A C 10
ATOM 18215 O O . SER A 1 110 ? 10.258 7.969 4.198 1.00 0.00 110 SER A O 10
ATOM 18223 N N . VAL A 1 111 ? 9.607 8.675 2.158 1.00 0.00 111 VAL A N 10
ATOM 18224 C CA . VAL A 1 111 ? 10.724 8.056 1.411 1.00 0.00 111 VAL A CA 10
ATOM 18225 C C . VAL A 1 111 ? 11.254 9.056 0.377 1.00 0.00 111 VAL A C 10
ATOM 18226 O O . VAL A 1 111 ? 10.510 9.946 -0.052 1.00 0.00 111 VAL A O 10
ATOM 18239 N N . LEU A 1 112 ? 12.558 8.954 0.036 1.00 0.00 112 LEU A N 10
ATOM 18240 C CA . LEU A 1 112 ? 13.177 9.925 -0.882 1.00 0.00 112 LEU A CA 10
ATOM 18241 C C . LEU A 1 112 ? 13.185 9.449 -2.345 1.00 0.00 112 LEU A C 10
ATOM 18242 O O . LEU A 1 112 ? 13.815 8.446 -2.681 1.00 0.00 112 LEU A O 10
ATOM 18258 N N . LEU A 1 113 ? 12.564 10.257 -3.224 1.00 0.00 113 LEU A N 10
ATOM 18259 C CA . LEU A 1 113 ? 12.604 10.006 -4.671 1.00 0.00 113 LEU A CA 10
ATOM 18260 C C . LEU A 1 113 ? 12.923 11.294 -5.409 1.00 0.00 113 LEU A C 10
ATOM 18261 O O . LEU A 1 113 ? 12.146 12.254 -5.356 1.00 0.00 113 LEU A O 10
ATOM 18277 N N . GLN A 1 114 ? 14.055 11.306 -6.111 1.00 0.00 114 GLN A N 10
ATOM 18278 C CA . GLN A 1 114 ? 14.468 12.475 -6.882 1.00 0.00 114 GLN A CA 10
ATOM 18279 C C . GLN A 1 114 ? 14.611 12.106 -8.343 1.00 0.00 114 GLN A C 10
ATOM 18280 O O . GLN A 1 114 ? 15.570 11.445 -8.728 1.00 0.00 114 GLN A O 10
ATOM 18294 N N . VAL A 1 115 ? 13.631 12.516 -9.146 1.00 0.00 115 VAL A N 10
ATOM 18295 C CA . VAL A 1 115 ? 13.618 12.196 -10.575 1.00 0.00 115 VAL A CA 10
ATOM 18296 C C . VAL A 1 115 ? 14.381 13.237 -11.379 1.00 0.00 115 VAL A C 10
ATOM 18297 O O . VAL A 1 115 ? 14.261 14.442 -11.128 1.00 0.00 115 VAL A O 10
ATOM 18310 N N . ALA A 1 116 ? 15.181 12.759 -12.337 1.00 0.00 116 ALA A N 10
ATOM 18311 C CA . ALA A 1 116 ? 15.985 13.637 -13.176 1.00 0.00 116 ALA A CA 10
ATOM 18312 C C . ALA A 1 116 ? 15.094 14.441 -14.111 1.00 0.00 116 ALA A C 10
ATOM 18313 O O . ALA A 1 116 ? 14.101 13.922 -14.633 1.00 0.00 116 ALA A O 10
ATOM 18320 N N . ALA A 1 117 ? 15.454 15.709 -14.317 1.00 0.00 117 ALA A N 10
ATOM 18321 C CA . ALA A 1 117 ? 14.688 16.597 -15.189 1.00 0.00 117 ALA A CA 10
ATOM 18322 C C . ALA A 1 117 ? 15.378 16.760 -16.539 1.00 0.00 117 ALA A C 10
ATOM 18323 O O . ALA A 1 117 ? 16.460 17.324 -16.564 1.00 0.00 117 ALA A O 10
#

Sequence (117 aa):
MDFRVVGPNLPILAKVGEDALLTCQLLPKRTTAHMEVRWYRSDPDMPVIMYRDGAEVTGLPMEGYGGRAEWMEDSTEEGSVALKIRQVQPSDDGQYWCRFQEGDYWRETSVLLQVAAMDFRVVGPNLPILAKVGEDALLTCQLLPKRTTAHMEVRWYRSDPDMPVIMYRDGAEVTGLPMEGYGGRAEWMEDSTEEGSVALKIRQVQPSDDGQYWCRFQEGDYWRETSVLLQVAAMDFRVVGPNLPILAKVGEDALLTCQLLPKRTTAHMEVRWYRSDPDMPVIMYRDGAEVTGLPMEGYGGRAEWMEDSTEEGSVALKIRQVQPSDDGQYWCRFQEGDYWRETSVLLQVAAMDFRVVGPNLPILAKVGEDALLTCQLLPKRTTAHMEVRWYRSDPDMPVIMYRDGAEVTGLPMEGYGGRAEWMEDSTEEGSVALKIRQVQPSDDGQYWCRFQEGDYWRETSVLLQVAAMDFRVVGPNLPILAKVGEDALLTCQLLPKRTTAHMEVRWYRSDPDMPVIMYRDGAEVTGLPMEGYGGRAEWMEDSTEEGSVALKIRQVQPSDDGQYWCRFQEGDYWRETSVLLQVAAMDFRVVGPNLPILAKVGEDALLTCQLLPKRTTAHMEVRWYRSDPDMPVIMYRDGAEVTGLPMEGYGGRAEWMEDSTEEGSVALKIRQVQPSDDGQYWCRFQEGDYWRETSVLLQVAAMDFRVVGPNLPILAKVGEDALLTCQLLPKRTTAHMEVRWYRSDPDMPVIMYRDGAEVTGLPMEGYGGRAEWMEDSTEEGSVALKIRQVQPSDDGQYWCRFQEGDYWRETSVLLQVAAMDFRVVGPNLPILAKVGEDALLTCQLLPKRTTAHMEVRWYRSDPDMPVIMYRDGAEVTGLPMEGYGGRAEWMEDSTEEGSVALKIRQVQPSDDGQYWCRFQEGDYWRETSVLLQVAAMDFRVVGPNLPILAKVGEDALLTCQLLPKRTTAHMEVRWYRSDPDMPVIMYRDGAEVTGLPMEGYGGRAEWMEDSTEEGSVALKIRQVQPSDDGQYWCRFQEGDYWRETSVLLQVAAMDFRVVGPNLPILAKVGEDALLTCQLLPKRTTAHMEVRWYRSDPDMPVIMYRDGAEVTGLPMEGYGGRAEWMEDSTEEGSVALKIRQVQPSDDGQYWCRFQEGDYWRETSVLLQVAA

Secondary structure (DSSP, 8-state):
----EE--PPPB--BTTS-EEEEEEE--SS-TTS-EEEE-SS-TTS-SEEEETTEE---SSS-HHHHHEEE---SS-SSEEEEEESS--TTTSEEEEEEEEETTEEEEEEEEE--B-

InterPro domains:
  IPR003598 Immunoglobulin subtype 2 [SM00408] (41-131)
  IPR003598 Immunoglobulin subtype 2 [SM00408] (258-348)
  IPR003599 Immunoglobulin domain subtype [SM00409] (35-140)
  IPR003599 Immunoglobulin domain subtype [SM00409] (252-359)
  IPR007110 Immunoglobulin-like domain [PS50835] (26-140)
  IPR007110 Immunoglobulin-like domain [PS50835] (148-234)
  IPR007110 Immunoglobulin-like domain [PS50835] (244-355)
  IPR007110 Immunoglobulin-like domain [PS50835] (365-452)
  IPR013106 Immunoglobulin V-set domain [PF07686] (37-137)
  IPR013106 Immunoglobulin V-set domain [PF07686] (256-358)
  IPR013106 Immunoglobulin V-set domain [SM00406] (45-126)
  IPR013106 Immunoglobulin V-set domain [SM00406] (262-343)
  IPR013783 Immunoglobulin-like fold [G3DSA:2.60.40.10] (24-148)
  IPR013783 Immunoglobulin-like fold [G3DSA:2.60.40.10] (149-239)
  IPR013783 Immunoglobulin-like fold [G3DSA:2.60.40.10] (240-360)
  IPR013783 Immunoglobulin-like fold [G3DSA:2.60.40.10] (361-453)
  IPR036179 Immunoglobulin-like domain superfamily [SSF48726] (30-141)
  IPR036179 Immunoglobulin-like domain superfamily [SSF48726] (116-232)
  IPR036179 Immunoglobulin-like domain superfamily [SSF48726] (247-358)
  IPR036179 Immunoglobulin-like domain superfamily [SSF48726] (371-445)

Nearest PDB structures (foldseek):
  6l7z-assembly1_A  TM=9.695E-01  e=2.796E-22  Mus musculus
  1pkq-assembly2_J  TM=8.037E-01  e=1.906E-12  Rattus norvegicus
  3csp-assembly1_A  TM=8.107E-01  e=6.941E-12  Rattus norvegicus
  4k55-assembly1_A  TM=7.940E-01  e=4.955E-12  Homo sapiens
  4f9p-assembly1_A  TM=8.044E-01  e=1.442E-10  Homo sapiens

Organism: Mus musculus (NCBI:txid10090)

Foldseek 3Di:
DAWEKAAPDDEWEAAAQFKTKAKIATDDPDDFQAKKKFKCQVCPPDTQWMAHRNRIDADPPPRPRPVQWDWDQDPVPNRMTMIIGGRDDQSSQDKMWIKMDDDPDIYIDIYHYGYHD